Protein AF-0000000084724795 (afdb_homodimer)

Radius of gyration: 29.24 Å; Cα contacts (8 Å, |Δi|>4): 1337; chains: 2; bounding box: 62×87×60 Å

Structure (mmCIF, N/CA/C/O backbone):
data_AF-0000000084724795-model_v1
#
loop_
_entity.id
_entity.type
_entity.pdbx_description
1 polymer 'Sodium/hydrogen exchanger'
#
loop_
_atom_site.group_PDB
_atom_site.id
_atom_site.type_symbol
_atom_site.label_atom_id
_atom_site.label_alt_id
_atom_site.label_comp_id
_atom_site.label_asym_id
_atom_site.label_entity_id
_atom_site.label_seq_id
_atom_site.pdbx_PDB_ins_code
_atom_site.Cartn_x
_atom_site.Cartn_y
_atom_site.Cartn_z
_atom_site.occupancy
_atom_site.B_iso_or_equiv
_atom_site.auth_seq_id
_atom_site.auth_comp_id
_atom_site.auth_asym_id
_atom_site.auth_atom_id
_atom_site.pdbx_PDB_model_num
ATOM 1 N N . MET A 1 1 ? 27.531 -15.078 1.85 1 23.8 1 MET A N 1
ATOM 2 C CA . MET A 1 1 ? 26.109 -15.156 2.125 1 23.8 1 MET A CA 1
ATOM 3 C C . MET A 1 1 ? 25.344 -14.062 1.381 1 23.8 1 MET A C 1
ATOM 5 O O . MET A 1 1 ? 25.641 -12.875 1.531 1 23.8 1 MET A O 1
ATOM 9 N N . VAL A 1 2 ? 25.062 -14.273 0.15 1 28.22 2 VAL A N 1
ATOM 10 C CA . VAL A 1 2 ? 24.375 -13.32 -0.721 1 28.22 2 VAL A CA 1
ATOM 11 C C . VAL A 1 2 ? 23.281 -12.594 0.063 1 28.22 2 VAL A C 1
ATOM 13 O O . VAL A 1 2 ? 22.359 -13.227 0.594 1 28.22 2 VAL A O 1
ATOM 16 N N . GLU A 1 3 ? 23.469 -11.578 0.708 1 33.59 3 GLU A N 1
ATOM 17 C CA . GLU A 1 3 ? 22.547 -10.742 1.482 1 33.59 3 GLU A CA 1
ATOM 18 C C . GLU A 1 3 ? 21.25 -10.5 0.725 1 33.59 3 GLU A C 1
ATOM 20 O O . GLU A 1 3 ? 21.234 -9.773 -0.271 1 33.59 3 GLU A O 1
ATOM 25 N N . THR A 1 4 ? 20.562 -11.453 0.398 1 39.84 4 THR A N 1
ATOM 26 C CA . THR A 1 4 ? 19.234 -11.336 -0.198 1 39.84 4 THR A CA 1
ATOM 27 C C . THR A 1 4 ? 18.516 -10.109 0.344 1 39.84 4 THR A C 1
ATOM 29 O O . THR A 1 4 ? 18.453 -9.898 1.558 1 39.84 4 THR A O 1
ATOM 32 N N . VAL A 1 5 ? 18.625 -9.039 -0.256 1 42 5 VAL A N 1
ATOM 33 C CA . VAL A 1 5 ? 17.922 -7.797 0.047 1 42 5 VAL A CA 1
ATOM 34 C C . VAL A 1 5 ? 16.5 -8.109 0.496 1 42 5 VAL A C 1
ATOM 36 O O . VAL A 1 5 ? 15.648 -8.469 -0.322 1 42 5 VAL A O 1
ATOM 39 N N . SER A 1 6 ? 16.281 -8.883 1.568 1 62.06 6 SER A N 1
ATOM 40 C CA . SER A 1 6 ? 14.992 -9.18 2.178 1 62.06 6 SER A CA 1
ATOM 41 C C . SER A 1 6 ? 14.469 -7.992 2.977 1 62.06 6 SER A C 1
ATOM 43 O O . SER A 1 6 ? 15.234 -7.309 3.662 1 62.06 6 SER A O 1
ATOM 45 N N . ILE A 1 7 ? 13.453 -7.375 2.422 1 64.19 7 ILE A N 1
ATOM 46 C CA . ILE A 1 7 ? 12.852 -6.273 3.166 1 64.19 7 ILE A CA 1
ATOM 47 C C . ILE A 1 7 ? 12.852 -6.598 4.66 1 64.19 7 ILE A C 1
ATOM 49 O O . ILE A 1 7 ? 12.742 -7.766 5.047 1 64.19 7 ILE A O 1
ATOM 53 N N . ASP A 1 8 ? 13.266 -5.629 5.422 1 83.75 8 ASP A N 1
ATOM 54 C CA . ASP A 1 8 ? 13.297 -5.695 6.879 1 83.75 8 ASP A CA 1
ATOM 55 C C . ASP A 1 8 ? 11.891 -5.848 7.453 1 83.75 8 ASP A C 1
ATOM 57 O O . ASP A 1 8 ? 11.336 -4.895 8 1 83.75 8 ASP A O 1
ATOM 61 N N . ILE A 1 9 ? 11.406 -7.074 7.363 1 88.31 9 ILE A N 1
ATOM 62 C CA . ILE A 1 9 ? 10.031 -7.383 7.75 1 88.31 9 ILE A CA 1
ATOM 63 C C . ILE A 1 9 ? 9.867 -7.188 9.258 1 88.31 9 ILE A C 1
ATOM 65 O O . ILE A 1 9 ? 8.797 -6.781 9.719 1 88.31 9 ILE A O 1
ATOM 69 N N . LEU A 1 10 ? 10.922 -7.465 9.969 1 91.75 10 LEU A N 1
ATOM 70 C CA . LEU A 1 10 ? 10.852 -7.305 11.414 1 91.75 10 LEU A CA 1
ATOM 71 C C . LEU A 1 10 ? 10.648 -5.844 11.789 1 91.75 10 LEU A C 1
ATOM 73 O O . LEU A 1 10 ? 9.82 -5.527 12.648 1 91.75 10 LEU A O 1
ATOM 77 N N . SER A 1 11 ? 11.414 -5 11.156 1 93.31 11 SER A N 1
ATOM 78 C CA . SER A 1 11 ? 11.289 -3.57 11.43 1 93.31 11 SER A CA 1
ATOM 79 C C . SER A 1 11 ? 9.883 -3.07 11.102 1 93.31 11 SER A C 1
ATOM 81 O O . SER A 1 11 ? 9.305 -2.283 11.859 1 93.31 11 SER A O 1
ATOM 83 N N . LEU A 1 12 ? 9.383 -3.486 9.984 1 94.88 12 LEU A N 1
ATOM 84 C CA . LEU A 1 12 ? 8.039 -3.07 9.586 1 94.88 12 LEU A CA 1
ATOM 85 C C . LEU A 1 12 ? 6.996 -3.586 10.57 1 94.88 12 LEU A C 1
ATOM 87 O O . LEU A 1 12 ? 6.07 -2.861 10.938 1 94.88 12 LEU A O 1
ATOM 91 N N . LEU A 1 13 ? 7.172 -4.867 10.953 1 95.31 13 LEU A N 1
ATOM 92 C CA . LEU A 1 13 ? 6.273 -5.477 11.93 1 95.31 13 LEU A CA 1
ATOM 93 C C . LEU A 1 13 ? 6.285 -4.695 13.242 1 95.31 13 LEU A C 1
ATOM 95 O O . LEU A 1 13 ? 5.227 -4.355 13.781 1 95.31 13 LEU A O 1
ATOM 99 N N . LEU A 1 14 ? 7.41 -4.41 13.719 1 95.81 14 LEU A N 1
ATOM 100 C CA . LEU A 1 14 ? 7.547 -3.719 15 1 95.81 14 LEU A CA 1
ATOM 101 C C . LEU A 1 14 ? 7.016 -2.293 14.906 1 95.81 14 LEU A C 1
ATOM 103 O O . LEU A 1 14 ? 6.32 -1.825 15.812 1 95.81 14 LEU A O 1
ATOM 107 N N . VAL A 1 15 ? 7.336 -1.606 13.852 1 96.56 15 VAL A N 1
ATOM 108 C CA . VAL A 1 15 ? 6.918 -0.222 13.664 1 96.56 15 VAL A CA 1
ATOM 109 C C . VAL A 1 15 ? 5.395 -0.148 13.602 1 96.56 15 VAL A C 1
ATOM 111 O O . VAL A 1 15 ? 4.781 0.695 14.258 1 96.56 15 VAL A O 1
ATOM 114 N N . LEU A 1 16 ? 4.801 -0.996 12.836 1 95.5 16 LEU A N 1
ATOM 115 C CA . LEU A 1 16 ? 3.348 -0.982 12.711 1 95.5 16 LEU A CA 1
ATOM 116 C C . LEU A 1 16 ? 2.684 -1.4 14.016 1 95.5 16 LEU A C 1
ATOM 118 O O . LEU A 1 16 ? 1.611 -0.896 14.359 1 95.5 16 LEU A O 1
ATOM 122 N N . THR A 1 17 ? 3.307 -2.307 14.727 1 94.5 17 THR A N 1
ATOM 123 C CA . THR A 1 17 ? 2.766 -2.75 16 1 94.5 17 THR A CA 1
ATOM 124 C C . THR A 1 17 ? 2.738 -1.599 17 1 94.5 17 THR A C 1
ATOM 126 O O . THR A 1 17 ? 1.708 -1.336 17.625 1 94.5 17 THR A O 1
ATOM 129 N N . VAL A 1 18 ? 3.838 -0.937 17.141 1 96.06 18 VAL A N 1
ATOM 130 C CA . VAL A 1 18 ? 3.895 0.143 18.109 1 96.06 18 VAL A CA 1
ATOM 131 C C . VAL A 1 18 ? 3.002 1.297 17.656 1 96.06 18 VAL A C 1
ATOM 133 O O . VAL A 1 18 ? 2.389 1.975 18.484 1 96.06 18 VAL A O 1
ATOM 136 N N . ALA A 1 19 ? 3.014 1.559 16.359 1 94.25 19 ALA A N 1
ATOM 137 C CA . ALA A 1 19 ? 2.127 2.598 15.844 1 94.25 19 ALA A CA 1
ATOM 138 C C . ALA A 1 19 ? 0.672 2.303 16.203 1 94.25 19 ALA A C 1
ATOM 140 O O . ALA A 1 19 ? -0.066 3.199 16.609 1 94.25 19 ALA A O 1
ATOM 141 N N . TRP A 1 20 ? 0.337 1.08 16.016 1 90 20 TRP A N 1
ATOM 142 C CA . TRP A 1 20 ? -1.042 0.671 16.266 1 90 20 TRP A CA 1
ATOM 143 C C . TRP A 1 20 ? -1.379 0.757 17.75 1 90 20 TRP A C 1
ATOM 145 O O . TRP A 1 20 ? -2.443 1.255 18.109 1 90 20 TRP A O 1
ATOM 155 N N . VAL A 1 21 ? -0.599 0.289 18.594 1 91.5 21 VAL A N 1
ATOM 156 C CA . VAL A 1 21 ? -0.834 0.243 20.031 1 91.5 21 VAL A CA 1
ATOM 157 C C . VAL A 1 21 ? -0.867 1.661 20.594 1 91.5 21 VAL A C 1
ATOM 159 O O . VAL A 1 21 ? -1.826 2.047 21.266 1 91.5 21 VAL A O 1
ATOM 162 N N . PHE A 1 22 ? 0.109 2.414 20.281 1 93.44 22 PHE A N 1
ATOM 163 C CA . PHE A 1 22 ? 0.21 3.748 20.859 1 93.44 22 PHE A CA 1
ATOM 164 C C . PHE A 1 22 ? -0.769 4.707 20.188 1 93.44 22 PHE A C 1
ATOM 166 O O . PHE A 1 22 ? -1.21 5.68 20.797 1 93.44 22 PHE A O 1
ATOM 173 N N . GLY A 1 23 ? -0.978 4.5 18.875 1 88.81 23 GLY A N 1
ATOM 174 C CA . GLY A 1 23 ? -2.057 5.254 18.25 1 88.81 23 GLY A CA 1
ATOM 175 C C . GLY A 1 23 ? -3.4 5.031 18.922 1 88.81 23 GLY A C 1
ATOM 176 O O . GLY A 1 23 ? -4.141 5.988 19.172 1 88.81 23 GLY A O 1
ATOM 177 N N . ALA A 1 24 ? -3.68 3.785 19.266 1 85 24 ALA A N 1
ATOM 178 C CA . ALA A 1 24 ? -4.926 3.438 19.953 1 85 24 ALA A CA 1
ATOM 179 C C . ALA A 1 24 ? -4.984 4.055 21.344 1 85 24 ALA A C 1
ATOM 181 O O . ALA A 1 24 ? -6.047 4.48 21.797 1 85 24 ALA A O 1
ATOM 182 N N . VAL A 1 25 ? -3.926 4.051 22 1 88.19 25 VAL A N 1
ATOM 183 C CA . VAL A 1 25 ? -3.852 4.637 23.328 1 88.19 25 VAL A CA 1
ATOM 184 C C . VAL A 1 25 ? -4.141 6.137 23.25 1 88.19 25 VAL A C 1
ATOM 186 O O . VAL A 1 25 ? -4.883 6.672 24.078 1 88.19 25 VAL A O 1
ATOM 189 N N . ALA A 1 26 ? -3.502 6.809 22.312 1 85.94 26 ALA A N 1
ATOM 190 C CA . ALA A 1 26 ? -3.754 8.234 22.125 1 85.94 26 ALA A CA 1
ATOM 191 C C . ALA A 1 26 ? -5.23 8.508 21.859 1 85.94 26 ALA A C 1
ATOM 193 O O . ALA A 1 26 ? -5.816 9.43 22.438 1 85.94 26 ALA A O 1
ATOM 194 N N . GLU A 1 27 ? -5.742 7.703 21 1 80.06 27 GLU A N 1
ATOM 195 C CA . GLU A 1 27 ? -7.152 7.875 20.656 1 80.06 27 GLU A CA 1
ATOM 196 C C . GLU A 1 27 ? -8.047 7.668 21.875 1 80.06 27 GLU A C 1
ATOM 198 O O . GLU A 1 27 ? -9.094 8.305 22 1 80.06 27 GLU A O 1
ATOM 203 N N . ARG A 1 28 ? -7.738 6.738 22.703 1 79.19 28 ARG A N 1
ATOM 204 C CA . ARG A 1 28 ? -8.508 6.457 23.906 1 79.19 28 ARG A CA 1
ATOM 205 C C . ARG A 1 28 ? -8.539 7.668 24.844 1 79.19 28 ARG A C 1
ATOM 207 O O . ARG A 1 28 ? -9.523 7.891 25.547 1 79.19 28 ARG A O 1
ATOM 214 N N . PHE A 1 29 ? -7.523 8.383 24.75 1 78.56 29 PHE A N 1
ATOM 215 C CA . PHE A 1 29 ? -7.445 9.562 25.609 1 78.56 29 PHE A CA 1
ATOM 216 C C . PHE A 1 29 ? -8.008 10.789 24.891 1 78.56 29 PHE A C 1
ATOM 218 O O . PHE A 1 29 ? -7.875 11.906 25.391 1 78.56 29 PHE A O 1
ATOM 225 N N . GLY A 1 30 ? -8.445 10.562 23.656 1 73.44 30 GLY A N 1
ATOM 226 C CA . GLY A 1 30 ? -9.109 11.633 22.938 1 73.44 30 GLY A CA 1
ATOM 227 C C . GLY A 1 30 ? -8.18 12.406 22.016 1 73.44 30 GLY A C 1
ATOM 228 O O . GLY A 1 30 ? -8.531 13.484 21.531 1 73.44 30 GLY A O 1
ATOM 229 N N . TYR A 1 31 ? -7.051 11.961 21.812 1 80.25 31 TYR A N 1
ATOM 230 C CA . TYR A 1 31 ? -6.082 12.625 20.953 1 80.25 31 TYR A CA 1
ATOM 231 C C . TYR A 1 31 ? -6 11.938 19.594 1 80.25 31 TYR A C 1
ATOM 233 O O . TYR A 1 31 ? -6.422 10.789 19.453 1 80.25 31 TYR A O 1
ATOM 241 N N . PRO A 1 32 ? -5.562 12.695 18.609 1 80.38 32 PRO A N 1
ATOM 242 C CA . PRO A 1 32 ? -5.363 12.055 17.297 1 80.38 32 PRO A CA 1
ATOM 243 C C . PRO A 1 32 ? -4.34 10.922 17.344 1 80.38 32 PRO A C 1
ATOM 245 O O . PRO A 1 32 ? -3.336 11.023 18.062 1 80.38 32 PRO A O 1
ATOM 248 N N . THR A 1 33 ? -4.531 9.922 16.531 1 84.88 33 THR A N 1
ATOM 249 C CA . THR A 1 33 ? -3.711 8.719 16.5 1 84.88 33 THR A CA 1
ATOM 250 C C . THR A 1 33 ? -2.258 9.062 16.188 1 84.88 33 THR A C 1
ATOM 252 O O . THR A 1 33 ? -1.338 8.422 16.703 1 84.88 33 THR A O 1
ATOM 255 N N . MET A 1 34 ? -2.062 10.039 15.367 1 87.06 34 MET A N 1
ATOM 256 C CA . MET A 1 34 ? -0.714 10.375 14.922 1 87.06 34 MET A CA 1
ATOM 257 C C . MET A 1 34 ? 0.159 10.789 16.094 1 87.06 34 MET A C 1
ATOM 259 O O . MET A 1 34 ? 1.374 10.586 16.078 1 87.06 34 MET A O 1
ATOM 263 N N . MET A 1 35 ? -0.428 11.375 17.125 1 88.25 35 MET A N 1
ATOM 264 C CA . MET A 1 35 ? 0.336 11.766 18.297 1 88.25 35 MET A CA 1
ATOM 265 C C . MET A 1 35 ? 0.931 10.547 19 1 88.25 35 MET A C 1
ATOM 267 O O . MET A 1 35 ? 2.074 10.586 19.453 1 88.25 35 MET A O 1
ATOM 271 N N . GLY A 1 36 ? 0.1 9.531 19.109 1 90.88 36 GLY A N 1
ATOM 272 C CA . GLY A 1 36 ? 0.611 8.289 19.656 1 90.88 36 GLY A CA 1
ATOM 273 C C . GLY A 1 36 ? 1.694 7.656 18.812 1 90.88 36 GLY A C 1
ATOM 274 O O . GLY A 1 36 ? 2.666 7.109 19.344 1 90.88 36 GLY A O 1
ATOM 275 N N . GLU A 1 37 ? 1.546 7.688 17.547 1 93.5 37 GLU A N 1
ATOM 276 C CA . GLU A 1 37 ? 2.525 7.137 16.609 1 93.5 37 GLU A CA 1
ATOM 277 C C . GLU A 1 37 ? 3.857 7.875 16.703 1 93.5 37 GLU A C 1
ATOM 279 O O . GLU A 1 37 ? 4.922 7.254 16.703 1 93.5 37 GLU A O 1
ATOM 284 N N . LEU A 1 38 ? 3.732 9.18 16.797 1 92.69 38 LEU A N 1
ATOM 285 C CA . LEU A 1 38 ? 4.926 10 16.984 1 92.69 38 LEU A CA 1
ATOM 286 C C . LEU A 1 38 ? 5.641 9.648 18.281 1 92.69 38 LEU A C 1
ATOM 288 O O . LEU A 1 38 ? 6.867 9.516 18.297 1 92.69 38 LEU A O 1
ATOM 292 N N . PHE A 1 39 ? 4.898 9.531 19.297 1 93.06 39 PHE A N 1
ATOM 293 C CA . PHE A 1 39 ? 5.461 9.172 20.594 1 93.06 39 PHE A CA 1
ATOM 294 C C . PHE A 1 39 ? 6.168 7.824 20.516 1 93.06 39 PHE A C 1
ATOM 296 O O . PHE A 1 39 ? 7.23 7.645 21.109 1 93.06 39 PHE A O 1
ATOM 303 N N . ALA A 1 40 ? 5.547 6.871 19.859 1 95.94 40 ALA A N 1
ATOM 304 C CA . ALA A 1 40 ? 6.148 5.551 19.703 1 95.94 40 ALA A CA 1
ATOM 305 C C . ALA A 1 40 ? 7.496 5.645 19 1 95.94 40 ALA A C 1
ATOM 307 O O . ALA A 1 40 ? 8.445 4.949 19.359 1 95.94 40 ALA A O 1
ATOM 308 N N . GLY A 1 41 ? 7.57 6.43 17.984 1 95.38 41 GLY A N 1
ATOM 309 C CA . GLY A 1 41 ? 8.82 6.629 17.266 1 95.38 41 GLY A CA 1
ATOM 310 C C . GLY A 1 41 ? 9.914 7.215 18.141 1 95.38 41 GLY A C 1
ATOM 311 O O . GLY A 1 41 ? 11.078 6.82 18.031 1 95.38 41 GLY A O 1
ATOM 312 N N . ILE A 1 42 ? 9.492 8.117 18.984 1 93.88 42 ILE A N 1
ATOM 313 C CA . ILE A 1 42 ? 10.438 8.742 19.906 1 93.88 42 ILE A CA 1
ATOM 314 C C . ILE A 1 42 ? 10.898 7.734 20.953 1 93.88 42 ILE A C 1
ATOM 316 O O . ILE A 1 42 ? 12.102 7.598 21.203 1 93.88 42 ILE A O 1
ATOM 320 N N . ALA A 1 43 ? 9.969 7.012 21.516 1 95.38 43 ALA A N 1
ATOM 321 C CA . ALA A 1 43 ? 10.227 6.105 22.641 1 95.38 43 ALA A CA 1
ATOM 322 C C . ALA A 1 43 ? 11.047 4.898 22.172 1 95.38 43 ALA A C 1
ATOM 324 O O . ALA A 1 43 ? 12 4.5 22.844 1 95.38 43 ALA A O 1
ATOM 325 N N . PHE A 1 44 ? 10.742 4.344 21.016 1 96.62 44 PHE A N 1
ATOM 326 C CA . PHE A 1 44 ? 11.344 3.082 20.609 1 96.62 44 PHE A CA 1
ATOM 327 C C . PHE A 1 44 ? 12.383 3.309 19.516 1 96.62 44 PHE A C 1
ATOM 329 O O . PHE A 1 44 ? 13.109 2.385 19.141 1 96.62 44 PHE A O 1
ATOM 336 N N . GLY A 1 45 ? 12.453 4.531 19.031 1 95.94 45 GLY A N 1
ATOM 337 C CA . GLY A 1 45 ? 13.422 4.863 18 1 95.94 45 GLY A CA 1
ATOM 338 C C . GLY A 1 45 ? 14.773 5.262 18.562 1 95.94 45 GLY A C 1
ATOM 339 O O . GLY A 1 45 ? 15.055 5.023 19.75 1 95.94 45 GLY A O 1
ATOM 340 N N . PRO A 1 46 ? 15.625 5.812 17.734 1 94.12 46 PRO A N 1
ATOM 341 C CA . PRO A 1 46 ? 17 6.137 18.109 1 94.12 46 PRO A CA 1
ATOM 342 C C . PRO A 1 46 ? 17.078 7.141 19.25 1 94.12 46 PRO A C 1
ATOM 344 O O . PRO A 1 46 ? 17.984 7.074 20.078 1 94.12 46 PRO A O 1
ATOM 347 N N . PRO A 1 47 ? 16.156 8.062 19.422 1 92.06 47 PRO A N 1
ATOM 348 C CA . PRO A 1 47 ? 16.297 9.078 20.469 1 92.06 47 PRO A CA 1
ATOM 349 C C . PRO A 1 47 ? 16.281 8.484 21.875 1 92.06 47 PRO A C 1
ATOM 351 O O . PRO A 1 47 ? 16.938 9.016 22.781 1 92.06 47 PRO A O 1
ATOM 354 N N . LEU A 1 48 ? 15.523 7.406 22.125 1 93.75 48 LEU A N 1
ATOM 355 C CA . LEU A 1 48 ? 15.438 6.895 23.484 1 93.75 48 LEU A CA 1
ATO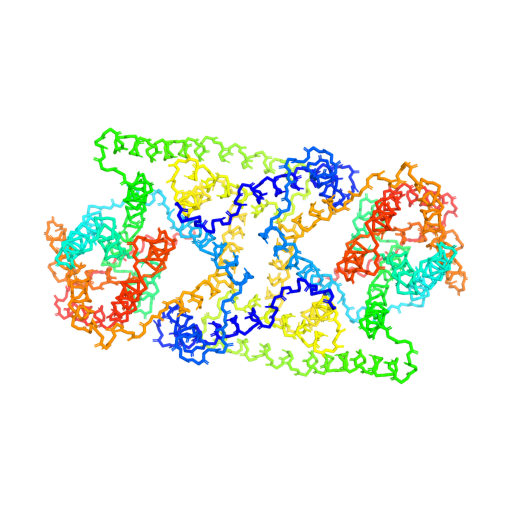M 356 C C . LEU A 1 48 ? 15.938 5.453 23.562 1 93.75 48 LEU A C 1
ATOM 358 O O . LEU A 1 48 ? 17.141 5.219 23.672 1 93.75 48 LEU A O 1
ATOM 362 N N . LEU A 1 49 ? 15.125 4.422 23.125 1 94.44 49 LEU A N 1
ATOM 363 C CA . LEU A 1 49 ? 15.484 3.02 23.344 1 94.44 49 LEU A CA 1
ATOM 364 C C . LEU A 1 49 ? 16.328 2.498 22.172 1 94.44 49 LEU A C 1
ATOM 366 O O . LEU A 1 49 ? 17.078 1.53 22.344 1 94.44 49 LEU A O 1
ATOM 370 N N . GLY A 1 50 ? 16.156 3.012 21.078 1 93.75 50 GLY A N 1
ATOM 371 C CA . GLY A 1 50 ? 16.922 2.605 19.906 1 93.75 50 GLY A CA 1
ATOM 372 C C . GLY A 1 50 ? 16.562 1.215 19.422 1 93.75 50 GLY A C 1
ATOM 373 O O . GLY A 1 50 ? 17.359 0.554 18.766 1 93.75 50 GLY A O 1
ATOM 374 N N . LEU A 1 51 ? 15.469 0.738 19.734 1 94.12 51 LEU A N 1
ATOM 375 C CA . LEU A 1 51 ? 15.023 -0.586 19.312 1 94.12 51 LEU A CA 1
ATOM 376 C C . LEU A 1 51 ? 14.633 -0.588 17.844 1 94.12 51 LEU A C 1
ATOM 378 O O . LEU A 1 51 ? 14.734 -1.617 17.172 1 94.12 51 LEU A O 1
ATOM 382 N N . LEU A 1 52 ? 14.109 0.513 17.406 1 95.5 52 LEU A N 1
ATOM 383 C CA . LEU A 1 52 ? 13.758 0.699 16 1 95.5 52 LEU A CA 1
ATOM 384 C C . LEU A 1 52 ? 14.789 1.58 15.297 1 95.5 52 LEU A C 1
ATOM 386 O O . LEU A 1 52 ? 15.25 2.576 15.867 1 95.5 52 LEU A O 1
ATOM 390 N N . GLU A 1 53 ? 15.164 1.179 14.156 1 93.94 53 GLU A N 1
ATOM 391 C CA . GLU A 1 53 ? 16.156 1.925 13.406 1 93.94 53 GLU A CA 1
ATOM 392 C C . GLU A 1 53 ? 15.672 2.23 11.992 1 93.94 53 GLU A C 1
ATOM 394 O O . GLU A 1 53 ? 14.844 1.499 11.445 1 93.94 53 GLU A O 1
ATOM 399 N N . PRO A 1 54 ? 16.188 3.32 11.508 1 92.69 54 PRO A N 1
ATOM 400 C CA . PRO A 1 54 ? 15.844 3.623 10.117 1 92.69 54 PRO A CA 1
ATOM 401 C C . PRO A 1 54 ? 16.281 2.523 9.148 1 92.69 54 PRO A C 1
ATOM 403 O O . PRO A 1 54 ? 17.297 1.854 9.391 1 92.69 54 PRO A O 1
ATOM 406 N N . SER A 1 55 ? 15.562 2.289 8.164 1 93.06 55 SER A N 1
ATOM 407 C CA . SER A 1 55 ? 15.875 1.347 7.098 1 93.06 55 SER A CA 1
ATOM 408 C C . SER A 1 55 ? 15.383 1.854 5.746 1 93.06 55 SER A C 1
ATOM 410 O O . SER A 1 55 ? 14.578 2.785 5.688 1 93.06 55 SER A O 1
ATOM 412 N N . THR A 1 56 ? 15.883 1.271 4.707 1 91.38 56 THR A N 1
ATOM 413 C CA . THR A 1 56 ? 15.477 1.65 3.357 1 91.38 56 THR A CA 1
ATOM 414 C C . THR A 1 56 ? 13.977 1.423 3.162 1 91.38 56 THR A C 1
ATOM 416 O O . THR A 1 56 ? 13.289 2.268 2.588 1 91.38 56 THR A O 1
ATOM 419 N N . LEU A 1 57 ? 13.492 0.357 3.686 1 92.88 57 LEU A N 1
ATOM 420 C CA . LEU A 1 57 ? 12.07 0.039 3.562 1 92.88 57 LEU A CA 1
ATOM 421 C C . LEU A 1 57 ? 11.211 1.091 4.262 1 92.88 57 LEU A C 1
ATOM 423 O O . LEU A 1 57 ? 10.25 1.601 3.68 1 92.88 57 LEU A O 1
ATOM 427 N N . LEU A 1 58 ? 11.594 1.372 5.465 1 94.88 58 LEU A N 1
ATOM 428 C CA . LEU A 1 58 ? 10.812 2.33 6.242 1 94.88 58 LEU A CA 1
ATOM 429 C C . LEU A 1 58 ? 10.844 3.709 5.59 1 94.88 58 LEU A C 1
ATOM 431 O O . LEU A 1 58 ? 9.836 4.418 5.582 1 94.88 58 LEU A O 1
ATOM 435 N N . SER A 1 59 ? 12 4.051 5.043 1 93.56 59 SER A N 1
ATOM 436 C CA . SER A 1 59 ? 12.133 5.352 4.395 1 93.56 59 SER A CA 1
ATOM 437 C C . SER A 1 59 ? 11.242 5.441 3.156 1 93.56 59 SER A C 1
ATOM 439 O O . SER A 1 59 ? 10.57 6.453 2.941 1 93.56 59 SER A O 1
ATOM 441 N N . VAL A 1 60 ? 11.219 4.418 2.346 1 93.5 60 VAL A N 1
ATOM 442 C CA . VAL A 1 60 ? 10.414 4.387 1.133 1 93.5 60 VAL A CA 1
ATOM 443 C C . VAL A 1 60 ? 8.93 4.418 1.5 1 93.5 60 VAL A C 1
ATOM 445 O O . VAL A 1 60 ? 8.148 5.168 0.904 1 93.5 60 VAL A O 1
ATOM 448 N N . PHE A 1 61 ? 8.531 3.641 2.49 1 94.88 61 PHE A N 1
ATOM 449 C CA . PHE A 1 61 ? 7.141 3.584 2.922 1 94.88 61 PHE A CA 1
ATOM 450 C C . PHE A 1 61 ? 6.707 4.914 3.529 1 94.88 61 PHE A C 1
ATOM 452 O O . PHE A 1 61 ? 5.582 5.363 3.311 1 94.88 61 PHE A O 1
ATOM 459 N N . ALA A 1 62 ? 7.594 5.5 4.285 1 94.5 62 ALA A N 1
ATOM 460 C CA . ALA A 1 62 ? 7.285 6.785 4.906 1 94.5 62 ALA A CA 1
ATOM 461 C C . ALA A 1 62 ? 7.055 7.863 3.848 1 94.5 62 ALA A C 1
ATOM 463 O O . ALA A 1 62 ? 6.105 8.641 3.939 1 94.5 62 ALA A O 1
ATOM 464 N N . GLU A 1 63 ? 7.922 7.918 2.891 1 93.38 63 GLU A N 1
ATOM 465 C CA . GLU A 1 63 ? 7.801 8.914 1.829 1 93.38 63 GLU A CA 1
ATOM 466 C C . GLU A 1 63 ? 6.531 8.695 1.01 1 93.38 63 GLU A C 1
ATOM 468 O O . GLU A 1 63 ? 5.836 9.656 0.669 1 93.38 63 GLU A O 1
ATOM 473 N N . PHE A 1 64 ? 6.281 7.477 0.674 1 93.75 64 PHE A N 1
ATOM 474 C CA . PHE A 1 64 ? 5.051 7.16 -0.045 1 93.75 64 PHE A CA 1
ATOM 475 C C . PHE A 1 64 ? 3.828 7.465 0.814 1 93.75 64 PHE A C 1
ATOM 477 O O . PHE A 1 64 ? 2.793 7.891 0.301 1 93.75 64 PHE A O 1
ATOM 484 N N . GLY A 1 65 ? 3.965 7.203 2.088 1 92.94 65 GLY A N 1
ATOM 485 C CA . GLY A 1 65 ? 2.895 7.492 3.029 1 92.94 65 GLY A CA 1
ATOM 486 C C . GLY A 1 65 ? 2.533 8.961 3.09 1 92.94 65 GLY A C 1
ATOM 487 O O . GLY A 1 65 ? 1.353 9.32 3.105 1 92.94 65 GLY A O 1
ATOM 488 N N . VAL A 1 66 ? 3.514 9.828 3.105 1 92.19 66 VAL A N 1
ATOM 489 C CA . VAL A 1 66 ? 3.275 11.266 3.123 1 92.19 66 VAL A CA 1
ATOM 490 C C . VAL A 1 66 ? 2.564 11.688 1.84 1 92.19 66 VAL A C 1
ATOM 492 O O . VAL A 1 66 ? 1.658 12.523 1.871 1 92.19 66 VAL A O 1
ATOM 495 N N . PHE A 1 67 ? 3.023 11.117 0.754 1 93.5 67 PHE A N 1
ATOM 496 C CA . PHE A 1 67 ? 2.398 11.383 -0.536 1 93.5 67 PHE A CA 1
ATOM 497 C C . PHE A 1 67 ? 0.923 11.008 -0.513 1 93.5 67 PHE A C 1
ATOM 499 O O . PHE A 1 67 ? 0.061 11.812 -0.862 1 93.5 67 PHE A O 1
ATOM 506 N N . LEU A 1 68 ? 0.605 9.797 -0.029 1 93.62 68 LEU A N 1
ATOM 507 C CA . LEU A 1 68 ? -0.769 9.305 0.004 1 93.62 68 LEU A CA 1
ATOM 508 C C . LEU A 1 68 ? -1.605 10.102 1 1 93.62 68 LEU A C 1
ATOM 510 O O . LEU A 1 68 ? -2.797 10.328 0.773 1 93.62 68 LEU A O 1
ATOM 514 N N . LEU A 1 69 ? -1.04 10.445 2.082 1 91.88 69 LEU A N 1
ATOM 515 C CA . LEU A 1 69 ? -1.732 11.25 3.084 1 91.88 69 LEU A CA 1
ATOM 516 C C . LEU A 1 69 ? -2.172 12.586 2.502 1 91.88 69 LEU A C 1
ATOM 518 O O . LEU A 1 69 ? -3.281 13.055 2.771 1 91.88 69 LEU A O 1
ATOM 522 N N . MET A 1 70 ? -1.263 13.125 1.75 1 92.56 70 MET A N 1
ATOM 523 C CA . MET A 1 70 ? -1.586 14.422 1.16 1 92.56 70 MET A CA 1
ATOM 524 C C . MET A 1 70 ? -2.674 14.281 0.101 1 92.56 70 MET A C 1
ATOM 526 O O . MET A 1 70 ? -3.5 15.18 -0.069 1 92.56 70 MET A O 1
ATOM 530 N N . VAL A 1 71 ? -2.658 13.172 -0.625 1 93.56 71 VAL A N 1
ATOM 531 C CA . VAL A 1 71 ? -3.756 12.898 -1.545 1 93.56 71 VAL A CA 1
ATOM 532 C C . VAL A 1 71 ? -5.07 12.828 -0.774 1 93.56 71 VAL A C 1
ATOM 534 O O . VAL A 1 71 ? -6.07 13.43 -1.184 1 93.56 71 VAL A O 1
ATOM 537 N N . TYR A 1 72 ? -5.051 12.188 0.307 1 91 72 TYR A N 1
ATOM 538 C CA . TYR A 1 72 ? -6.246 12.039 1.127 1 91 72 TYR A CA 1
ATOM 539 C C . TYR A 1 72 ? -6.719 13.383 1.662 1 91 72 TYR A C 1
ATOM 541 O O . TYR A 1 72 ? -7.914 13.688 1.635 1 91 72 TYR A O 1
ATOM 549 N N . VAL A 1 73 ? -5.809 14.172 2.199 1 89.31 73 VAL A N 1
ATOM 550 C CA . VAL A 1 73 ? -6.145 15.5 2.709 1 89.31 73 VAL A CA 1
ATOM 551 C C . VAL A 1 73 ? -6.809 16.328 1.609 1 89.31 73 VAL A C 1
ATOM 553 O O . VAL A 1 73 ? -7.777 17.031 1.863 1 89.31 73 VAL A O 1
ATOM 556 N N . GLY A 1 74 ? -6.254 16.203 0.427 1 90.19 74 GLY A N 1
ATOM 557 C CA . GLY A 1 74 ? -6.863 16.891 -0.706 1 90.19 74 GLY A CA 1
ATOM 558 C C . GLY A 1 74 ? -8.281 16.422 -0.986 1 90.19 74 GLY A C 1
ATOM 559 O O . GLY A 1 74 ? -9.148 17.234 -1.331 1 90.19 74 GLY A O 1
ATOM 560 N N . MET A 1 75 ? -8.523 15.18 -0.817 1 89.75 75 MET A N 1
ATOM 561 C CA . MET A 1 75 ? -9.844 14.609 -1.085 1 89.75 75 MET A CA 1
ATOM 562 C C . MET A 1 75 ? -10.867 15.125 -0.078 1 89.75 75 MET A C 1
ATOM 564 O O . MET A 1 75 ? -12.07 15.031 -0.315 1 89.75 75 MET A O 1
ATOM 568 N N . GLU A 1 76 ? -10.445 15.609 0.977 1 86.06 76 GLU A N 1
ATOM 569 C CA . GLU A 1 76 ? -11.352 16.125 2.002 1 86.06 76 GLU A CA 1
ATOM 570 C C . GLU A 1 76 ? -11.773 17.562 1.69 1 86.06 76 GLU A C 1
ATOM 572 O O . GLU A 1 76 ? -12.703 18.078 2.309 1 86.06 76 GLU A O 1
ATOM 577 N N . VAL A 1 77 ? -11.078 18.125 0.807 1 85.62 77 VAL A N 1
ATOM 578 C CA . VAL A 1 77 ? -11.375 19.5 0.45 1 85.62 77 VAL A CA 1
ATOM 579 C C . VAL A 1 77 ? -12.43 19.547 -0.657 1 85.62 77 VAL A C 1
ATOM 581 O O . VAL A 1 77 ? -12.172 19.094 -1.776 1 85.62 77 VAL A O 1
ATOM 584 N N . ASP A 1 78 ? -13.523 19.969 -0.325 1 82.75 78 ASP A N 1
ATOM 585 C CA . ASP A 1 78 ? -14.555 20.203 -1.331 1 82.75 78 ASP A CA 1
ATOM 586 C C . ASP A 1 78 ? -14.477 21.641 -1.863 1 82.75 78 ASP A C 1
ATOM 588 O O . ASP A 1 78 ? -14.875 22.578 -1.179 1 82.75 78 ASP A O 1
ATOM 592 N N . LEU A 1 79 ? -14.07 21.75 -3.037 1 78.44 79 LEU A N 1
ATOM 593 C CA . LEU A 1 79 ? -13.906 23.062 -3.643 1 78.44 79 LEU A CA 1
ATOM 594 C C . LEU A 1 79 ? -15.234 23.797 -3.717 1 78.44 79 LEU A C 1
ATOM 596 O O . LEU A 1 79 ? -15.273 25.031 -3.605 1 78.44 79 LEU A O 1
ATOM 600 N N . ARG A 1 80 ? -16.391 23.094 -3.936 1 79.88 80 ARG A N 1
ATOM 601 C CA . ARG A 1 80 ? -17.703 23.719 -3.998 1 79.88 80 ARG A CA 1
ATOM 602 C C . ARG A 1 80 ? -18.062 24.359 -2.662 1 79.88 80 ARG A C 1
ATOM 604 O O . ARG A 1 80 ? -18.688 25.422 -2.629 1 79.88 80 ARG A O 1
ATOM 611 N N . GLU A 1 81 ? -17.625 23.688 -1.646 1 81.94 81 GLU A N 1
ATOM 612 C CA . GLU A 1 81 ? -17.875 24.203 -0.304 1 81.94 81 GLU A CA 1
ATOM 613 C C . GLU A 1 81 ? -16.938 25.375 0.012 1 81.94 81 GLU A C 1
ATOM 615 O O . GLU A 1 81 ? -17.344 26.312 0.697 1 81.94 81 GLU A O 1
ATOM 620 N N . LEU A 1 82 ? -15.805 25.266 -0.474 1 82.94 82 LEU A N 1
ATOM 621 C CA . LEU A 1 82 ? -14.82 26.328 -0.243 1 82.94 82 LEU A CA 1
ATOM 622 C C . LEU A 1 82 ? -15.305 27.656 -0.802 1 82.94 82 LEU A C 1
ATOM 624 O O . LEU A 1 82 ? -15.148 28.688 -0.161 1 82.94 82 LEU A O 1
ATOM 628 N N . PHE A 1 83 ? -15.961 27.609 -1.886 1 84.88 83 PHE A N 1
ATOM 629 C CA . PHE A 1 83 ? -16.406 28.828 -2.541 1 84.88 83 PHE A CA 1
ATOM 630 C C . PHE A 1 83 ? -17.719 29.312 -1.937 1 84.88 83 PHE A C 1
ATOM 632 O O . PHE A 1 83 ? -18.156 30.438 -2.209 1 84.88 83 PHE A O 1
ATOM 639 N N . LYS A 1 84 ? -18.328 28.531 -1.095 1 88 84 LYS A N 1
ATOM 640 C CA . LYS A 1 84 ? -19.578 28.906 -0.451 1 88 84 LYS A CA 1
ATOM 641 C C . LYS A 1 84 ? -19.344 29.438 0.959 1 88 84 LYS A C 1
ATOM 643 O O . LYS A 1 84 ? -20.281 29.859 1.638 1 88 84 LYS A O 1
ATOM 648 N N . LEU A 1 85 ? -18.156 29.422 1.27 1 89.75 85 LEU A N 1
ATOM 649 C CA . LEU A 1 85 ? -17.859 29.844 2.631 1 89.75 85 LEU A CA 1
ATOM 650 C C . LEU A 1 85 ? -18.219 31.312 2.828 1 89.75 85 LEU A C 1
ATOM 652 O O . LEU A 1 85 ? -18.016 32.125 1.928 1 89.75 85 LEU A O 1
ATOM 656 N N . GLY A 1 86 ? -18.734 31.625 3.908 1 90.56 86 GLY A N 1
ATOM 657 C CA . GLY A 1 86 ? -19.078 33 4.234 1 90.56 86 GLY A CA 1
ATOM 658 C C . GLY A 1 86 ? -17.906 33.812 4.73 1 90.56 86 GLY A C 1
ATOM 659 O O . GLY A 1 86 ? -16.812 33.281 4.949 1 90.56 86 GLY A O 1
ATOM 660 N N . PRO A 1 87 ? -18.141 35.031 4.898 1 92.75 87 PRO A N 1
ATOM 661 C CA . PRO A 1 87 ? -17.062 35.969 5.293 1 92.75 87 PRO A CA 1
ATOM 662 C C . PRO A 1 87 ? -16.453 35.594 6.641 1 92.75 87 PRO A C 1
ATOM 664 O O . PRO A 1 87 ? -15.227 35.656 6.805 1 92.75 87 PRO A O 1
ATOM 667 N N . PRO A 1 88 ? -17.266 35.188 7.566 1 94.56 88 PRO A N 1
ATOM 668 C CA . PRO A 1 88 ? -16.625 34.844 8.844 1 94.56 88 PRO A CA 1
ATOM 669 C C . PRO A 1 88 ? -15.57 33.75 8.719 1 94.56 88 PRO A C 1
ATOM 671 O O . PRO A 1 88 ? -14.461 33.906 9.25 1 94.56 88 PRO A O 1
ATOM 674 N N . SER A 1 89 ? -15.898 32.688 8.047 1 95.31 89 SER A N 1
ATOM 675 C CA . SER A 1 89 ? -14.961 31.594 7.871 1 95.31 89 SER A CA 1
ATOM 676 C C . SER A 1 89 ? -13.711 32.062 7.125 1 95.31 89 SER A C 1
ATOM 678 O O . SER A 1 89 ? -12.594 31.688 7.488 1 95.31 89 SER A O 1
ATOM 680 N N . LEU A 1 90 ? -13.875 32.844 6.109 1 95.62 90 LEU A N 1
ATOM 681 C CA . LEU A 1 90 ? -12.758 33.312 5.281 1 95.62 90 LEU A CA 1
ATOM 682 C C . LEU A 1 90 ? -11.852 34.25 6.059 1 95.62 90 LEU A C 1
ATOM 684 O O . LEU A 1 90 ? -10.633 34.188 5.934 1 95.62 90 LEU A O 1
ATOM 688 N N . LEU A 1 91 ? -12.438 35.094 6.793 1 96.19 91 LEU A N 1
ATOM 689 C CA . LEU A 1 91 ? -11.664 36.031 7.586 1 96.19 91 LEU A CA 1
ATOM 690 C C . LEU A 1 91 ? -10.906 35.312 8.695 1 96.19 91 LEU A C 1
ATOM 692 O O . LEU A 1 91 ? -9.75 35.656 8.984 1 96.19 91 LEU A O 1
ATOM 696 N N . ILE A 1 92 ? -11.547 34.406 9.273 1 95.38 92 ILE A N 1
ATOM 697 C CA . ILE A 1 92 ? -10.891 33.625 10.305 1 95.38 92 ILE A CA 1
ATOM 698 C C . ILE A 1 92 ? -9.719 32.844 9.703 1 95.38 92 ILE A C 1
ATOM 700 O O . ILE A 1 92 ? -8.633 32.781 10.281 1 95.38 92 ILE A O 1
ATOM 704 N N . ALA A 1 93 ? -9.984 32.188 8.594 1 95.25 93 ALA A N 1
ATOM 705 C CA . ALA A 1 93 ? -8.922 31.469 7.91 1 95.25 93 ALA A CA 1
ATOM 706 C C . ALA A 1 93 ? -7.73 32.375 7.629 1 95.25 93 ALA A C 1
ATOM 708 O O . ALA A 1 93 ? -6.578 32 7.844 1 95.25 93 ALA A O 1
ATOM 709 N N . PHE A 1 94 ? -8.039 33.531 7.172 1 96 94 PHE A N 1
ATOM 710 C CA . PHE A 1 94 ? -7.004 34.5 6.832 1 96 94 PHE A CA 1
ATOM 711 C C . PHE A 1 94 ? -6.242 34.938 8.078 1 96 94 PHE A C 1
ATOM 713 O O . PHE A 1 94 ? -5.008 34.906 8.094 1 96 94 PHE A O 1
ATOM 720 N N . GLY A 1 95 ? -6.914 35.344 9.055 1 96.94 95 GLY A N 1
ATOM 721 C CA . GLY A 1 95 ? -6.281 35.812 10.281 1 96.94 95 GLY A CA 1
ATOM 722 C C . GLY A 1 95 ? -5.484 34.719 10.977 1 96.94 95 GLY A C 1
ATOM 723 O O . GLY A 1 95 ? -4.391 34.969 11.484 1 96.94 95 GLY A O 1
ATOM 724 N N . ALA A 1 96 ? -6.105 33.531 11.016 1 96.06 96 ALA A N 1
ATOM 725 C CA . ALA A 1 96 ? -5.469 32.406 11.68 1 96.06 96 ALA A CA 1
ATOM 726 C C . ALA A 1 96 ? -4.266 31.906 10.883 1 96.06 96 ALA A C 1
ATOM 728 O O . ALA A 1 96 ? -3.496 31.078 11.367 1 96.06 96 ALA A O 1
ATOM 729 N N . PHE A 1 97 ? -4.121 32.438 9.711 1 96 97 PHE A N 1
ATOM 730 C CA . PHE A 1 97 ? -2.963 32.094 8.898 1 96 97 PHE A CA 1
ATOM 731 C C . PHE A 1 97 ? -1.907 33.188 8.945 1 96 97 PHE A C 1
ATOM 733 O O . PHE A 1 97 ? -0.752 32.938 9.289 1 96 97 PHE A O 1
ATOM 740 N N . VAL A 1 98 ? -2.295 34.406 8.695 1 97 98 VAL A N 1
ATOM 741 C CA . VAL A 1 98 ? -1.352 35.5 8.469 1 97 98 VAL A CA 1
ATOM 742 C C . VAL A 1 98 ? -0.669 35.875 9.781 1 97 98 VAL A C 1
ATOM 744 O O . VAL A 1 98 ? 0.535 36.156 9.805 1 97 98 VAL A O 1
ATOM 747 N N . VAL A 1 99 ? -1.38 35.938 10.812 1 97.62 99 VAL A N 1
ATOM 748 C CA . VAL A 1 99 ? -0.83 36.406 12.086 1 97.62 99 VAL A CA 1
ATOM 749 C C . VAL A 1 99 ? 0.19 35.375 12.602 1 97.62 99 VAL A C 1
ATOM 751 O O . VAL A 1 99 ? 1.344 35.75 12.859 1 97.62 99 VAL A O 1
ATOM 754 N N . PRO A 1 100 ? -0.229 34.125 12.734 1 97.56 100 PRO A N 1
ATOM 755 C CA . PRO A 1 100 ? 0.792 33.188 13.172 1 97.56 100 PRO A CA 1
ATOM 756 C C . PRO A 1 100 ? 1.943 33.031 12.18 1 97.56 100 PRO A C 1
ATOM 758 O O . PRO A 1 100 ? 3.086 32.812 12.578 1 97.56 100 PRO A O 1
ATOM 761 N N . PHE A 1 101 ? 1.694 33.094 10.914 1 97.44 101 PHE A N 1
ATOM 762 C CA . PHE A 1 101 ? 2.762 33.062 9.922 1 97.44 101 PHE A CA 1
ATOM 763 C C . PHE A 1 101 ? 3.746 34.219 10.148 1 97.44 101 PHE A C 1
ATOM 765 O O . PHE A 1 101 ? 4.957 34 10.172 1 97.44 101 PHE A O 1
ATOM 772 N N . GLY A 1 102 ? 3.209 35.406 10.281 1 97.81 102 GLY A N 1
ATOM 773 C CA . GLY A 1 102 ? 4.047 36.562 10.516 1 97.81 102 GLY A CA 1
ATOM 774 C C . GLY A 1 102 ? 4.852 36.469 11.805 1 97.81 102 GLY A C 1
ATOM 775 O O . GLY A 1 102 ? 6.035 36.812 11.828 1 97.81 102 GLY A O 1
ATOM 776 N N . LEU A 1 103 ? 4.207 36.094 12.836 1 98 103 LEU A N 1
ATOM 777 C CA . LEU A 1 103 ? 4.891 35.938 14.117 1 98 103 LEU A CA 1
ATOM 778 C C . LEU A 1 103 ? 5.961 34.844 14.047 1 98 103 LEU A C 1
ATOM 780 O O . LEU A 1 103 ? 7.043 35 14.625 1 98 103 LEU A O 1
ATOM 784 N N . GLY A 1 104 ? 5.637 33.75 13.414 1 97.38 104 GLY A N 1
ATOM 785 C CA . GLY A 1 104 ? 6.617 32.688 13.234 1 97.38 104 GLY A CA 1
ATOM 786 C C . GLY A 1 104 ? 7.816 33.125 12.414 1 97.38 104 GLY A C 1
ATOM 787 O O . GLY A 1 104 ? 8.961 32.812 12.781 1 97.38 104 GLY A O 1
ATOM 788 N N . TYR A 1 105 ? 7.527 33.781 11.305 1 97.19 105 TYR A N 1
ATOM 789 C CA . TYR A 1 105 ? 8.609 34.312 10.492 1 97.19 105 TYR A CA 1
ATOM 790 C C . TYR A 1 105 ? 9.469 35.281 11.297 1 97.19 105 TYR A C 1
ATOM 792 O O . TYR A 1 105 ? 10.695 35.219 11.258 1 97.19 105 TYR A O 1
ATOM 800 N N . GLY A 1 106 ? 8.828 36.156 11.977 1 97.88 106 GLY A N 1
ATOM 801 C CA . GLY A 1 106 ? 9.539 37.094 12.836 1 97.88 106 GLY A CA 1
ATOM 802 C C . GLY A 1 106 ? 10.398 36.406 13.883 1 97.88 106 GLY A C 1
ATOM 803 O O . GLY A 1 106 ? 11.508 36.875 14.172 1 97.88 106 GLY A O 1
ATOM 804 N N . ALA A 1 107 ? 9.859 35.375 14.477 1 97.62 107 ALA A N 1
ATOM 805 C CA . ALA A 1 107 ? 10.625 34.594 15.445 1 97.62 107 ALA A CA 1
ATOM 806 C C . ALA A 1 107 ? 11.867 33.969 14.797 1 97.62 107 ALA A C 1
ATOM 808 O O . ALA A 1 107 ? 12.922 33.906 15.422 1 97.62 107 ALA A O 1
ATOM 809 N N . GLY A 1 108 ? 11.703 33.438 13.594 1 97.19 108 GLY A N 1
ATOM 810 C CA . GLY A 1 108 ? 12.844 32.938 12.859 1 97.19 108 GLY A CA 1
ATOM 811 C C . GLY A 1 108 ? 13.938 33.938 12.641 1 97.19 108 GLY A C 1
ATOM 812 O O . GLY A 1 108 ? 15.125 33.656 12.812 1 97.19 108 GLY A O 1
ATOM 813 N N . VAL A 1 109 ? 13.484 35.156 12.305 1 96.56 109 VAL A N 1
ATOM 814 C CA . VAL A 1 109 ? 14.438 36.25 12.117 1 96.56 109 VAL A CA 1
ATOM 815 C C . VAL A 1 109 ? 15.141 36.562 13.438 1 96.56 109 VAL A C 1
ATOM 817 O O . VAL A 1 109 ? 16.359 36.75 13.469 1 96.56 109 VAL A O 1
ATOM 820 N N . TRP A 1 110 ? 14.383 36.562 14.422 1 96.56 110 TRP A N 1
ATOM 821 C CA . TRP A 1 110 ? 14.922 36.844 15.75 1 96.56 110 TRP A CA 1
ATOM 822 C C . TRP A 1 110 ? 15.945 35.781 16.156 1 96.56 110 TRP A C 1
ATOM 824 O O . TRP A 1 110 ? 16.953 36.094 16.781 1 96.56 110 TRP A O 1
ATOM 834 N N . LEU A 1 111 ? 15.742 34.531 15.773 1 95.69 111 LEU A N 1
ATOM 835 C CA . LEU A 1 111 ? 16.625 33.438 16.109 1 95.69 111 LEU A CA 1
ATOM 836 C C . LEU A 1 111 ? 17.875 33.438 15.211 1 95.69 111 LEU A C 1
ATOM 838 O O . LEU A 1 111 ? 18.844 32.75 15.492 1 95.69 111 LEU A O 1
ATOM 842 N N . GLY A 1 112 ? 17.828 34.188 14.109 1 95.81 112 GLY A N 1
ATOM 843 C CA . GLY A 1 112 ? 18.969 34.281 13.211 1 95.81 112 GLY A CA 1
ATOM 844 C C . GLY A 1 112 ? 19.078 33.125 12.227 1 95.81 112 GLY A C 1
ATOM 845 O O . GLY A 1 112 ? 20.172 32.844 11.727 1 95.81 112 GLY A O 1
ATOM 846 N N . VAL A 1 113 ? 18.016 32.5 12.008 1 94.94 113 VAL A N 1
ATOM 847 C CA . VAL A 1 113 ? 18.031 31.375 11.055 1 94.94 113 VAL A CA 1
ATOM 848 C C . VAL A 1 113 ? 17.906 31.922 9.633 1 94.94 113 VAL A C 1
ATOM 850 O O . VAL A 1 113 ? 17.688 33.125 9.43 1 94.94 113 VAL A O 1
ATOM 853 N N . SER A 1 114 ? 18.188 31.109 8.617 1 94 114 SER A N 1
ATOM 854 C CA . SER A 1 114 ? 18.094 31.516 7.219 1 94 114 SER A CA 1
ATOM 855 C C . SER A 1 114 ? 16.672 31.938 6.863 1 94 114 SER A C 1
ATOM 857 O O . SER A 1 114 ? 15.711 31.594 7.562 1 94 114 SER A O 1
ATOM 859 N N . THR A 1 115 ? 16.516 32.688 5.832 1 92.69 115 THR A N 1
ATOM 860 C CA . THR A 1 115 ? 15.211 33.156 5.363 1 92.69 115 THR A CA 1
ATOM 861 C C . THR A 1 115 ? 14.289 31.953 5.078 1 92.69 115 THR A C 1
ATOM 863 O O . THR A 1 115 ? 13.102 32 5.406 1 92.69 115 THR A O 1
ATOM 866 N N . GLY A 1 116 ? 14.891 30.938 4.43 1 92.56 116 GLY A N 1
ATOM 867 C CA . GLY A 1 116 ? 14.102 29.734 4.176 1 92.56 116 GLY A CA 1
ATOM 868 C C . GLY A 1 116 ? 13.586 29.094 5.445 1 92.56 116 GLY A C 1
ATOM 869 O O . GLY A 1 116 ? 12.422 28.703 5.52 1 92.56 116 GLY A O 1
ATOM 870 N N . ALA A 1 117 ? 14.414 29 6.387 1 95.25 117 ALA A N 1
ATOM 871 C CA . ALA A 1 117 ? 14.023 28.406 7.66 1 95.25 117 ALA A CA 1
ATOM 872 C C . ALA A 1 117 ? 12.945 29.234 8.352 1 95.25 117 ALA A C 1
ATOM 874 O O . ALA A 1 117 ? 12.016 28.672 8.938 1 95.25 117 ALA A O 1
ATOM 875 N N . ALA A 1 118 ? 13.117 30.516 8.273 1 96.31 118 ALA A N 1
ATOM 876 C CA . ALA A 1 118 ? 12.141 31.406 8.883 1 96.31 118 ALA A CA 1
ATOM 877 C C . ALA A 1 118 ? 10.781 31.297 8.203 1 96.31 118 ALA A C 1
ATOM 879 O O . ALA A 1 118 ? 9.742 31.344 8.867 1 96.31 118 ALA A O 1
ATOM 880 N N . LEU A 1 119 ? 10.781 31.188 6.918 1 94.38 119 LEU A N 1
ATOM 881 C CA . LEU A 1 119 ? 9.539 31.016 6.168 1 94.38 119 LEU A CA 1
ATOM 882 C C . LEU A 1 119 ? 8.859 29.703 6.539 1 94.38 119 LEU A C 1
ATOM 884 O O . LEU A 1 119 ? 7.641 29.656 6.715 1 94.38 119 LEU A O 1
ATOM 888 N N . PHE A 1 120 ? 9.68 28.656 6.676 1 94.44 120 PHE A N 1
ATOM 889 C CA . PHE A 1 120 ? 9.125 27.375 7.055 1 94.44 120 PHE A CA 1
ATOM 890 C C . PHE A 1 120 ? 8.586 27.406 8.477 1 94.44 120 PHE A C 1
ATOM 892 O O . PHE A 1 120 ? 7.578 26.766 8.789 1 94.44 120 PHE A O 1
ATOM 899 N N . LEU A 1 121 ? 9.242 28.156 9.336 1 95.75 121 LEU A N 1
ATOM 900 C CA . LEU A 1 121 ? 8.75 28.344 10.695 1 95.75 121 LEU A CA 1
ATOM 901 C C . LEU A 1 121 ? 7.391 29.031 10.688 1 95.75 121 LEU A C 1
ATOM 903 O O . LEU A 1 121 ? 6.477 28.625 11.406 1 95.75 121 LEU A O 1
ATOM 907 N N . GLY A 1 122 ? 7.281 30.078 9.953 1 96.19 122 GLY A N 1
ATOM 908 C CA . GLY A 1 122 ? 6.008 30.75 9.797 1 96.19 122 GLY A CA 1
ATOM 909 C C . GLY A 1 122 ? 4.91 29.844 9.266 1 96.19 122 GLY A C 1
ATOM 910 O O . GLY A 1 122 ? 3.789 29.859 9.781 1 96.19 122 GLY A O 1
ATOM 911 N N . LEU A 1 123 ? 5.23 29.047 8.25 1 94.88 123 LEU A N 1
ATOM 912 C CA . LEU A 1 123 ? 4.27 28.141 7.641 1 94.88 123 LEU A CA 1
ATOM 913 C C . LEU A 1 123 ? 3.793 27.109 8.648 1 94.88 123 LEU A C 1
ATOM 915 O O . LEU A 1 123 ? 2.6 26.797 8.719 1 94.88 123 LEU A O 1
ATOM 919 N N . ALA A 1 124 ? 4.715 26.562 9.336 1 93.81 124 ALA A N 1
ATOM 920 C CA . ALA A 1 124 ? 4.387 25.531 10.328 1 93.81 124 ALA A CA 1
ATOM 921 C C . ALA A 1 124 ? 3.467 26.094 11.414 1 93.81 124 ALA A C 1
ATOM 923 O O . ALA A 1 124 ? 2.555 25.422 11.883 1 93.81 124 ALA A O 1
ATOM 924 N N . MET A 1 125 ? 3.666 27.297 11.75 1 94.5 125 MET A N 1
ATOM 925 C CA . MET A 1 125 ? 2.863 27.906 12.805 1 94.5 125 MET A CA 1
ATOM 926 C C . MET A 1 125 ? 1.473 28.266 12.289 1 94.5 125 MET A C 1
ATOM 928 O O . MET A 1 125 ? 0.511 28.297 13.062 1 94.5 125 MET A O 1
ATOM 932 N N . ALA A 1 126 ? 1.428 28.5 11.039 1 95.06 126 ALA A N 1
ATOM 933 C CA . ALA A 1 126 ? 0.165 28.906 10.43 1 95.06 126 ALA A CA 1
ATOM 934 C C . ALA A 1 126 ? -0.713 27.703 10.125 1 95.06 126 ALA A C 1
ATOM 936 O O . ALA A 1 126 ? -1.937 27.812 10.031 1 95.06 126 ALA A O 1
ATOM 937 N N . ALA A 1 127 ? -0.099 26.562 10.039 1 92.88 127 ALA A N 1
ATOM 938 C CA . ALA A 1 127 ? -0.808 25.359 9.625 1 92.88 127 ALA A CA 1
ATOM 939 C C . ALA A 1 127 ? -1.812 24.922 10.68 1 92.88 127 ALA A C 1
ATOM 941 O O . ALA A 1 127 ? -1.592 25.125 11.875 1 92.88 127 ALA A O 1
ATOM 942 N N . THR A 1 128 ? -2.945 24.453 10.234 1 90.69 128 THR A N 1
ATOM 943 C CA . THR A 1 128 ? -4.004 23.891 11.07 1 90.69 128 THR A CA 1
ATOM 944 C C . THR A 1 128 ? -4.57 22.625 10.453 1 90.69 128 THR A C 1
ATOM 946 O O . THR A 1 128 ? -4.281 22.297 9.305 1 90.69 128 THR A O 1
ATOM 949 N N . SER A 1 129 ? -5.223 21.797 11.273 1 85.25 129 SER A N 1
ATOM 950 C CA . SER A 1 129 ? -5.738 20.516 10.805 1 85.25 129 SER A CA 1
ATOM 951 C C . SER A 1 129 ? -7.258 20.469 10.914 1 85.25 129 SER A C 1
ATOM 953 O O . SER A 1 129 ? -7.812 20.531 12.016 1 85.25 129 SER A O 1
ATOM 955 N N . LEU A 1 130 ? -7.887 20.25 9.75 1 80.62 130 LEU A N 1
ATOM 956 C CA . LEU A 1 130 ? -9.336 20.109 9.703 1 80.62 130 LEU A CA 1
ATOM 957 C C . LEU A 1 130 ? -9.781 18.828 10.43 1 80.62 130 LEU A C 1
ATOM 959 O O . LEU A 1 130 ? -10.758 18.844 11.18 1 80.62 130 LEU A O 1
ATOM 963 N N . ALA A 1 131 ? -9.07 17.781 10.18 1 73.69 131 ALA A N 1
ATOM 964 C CA . ALA A 1 131 ? -9.445 16.469 10.727 1 73.69 131 ALA A CA 1
ATOM 965 C C . ALA A 1 131 ? -9.406 16.484 12.258 1 73.69 131 ALA A C 1
ATOM 967 O O . ALA A 1 131 ? -10.289 15.93 12.906 1 73.69 131 ALA A O 1
ATOM 968 N N . THR A 1 132 ? -8.453 17.031 12.781 1 76.06 132 THR A N 1
ATOM 969 C CA . THR A 1 132 ? -8.312 17.125 14.234 1 76.06 132 THR A CA 1
ATOM 970 C C . THR A 1 132 ? -9.469 17.922 14.836 1 76.06 132 THR A C 1
ATOM 972 O O . THR A 1 132 ? -10.016 17.531 15.867 1 76.06 132 THR A O 1
ATOM 975 N N . LYS A 1 133 ? -9.867 18.922 14.164 1 82.62 133 LYS A N 1
ATOM 976 C CA . LYS A 1 133 ? -10.938 19.781 14.664 1 82.62 133 LYS A CA 1
ATOM 977 C C . LYS A 1 133 ? -12.281 19.062 14.617 1 82.62 133 LYS A C 1
ATOM 979 O O . LYS A 1 133 ? -13.07 19.156 15.562 1 82.62 133 LYS A O 1
ATOM 984 N N . SER A 1 134 ? -12.484 18.406 13.508 1 79.88 134 SER A N 1
ATOM 985 C CA . SER A 1 134 ? -13.75 17.703 13.336 1 79.88 134 SER A CA 1
ATOM 986 C C . SER A 1 134 ? -13.945 16.641 14.422 1 79.88 134 SER A C 1
ATOM 988 O O . SER A 1 134 ? -15.047 16.484 14.953 1 79.88 134 SER A O 1
ATOM 990 N N . ARG A 1 135 ? -12.914 16.047 14.758 1 75.12 135 ARG A N 1
ATOM 991 C CA . ARG A 1 135 ? -12.992 15 15.773 1 75.12 135 ARG A CA 1
ATOM 992 C C . ARG A 1 135 ? -13.258 15.594 17.156 1 75.12 135 ARG A C 1
ATOM 994 O O . ARG A 1 135 ? -14.102 15.086 17.891 1 75.12 135 ARG A O 1
ATOM 1001 N N . ILE A 1 136 ? -12.625 16.594 17.453 1 75.12 136 ILE A N 1
ATOM 1002 C CA . ILE A 1 136 ? -12.758 17.219 18.75 1 75.12 136 ILE A CA 1
ATOM 1003 C C . ILE A 1 136 ? -14.164 17.812 18.906 1 75.12 136 ILE A C 1
ATOM 1005 O O . ILE A 1 136 ? -14.805 17.641 19.938 1 75.12 136 ILE A O 1
ATOM 1009 N N . LEU A 1 137 ? -14.695 18.422 17.891 1 85 137 LEU A N 1
ATOM 1010 C CA . LEU A 1 137 ? -16.031 19.016 17.922 1 85 137 LEU A CA 1
ATOM 1011 C C . LEU A 1 137 ? -17.094 17.938 18.031 1 85 137 LEU A C 1
ATOM 1013 O O . LEU A 1 137 ? -18.109 18.125 18.703 1 85 137 LEU A O 1
ATOM 1017 N N . ALA A 1 138 ? -16.828 16.906 17.375 1 81.5 138 ALA A N 1
ATOM 1018 C CA . ALA A 1 138 ? -17.75 15.781 17.438 1 81.5 138 ALA A CA 1
ATOM 1019 C C . ALA A 1 138 ? -17.812 15.211 18.859 1 81.5 138 ALA A C 1
ATOM 1021 O O . ALA A 1 138 ? -18.891 14.93 19.375 1 81.5 138 ALA A O 1
ATOM 1022 N N . ASP A 1 139 ? -16.781 15.055 19.469 1 77.38 139 ASP A N 1
ATOM 1023 C CA . ASP A 1 139 ? -16.688 14.5 20.828 1 77.38 139 ASP A CA 1
ATOM 1024 C C . ASP A 1 139 ? -17.375 15.406 21.844 1 77.38 139 ASP A C 1
ATOM 1026 O O . ASP A 1 139 ? -17.922 14.93 22.844 1 77.38 139 ASP A O 1
ATOM 1030 N N . LEU A 1 140 ? -17.375 16.641 21.516 1 81.5 140 LEU A N 1
ATOM 1031 C CA . LEU A 1 140 ? -17.969 17.609 22.422 1 81.5 140 LEU A CA 1
ATOM 1032 C C . LEU A 1 140 ? -19.406 17.922 22.031 1 81.5 140 LEU A C 1
ATOM 1034 O O . LEU A 1 140 ? -20.047 18.797 22.609 1 81.5 140 LEU A O 1
ATOM 1038 N N . ASP A 1 141 ? -19.859 17.219 20.969 1 86.62 141 ASP A N 1
ATOM 1039 C CA . ASP A 1 141 ? -21.203 17.391 20.453 1 86.62 141 ASP A CA 1
ATOM 1040 C C . ASP A 1 141 ? -21.469 18.844 20.062 1 86.62 141 ASP A C 1
ATOM 1042 O O . ASP A 1 141 ? -22.484 19.422 20.469 1 86.62 141 ASP A O 1
ATOM 1046 N N . LEU A 1 142 ? -20.547 19.391 19.375 1 91.06 142 LEU A N 1
ATOM 1047 C CA . LEU A 1 142 ? -20.641 20.797 19.031 1 91.06 142 LEU A CA 1
ATOM 1048 C C . LEU A 1 142 ? -20.781 21 17.531 1 91.06 142 LEU A C 1
ATOM 1050 O O . LEU A 1 142 ? -20.766 22.125 17.031 1 91.06 142 LEU A O 1
ATOM 1054 N N . LEU A 1 143 ? -20.969 19.969 16.797 1 90.25 143 LEU A N 1
ATOM 1055 C CA . LEU A 1 143 ? -20.922 20.031 15.344 1 90.25 143 LEU A CA 1
ATOM 1056 C C . LEU A 1 143 ? -22.078 20.875 14.805 1 90.25 143 LEU A C 1
ATOM 1058 O O . LEU A 1 143 ? -21.984 21.422 13.695 1 90.25 143 LEU A O 1
ATOM 1062 N N . ASP A 1 144 ? -23.109 21.031 15.609 1 90.81 144 ASP A N 1
ATOM 1063 C CA . ASP A 1 144 ? -24.281 21.75 15.141 1 90.81 144 ASP A CA 1
ATOM 1064 C C . ASP A 1 144 ? -24.297 23.188 15.656 1 90.81 144 ASP A C 1
ATOM 1066 O O . ASP A 1 144 ? -25.359 23.781 15.805 1 90.81 144 ASP A O 1
ATOM 1070 N N . THR A 1 145 ? -23.234 23.734 15.883 1 93.44 145 THR A N 1
ATOM 1071 C CA . THR A 1 145 ? -23.141 25.109 16.391 1 93.44 145 THR A CA 1
ATOM 1072 C C . THR A 1 145 ? -22.562 26.031 15.32 1 93.44 145 THR A C 1
ATOM 1074 O O . THR A 1 145 ? -21.906 25.578 14.391 1 93.44 145 THR A O 1
ATOM 1077 N N . ARG A 1 146 ? -22.844 27.281 15.469 1 93.88 146 ARG A N 1
ATOM 1078 C CA . ARG A 1 146 ? -22.312 28.297 14.578 1 93.88 146 ARG A CA 1
ATOM 1079 C C . ARG A 1 146 ? -20.797 28.328 14.633 1 93.88 146 ARG A C 1
ATOM 1081 O O . ARG A 1 146 ? -20.125 28.469 13.602 1 93.88 146 ARG A O 1
ATOM 1088 N N . ILE A 1 147 ? -20.203 28.25 15.789 1 94.81 147 ILE A N 1
ATOM 1089 C CA . ILE A 1 147 ? -18.75 28.297 15.945 1 94.81 147 ILE A CA 1
ATOM 1090 C C . ILE A 1 147 ? -18.125 27.109 15.211 1 94.81 147 ILE A C 1
ATOM 1092 O O . ILE A 1 147 ? -17.062 27.234 14.617 1 94.81 147 ILE A O 1
ATOM 1096 N N . ALA A 1 148 ? -18.766 25.969 15.25 1 94 148 ALA A N 1
ATOM 1097 C CA . ALA A 1 148 ? -18.25 24.797 14.555 1 94 148 ALA A CA 1
ATOM 1098 C C . ALA A 1 148 ? -18.234 25.016 13.047 1 94 148 ALA A C 1
ATOM 1100 O O . ALA A 1 148 ? -17.266 24.656 12.375 1 94 148 ALA A O 1
ATOM 1101 N N . ASN A 1 149 ? -19.234 25.594 12.555 1 93 149 ASN A N 1
ATOM 1102 C CA . ASN A 1 149 ? -19.344 25.844 11.125 1 93 149 ASN A CA 1
ATOM 1103 C C . ASN A 1 149 ? -18.234 26.797 10.656 1 93 149 ASN A C 1
ATOM 1105 O O . ASN A 1 149 ? -17.609 26.562 9.617 1 93 149 ASN A O 1
ATOM 1109 N N . VAL A 1 150 ? -18.109 27.797 11.406 1 94.25 150 VAL A N 1
ATOM 1110 C CA . VAL A 1 150 ? -17.109 28.797 11.039 1 94.25 150 VAL A CA 1
ATOM 1111 C C . VAL A 1 150 ? -15.711 28.203 11.188 1 94.25 150 VAL A C 1
ATOM 1113 O O . VAL A 1 150 ? -14.844 28.422 10.336 1 94.25 150 VAL A O 1
ATOM 1116 N N . LEU A 1 151 ? -15.492 27.484 12.266 1 94.38 151 LEU A N 1
ATOM 1117 C CA . LEU A 1 151 ? -14.203 26.859 12.531 1 94.38 151 LEU A CA 1
ATOM 1118 C C . LEU A 1 151 ? -13.844 25.859 11.438 1 94.38 151 LEU A C 1
ATOM 1120 O O . LEU A 1 151 ? -12.727 25.875 10.914 1 94.38 151 LEU A O 1
ATOM 1124 N N . LEU A 1 152 ? -14.766 25 11.086 1 92.69 152 LEU A N 1
ATOM 1125 C CA . LEU A 1 152 ? -14.523 23.984 10.07 1 92.69 152 LEU A CA 1
ATOM 1126 C C . LEU A 1 152 ? -14.344 24.609 8.695 1 92.69 152 LEU A C 1
ATOM 1128 O O . LEU A 1 152 ? -13.492 24.188 7.914 1 92.69 152 LEU A O 1
ATOM 1132 N N . GLY A 1 153 ? -15.164 25.562 8.422 1 92.19 153 GLY A N 1
ATOM 1133 C CA . GLY A 1 153 ? -14.992 26.297 7.18 1 92.19 153 GLY A CA 1
ATOM 1134 C C . GLY A 1 153 ? -13.656 27 7.086 1 92.19 153 GLY A C 1
ATOM 1135 O O . GLY A 1 153 ? -13.008 26.969 6.039 1 92.19 153 GLY A O 1
ATOM 1136 N N . GLY A 1 154 ? -13.297 27.672 8.141 1 93.12 154 GLY A N 1
ATOM 1137 C CA . GLY A 1 154 ? -12 28.328 8.188 1 93.12 154 GLY A CA 1
ATOM 1138 C C . GLY A 1 154 ? -10.844 27.359 8.023 1 93.12 154 GLY A C 1
ATOM 1139 O O . GLY A 1 154 ? -9.859 27.672 7.352 1 93.12 154 GLY A O 1
ATOM 1140 N N . ALA A 1 155 ? -10.945 26.266 8.672 1 91.62 155 ALA A N 1
ATOM 1141 C CA . ALA A 1 155 ? -9.906 25.234 8.57 1 91.62 155 ALA A CA 1
ATOM 1142 C C . ALA A 1 155 ? -9.781 24.734 7.133 1 91.62 155 ALA A C 1
ATOM 1144 O O . ALA A 1 155 ? -8.672 24.5 6.645 1 91.62 155 ALA A O 1
ATOM 1145 N N . LEU A 1 156 ? -10.875 24.531 6.527 1 89.75 156 LEU A N 1
ATOM 1146 C CA . LEU A 1 156 ? -10.906 24.109 5.133 1 89.75 156 LEU A CA 1
ATOM 1147 C C . LEU A 1 156 ? -10.172 25.109 4.242 1 89.75 156 LEU A C 1
ATOM 1149 O O . LEU A 1 156 ? -9.328 24.719 3.428 1 89.75 156 LEU A O 1
ATOM 1153 N N . ALA A 1 157 ? -10.508 26.344 4.402 1 91.19 157 ALA A N 1
ATOM 1154 C CA . ALA A 1 157 ? -9.867 27.406 3.629 1 91.19 157 ALA A CA 1
ATOM 1155 C C . ALA A 1 157 ? -8.375 27.484 3.947 1 91.19 157 ALA A C 1
ATOM 1157 O O . ALA A 1 157 ? -7.559 27.734 3.057 1 91.19 157 ALA A O 1
ATOM 1158 N N . SER A 1 158 ? -8.078 27.375 5.172 1 90.94 158 SER A N 1
ATOM 1159 C CA . SER A 1 158 ? -6.691 27.438 5.621 1 90.94 158 SER A CA 1
ATOM 1160 C C . SER A 1 158 ? -5.859 26.312 5.004 1 90.94 158 SER A C 1
ATOM 1162 O O . SER A 1 158 ? -4.676 26.5 4.711 1 90.94 158 SER A O 1
ATOM 1164 N N . ASP A 1 159 ? -6.379 25.156 4.84 1 88.38 159 ASP A N 1
ATOM 1165 C CA . ASP A 1 159 ? -5.672 24.016 4.246 1 88.38 159 ASP A CA 1
ATOM 1166 C C . ASP A 1 159 ? -5.25 24.328 2.811 1 88.38 159 ASP A C 1
ATOM 1168 O O . ASP A 1 159 ? -4.125 24.016 2.408 1 88.38 159 ASP A O 1
ATOM 1172 N N . VAL A 1 160 ? -6.082 24.922 2.137 1 86.88 160 VAL A N 1
ATOM 1173 C CA . VAL A 1 160 ? -5.766 25.312 0.764 1 86.88 160 VAL A CA 1
ATOM 1174 C C . VAL A 1 160 ? -4.742 26.453 0.766 1 86.88 160 VAL A C 1
ATOM 1176 O O . VAL A 1 160 ? -3.775 26.422 0.004 1 86.88 160 VAL A O 1
ATOM 1179 N N . GLY A 1 161 ? -4.973 27.391 1.624 1 88.44 161 GLY A N 1
ATOM 1180 C CA . GLY A 1 161 ? -4.074 28.531 1.716 1 88.44 161 GLY A CA 1
ATOM 1181 C C . GLY A 1 161 ? -2.654 28.141 2.082 1 88.44 161 GLY A C 1
ATOM 1182 O O . GLY A 1 161 ? -1.696 28.656 1.494 1 88.44 161 GLY A O 1
ATOM 1183 N N . VAL A 1 162 ? -2.541 27.328 3.043 1 90.25 162 VAL A N 1
ATOM 1184 C CA . VAL A 1 162 ? -1.226 26.906 3.521 1 90.25 162 VAL A CA 1
ATOM 1185 C C . VAL A 1 162 ? -0.462 26.219 2.395 1 90.25 162 VAL A C 1
ATOM 1187 O O . VAL A 1 162 ? 0.745 26.422 2.238 1 90.25 162 VAL A O 1
ATOM 1190 N N . LEU A 1 163 ? -1.131 25.438 1.615 1 87 163 LEU A N 1
ATOM 1191 C CA . LEU A 1 163 ? -0.488 24.719 0.526 1 87 163 LEU A CA 1
ATOM 1192 C C . LEU A 1 163 ? -0.003 25.672 -0.556 1 87 163 LEU A C 1
ATOM 1194 O O . LEU A 1 163 ? 1.052 25.453 -1.157 1 87 163 LEU A O 1
ATOM 1198 N N . VAL A 1 164 ? -0.81 26.656 -0.847 1 86.81 164 VAL A N 1
ATOM 1199 C CA . VAL A 1 164 ? -0.438 27.641 -1.848 1 86.81 164 VAL A CA 1
ATOM 1200 C C . VAL A 1 164 ? 0.809 28.391 -1.391 1 86.81 164 VAL A C 1
ATOM 1202 O O . VAL A 1 164 ? 1.754 28.578 -2.164 1 86.81 164 VAL A O 1
ATOM 1205 N N . VAL A 1 165 ? 0.795 28.812 -0.169 1 89.44 165 VAL A N 1
ATOM 1206 C CA . VAL A 1 165 ? 1.947 29.531 0.361 1 89.44 165 VAL A CA 1
ATOM 1207 C C . VAL A 1 165 ? 3.146 28.594 0.455 1 89.44 165 VAL A C 1
ATOM 1209 O O . VAL A 1 165 ? 4.281 29 0.197 1 89.44 165 VAL A O 1
ATOM 1212 N N . PHE A 1 166 ? 2.881 27.344 0.855 1 89.88 166 PHE A N 1
ATOM 1213 C CA . PHE A 1 166 ? 3.932 26.328 0.907 1 89.88 166 PHE A CA 1
ATOM 1214 C C . PHE A 1 166 ? 4.59 26.172 -0.458 1 89.88 166 PHE A C 1
ATOM 1216 O O . PHE A 1 166 ? 5.812 26.062 -0.554 1 89.88 166 PHE A O 1
ATOM 1223 N N . ALA A 1 167 ? 3.807 26.125 -1.496 1 87.5 167 ALA A N 1
ATOM 1224 C CA . ALA A 1 167 ? 4.344 26.016 -2.85 1 87.5 167 ALA A CA 1
ATOM 1225 C C . ALA A 1 167 ? 5.301 27.156 -3.164 1 87.5 167 ALA A C 1
ATOM 1227 O O . ALA A 1 167 ? 6.367 26.938 -3.746 1 87.5 167 ALA A O 1
ATOM 1228 N N . GLY A 1 168 ? 4.914 28.328 -2.779 1 85.44 168 GLY A N 1
ATOM 1229 C CA . GLY A 1 168 ? 5.766 29.484 -2.979 1 85.44 168 GLY A CA 1
ATOM 1230 C C . GLY A 1 168 ? 7.062 29.422 -2.195 1 85.44 168 GLY A C 1
ATOM 1231 O O . GLY A 1 168 ? 8.133 29.703 -2.736 1 85.44 168 GLY A O 1
ATOM 1232 N N . VAL A 1 169 ? 6.969 29.062 -0.965 1 87.31 169 VAL A N 1
ATOM 1233 C CA . VAL A 1 169 ? 8.133 28.969 -0.092 1 87.31 169 VAL A CA 1
ATOM 1234 C C . VAL A 1 169 ? 9.062 27.859 -0.58 1 87.31 169 VAL A C 1
ATOM 1236 O O . VAL A 1 169 ? 10.289 28.031 -0.588 1 87.31 169 VAL A O 1
ATOM 1239 N N . ASP A 1 170 ? 8.453 26.75 -0.92 1 85.62 170 ASP A N 1
ATOM 1240 C CA . ASP A 1 170 ? 9.219 25.609 -1.434 1 85.62 170 ASP A CA 1
ATOM 1241 C C . ASP A 1 170 ? 10 26 -2.686 1 85.62 170 ASP A C 1
ATOM 1243 O O . ASP A 1 170 ? 11.172 25.641 -2.824 1 85.62 170 ASP A O 1
ATOM 1247 N N . SER A 1 171 ? 9.336 26.688 -3.553 1 80.12 171 SER A N 1
ATOM 1248 C CA . SER A 1 171 ? 9.977 27.125 -4.781 1 80.12 171 SER A CA 1
ATOM 1249 C C . SER A 1 171 ? 11.125 28.094 -4.484 1 80.12 171 SER A C 1
ATOM 1251 O O . SER A 1 171 ? 12.164 28.062 -5.148 1 80.12 171 SER A O 1
ATOM 1253 N N . TYR A 1 172 ? 10.953 28.891 -3.52 1 79.38 172 TYR A N 1
ATOM 1254 C CA . TYR A 1 172 ? 11.969 29.859 -3.117 1 79.38 172 TYR A CA 1
ATOM 1255 C C . TYR A 1 172 ? 13.203 29.156 -2.57 1 79.38 172 TYR A C 1
ATOM 1257 O O . TYR A 1 172 ? 14.336 29.484 -2.941 1 79.38 172 TYR A O 1
ATOM 1265 N N . VAL A 1 173 ? 13.039 28.234 -1.752 1 82.69 173 VAL A N 1
ATOM 1266 C CA . VAL A 1 173 ? 14.141 27.562 -1.08 1 82.69 173 VAL A CA 1
ATOM 1267 C C . VAL A 1 173 ? 14.906 26.703 -2.084 1 82.69 173 VAL A C 1
ATOM 1269 O O . VAL A 1 173 ? 16.125 26.562 -1.992 1 82.69 173 VAL A O 1
ATOM 1272 N N . THR A 1 174 ? 14.172 26.094 -2.947 1 74.5 174 THR A N 1
ATOM 1273 C CA . THR A 1 174 ? 14.805 25.25 -3.957 1 74.5 174 THR A CA 1
ATOM 1274 C C . THR A 1 174 ? 15.648 26.094 -4.914 1 74.5 174 THR A C 1
ATOM 1276 O O . THR A 1 174 ? 16.719 25.656 -5.355 1 74.5 174 THR A O 1
ATOM 1279 N N . ALA A 1 175 ? 15.195 27.266 -5.246 1 72.38 175 ALA A N 1
ATOM 1280 C CA . ALA A 1 175 ? 15.906 28.141 -6.176 1 72.38 175 ALA A CA 1
ATOM 1281 C C . ALA A 1 175 ? 17.141 28.75 -5.523 1 72.38 175 ALA A C 1
ATOM 1283 O O . ALA A 1 175 ? 18.109 29.094 -6.207 1 72.38 175 ALA A O 1
ATOM 1284 N N . GLY A 1 176 ? 17.234 28.766 -4.207 1 65.62 176 GLY A N 1
ATOM 1285 C CA . GLY A 1 176 ? 18.406 29.172 -3.457 1 65.62 176 GLY A CA 1
ATOM 1286 C C . GLY A 1 176 ? 18.641 30.672 -3.492 1 65.62 176 GLY A C 1
ATOM 1287 O O . GLY A 1 176 ? 19.5 31.188 -2.781 1 65.62 176 GLY A O 1
ATOM 1288 N N . THR A 1 177 ? 18.281 31.391 -4.625 1 62.31 177 THR A N 1
ATOM 1289 C CA . THR A 1 177 ? 18.75 32.781 -4.73 1 62.31 177 THR A CA 1
ATOM 1290 C C . THR A 1 177 ? 17.562 33.75 -4.785 1 62.31 177 THR A C 1
ATOM 1292 O O . THR A 1 177 ? 16.469 33.375 -5.207 1 62.31 177 THR A O 1
ATOM 1295 N N . LEU A 1 178 ? 17.75 34.75 -4.074 1 63.44 178 LEU A N 1
ATOM 1296 C CA . LEU A 1 178 ? 16.766 35.812 -4.008 1 63.44 178 LEU A CA 1
ATOM 1297 C C . LEU A 1 178 ? 16.906 36.75 -5.203 1 63.44 178 LEU A C 1
ATOM 1299 O O . LEU A 1 178 ? 16.578 37.938 -5.102 1 63.44 178 LEU A O 1
ATOM 1303 N N . ASP A 1 179 ? 17.422 36.281 -6.23 1 65.81 179 ASP A N 1
ATOM 1304 C CA . ASP A 1 179 ? 17.391 37.219 -7.355 1 65.81 179 ASP A CA 1
ATOM 1305 C C . ASP A 1 179 ? 15.953 37.438 -7.836 1 65.81 179 ASP A C 1
ATOM 1307 O O . ASP A 1 179 ? 15.164 36.5 -7.93 1 65.81 179 ASP A O 1
ATOM 1311 N N . PRO A 1 180 ? 15.57 38.688 -7.777 1 67.19 180 PRO A N 1
ATOM 1312 C CA . PRO A 1 180 ? 14.203 39.031 -8.172 1 67.19 180 PRO A CA 1
ATOM 1313 C C . PRO A 1 180 ? 13.742 38.281 -9.422 1 67.19 180 PRO A C 1
ATOM 1315 O O . PRO A 1 180 ? 12.586 37.875 -9.508 1 67.19 180 PRO A O 1
ATOM 1318 N N . VAL A 1 181 ? 14.625 38.188 -10.359 1 70.5 181 VAL A N 1
ATOM 1319 C CA . VAL A 1 181 ? 14.273 37.469 -11.586 1 70.5 181 VAL A CA 1
ATOM 1320 C C . VAL A 1 181 ? 13.969 36 -11.281 1 70.5 181 VAL A C 1
ATOM 1322 O O . VAL A 1 181 ? 13.031 35.438 -11.828 1 70.5 181 VAL A O 1
ATOM 1325 N N . GLU A 1 182 ? 14.711 35.531 -10.32 1 72 182 GLU A N 1
ATOM 1326 C CA . GLU A 1 182 ? 14.539 34.125 -9.953 1 72 182 GLU A CA 1
ATOM 1327 C C . GLU A 1 182 ? 13.242 33.938 -9.18 1 72 182 GLU A C 1
ATOM 1329 O O . GLU A 1 182 ? 12.578 32.906 -9.336 1 72 182 GLU A O 1
ATOM 1334 N N . VAL A 1 183 ? 12.914 34.969 -8.5 1 74.12 183 VAL A N 1
ATOM 1335 C CA . VAL A 1 183 ? 11.672 34.906 -7.73 1 74.12 183 VAL A CA 1
ATOM 1336 C C . VAL A 1 183 ? 10.477 34.875 -8.672 1 74.12 183 VAL A C 1
ATOM 1338 O O . VAL A 1 183 ? 9.523 34.125 -8.453 1 74.12 183 VAL A O 1
ATOM 1341 N N . VAL A 1 184 ? 10.555 35.688 -9.68 1 77.75 184 VAL A N 1
ATOM 1342 C CA . VAL A 1 184 ? 9.469 35.75 -10.656 1 77.75 184 VAL A CA 1
ATOM 1343 C C . VAL A 1 184 ? 9.367 34.406 -11.375 1 77.75 184 VAL A C 1
ATOM 1345 O O . VAL A 1 184 ? 8.266 33.906 -11.641 1 77.75 184 VAL A O 1
ATOM 1348 N N . ALA A 1 185 ? 10.469 33.875 -11.719 1 77.06 185 ALA A N 1
ATOM 1349 C CA . ALA A 1 185 ? 10.484 32.562 -12.391 1 77.06 185 ALA A CA 1
ATOM 1350 C C . ALA A 1 185 ? 9.891 31.484 -11.5 1 77.06 185 ALA A C 1
ATOM 1352 O O . ALA A 1 185 ? 9.164 30.609 -11.977 1 77.06 185 ALA A O 1
ATOM 1353 N N . ILE A 1 186 ? 10.195 31.625 -10.297 1 74.62 186 ILE A N 1
ATOM 1354 C CA . ILE A 1 186 ? 9.734 30.641 -9.328 1 74.62 186 ILE A CA 1
ATOM 1355 C C . ILE A 1 186 ? 8.219 30.75 -9.164 1 74.62 186 ILE A C 1
ATOM 1357 O O . ILE A 1 186 ? 7.508 29.734 -9.195 1 74.62 186 ILE A O 1
ATOM 1361 N N . LEU A 1 187 ? 7.77 31.969 -8.977 1 77.19 187 LEU A N 1
ATOM 1362 C CA . LEU A 1 187 ? 6.336 32.219 -8.859 1 77.19 187 LEU A CA 1
ATOM 1363 C C . LEU A 1 187 ? 5.609 31.797 -10.133 1 77.19 187 LEU A C 1
ATOM 1365 O O . LEU A 1 187 ? 4.492 31.281 -10.078 1 77.19 187 LEU A O 1
ATOM 1369 N N . GLY A 1 188 ? 6.277 32.031 -11.203 1 81.94 188 GLY A N 1
ATOM 1370 C CA . GLY A 1 188 ? 5.711 31.625 -12.477 1 81.94 188 GLY A CA 1
ATOM 1371 C C . GLY A 1 188 ? 5.551 30.125 -12.602 1 81.94 188 GLY A C 1
ATOM 1372 O O . GLY A 1 188 ? 4.527 29.641 -13.094 1 81.94 188 GLY A O 1
ATOM 1373 N N . LYS A 1 189 ? 6.539 29.438 -12.117 1 82.31 189 LYS A N 1
ATOM 1374 C CA . LYS A 1 189 ? 6.48 27.969 -12.164 1 82.31 189 LYS A CA 1
ATOM 1375 C C . LYS A 1 189 ? 5.379 27.438 -11.25 1 82.31 189 LYS A C 1
ATOM 1377 O O . LYS A 1 189 ? 4.664 26.5 -11.617 1 82.31 189 LYS A O 1
ATOM 1382 N N . ALA A 1 190 ? 5.355 28 -10.109 1 81.94 190 ALA A N 1
ATOM 1383 C CA . ALA A 1 190 ? 4.301 27.594 -9.18 1 81.94 190 ALA A CA 1
ATOM 1384 C C . ALA A 1 190 ? 2.92 27.875 -9.758 1 81.94 190 ALA A C 1
ATOM 1386 O O . ALA A 1 190 ? 2.025 27.031 -9.703 1 81.94 190 ALA A O 1
ATOM 1387 N N . LEU A 1 191 ? 2.791 29.062 -10.281 1 86.19 191 LEU A N 1
ATOM 1388 C CA . LEU A 1 191 ? 1.529 29.438 -10.914 1 86.19 191 LEU A CA 1
ATOM 1389 C C . LEU A 1 191 ? 1.241 28.531 -12.109 1 86.19 191 LEU A C 1
ATOM 1391 O O . LEU A 1 191 ? 0.096 28.141 -12.336 1 86.19 191 LEU A O 1
ATOM 1395 N N . GLY A 1 192 ? 2.248 28.344 -12.898 1 89.06 192 GLY A N 1
ATOM 1396 C CA . GLY A 1 192 ? 2.107 27.422 -14.023 1 89.06 192 GLY A CA 1
ATOM 1397 C C . GLY A 1 192 ? 1.634 26.047 -13.609 1 89.06 192 GLY A C 1
ATOM 1398 O O . GLY A 1 192 ? 0.795 25.453 -14.289 1 89.06 192 GLY A O 1
ATOM 1399 N N . PHE A 1 193 ? 2.182 25.562 -12.531 1 89.31 193 PHE A N 1
ATOM 1400 C CA . PHE A 1 193 ? 1.764 24.266 -12 1 89.31 193 PHE A CA 1
ATOM 1401 C C . PHE A 1 193 ? 0.274 24.266 -11.68 1 89.31 193 PHE A C 1
ATOM 1403 O O . PHE A 1 193 ? -0.452 23.344 -12.078 1 89.31 193 PHE A O 1
ATOM 1410 N N . PHE A 1 194 ? -0.226 25.266 -11 1 88.31 194 PHE A N 1
ATOM 1411 C CA . PHE A 1 194 ? -1.626 25.312 -10.602 1 88.31 194 PHE A CA 1
ATOM 1412 C C . PHE A 1 194 ? -2.533 25.484 -11.812 1 88.31 194 PHE A C 1
ATOM 1414 O O . PHE A 1 194 ? -3.607 24.875 -11.883 1 88.31 194 PHE A O 1
ATOM 1421 N N . VAL A 1 195 ? -2.068 26.25 -12.781 1 88.69 195 VAL A N 1
ATOM 1422 C CA . VAL A 1 195 ? -2.852 26.453 -13.992 1 88.69 195 VAL A CA 1
ATOM 1423 C C . VAL A 1 195 ? -2.955 25.141 -14.773 1 88.69 195 VAL A C 1
ATOM 1425 O O . VAL A 1 195 ? -4.047 24.75 -15.18 1 88.69 195 VAL A O 1
ATOM 1428 N N . VAL A 1 196 ? -1.847 24.531 -14.938 1 90.5 196 VAL A N 1
ATOM 1429 C CA . VAL A 1 196 ? -1.81 23.281 -15.703 1 90.5 196 VAL A CA 1
ATOM 1430 C C . VAL A 1 196 ? -2.654 22.219 -15 1 90.5 196 VAL A C 1
ATOM 1432 O O . VAL A 1 196 ? -3.416 21.5 -15.648 1 90.5 196 VAL A O 1
ATOM 1435 N N . THR A 1 197 ? -2.453 22.125 -13.727 1 88.5 197 THR A N 1
ATOM 1436 C CA . THR A 1 197 ? -3.18 21.094 -12.992 1 88.5 197 THR A CA 1
ATOM 1437 C C . THR A 1 197 ? -4.672 21.406 -12.945 1 88.5 197 THR A C 1
ATOM 1439 O O . THR A 1 197 ? -5.504 20.5 -12.969 1 88.5 197 THR A O 1
ATOM 1442 N N . LEU A 1 198 ? -4.992 22.672 -12.852 1 84.38 198 LEU A N 1
ATOM 1443 C CA . LEU A 1 198 ? -6.398 23.047 -12.914 1 84.38 198 LEU A CA 1
ATOM 1444 C C . LEU A 1 198 ? -7.004 22.688 -14.266 1 84.38 198 LEU A C 1
ATOM 1446 O O . LEU A 1 198 ? -8.133 22.188 -14.328 1 84.38 198 LEU A O 1
ATOM 1450 N N . LEU A 1 199 ? -6.238 22.922 -15.297 1 86.31 199 LEU A N 1
ATOM 1451 C CA . LEU A 1 199 ? -6.703 22.609 -16.641 1 86.31 199 LEU A CA 1
ATOM 1452 C C . LEU A 1 199 ? -6.828 21.094 -16.828 1 86.31 199 LEU A C 1
ATOM 1454 O O . LEU A 1 199 ? -7.816 20.609 -17.391 1 86.31 199 LEU A O 1
ATOM 1458 N N . LEU A 1 200 ? -5.855 20.422 -16.344 1 86.38 200 LEU A N 1
ATOM 1459 C CA . LEU A 1 200 ? -5.887 18.969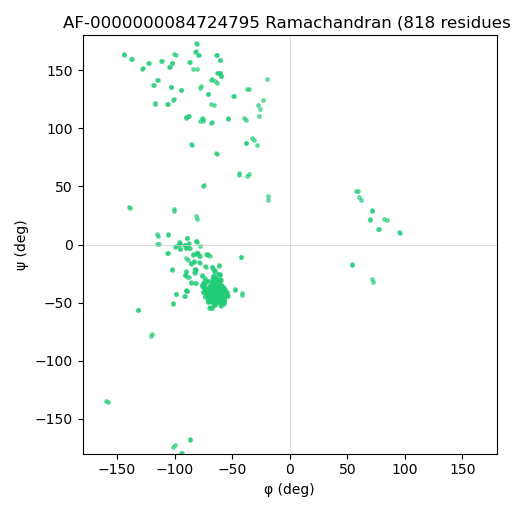 -16.453 1 86.38 200 LEU A CA 1
ATOM 1460 C C . LEU A 1 200 ? -7.004 18.391 -15.594 1 86.38 200 LEU A C 1
ATOM 1462 O O . LEU A 1 200 ? -7.68 17.438 -16 1 86.38 200 LEU A O 1
ATOM 1466 N N . GLY A 1 201 ? -7.113 18.891 -14.406 1 81.38 201 GLY A N 1
ATOM 1467 C CA . GLY A 1 201 ? -8.133 18.406 -13.492 1 81.38 201 GLY A CA 1
ATOM 1468 C C . GLY A 1 201 ? -9.547 18.641 -14 1 81.38 201 GLY A C 1
ATOM 1469 O O . GLY A 1 201 ? -10.391 17.75 -13.93 1 81.38 201 GLY A O 1
ATOM 1470 N N . TYR A 1 202 ? -9.773 19.766 -14.555 1 79.88 202 TYR A N 1
ATOM 1471 C CA . TYR A 1 202 ? -11.125 20.125 -14.977 1 79.88 202 TYR A CA 1
ATOM 1472 C C . TYR A 1 202 ? -11.422 19.594 -16.375 1 79.88 202 TYR A C 1
ATOM 1474 O O . TYR A 1 202 ? -12.57 19.25 -16.688 1 79.88 202 TYR A O 1
ATOM 1482 N N . LEU A 1 203 ? -10.406 19.531 -17.203 1 82 203 LEU A N 1
ATOM 1483 C CA . LEU A 1 203 ? -10.664 19.156 -18.578 1 82 203 LEU A CA 1
ATOM 1484 C C . LEU A 1 203 ? -10.375 17.688 -18.812 1 82 203 LEU A C 1
ATOM 1486 O O . LEU A 1 203 ? -11.148 16.984 -19.484 1 82 203 LEU A O 1
ATOM 1490 N N . PHE A 1 204 ? -9.305 17.219 -18.266 1 78.75 204 PHE A N 1
ATOM 1491 C CA . PHE A 1 204 ? -8.836 15.891 -18.625 1 78.75 204 PHE A CA 1
ATOM 1492 C C . PHE A 1 204 ? -9.461 14.836 -17.719 1 78.75 204 PHE A C 1
ATOM 1494 O O . PHE A 1 204 ? -9.836 13.758 -18.188 1 78.75 204 PHE A O 1
ATOM 1501 N N . LEU A 1 205 ? -9.594 15.109 -16.438 1 79.88 205 LEU A N 1
ATOM 1502 C CA . LEU A 1 205 ? -9.977 14.07 -15.484 1 79.88 205 LEU A CA 1
ATOM 1503 C C . LEU A 1 205 ? -11.406 13.594 -15.734 1 79.88 205 LEU A C 1
ATOM 1505 O O . LEU A 1 205 ? -11.672 12.391 -15.742 1 79.88 205 LEU A O 1
ATOM 1509 N N . PRO A 1 206 ? -12.32 14.578 -16.031 1 77.81 206 PRO A N 1
ATOM 1510 C CA . PRO A 1 206 ? -13.664 14.102 -16.328 1 77.81 206 PRO A CA 1
ATOM 1511 C C . PRO A 1 206 ? -13.719 13.242 -17.594 1 77.81 206 PRO A C 1
ATOM 1513 O O . PRO A 1 206 ? -14.469 12.266 -17.641 1 77.81 206 PRO A O 1
ATOM 1516 N N . ARG A 1 207 ? -12.969 13.57 -18.594 1 78.38 207 ARG A N 1
ATOM 1517 C CA . ARG A 1 207 ? -12.938 12.797 -19.828 1 78.38 207 ARG A CA 1
ATOM 1518 C C . ARG A 1 207 ? -12.297 11.43 -19.594 1 78.38 207 ARG A C 1
ATOM 1520 O O . ARG A 1 207 ? -12.742 10.43 -20.156 1 78.38 207 ARG A O 1
ATOM 1527 N N . ALA A 1 208 ? -11.258 11.438 -18.797 1 79.75 208 ALA A N 1
ATOM 1528 C CA . ALA A 1 208 ? -10.562 10.18 -18.516 1 79.75 208 ALA A CA 1
ATOM 1529 C C . ALA A 1 208 ? -11.461 9.234 -17.719 1 79.75 208 ALA A C 1
ATOM 1531 O O . ALA A 1 208 ? -11.516 8.039 -18 1 79.75 208 ALA A O 1
ATOM 1532 N N . TRP A 1 209 ? -12.148 9.773 -16.781 1 76.81 209 TRP A N 1
ATOM 1533 C CA . TRP A 1 209 ? -13.07 8.977 -15.977 1 76.81 209 TRP A CA 1
ATOM 1534 C C . TRP A 1 209 ? -14.188 8.406 -16.844 1 76.81 209 TRP A C 1
ATOM 1536 O O . TRP A 1 209 ? -14.602 7.258 -16.656 1 76.81 209 TRP A O 1
ATOM 1546 N N . ALA A 1 210 ? -14.695 9.242 -17.672 1 76.88 210 ALA A N 1
ATOM 1547 C CA . ALA A 1 210 ? -15.75 8.797 -18.578 1 76.88 210 ALA A CA 1
ATOM 1548 C C . ALA A 1 210 ? -15.266 7.652 -19.469 1 76.88 210 ALA A C 1
ATOM 1550 O O . ALA A 1 210 ? -16.016 6.707 -19.734 1 76.88 210 ALA A O 1
ATOM 1551 N N . LEU A 1 211 ? -14.086 7.793 -19.906 1 75.38 211 LEU A N 1
ATOM 1552 C CA . LEU A 1 211 ? -13.516 6.75 -20.75 1 75.38 211 LEU A CA 1
ATOM 1553 C C . LEU A 1 211 ? -13.375 5.445 -19.984 1 75.38 211 LEU A C 1
ATOM 1555 O O . LEU A 1 211 ? -13.672 4.371 -20.5 1 75.38 211 LEU A O 1
ATOM 1559 N N . ILE A 1 212 ? -12.891 5.516 -18.797 1 73.94 212 ILE A N 1
ATOM 1560 C CA . ILE A 1 212 ? -12.688 4.332 -17.953 1 73.94 212 ILE A CA 1
ATOM 1561 C C . ILE A 1 212 ? -14.031 3.686 -17.641 1 73.94 212 ILE A C 1
ATOM 1563 O O . ILE A 1 212 ? -14.156 2.459 -17.641 1 73.94 212 ILE A O 1
ATOM 1567 N N . GLU A 1 213 ? -14.969 4.512 -17.312 1 72.94 213 GLU A N 1
ATOM 1568 C CA . GLU A 1 213 ? -16.312 4.008 -17.047 1 72.94 213 GLU A CA 1
ATOM 1569 C C . GLU A 1 213 ? -16.891 3.293 -18.266 1 72.94 213 GLU A C 1
ATOM 1571 O O . GLU A 1 213 ? -17.547 2.254 -18.125 1 72.94 213 GLU A O 1
ATOM 1576 N N . THR A 1 214 ? -16.688 3.93 -19.375 1 72.69 214 THR A N 1
ATOM 1577 C CA . THR A 1 214 ? -17.188 3.334 -20.609 1 72.69 214 THR A CA 1
ATOM 1578 C C . THR A 1 214 ? -16.484 1.999 -20.875 1 72.69 214 THR A C 1
ATOM 1580 O O . THR A 1 214 ? -17.125 1.04 -21.312 1 72.69 214 THR A O 1
ATOM 1583 N N . LEU A 1 215 ? -15.227 2.004 -20.625 1 69.69 215 LEU A N 1
ATOM 1584 C CA . LEU A 1 215 ? -14.469 0.774 -20.844 1 69.69 215 LEU A CA 1
ATOM 1585 C C . LEU A 1 215 ? -14.891 -0.307 -19.859 1 69.69 215 LEU A C 1
ATOM 1587 O O . LEU A 1 215 ? -14.945 -1.488 -20.203 1 69.69 215 LEU A O 1
ATOM 1591 N N . ARG A 1 216 ? -15.117 0.099 -18.672 1 68 216 ARG A N 1
ATOM 1592 C CA . ARG A 1 216 ? -15.617 -0.818 -17.656 1 68 216 ARG A CA 1
ATOM 1593 C C . ARG A 1 216 ? -16.953 -1.424 -18.062 1 68 216 ARG A C 1
ATOM 1595 O O . ARG A 1 216 ? -17.172 -2.627 -17.906 1 68 216 ARG A O 1
ATOM 1602 N N . GLU A 1 217 ? -17.812 -0.557 -18.375 1 63.47 217 GLU A N 1
ATOM 1603 C CA . GLU A 1 217 ? -19.141 -1.005 -18.797 1 63.47 217 GLU A CA 1
ATOM 1604 C C . GLU A 1 217 ? -19.047 -1.916 -20.016 1 63.47 217 GLU A C 1
ATOM 1606 O O . GLU A 1 217 ? -19.781 -2.906 -20.109 1 63.47 217 GLU A O 1
ATOM 1611 N N . ARG A 1 218 ? -18.266 -1.454 -20.781 1 59.28 218 ARG A N 1
ATOM 1612 C CA . ARG A 1 218 ? -18.188 -2.164 -22.062 1 59.28 218 ARG A CA 1
ATOM 1613 C C . ARG A 1 218 ? -17.469 -3.498 -21.906 1 59.28 218 ARG A C 1
ATOM 1615 O O . ARG A 1 218 ? -17.875 -4.504 -22.484 1 59.28 218 ARG A O 1
ATOM 1622 N N . TYR A 1 219 ? -16.438 -3.441 -21.234 1 56.62 219 TYR A N 1
ATOM 1623 C CA . TYR A 1 219 ? -15.625 -4.652 -21.219 1 56.62 219 TYR A CA 1
ATOM 1624 C C . TYR A 1 219 ? -15.742 -5.379 -19.891 1 56.62 219 TYR A C 1
ATOM 1626 O O . TYR A 1 219 ? -15.266 -6.508 -19.75 1 56.62 219 TYR A O 1
ATOM 1634 N N . GLY A 1 220 ? -16.641 -4.957 -19 1 53.22 220 GLY A N 1
ATOM 1635 C CA . GLY A 1 220 ? -16.938 -5.617 -17.734 1 53.22 220 GLY A CA 1
ATOM 1636 C C . GLY A 1 220 ? -15.703 -5.84 -16.875 1 53.22 220 GLY A C 1
ATOM 1637 O O . GLY A 1 220 ? -15.797 -6.41 -15.789 1 53.22 220 GLY A O 1
ATOM 1638 N N . PHE A 1 221 ? -14.633 -5.742 -17.5 1 49.66 221 PHE A N 1
ATOM 1639 C CA . PHE A 1 221 ? -13.422 -6.254 -16.875 1 49.66 221 PHE A CA 1
ATOM 1640 C C . PHE A 1 221 ? -12.859 -5.258 -15.867 1 49.66 221 PHE A C 1
ATOM 1642 O O . PHE A 1 221 ? -11.953 -5.59 -15.102 1 49.66 221 PHE A O 1
ATOM 1649 N N . VAL A 1 222 ? -13.438 -4.043 -15.805 1 53.19 222 VAL A N 1
ATOM 1650 C CA . VAL A 1 222 ? -12.727 -3.1 -14.953 1 53.19 222 VAL A CA 1
ATOM 1651 C C . VAL A 1 222 ? -13.188 -3.264 -13.508 1 53.19 222 VAL A C 1
ATOM 1653 O O . VAL A 1 222 ? -14.367 -3.057 -13.195 1 53.19 222 VAL A O 1
ATOM 1656 N N . ASP A 1 223 ? -12.516 -4.227 -12.805 1 58.12 223 ASP A N 1
ATOM 1657 C CA . ASP A 1 223 ? -12.797 -4.586 -11.414 1 58.12 223 ASP A CA 1
ATOM 1658 C C . ASP A 1 223 ? -12.516 -3.416 -10.477 1 58.12 223 ASP A C 1
ATOM 1660 O O . ASP A 1 223 ? -12.094 -2.346 -10.922 1 58.12 223 ASP A O 1
ATOM 1664 N N . GLN A 1 224 ? -12.977 -3.467 -9.391 1 60.88 224 GLN A N 1
ATOM 1665 C CA . GLN A 1 224 ? -12.812 -2.514 -8.297 1 60.88 224 GLN A CA 1
ATOM 1666 C C . GLN A 1 224 ? -11.359 -2.047 -8.195 1 60.88 224 GLN A C 1
ATOM 1668 O O . GLN A 1 224 ? -11.086 -0.949 -7.707 1 60.88 224 GLN A O 1
ATOM 1673 N N . THR A 1 225 ? -10.469 -2.703 -8.914 1 71.5 225 THR A N 1
ATOM 1674 C CA . THR A 1 225 ? -9.055 -2.35 -8.836 1 71.5 225 THR A CA 1
ATOM 1675 C C . THR A 1 225 ? -8.719 -1.221 -9.805 1 71.5 225 THR A C 1
ATOM 1677 O O . THR A 1 225 ? -7.77 -0.466 -9.586 1 71.5 225 THR A O 1
ATOM 1680 N N . THR A 1 226 ? -9.602 -1.008 -10.727 1 75.44 226 THR A N 1
ATOM 1681 C CA . THR A 1 226 ? -9.312 -0.046 -11.789 1 75.44 226 THR A CA 1
ATOM 1682 C C . THR A 1 226 ? -9.438 1.384 -11.266 1 75.44 226 THR A C 1
ATOM 1684 O O . THR A 1 226 ? -8.625 2.244 -11.602 1 75.44 226 THR A O 1
ATOM 1687 N N . GLY A 1 227 ? -10.453 1.588 -10.461 1 77.88 227 GLY A N 1
ATOM 1688 C CA . GLY A 1 227 ? -10.648 2.918 -9.906 1 77.88 227 GLY A CA 1
ATOM 1689 C C . GLY A 1 227 ? -9.469 3.387 -9.07 1 77.88 227 GLY A C 1
ATOM 1690 O O . GLY A 1 227 ? -9.016 4.523 -9.203 1 77.88 227 GLY A O 1
ATOM 1691 N N . LEU A 1 228 ? -8.93 2.533 -8.281 1 83.62 228 LEU A N 1
ATOM 1692 C CA . LEU A 1 228 ? -7.812 2.889 -7.41 1 83.62 228 LEU A CA 1
ATOM 1693 C C . LEU A 1 228 ? -6.551 3.141 -8.227 1 83.62 228 LEU A C 1
ATOM 1695 O O . LEU A 1 228 ? -5.812 4.09 -7.957 1 83.62 228 LEU A O 1
ATOM 1699 N N . THR A 1 229 ? -6.359 2.248 -9.148 1 86.56 229 THR A N 1
ATOM 1700 C CA . THR A 1 229 ? -5.164 2.393 -9.969 1 86.56 229 THR A CA 1
ATOM 1701 C C . THR A 1 229 ? -5.191 3.715 -10.727 1 86.56 229 THR A C 1
ATOM 1703 O O . THR A 1 229 ? -4.168 4.402 -10.828 1 86.56 229 THR A O 1
ATOM 1706 N N . PHE A 1 230 ? -6.309 4.016 -11.219 1 86.19 230 PHE A N 1
ATOM 1707 C CA . PHE A 1 230 ? -6.449 5.277 -11.938 1 86.19 230 PHE A CA 1
ATOM 1708 C C . PHE A 1 230 ? -6.211 6.461 -11.008 1 86.19 230 PHE A C 1
ATOM 1710 O O . PHE A 1 230 ? -5.527 7.418 -11.375 1 86.19 230 PHE A O 1
ATOM 1717 N N . ALA A 1 231 ? -6.867 6.41 -9.883 1 89.38 231 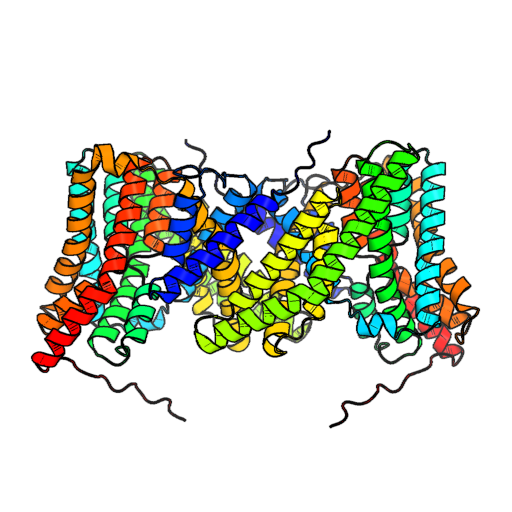ALA A N 1
ATOM 1718 C CA . ALA A 1 231 ? -6.68 7.477 -8.898 1 89.38 231 ALA A CA 1
ATOM 1719 C C . ALA A 1 231 ? -5.203 7.645 -8.547 1 89.38 231 ALA A C 1
ATOM 1721 O O . ALA A 1 231 ? -4.719 8.773 -8.406 1 89.38 231 ALA A O 1
ATOM 1722 N N . LEU A 1 232 ? -4.527 6.559 -8.406 1 92.56 232 LEU A N 1
ATOM 1723 C CA . LEU A 1 232 ? -3.107 6.59 -8.078 1 92.56 232 LEU A CA 1
ATOM 1724 C C . LEU A 1 232 ? -2.297 7.16 -9.242 1 92.56 232 LEU A C 1
ATOM 1726 O O . LEU A 1 232 ? -1.36 7.938 -9.023 1 92.56 232 LEU A O 1
ATOM 1730 N N . LEU A 1 233 ? -2.619 6.812 -10.43 1 93.06 233 LEU A N 1
ATOM 1731 C CA . LEU A 1 233 ? -1.919 7.312 -11.602 1 93.06 233 LEU A CA 1
ATOM 1732 C C . LEU A 1 233 ? -2.084 8.82 -11.734 1 93.06 233 LEU A C 1
ATOM 1734 O O . LEU A 1 233 ? -1.12 9.531 -12.031 1 93.06 233 LEU A O 1
ATOM 1738 N N . VAL A 1 234 ? -3.283 9.242 -11.516 1 91.62 234 VAL A N 1
ATOM 1739 C CA . VAL A 1 234 ? -3.551 10.672 -11.562 1 91.62 234 VAL A CA 1
ATOM 1740 C C . VAL A 1 234 ? -2.727 11.383 -10.492 1 91.62 234 VAL A C 1
ATOM 1742 O O . VAL A 1 234 ? -2.119 12.43 -10.758 1 91.62 234 VAL A O 1
ATOM 1745 N N . SER A 1 235 ? -2.742 10.828 -9.336 1 94.25 235 SER A N 1
ATOM 1746 C CA . SER A 1 235 ? -2 11.43 -8.234 1 94.25 235 SER A CA 1
ATOM 1747 C C . SER A 1 235 ? -0.506 11.477 -8.531 1 94.25 235 SER A C 1
ATOM 1749 O O . SER A 1 235 ? 0.154 12.484 -8.266 1 94.25 235 SER A O 1
ATOM 1751 N N . LEU A 1 236 ? -0.027 10.422 -9.078 1 95.38 236 LEU A N 1
ATOM 1752 C CA . LEU A 1 236 ? 1.391 10.359 -9.422 1 95.38 236 LEU A CA 1
ATOM 1753 C C . LEU A 1 236 ? 1.72 11.32 -10.555 1 95.38 236 LEU A C 1
ATOM 1755 O O . LEU A 1 236 ? 2.803 11.914 -10.578 1 95.38 236 LEU A O 1
ATOM 1759 N N . LEU A 1 237 ? 0.865 11.453 -11.484 1 94.06 237 LEU A N 1
ATOM 1760 C CA . LEU A 1 237 ? 1.062 12.398 -12.578 1 94.06 237 LEU A CA 1
ATOM 1761 C C . LEU A 1 237 ? 1.172 13.828 -12.047 1 94.06 237 LEU A C 1
ATOM 1763 O O . LEU A 1 237 ? 2.07 14.57 -12.445 1 94.06 237 LEU A O 1
ATOM 1767 N N . PHE A 1 238 ? 0.257 14.156 -11.195 1 94.25 238 PHE A N 1
ATOM 1768 C CA . PHE A 1 238 ? 0.278 15.492 -10.609 1 94.25 238 PHE A CA 1
ATOM 1769 C C . PHE A 1 238 ? 1.533 15.695 -9.766 1 94.25 238 PHE A C 1
ATOM 1771 O O . PHE A 1 238 ? 2.105 16.781 -9.742 1 94.25 238 PHE A O 1
ATOM 1778 N N . ALA A 1 239 ? 1.909 14.656 -9.031 1 94.44 239 ALA A N 1
ATOM 1779 C CA . ALA A 1 239 ? 3.152 14.727 -8.266 1 94.44 239 ALA A CA 1
ATOM 1780 C C . ALA A 1 239 ? 4.348 14.969 -9.188 1 94.44 239 ALA A C 1
ATOM 1782 O O . ALA A 1 239 ? 5.238 15.758 -8.859 1 94.44 239 ALA A O 1
ATOM 1783 N N . GLN A 1 240 ? 4.383 14.312 -10.281 1 93.06 240 GLN A N 1
ATOM 1784 C CA . GLN A 1 240 ? 5.469 14.484 -11.242 1 93.06 240 GLN A CA 1
ATOM 1785 C C . GLN A 1 240 ? 5.461 15.891 -11.836 1 93.06 240 GLN A C 1
ATOM 1787 O O . GLN A 1 240 ? 6.52 16.484 -12.047 1 93.06 240 GLN A O 1
ATOM 1792 N N . LEU A 1 241 ? 4.312 16.391 -12.172 1 93.19 241 LEU A N 1
ATOM 1793 C CA . LEU A 1 241 ? 4.195 17.75 -12.68 1 93.19 241 LEU A CA 1
ATOM 1794 C C . LEU A 1 241 ? 4.711 18.766 -11.656 1 93.19 241 LEU A C 1
ATOM 1796 O O . LEU A 1 241 ? 5.332 19.766 -12.023 1 93.19 241 LEU A O 1
ATOM 1800 N N . ALA A 1 242 ? 4.406 18.5 -10.367 1 92.12 242 ALA A N 1
ATOM 1801 C CA . ALA A 1 242 ? 4.941 19.359 -9.312 1 92.12 242 ALA A CA 1
ATOM 1802 C C . ALA A 1 242 ? 6.469 19.344 -9.32 1 92.12 242 ALA A C 1
ATOM 1804 O O . ALA A 1 242 ? 7.105 20.391 -9.227 1 92.12 242 ALA A O 1
ATOM 1805 N N . THR A 1 243 ? 6.988 18.172 -9.469 1 89.25 243 THR A N 1
ATOM 1806 C CA . THR A 1 243 ? 8.438 18.031 -9.461 1 89.25 243 THR A CA 1
ATOM 1807 C C . THR A 1 243 ? 9.055 18.766 -10.656 1 89.25 243 THR A C 1
ATOM 1809 O O . THR A 1 243 ? 10.141 19.344 -10.547 1 89.25 243 THR A O 1
ATOM 1812 N N . LEU A 1 244 ? 8.406 18.719 -11.75 1 87.81 244 LEU A N 1
ATOM 1813 C CA . LEU A 1 244 ? 8.883 19.422 -12.945 1 87.81 244 LEU A CA 1
ATOM 1814 C C . LEU A 1 244 ? 8.875 20.938 -12.734 1 87.81 244 LEU A C 1
ATOM 1816 O O . LEU A 1 244 ? 9.688 21.641 -13.32 1 87.81 244 LEU A O 1
ATOM 1820 N N . ALA A 1 245 ? 7.977 21.375 -11.891 1 88.06 245 ALA A N 1
ATOM 1821 C CA . ALA A 1 245 ? 7.895 22.797 -11.562 1 88.06 245 ALA A CA 1
ATOM 1822 C C . ALA A 1 245 ? 8.789 23.141 -10.375 1 88.06 245 ALA A C 1
ATOM 1824 O O . ALA A 1 245 ? 8.68 24.219 -9.805 1 88.06 245 ALA A O 1
ATOM 1825 N N . ASP A 1 246 ? 9.547 22.156 -9.93 1 85.88 246 ASP A N 1
ATOM 1826 C CA . ASP A 1 246 ? 10.484 22.297 -8.828 1 85.88 246 ASP A CA 1
ATOM 1827 C C . ASP A 1 246 ? 9.75 22.438 -7.496 1 85.88 246 ASP A C 1
ATOM 1829 O O . ASP A 1 246 ? 10.18 23.203 -6.621 1 85.88 246 ASP A O 1
ATOM 1833 N N . LEU A 1 247 ? 8.633 21.859 -7.445 1 88.44 247 LEU A N 1
ATOM 1834 C CA . LEU A 1 247 ? 7.859 21.781 -6.211 1 88.44 247 LEU A CA 1
ATOM 1835 C C . LEU A 1 247 ? 7.938 20.391 -5.602 1 88.44 247 LEU A C 1
ATOM 1837 O O . LEU A 1 247 ? 8.227 19.422 -6.301 1 88.44 247 LEU A O 1
ATOM 1841 N N . HIS A 1 248 ? 7.789 20.359 -4.34 1 88.31 248 HIS A N 1
ATOM 1842 C CA . HIS A 1 248 ? 7.758 19.078 -3.666 1 88.31 248 HIS A CA 1
ATOM 1843 C C . HIS A 1 248 ? 6.578 18.234 -4.137 1 88.31 248 HIS A C 1
ATOM 1845 O O . HIS A 1 248 ? 5.488 18.766 -4.379 1 88.31 248 HIS A O 1
ATOM 1851 N N . MET A 1 249 ? 6.68 16.984 -4.188 1 90.88 249 MET A N 1
ATOM 1852 C CA . MET A 1 249 ? 5.703 16.062 -4.75 1 90.88 249 MET A CA 1
ATOM 1853 C C . MET A 1 249 ? 4.398 16.094 -3.955 1 90.88 249 MET A C 1
ATOM 1855 O O . MET A 1 249 ? 3.326 15.836 -4.5 1 90.88 249 MET A O 1
ATOM 1859 N N . ILE A 1 250 ? 4.418 16.406 -2.707 1 91.06 250 ILE A N 1
ATOM 1860 C CA . ILE A 1 250 ? 3.242 16.344 -1.845 1 91.06 250 ILE A CA 1
ATOM 1861 C C . ILE A 1 250 ? 2.225 17.391 -2.281 1 91.06 250 ILE A C 1
ATOM 1863 O O . ILE A 1 250 ? 1.02 17.219 -2.092 1 91.06 250 ILE A O 1
ATOM 1867 N N . ILE A 1 251 ? 2.717 18.469 -2.887 1 91.25 251 ILE A N 1
ATOM 1868 C CA . ILE A 1 251 ? 1.829 19.484 -3.42 1 91.25 251 ILE A CA 1
ATOM 1869 C C . ILE A 1 251 ? 0.986 18.906 -4.551 1 91.25 251 ILE A C 1
ATOM 1871 O O . ILE A 1 251 ? -0.223 19.141 -4.617 1 91.25 251 ILE A O 1
ATOM 1875 N N . GLY A 1 252 ? 1.677 18.203 -5.422 1 92.38 252 GLY A N 1
ATOM 1876 C CA . GLY A 1 252 ? 0.954 17.516 -6.477 1 92.38 252 GLY A CA 1
ATOM 1877 C C . GLY A 1 252 ? -0.061 16.516 -5.953 1 92.38 252 GLY A C 1
ATOM 1878 O O . GLY A 1 252 ? -1.172 16.422 -6.477 1 92.38 252 GLY A O 1
ATOM 1879 N N . GLY A 1 253 ? 0.323 15.75 -4.953 1 93.5 253 GLY A N 1
ATOM 1880 C CA . GLY A 1 253 ? -0.612 14.828 -4.328 1 93.5 253 GLY A CA 1
ATOM 1881 C C . GLY A 1 253 ? -1.856 15.508 -3.793 1 93.5 253 GLY A C 1
ATOM 1882 O O . GLY A 1 253 ? -2.975 15.039 -4.02 1 93.5 253 GLY A O 1
ATOM 1883 N N . PHE A 1 254 ? -1.688 16.578 -3.129 1 92.06 254 PHE A N 1
ATOM 1884 C CA . PHE A 1 254 ? -2.795 17.328 -2.557 1 92.06 254 PHE A CA 1
ATOM 1885 C C . PHE A 1 254 ? -3.748 17.812 -3.648 1 92.06 254 PHE A C 1
ATOM 1887 O O . PHE A 1 254 ? -4.965 17.641 -3.531 1 92.06 254 PHE A O 1
ATOM 1894 N N . VAL A 1 255 ? -3.223 18.375 -4.676 1 92 255 VAL A N 1
ATOM 1895 C CA . VAL A 1 255 ? -4.027 18.922 -5.766 1 92 255 VAL A CA 1
ATOM 1896 C C . VAL A 1 255 ? -4.777 17.781 -6.461 1 92 255 VAL A C 1
ATOM 1898 O O . VAL A 1 255 ? -5.949 17.922 -6.816 1 92 255 VAL A O 1
ATOM 1901 N N . ALA A 1 256 ? -4.102 16.688 -6.668 1 92.94 256 ALA A N 1
ATOM 1902 C CA . ALA A 1 256 ? -4.762 15.523 -7.258 1 92.94 256 ALA A CA 1
ATOM 1903 C C . ALA A 1 256 ? -5.953 15.086 -6.41 1 92.94 256 ALA A C 1
ATOM 1905 O O . ALA A 1 256 ? -7.023 14.781 -6.945 1 92.94 256 ALA A O 1
ATOM 1906 N N . GLY A 1 257 ? -5.742 14.984 -5.086 1 91.75 257 GLY A N 1
ATOM 1907 C CA . GLY A 1 257 ? -6.824 14.633 -4.184 1 91.75 257 GLY A CA 1
ATOM 1908 C C . GLY A 1 257 ? -8.023 15.547 -4.305 1 91.75 257 GLY A C 1
ATOM 1909 O O . GLY A 1 257 ? -9.172 15.086 -4.297 1 91.75 257 GLY A O 1
ATOM 1910 N N . MET A 1 258 ? -7.742 16.797 -4.426 1 88.75 258 MET A N 1
ATOM 1911 C CA . MET A 1 258 ? -8.812 17.781 -4.559 1 88.75 258 MET A CA 1
ATOM 1912 C C . MET A 1 258 ? -9.656 17.5 -5.797 1 88.75 258 MET A C 1
ATOM 1914 O O . MET A 1 258 ? -10.883 17.609 -5.758 1 88.75 258 MET A O 1
ATOM 1918 N N . PHE A 1 259 ? -9.062 17.078 -6.844 1 87.25 259 PHE A N 1
ATOM 1919 C CA . PHE A 1 259 ? -9.773 16.844 -8.094 1 87.25 259 PHE A CA 1
ATOM 1920 C C . PHE A 1 259 ? -10.453 15.484 -8.078 1 87.25 259 PHE A C 1
ATOM 1922 O O . PHE A 1 259 ? -11.508 15.305 -8.703 1 87.25 259 PHE A O 1
ATOM 1929 N N . LEU A 1 260 ? -9.82 14.57 -7.418 1 85.69 260 LEU A N 1
ATOM 1930 C CA . LEU A 1 260 ? -10.461 13.258 -7.293 1 85.69 260 LEU A CA 1
ATOM 1931 C C . LEU A 1 260 ? -11.773 13.367 -6.527 1 85.69 260 LEU A C 1
ATOM 1933 O O . LEU A 1 260 ? -12.711 12.617 -6.789 1 85.69 260 LEU A O 1
ATOM 1937 N N . ARG A 1 261 ? -11.789 14.258 -5.633 1 79.44 261 ARG A N 1
ATOM 1938 C CA . ARG A 1 261 ? -13 14.508 -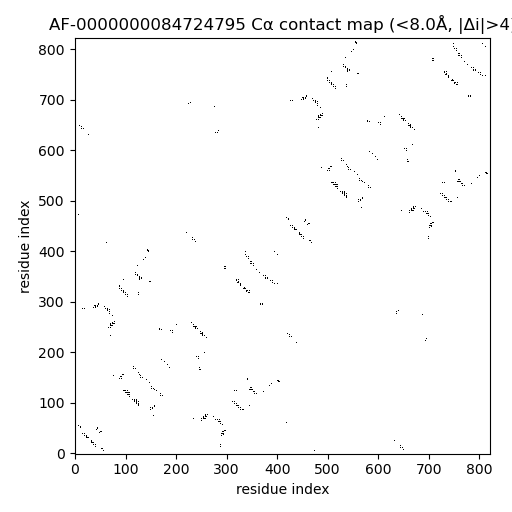4.863 1 79.44 261 ARG A CA 1
ATOM 1939 C C . ARG A 1 261 ? -14.102 15.094 -5.746 1 79.44 261 ARG A C 1
ATOM 1941 O O . ARG A 1 261 ? -15.281 14.781 -5.566 1 79.44 261 ARG A O 1
ATOM 1948 N N . GLN A 1 262 ? -13.711 15.828 -6.656 1 71.56 262 GLN A N 1
ATOM 1949 C CA . GLN A 1 262 ? -14.656 16.562 -7.488 1 71.56 262 GLN A CA 1
ATOM 1950 C C . GLN A 1 262 ? -15.117 15.719 -8.672 1 71.56 262 GLN A C 1
ATOM 1952 O O . GLN A 1 262 ? -16.078 16.078 -9.367 1 71.56 262 GLN A O 1
ATOM 1957 N N . SER A 1 263 ? -14.57 14.586 -8.758 1 66.75 263 SER A N 1
ATOM 1958 C CA . SER A 1 263 ? -14.852 13.789 -9.953 1 66.75 263 SER A CA 1
ATOM 1959 C C . SER A 1 263 ? -16.281 13.273 -9.945 1 66.75 263 SER A C 1
ATOM 1961 O O . SER A 1 263 ? -16.844 12.984 -8.883 1 66.75 263 SER A O 1
ATOM 1963 N N . ASP A 1 264 ? -16.812 13.523 -10.961 1 66.25 264 ASP A N 1
ATOM 1964 C CA . ASP A 1 264 ? -18.172 13.031 -11.156 1 66.25 264 ASP A CA 1
ATOM 1965 C C . ASP A 1 264 ? -18.172 11.531 -11.438 1 66.25 264 ASP A C 1
ATOM 1967 O O . ASP A 1 264 ? -18.625 11.102 -12.5 1 66.25 264 ASP A O 1
ATOM 1971 N N . VAL A 1 265 ? -17.531 10.961 -10.602 1 66.19 265 VAL A N 1
ATOM 1972 C CA . VAL A 1 265 ? -17.531 9.508 -10.75 1 66.19 265 VAL A CA 1
ATOM 1973 C C . VAL A 1 265 ? -18.734 8.922 -10.016 1 66.19 265 VAL A C 1
ATOM 1975 O O . VAL A 1 265 ? -19.344 9.594 -9.172 1 66.19 265 VAL A O 1
ATOM 1978 N N . GLU A 1 266 ? -19.109 7.73 -10.461 1 72.25 266 GLU A N 1
ATOM 1979 C CA . GLU A 1 266 ? -20.188 7.031 -9.758 1 72.25 266 GLU A CA 1
ATOM 1980 C C . GLU A 1 266 ? -19.953 7.016 -8.258 1 72.25 266 GLU A C 1
ATOM 1982 O O . GLU A 1 266 ? -18.828 6.789 -7.801 1 72.25 266 GLU A O 1
ATOM 1987 N N . PRO A 1 267 ? -20.953 7.441 -7.527 1 74.81 267 PRO A N 1
ATOM 1988 C CA . PRO A 1 267 ? -20.812 7.574 -6.074 1 74.81 267 PRO A CA 1
ATOM 1989 C C . PRO A 1 267 ? -20.188 6.344 -5.426 1 74.81 267 PRO A C 1
ATOM 1991 O O . PRO A 1 267 ? -19.375 6.473 -4.512 1 74.81 267 PRO A O 1
ATOM 1994 N N . GLY A 1 268 ? -20.594 5.23 -5.965 1 74.56 268 GLY A N 1
ATOM 1995 C CA . GLY A 1 268 ? -20.031 4.008 -5.402 1 74.56 268 GLY A CA 1
ATOM 1996 C C . GLY A 1 268 ? -18.547 3.875 -5.629 1 74.56 268 GLY A C 1
ATOM 1997 O O . GLY A 1 268 ? -17.812 3.443 -4.738 1 74.56 268 GLY A O 1
ATOM 1998 N N . LEU A 1 269 ? -18.172 4.305 -6.75 1 75 269 LEU A N 1
ATOM 1999 C CA . LEU A 1 269 ? -16.75 4.23 -7.098 1 75 269 LEU A CA 1
ATOM 2000 C C . LEU A 1 269 ? -15.953 5.27 -6.32 1 75 269 LEU A C 1
ATOM 2002 O O . LEU A 1 269 ? -14.844 4.98 -5.848 1 75 269 LEU A O 1
ATOM 2006 N N . HIS A 1 270 ? -16.531 6.41 -6.207 1 80.62 270 HIS A N 1
ATOM 2007 C CA . HIS A 1 270 ? -15.883 7.461 -5.43 1 80.62 270 HIS A CA 1
ATOM 2008 C C . HIS A 1 270 ? -15.68 7.031 -3.982 1 80.62 270 HIS A C 1
ATOM 2010 O O . HIS A 1 270 ? -14.602 7.23 -3.418 1 80.62 270 HIS A O 1
ATOM 2016 N N . GLU A 1 271 ? -16.688 6.461 -3.432 1 82.38 271 GLU A N 1
ATOM 2017 C CA . GLU A 1 271 ? -16.609 6.004 -2.049 1 82.38 271 GLU A CA 1
ATOM 2018 C C . GLU A 1 271 ? -15.578 4.898 -1.888 1 82.38 271 GLU A C 1
ATOM 2020 O O . GLU A 1 271 ? -14.859 4.855 -0.886 1 82.38 271 GLU A O 1
ATOM 2025 N N . HIS A 1 272 ? -15.555 4.121 -2.896 1 79.69 272 HIS A N 1
ATOM 2026 C CA . HIS A 1 272 ? -14.586 3.031 -2.863 1 79.69 272 HIS A CA 1
ATOM 2027 C C . HIS A 1 272 ? -13.156 3.561 -2.904 1 79.69 272 HIS A C 1
ATOM 2029 O O . HIS A 1 272 ? -12.32 3.162 -2.092 1 79.69 272 HIS A O 1
ATOM 2035 N N . ILE A 1 273 ? -12.945 4.457 -3.787 1 83.25 273 ILE A N 1
ATOM 2036 C CA . ILE A 1 273 ? -11.617 5.047 -3.941 1 83.25 273 ILE A CA 1
ATOM 2037 C C . ILE A 1 273 ? -11.227 5.77 -2.656 1 83.25 273 ILE A C 1
ATOM 2039 O O . ILE A 1 273 ? -10.109 5.594 -2.156 1 83.25 273 ILE A O 1
ATOM 2043 N N . HIS A 1 274 ? -12.148 6.488 -2.148 1 86.81 274 HIS A N 1
ATOM 2044 C CA . HIS A 1 274 ? -11.922 7.234 -0.917 1 86.81 274 HIS A CA 1
ATOM 2045 C C . HIS A 1 274 ? -11.578 6.301 0.239 1 86.81 274 HIS A C 1
ATOM 2047 O O . HIS A 1 274 ? -10.617 6.539 0.974 1 86.81 274 HIS A O 1
ATOM 2053 N N . THR A 1 275 ? -12.312 5.27 0.299 1 83 275 THR A N 1
ATOM 2054 C CA . THR A 1 275 ? -12.141 4.32 1.394 1 83 275 THR A CA 1
ATOM 2055 C C . THR A 1 275 ? -10.797 3.602 1.279 1 83 275 THR A C 1
ATOM 2057 O O . THR A 1 275 ? -10.109 3.402 2.281 1 83 275 THR A O 1
ATOM 2060 N N . VAL A 1 276 ? -10.461 3.277 0.129 1 83.69 276 VAL A N 1
ATOM 2061 C CA . VAL A 1 276 ? -9.219 2.531 -0.071 1 83.69 276 VAL A CA 1
ATOM 2062 C C . VAL A 1 276 ? -8.023 3.439 0.184 1 83.69 276 VAL A C 1
ATOM 2064 O O . VAL A 1 276 ? -7.059 3.039 0.844 1 83.69 276 VAL A O 1
ATOM 2067 N N . ILE A 1 277 ? -8.07 4.641 -0.308 1 87.75 277 ILE A N 1
ATOM 2068 C CA . ILE A 1 277 ? -6.984 5.59 -0.099 1 87.75 277 ILE A CA 1
ATOM 2069 C C . ILE A 1 277 ? -6.848 5.898 1.391 1 87.75 277 ILE A C 1
ATOM 2071 O O . ILE A 1 277 ? -5.734 5.949 1.921 1 87.75 277 ILE A O 1
ATOM 2075 N N . TYR A 1 278 ? -7.949 6.043 1.983 1 86.81 278 TYR A N 1
ATOM 2076 C CA . TYR A 1 278 ? -7.949 6.277 3.424 1 86.81 278 TYR A CA 1
ATOM 2077 C C . TYR A 1 278 ? -7.312 5.109 4.164 1 86.81 278 TYR A C 1
ATOM 2079 O O . TYR A 1 278 ? -6.438 5.305 5.016 1 86.81 278 TYR A O 1
ATOM 2087 N N . THR A 1 279 ? -7.754 3.969 3.828 1 83.75 279 THR A N 1
ATOM 2088 C CA . THR A 1 279 ? -7.281 2.77 4.512 1 83.75 279 THR A CA 1
ATOM 2089 C C . THR A 1 279 ? -5.785 2.57 4.277 1 83.75 279 THR A C 1
ATOM 2091 O O . THR A 1 279 ? -5.055 2.193 5.199 1 83.75 279 THR A O 1
ATOM 2094 N N . LEU A 1 280 ? -5.34 2.865 3.135 1 86.44 280 LEU A N 1
ATOM 2095 C CA . LEU A 1 280 ? -3.924 2.73 2.807 1 86.44 280 LEU A CA 1
ATOM 2096 C C . LEU A 1 280 ? -3.094 3.783 3.531 1 86.44 280 LEU A C 1
ATOM 2098 O O . LEU A 1 280 ? -2.053 3.469 4.113 1 86.44 280 LEU A O 1
ATOM 2102 N N . ALA A 1 281 ? -3.549 4.969 3.412 1 88.94 281 ALA A N 1
ATOM 2103 C CA . ALA A 1 281 ? -2.816 6.09 3.994 1 88.94 281 ALA A CA 1
ATOM 2104 C C . ALA A 1 281 ? -2.789 5.996 5.516 1 88.94 281 ALA A C 1
ATOM 2106 O O . ALA A 1 281 ? -1.716 5.992 6.125 1 88.94 281 ALA A O 1
ATOM 2107 N N . MET A 1 282 ? -3.924 5.777 6.09 1 86.56 282 MET A N 1
ATOM 2108 C CA . MET A 1 282 ? -4.055 5.875 7.543 1 86.56 282 MET A CA 1
ATOM 2109 C C . MET A 1 282 ? -3.791 4.527 8.203 1 86.56 282 MET A C 1
ATOM 2111 O O . MET A 1 282 ? -3.424 4.469 9.383 1 86.56 282 MET A O 1
ATOM 2115 N N . GLY A 1 283 ? -4.02 3.502 7.461 1 85.56 283 GLY A N 1
ATOM 2116 C CA . GLY A 1 283 ? -3.922 2.178 8.055 1 85.56 283 GLY A CA 1
ATOM 2117 C C . GLY A 1 283 ? -2.531 1.58 7.957 1 85.56 283 GLY A C 1
ATOM 2118 O O . GLY A 1 283 ? -2.158 0.725 8.766 1 85.56 283 GLY A O 1
ATOM 2119 N N . VAL A 1 284 ? -1.76 2.076 6.961 1 89 284 VAL A N 1
ATOM 2120 C CA . VAL A 1 284 ? -0.504 1.372 6.723 1 89 284 VAL A CA 1
ATOM 2121 C C . VAL A 1 284 ? 0.643 2.375 6.637 1 89 284 VAL A C 1
ATOM 2123 O O . VAL A 1 284 ? 1.526 2.393 7.5 1 89 284 VAL A O 1
ATOM 2126 N N . PHE A 1 285 ? 0.6 3.328 5.797 1 92.88 285 PHE A N 1
ATOM 2127 C CA . PHE A 1 285 ? 1.783 4.086 5.41 1 92.88 285 PHE A CA 1
ATOM 2128 C C . PHE A 1 285 ? 1.974 5.293 6.324 1 92.88 285 PHE A C 1
ATOM 2130 O O . PHE A 1 285 ? 3.098 5.602 6.727 1 92.88 285 PHE A O 1
ATOM 2137 N N . ALA A 1 286 ? 0.872 5.973 6.688 1 92.06 286 ALA A N 1
ATOM 2138 C CA . ALA A 1 286 ? 0.979 7.148 7.551 1 92.06 286 ALA A CA 1
ATOM 2139 C C . ALA A 1 286 ? 1.569 6.777 8.906 1 92.06 286 ALA A C 1
ATOM 2141 O O . ALA A 1 286 ? 2.428 7.492 9.43 1 92.06 286 ALA A O 1
ATOM 2142 N N . PRO A 1 287 ? 1.119 5.645 9.453 1 93.88 287 PRO A N 1
ATOM 2143 C CA . PRO A 1 287 ? 1.724 5.242 10.719 1 93.88 287 PRO A CA 1
ATOM 2144 C C . PRO A 1 287 ? 3.236 5.055 10.625 1 93.88 287 PRO A C 1
ATOM 2146 O O . PRO A 1 287 ? 3.967 5.41 11.547 1 93.88 287 PRO A O 1
ATOM 2149 N N . VAL A 1 288 ? 3.668 4.496 9.539 1 95.88 288 VAL A N 1
ATOM 2150 C CA . VAL A 1 288 ? 5.102 4.324 9.32 1 95.88 288 VAL A CA 1
ATOM 2151 C C . VAL A 1 288 ? 5.785 5.688 9.266 1 95.88 288 VAL A C 1
ATOM 2153 O O . VAL A 1 288 ? 6.855 5.879 9.844 1 95.88 288 VAL A O 1
ATOM 2156 N N . PHE A 1 289 ? 5.199 6.617 8.641 1 94.5 289 PHE A N 1
ATOM 2157 C CA . PHE A 1 289 ? 5.738 7.969 8.508 1 94.5 289 PHE A CA 1
ATOM 2158 C C . PHE A 1 289 ? 5.859 8.633 9.875 1 94.5 289 PHE A C 1
ATOM 2160 O O . PHE A 1 289 ? 6.926 9.141 10.234 1 94.5 289 PHE A O 1
ATOM 2167 N N . PHE A 1 290 ? 4.812 8.562 10.656 1 94.94 290 PHE A N 1
ATOM 2168 C CA . PHE A 1 290 ? 4.793 9.281 11.922 1 94.94 290 PHE A CA 1
ATOM 2169 C C . PHE A 1 290 ? 5.762 8.648 12.914 1 94.94 290 PHE A C 1
ATOM 2171 O O . PHE A 1 290 ? 6.41 9.352 13.688 1 94.94 290 PHE A O 1
ATOM 2178 N N . VAL A 1 291 ? 5.844 7.352 12.859 1 96.25 291 VAL A N 1
ATOM 2179 C CA . VAL A 1 291 ? 6.816 6.703 13.727 1 96.25 291 VAL A CA 1
ATOM 2180 C C . VAL A 1 291 ? 8.227 7.105 13.312 1 96.25 291 VAL A C 1
ATOM 2182 O O . VAL A 1 291 ? 9.07 7.41 14.164 1 96.25 291 VAL A O 1
ATOM 2185 N N . THR A 1 292 ? 8.516 7.145 12.039 1 95.44 292 THR A N 1
ATOM 2186 C CA . THR A 1 292 ? 9.867 7.434 11.562 1 95.44 292 THR A CA 1
ATOM 2187 C C . THR A 1 292 ? 10.211 8.906 11.781 1 95.44 292 THR A C 1
ATOM 2189 O O . THR A 1 292 ? 11.375 9.258 11.961 1 95.44 292 THR A O 1
ATOM 2192 N N . VAL A 1 293 ? 9.211 9.766 11.719 1 93.69 293 VAL A N 1
ATOM 2193 C CA . VAL A 1 293 ? 9.414 11.164 12.078 1 93.69 293 VAL A CA 1
ATOM 2194 C C . VAL A 1 293 ? 9.953 11.258 13.5 1 93.69 293 VAL A C 1
ATOM 2196 O O . VAL A 1 293 ? 10.82 12.086 13.789 1 93.69 293 VAL A O 1
ATOM 2199 N N . GLY A 1 294 ? 9.445 10.406 14.336 1 94.31 294 GLY A N 1
ATOM 2200 C CA . GLY A 1 294 ? 9.922 10.352 15.711 1 94.31 294 GLY A CA 1
ATOM 2201 C C . GLY A 1 294 ? 11.398 10.016 15.82 1 94.31 294 GLY A C 1
ATOM 2202 O O . GLY A 1 294 ? 12.055 10.391 16.797 1 94.31 294 GLY A O 1
ATOM 2203 N N . PHE A 1 295 ? 11.922 9.297 14.797 1 95.06 295 PHE A N 1
ATOM 2204 C CA . PHE A 1 295 ? 13.32 8.898 14.805 1 95.06 295 PHE A CA 1
ATOM 2205 C C . PHE A 1 295 ? 14.234 10.117 14.742 1 95.06 295 PHE A C 1
ATOM 2207 O O . PHE A 1 295 ? 15.375 10.062 15.188 1 95.06 295 PHE A O 1
ATOM 2214 N N . ASP A 1 296 ? 13.719 11.242 14.211 1 94.06 296 ASP A N 1
ATOM 2215 C CA . ASP A 1 296 ? 14.562 12.398 13.922 1 94.06 296 ASP A CA 1
ATOM 2216 C C . ASP A 1 296 ? 14.516 13.414 15.062 1 94.06 296 ASP A C 1
ATOM 2218 O O . ASP A 1 296 ? 15.203 14.438 15.016 1 94.06 296 ASP A O 1
ATOM 2222 N N . ILE A 1 297 ? 13.75 13.078 16.078 1 93.12 297 ILE A N 1
ATOM 2223 C CA . ILE A 1 297 ? 13.578 14 17.188 1 93.12 297 ILE A CA 1
ATOM 2224 C C . ILE A 1 297 ? 14.812 13.961 18.094 1 93.12 297 ILE A C 1
ATOM 2226 O O . ILE A 1 297 ? 15.375 12.891 18.328 1 93.12 297 ILE A O 1
ATOM 2230 N N . THR A 1 298 ? 15.25 15.141 18.453 1 91.69 298 THR A N 1
ATOM 2231 C CA . THR A 1 298 ? 16.328 15.203 19.438 1 91.69 298 THR A CA 1
ATOM 2232 C C . THR A 1 298 ? 15.852 15.852 20.719 1 91.69 298 THR A C 1
ATOM 2234 O O . THR A 1 298 ? 15.094 16.828 20.703 1 91.69 298 THR A O 1
ATOM 2237 N N . PHE A 1 299 ? 16.297 15.344 21.797 1 88.75 299 PHE A N 1
ATOM 2238 C CA . PHE A 1 299 ? 15.922 15.875 23.094 1 88.75 299 PHE A CA 1
ATOM 2239 C C . PHE A 1 299 ? 16.859 17 23.516 1 88.75 299 PHE A C 1
ATOM 2241 O O . PHE A 1 299 ? 16.641 17.641 24.547 1 88.75 299 PHE A O 1
ATOM 2248 N N . ASP A 1 300 ? 17.766 17.281 22.672 1 85.25 300 ASP A N 1
ATOM 2249 C CA . ASP A 1 300 ? 18.672 18.391 22.953 1 85.25 300 ASP A CA 1
ATOM 2250 C C . ASP A 1 300 ? 17.906 19.703 23.062 1 85.25 300 ASP A C 1
ATOM 2252 O O . ASP A 1 300 ? 18.375 20.656 23.688 1 85.25 300 ASP A O 1
ATOM 2256 N N . VAL A 1 301 ? 16.766 19.672 22.562 1 85.94 301 VAL A N 1
ATOM 2257 C CA . VAL A 1 301 ? 15.945 20.875 22.578 1 85.94 301 VAL A CA 1
ATOM 2258 C C . VAL A 1 301 ? 15.57 21.234 24.016 1 85.94 301 VAL A C 1
ATOM 2260 O O . VAL A 1 301 ? 15.469 22.406 24.375 1 85.94 301 VAL A O 1
ATOM 2263 N N . PHE A 1 302 ? 15.43 20.281 24.859 1 86.19 302 PHE A N 1
ATOM 2264 C CA . PHE A 1 302 ? 15 20.516 26.234 1 86.19 302 PHE A CA 1
ATOM 2265 C C . PHE A 1 302 ? 16.188 20.922 27.109 1 86.19 302 PHE A C 1
ATOM 2267 O O . PHE A 1 302 ? 16 21.547 28.156 1 86.19 302 PHE A O 1
ATOM 2274 N N . ALA A 1 303 ? 17.297 20.547 26.672 1 87 303 ALA A N 1
ATOM 2275 C CA . ALA A 1 303 ? 18.5 20.891 27.438 1 87 303 ALA A CA 1
ATOM 2276 C C . ALA A 1 303 ? 19.094 22.203 26.953 1 87 303 ALA A C 1
ATOM 2278 O O . ALA A 1 303 ? 19.406 23.078 27.766 1 87 303 ALA A O 1
ATOM 2279 N N . ASP A 1 304 ? 19.188 22.406 25.656 1 88.25 304 ASP A N 1
ATOM 2280 C CA . ASP A 1 304 ? 19.953 23.516 25.109 1 88.25 304 ASP A CA 1
ATOM 2281 C C . ASP A 1 304 ? 19.047 24.656 24.672 1 88.25 304 ASP A C 1
ATOM 2283 O O . ASP A 1 304 ? 19.484 25.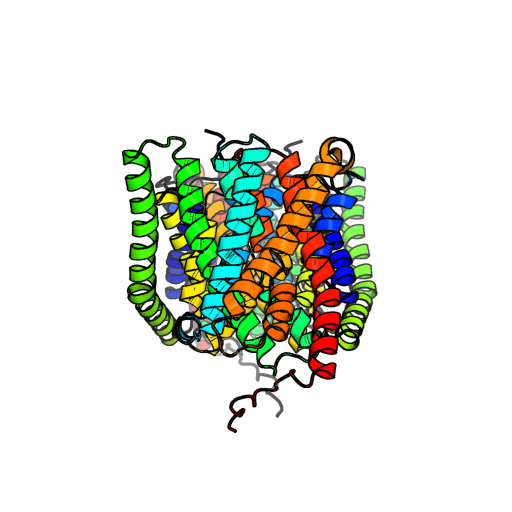797 24.578 1 88.25 304 ASP A O 1
ATOM 2287 N N . SER A 1 305 ? 17.781 24.375 24.422 1 91.75 305 SER A N 1
ATOM 2288 C CA . SER A 1 305 ? 16.938 25.391 23.812 1 91.75 305 SER A CA 1
ATOM 2289 C C . SER A 1 305 ? 15.547 25.391 24.453 1 91.75 305 SER A C 1
ATOM 2291 O O . SER A 1 305 ? 14.547 25.625 23.766 1 91.75 305 SER A O 1
ATOM 2293 N N . PHE A 1 306 ? 15.461 25.078 25.688 1 93.5 306 PHE A N 1
ATOM 2294 C CA . PHE A 1 306 ? 14.18 24.969 26.359 1 93.5 306 PHE A CA 1
ATOM 2295 C C . PHE A 1 306 ? 13.43 26.297 26.328 1 93.5 306 PHE A C 1
ATOM 2297 O O . PHE A 1 306 ? 12.219 26.328 26.078 1 93.5 306 PHE A O 1
ATOM 2304 N N . GLY A 1 307 ? 14.117 27.359 26.641 1 94.5 307 GLY A N 1
ATOM 2305 C CA . GLY A 1 307 ? 13.5 28.672 26.594 1 94.5 307 GLY A CA 1
ATOM 2306 C C . GLY A 1 307 ? 12.93 29.016 25.219 1 94.5 307 GLY A C 1
ATOM 2307 O O . GLY A 1 307 ? 11.828 29.562 25.125 1 94.5 307 GLY A O 1
ATOM 2308 N N . ILE A 1 308 ? 13.695 28.734 24.25 1 95.06 308 ILE A N 1
ATOM 2309 C CA . ILE A 1 308 ? 13.258 29 22.875 1 95.06 308 ILE A CA 1
ATOM 2310 C C . ILE A 1 308 ? 12.008 28.172 22.578 1 95.06 308 ILE A C 1
ATOM 2312 O O . ILE A 1 308 ? 11.07 28.672 21.953 1 95.06 308 ILE A O 1
ATOM 2316 N N . LEU A 1 309 ? 11.992 26.922 23 1 95.88 309 LEU A N 1
ATOM 2317 C CA . LEU A 1 309 ? 10.836 26.062 22.797 1 95.88 309 LEU A CA 1
ATOM 2318 C C . LEU A 1 309 ? 9.594 26.672 23.438 1 95.88 309 LEU A C 1
ATOM 2320 O O . LEU A 1 309 ? 8.539 26.75 22.797 1 95.88 309 LEU A O 1
ATOM 2324 N N . VAL A 1 310 ? 9.703 27.078 24.656 1 96.31 310 VAL A N 1
ATOM 2325 C CA . VAL A 1 310 ? 8.57 27.625 25.391 1 96.31 310 VAL A CA 1
ATOM 2326 C C . VAL A 1 310 ? 8.062 28.891 24.703 1 96.31 310 VAL A C 1
ATOM 2328 O O . VAL A 1 310 ? 6.852 29.062 24.547 1 96.31 310 VAL A O 1
ATOM 2331 N N . VAL A 1 311 ? 8.938 29.75 24.328 1 96.75 311 VAL A N 1
ATOM 2332 C CA . VAL A 1 311 ? 8.586 31.016 23.688 1 96.75 311 VAL A CA 1
ATOM 2333 C C . VAL A 1 311 ? 7.891 30.734 22.344 1 96.75 311 VAL A C 1
ATOM 2335 O O . VAL A 1 311 ? 6.871 31.344 22.031 1 96.75 311 VAL A O 1
ATOM 2338 N N . LEU A 1 312 ? 8.445 29.828 21.594 1 96.69 312 LEU A N 1
ATOM 2339 C CA . LEU A 1 312 ? 7.879 29.531 20.281 1 96.69 312 LEU A CA 1
ATOM 2340 C C . LEU A 1 312 ? 6.52 28.844 20.422 1 96.69 312 LEU A C 1
ATOM 2342 O O . LEU A 1 312 ? 5.621 29.078 19.609 1 96.69 312 LEU A O 1
ATOM 2346 N N . VAL A 1 313 ? 6.391 27.984 21.422 1 96.25 313 VAL A N 1
ATOM 2347 C CA . VAL A 1 313 ? 5.09 27.375 21.688 1 96.25 313 VAL A CA 1
ATOM 2348 C C . VAL A 1 313 ? 4.074 28.453 22.031 1 96.25 313 VAL A C 1
ATOM 2350 O O . VAL A 1 313 ? 2.936 28.422 21.547 1 96.25 313 VAL A O 1
ATOM 2353 N N . ALA A 1 314 ? 4.469 29.391 22.812 1 97.25 314 ALA A N 1
ATOM 2354 C CA . ALA A 1 314 ? 3.596 30.5 23.203 1 97.25 314 ALA A CA 1
ATOM 2355 C C . ALA A 1 314 ? 3.217 31.344 22 1 97.25 314 ALA A C 1
ATOM 2357 O O . ALA A 1 314 ? 2.055 31.734 21.844 1 97.25 314 ALA A O 1
ATOM 2358 N N . ILE A 1 315 ? 4.16 31.641 21.219 1 97.5 315 ILE A N 1
ATOM 2359 C CA . ILE A 1 315 ? 3.924 32.438 20.016 1 97.5 315 ILE A CA 1
ATOM 2360 C C . ILE A 1 315 ? 2.938 31.719 19.094 1 97.5 315 ILE A C 1
ATOM 2362 O O . ILE A 1 315 ? 2.01 32.312 18.562 1 97.5 315 ILE A O 1
ATOM 2366 N N . ALA A 1 316 ? 3.205 30.453 18.906 1 96.88 316 ALA A N 1
ATOM 2367 C CA . ALA A 1 316 ? 2.338 29.656 18.047 1 96.88 316 ALA A CA 1
ATOM 2368 C C . ALA A 1 316 ? 0.914 29.609 18.594 1 96.88 316 ALA A C 1
ATOM 2370 O O . ALA A 1 316 ? -0.05 29.812 17.859 1 96.88 316 ALA A O 1
ATOM 2371 N N . PHE A 1 317 ? 0.8 29.328 19.875 1 96.75 317 PHE A N 1
ATOM 2372 C CA . PHE A 1 317 ? -0.496 29.188 20.531 1 96.75 317 PHE A CA 1
ATOM 2373 C C . PHE A 1 317 ? -1.255 30.5 20.547 1 96.75 317 PHE A C 1
ATOM 2375 O O . PHE A 1 317 ? -2.418 30.562 20.125 1 96.75 317 PHE A O 1
ATOM 2382 N N . LEU A 1 318 ? -0.627 31.547 20.938 1 97.44 318 LEU A N 1
ATOM 2383 C CA . LEU A 1 318 ? -1.257 32.844 21.062 1 97.44 318 LEU A CA 1
ATOM 2384 C C . LEU A 1 318 ? -1.469 33.469 19.688 1 97.44 318 LEU A C 1
ATOM 2386 O O . LEU A 1 318 ? -2.434 34.219 19.484 1 97.44 318 LEU A O 1
ATOM 2390 N N . GLY A 1 319 ? -0.57 33.219 18.812 1 97.38 319 GLY A N 1
ATOM 2391 C CA . GLY A 1 319 ? -0.718 33.75 17.469 1 97.38 319 GLY A CA 1
ATOM 2392 C C . GLY A 1 319 ? -1.999 33.312 16.781 1 97.38 319 GLY A C 1
ATOM 2393 O O . GLY A 1 319 ? -2.664 34.094 16.125 1 97.38 319 GLY A O 1
ATOM 2394 N N . LYS A 1 320 ? -2.299 32 16.922 1 96.38 320 LYS A N 1
ATOM 2395 C CA . LYS A 1 320 ? -3.533 31.484 16.344 1 96.38 320 LYS A CA 1
ATOM 2396 C C . LYS A 1 320 ? -4.758 32.125 16.984 1 96.38 320 LYS A C 1
ATOM 2398 O O . LYS A 1 320 ? -5.742 32.438 16.312 1 96.38 320 LYS A O 1
ATOM 2403 N N . ILE A 1 321 ? -4.707 32.281 18.266 1 97.56 321 ILE A N 1
ATOM 2404 C CA . ILE A 1 321 ? -5.828 32.844 19 1 97.56 321 ILE A CA 1
ATOM 2405 C C . ILE A 1 321 ? -6.016 34.312 18.594 1 97.56 321 ILE A C 1
ATOM 2407 O O . ILE A 1 321 ? -7.125 34.719 18.266 1 97.56 321 ILE A O 1
ATOM 2411 N N . LEU A 1 322 ? -4.945 35 18.641 1 97.81 322 LEU A N 1
ATOM 2412 C CA . LEU A 1 322 ? -5 36.438 18.312 1 97.81 322 LEU A CA 1
ATOM 2413 C C . LEU A 1 322 ? -5.473 36.625 16.875 1 97.81 322 LEU A C 1
ATOM 2415 O O . LEU A 1 322 ? -6.301 37.5 16.609 1 97.81 322 LEU A O 1
ATOM 2419 N N . GLY A 1 323 ? -4.906 35.875 15.969 1 97.69 323 GLY A N 1
ATOM 2420 C CA . GLY A 1 323 ? -5.289 36 14.57 1 97.69 323 GLY A CA 1
ATOM 2421 C C . GLY A 1 323 ? -6.754 35.688 14.328 1 97.69 323 GLY A C 1
ATOM 2422 O O . GLY A 1 323 ? -7.438 36.438 13.609 1 97.69 323 GLY A O 1
ATOM 2423 N N . SER A 1 324 ? -7.23 34.625 14.898 1 97.06 324 SER A N 1
ATOM 2424 C CA . SER A 1 324 ? -8.625 34.25 14.734 1 97.06 324 SER A CA 1
ATOM 2425 C C . SER A 1 324 ? -9.562 35.25 15.398 1 97.06 324 SER A C 1
ATOM 2427 O O . SER A 1 324 ? -10.578 35.625 14.812 1 97.06 324 SER A O 1
ATOM 2429 N N . TRP A 1 325 ? -9.219 35.688 16.609 1 97.31 325 TRP A N 1
ATOM 2430 C CA . TRP A 1 325 ? -10.039 36.594 17.375 1 97.31 325 TRP A CA 1
ATOM 2431 C C . TRP A 1 325 ? -10.125 37.969 16.688 1 97.31 325 TRP A C 1
ATOM 2433 O O . TRP A 1 325 ? -11.211 38.531 16.531 1 97.31 325 TRP A O 1
ATOM 2443 N N . LEU A 1 326 ? -8.984 38.5 16.297 1 97.56 326 LEU A N 1
ATOM 2444 C CA . LEU A 1 326 ? -8.93 39.812 15.68 1 97.56 326 LEU A CA 1
ATOM 2445 C C . LEU A 1 326 ? -9.781 39.844 14.414 1 97.56 326 LEU A C 1
ATOM 2447 O O . LEU A 1 326 ? -10.445 40.844 14.141 1 97.56 326 LEU A O 1
ATOM 2451 N N . PHE A 1 327 ? -9.836 38.812 13.695 1 97.38 327 PHE A N 1
ATOM 2452 C CA . PHE A 1 327 ? -10.516 38.812 12.406 1 97.38 327 PHE A CA 1
ATOM 2453 C C . PHE A 1 327 ? -11.945 38.312 12.539 1 97.38 327 PHE A C 1
ATOM 2455 O O . PHE A 1 327 ? -12.703 38.312 11.57 1 97.38 327 PHE A O 1
ATOM 2462 N N . ALA A 1 328 ? -12.273 37.906 13.727 1 96 328 ALA A N 1
ATOM 2463 C CA . ALA A 1 328 ? -13.672 37.594 14.023 1 96 328 ALA A CA 1
ATOM 2464 C C . ALA A 1 328 ? -14.445 38.875 14.352 1 96 328 ALA A C 1
ATOM 2466 O O . ALA A 1 328 ? -15.672 38.906 14.203 1 96 328 ALA A O 1
ATOM 2467 N N . LEU A 1 329 ? -13.758 39.938 14.758 1 95.19 329 LEU A N 1
ATOM 2468 C CA . LEU A 1 329 ? -14.383 41.125 15.297 1 95.19 329 LEU A CA 1
ATOM 2469 C C . LEU A 1 329 ? -15.234 41.844 14.242 1 95.19 329 LEU A C 1
ATOM 2471 O O . LEU A 1 329 ? -16.312 42.344 14.547 1 95.19 329 LEU A O 1
ATOM 2475 N N . PRO A 1 330 ? -14.766 41.875 13.023 1 94.69 330 PRO A N 1
ATOM 2476 C CA . PRO A 1 330 ? -15.57 42.562 12.016 1 94.69 330 PRO A CA 1
ATOM 2477 C C . PRO A 1 330 ? -16.719 41.719 11.477 1 94.69 330 PRO A C 1
ATOM 2479 O O . PRO A 1 330 ? -17.453 42.156 10.586 1 94.69 330 PRO A O 1
ATOM 2482 N N . THR A 1 331 ? -16.891 40.594 11.953 1 94.94 331 THR A N 1
ATOM 2483 C CA . THR A 1 331 ? -17.938 39.688 11.484 1 94.94 331 THR A CA 1
ATOM 2484 C C . THR A 1 331 ? -19.125 39.688 12.438 1 94.94 331 THR A C 1
ATOM 2486 O O . THR A 1 331 ? -19.203 40.531 13.336 1 94.94 331 THR A O 1
ATOM 2489 N N . SER A 1 332 ? -20.125 38.812 12.203 1 91.62 332 SER A N 1
ATOM 2490 C CA . SER A 1 332 ? -21.328 38.719 13.016 1 91.62 332 SER A CA 1
ATOM 2491 C C . SER A 1 332 ? -21.078 37.969 14.305 1 91.62 332 SER A C 1
ATOM 2493 O O . SER A 1 332 ? -21.953 37.875 15.172 1 91.62 332 SER A O 1
ATOM 2495 N N . LEU A 1 333 ? -19.922 37.531 14.469 1 95.31 333 LEU A N 1
ATOM 2496 C CA . LEU A 1 333 ? -19.578 36.75 15.648 1 95.31 333 LEU A CA 1
ATOM 2497 C C . LEU A 1 333 ? -19.328 37.656 16.844 1 95.31 333 LEU A C 1
ATOM 2499 O O . LEU A 1 333 ? -18.875 38.812 16.688 1 95.31 333 LEU A O 1
ATOM 2503 N N . THR A 1 334 ? -19.594 37.125 17.984 1 96.06 334 THR A N 1
ATOM 2504 C CA . THR A 1 334 ? -19.234 37.844 19.203 1 96.06 334 THR A CA 1
ATOM 2505 C C . THR A 1 334 ? -17.75 37.688 19.516 1 96.06 334 THR A C 1
ATOM 2507 O O . THR A 1 334 ? -17.078 36.812 18.953 1 96.06 334 THR A O 1
ATOM 2510 N N . SER A 1 335 ? -17.266 38.562 20.375 1 96.56 335 SER A N 1
ATOM 2511 C CA . SER A 1 335 ? -15.867 38.531 20.766 1 96.56 335 SER A CA 1
ATOM 2512 C C . SER A 1 335 ? -15.531 37.188 21.438 1 96.56 335 SER A C 1
ATOM 2514 O O . SER A 1 335 ? -14.453 36.625 21.219 1 96.56 335 SER A O 1
ATOM 2516 N N . ARG A 1 336 ? -16.453 36.594 22.172 1 97.25 336 ARG A N 1
ATOM 2517 C CA . ARG A 1 336 ? -16.25 35.344 22.844 1 97.25 336 ARG A CA 1
ATOM 2518 C C . ARG A 1 336 ? -16.234 34.188 21.844 1 97.25 336 ARG A C 1
ATOM 2520 O O . ARG A 1 336 ? -15.445 33.25 21.984 1 97.25 336 ARG A O 1
ATOM 2527 N N . GLU A 1 337 ? -17.078 34.281 20.859 1 97.06 337 GLU A N 1
ATOM 2528 C CA . GLU A 1 337 ? -17.062 33.281 19.812 1 97.06 337 GLU A CA 1
ATOM 2529 C C . GLU A 1 337 ? -15.727 33.25 19.062 1 97.06 337 GLU A C 1
ATOM 2531 O O . GLU A 1 337 ? -15.188 32.188 18.781 1 97.06 337 GLU A O 1
ATOM 2536 N N . GLY A 1 338 ? -15.281 34.5 18.797 1 97.12 338 GLY A N 1
ATOM 2537 C CA . GLY A 1 338 ? -13.992 34.594 18.141 1 97.12 338 GLY A CA 1
ATOM 2538 C C . GLY A 1 338 ? -12.859 33.969 18.938 1 97.12 338 GLY A C 1
ATOM 2539 O O . GLY A 1 338 ? -11.969 33.344 18.375 1 97.12 338 GLY A O 1
ATOM 2540 N N . LEU A 1 339 ? -12.914 34.156 20.234 1 97.19 339 LEU A N 1
ATOM 2541 C CA . LEU A 1 339 ? -11.906 33.594 21.125 1 97.19 339 LEU A CA 1
ATOM 2542 C C . LEU A 1 339 ? -11.969 32.062 21.094 1 97.19 339 LEU A C 1
ATOM 2544 O O . LEU A 1 339 ? -10.93 31.406 21.016 1 97.19 339 LEU A O 1
ATOM 2548 N N . VAL A 1 340 ? -13.148 31.484 21.109 1 96.88 340 VAL A N 1
ATOM 2549 C CA . VAL A 1 340 ? -13.328 30.047 21.125 1 96.88 340 VAL A CA 1
ATOM 2550 C C . VAL A 1 340 ? -12.875 29.438 19.797 1 96.88 340 VAL A C 1
ATOM 2552 O O . VAL A 1 340 ? -12.258 28.375 19.766 1 96.88 340 VAL A O 1
ATOM 2555 N N . ILE A 1 341 ? -13.172 30.125 18.734 1 96.69 341 ILE A N 1
ATOM 2556 C CA . ILE A 1 341 ? -12.719 29.688 17.422 1 96.69 341 ILE A CA 1
ATOM 2557 C C . ILE A 1 341 ? -11.195 29.688 17.359 1 96.69 341 ILE A C 1
ATOM 2559 O O . ILE A 1 341 ? -10.586 28.781 16.797 1 96.69 341 ILE A O 1
ATOM 2563 N N . GLY A 1 342 ? -10.609 30.703 17.953 1 96.88 342 GLY A N 1
ATOM 2564 C CA . GLY A 1 342 ? -9.156 30.75 18.047 1 96.88 342 GLY A CA 1
ATOM 2565 C C . GLY A 1 342 ? -8.562 29.578 18.797 1 96.88 342 GLY A C 1
ATOM 2566 O O . GLY A 1 342 ? -7.516 29.062 18.422 1 96.88 342 GLY A O 1
ATOM 2567 N N . PHE A 1 343 ? -9.219 29.156 19.875 1 96.12 343 PHE A N 1
ATOM 2568 C CA . PHE A 1 343 ? -8.789 27.969 20.609 1 96.12 343 PHE A CA 1
ATOM 2569 C C . PHE A 1 343 ? -8.805 26.734 19.703 1 96.12 343 PHE A C 1
ATOM 2571 O O . PHE A 1 343 ? -7.863 25.953 19.703 1 96.12 343 PHE A O 1
ATOM 2578 N N . GLY A 1 344 ? -9.812 26.672 18.906 1 94.12 344 GLY A N 1
ATOM 2579 C CA . GLY A 1 344 ? -9.977 25.531 18.031 1 94.12 344 GLY A CA 1
ATOM 2580 C C . GLY A 1 344 ? -8.977 25.516 16.891 1 94.12 344 GLY A C 1
ATOM 2581 O O . GLY A 1 344 ? -8.547 24.438 16.453 1 94.12 344 GLY A O 1
ATOM 2582 N N . MET A 1 345 ? -8.602 26.672 16.469 1 95 345 MET A N 1
ATOM 2583 C CA . MET A 1 345 ? -7.711 26.781 15.32 1 95 345 MET A CA 1
ATOM 2584 C C . MET A 1 345 ? -6.297 26.328 15.68 1 95 345 MET A C 1
ATOM 2586 O O . MET A 1 345 ? -5.461 26.125 14.797 1 95 345 MET A O 1
ATOM 2590 N N . ASN A 1 346 ? -6.043 26.094 16.922 1 94.31 346 ASN A N 1
ATOM 2591 C CA . ASN A 1 346 ? -4.723 25.672 17.391 1 94.31 346 ASN A CA 1
ATOM 2592 C C . ASN A 1 346 ? -4.488 24.188 17.125 1 94.31 346 ASN A C 1
ATOM 2594 O O . ASN A 1 346 ? -3.369 23.688 17.281 1 94.31 346 ASN A O 1
ATOM 2598 N N . GLY A 1 347 ? -5.52 23.531 16.734 1 88.94 347 GLY A N 1
ATOM 2599 C CA . GLY A 1 347 ? -5.328 22.125 16.391 1 88.94 347 GLY A CA 1
ATOM 2600 C C . GLY A 1 347 ? -4.48 21.922 15.148 1 88.94 347 GLY A C 1
ATOM 2601 O O . GLY A 1 347 ? -4.91 22.25 14.031 1 88.94 347 GLY A O 1
ATOM 2602 N N . ARG A 1 348 ? -3.264 21.5 15.492 1 87.25 348 ARG A N 1
ATOM 2603 C CA . ARG A 1 348 ? -2.338 21.25 14.398 1 87.25 348 ARG A CA 1
ATOM 2604 C C . ARG A 1 348 ? -2.248 19.75 14.102 1 87.25 348 ARG A C 1
ATOM 2606 O O . ARG A 1 348 ? -2.801 18.938 14.844 1 87.25 348 ARG A O 1
ATOM 2613 N N . GLY A 1 349 ? -1.744 19.391 13.016 1 78.75 349 GLY A N 1
ATOM 2614 C CA . GLY A 1 349 ? -1.789 17.984 12.656 1 78.75 349 GLY A CA 1
ATOM 2615 C C . GLY A 1 349 ? -0.754 17.594 11.617 1 78.75 349 GLY A C 1
ATOM 2616 O O . GLY A 1 349 ? 0.41 17.984 11.719 1 78.75 349 GLY A O 1
ATOM 2617 N N . THR A 1 350 ? -1.289 16.891 10.75 1 83 350 THR A N 1
ATOM 2618 C CA . THR A 1 350 ? -0.519 16.141 9.758 1 83 350 THR A CA 1
ATOM 2619 C C . THR A 1 350 ? 0.256 17.094 8.844 1 83 350 THR A C 1
ATOM 2621 O O . THR A 1 350 ? 1.442 16.891 8.586 1 83 350 THR A O 1
ATOM 2624 N N . VAL A 1 351 ? -0.35 18.188 8.5 1 86.38 351 VAL A N 1
ATOM 2625 C CA . VAL A 1 351 ? 0.235 19.062 7.484 1 86.38 351 VAL A CA 1
ATOM 2626 C C . VAL A 1 351 ? 1.438 19.797 8.07 1 86.38 351 VAL A C 1
ATOM 2628 O O . VAL A 1 351 ? 2.453 19.969 7.391 1 86.38 351 VAL A O 1
ATOM 2631 N N . GLU A 1 352 ? 1.311 20.234 9.297 1 90.69 352 GLU A N 1
ATOM 2632 C CA . GLU A 1 352 ? 2.432 20.891 9.953 1 90.69 352 GLU A CA 1
ATOM 2633 C C . GLU A 1 352 ? 3.645 19.969 10.039 1 90.69 352 GLU A C 1
ATOM 2635 O O . GLU A 1 352 ? 4.77 20.391 9.75 1 90.69 352 GLU A O 1
ATOM 2640 N N . ILE A 1 353 ? 3.406 18.797 10.406 1 91.94 353 ILE A N 1
ATOM 2641 C CA . ILE A 1 353 ? 4.484 17.828 10.578 1 91.94 353 ILE A CA 1
ATOM 2642 C C . ILE A 1 353 ? 5.105 17.5 9.219 1 91.94 353 ILE A C 1
ATOM 2644 O O . ILE A 1 353 ? 6.324 17.359 9.109 1 91.94 353 ILE A O 1
ATOM 2648 N N . ILE A 1 354 ? 4.34 17.406 8.234 1 91.38 354 ILE A N 1
ATOM 2649 C CA . ILE A 1 354 ? 4.816 17.141 6.879 1 91.38 354 ILE A CA 1
ATOM 2650 C C . ILE A 1 354 ? 5.695 18.297 6.398 1 91.38 354 ILE A C 1
ATOM 2652 O O . ILE A 1 354 ? 6.785 18.078 5.867 1 91.38 354 ILE A O 1
ATOM 2656 N N . ILE A 1 355 ? 5.246 19.5 6.645 1 91.5 355 ILE A N 1
ATOM 2657 C CA . ILE A 1 355 ? 5.996 20.688 6.234 1 91.5 355 ILE A CA 1
ATOM 2658 C C . ILE A 1 355 ? 7.348 20.703 6.949 1 91.5 355 ILE A C 1
ATOM 2660 O O . ILE A 1 355 ? 8.375 20.984 6.328 1 91.5 355 ILE A O 1
ATOM 2664 N N . ALA A 1 356 ? 7.316 20.406 8.227 1 93.69 356 ALA A N 1
ATOM 2665 C CA . ALA A 1 356 ? 8.555 20.359 9 1 93.69 356 ALA A CA 1
ATOM 2666 C C . ALA A 1 356 ? 9.5 19.281 8.461 1 93.69 356 ALA A C 1
ATOM 2668 O O . ALA A 1 356 ? 10.711 19.5 8.375 1 93.69 356 ALA A O 1
ATOM 2669 N N . SER A 1 357 ? 8.945 18.203 8.109 1 93.06 357 SER A N 1
ATOM 2670 C CA . SER A 1 357 ? 9.734 17.094 7.594 1 93.06 357 SER A CA 1
ATOM 2671 C C . SER A 1 357 ? 10.359 17.438 6.246 1 93.06 357 SER A C 1
ATOM 2673 O O . SER A 1 357 ? 11.492 17.047 5.961 1 93.06 357 SER A O 1
ATOM 2675 N N . VAL A 1 358 ? 9.625 18.078 5.438 1 90.44 358 VAL A N 1
ATOM 2676 C CA . VAL A 1 358 ? 10.125 18.5 4.133 1 90.44 358 VAL A CA 1
ATOM 2677 C C . VAL A 1 358 ? 11.273 19.5 4.32 1 90.44 358 VAL A C 1
ATOM 2679 O O . VAL A 1 358 ? 12.297 19.406 3.643 1 90.44 358 VAL A O 1
ATOM 2682 N N . ALA A 1 359 ? 11.102 20.406 5.223 1 93.31 359 ALA A N 1
ATOM 2683 C CA . ALA A 1 359 ? 12.133 21.406 5.5 1 93.31 359 ALA A CA 1
ATOM 2684 C C . ALA A 1 359 ? 13.414 20.75 6 1 93.31 359 ALA A C 1
ATOM 2686 O O . ALA A 1 359 ? 14.523 21.156 5.641 1 93.31 359 ALA A O 1
ATOM 2687 N N . LEU A 1 360 ? 13.281 19.75 6.816 1 94.25 360 LEU A N 1
ATOM 2688 C CA . LEU A 1 360 ? 14.43 19.031 7.344 1 94.25 360 LEU A CA 1
ATOM 2689 C C . LEU A 1 360 ? 15.141 18.266 6.234 1 94.25 360 LEU A C 1
ATOM 2691 O O . LEU A 1 360 ? 16.375 18.328 6.125 1 94.25 360 LEU A O 1
ATO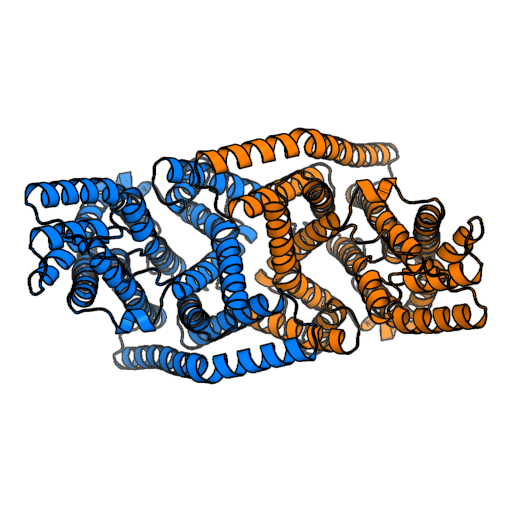M 2695 N N . SER A 1 361 ? 14.352 17.547 5.473 1 90.12 361 SER A N 1
ATOM 2696 C CA . SER A 1 361 ? 14.906 16.734 4.398 1 90.12 361 SER A CA 1
ATOM 2697 C C . SER A 1 361 ? 15.625 17.594 3.361 1 90.12 361 SER A C 1
ATOM 2699 O O . SER A 1 361 ? 16.609 17.156 2.756 1 90.12 361 SER A O 1
ATOM 2701 N N . ALA A 1 362 ? 15.117 18.828 3.193 1 88.12 362 ALA A N 1
ATOM 2702 C CA . ALA A 1 362 ? 15.711 19.75 2.232 1 88.12 362 ALA A CA 1
ATOM 2703 C C . ALA A 1 362 ? 16.953 20.422 2.812 1 88.12 362 ALA A C 1
ATOM 2705 O O . ALA A 1 362 ? 17.656 21.141 2.107 1 88.12 362 ALA A O 1
ATOM 2706 N N . GLY A 1 363 ? 17.219 20.219 4.105 1 91.88 363 GLY A N 1
ATOM 2707 C CA . GLY A 1 363 ? 18.375 20.812 4.77 1 91.88 363 GLY A CA 1
ATOM 2708 C C . GLY A 1 363 ? 18.188 22.266 5.117 1 91.88 363 GLY A C 1
ATOM 2709 O O . GLY A 1 363 ? 19.156 22.984 5.395 1 91.88 363 GLY A O 1
ATOM 2710 N N . VAL A 1 364 ? 16.969 22.688 5.02 1 93.06 364 VAL A N 1
ATOM 2711 C CA . VAL A 1 364 ? 16.656 24.094 5.293 1 93.06 364 VAL A CA 1
ATOM 2712 C C . VAL A 1 364 ? 16.688 24.344 6.801 1 93.06 364 VAL A C 1
ATOM 2714 O O . VAL A 1 364 ? 17.062 25.422 7.246 1 93.06 364 VAL A O 1
ATOM 2717 N N . ILE A 1 365 ? 16.219 23.297 7.547 1 94.5 365 ILE A N 1
ATOM 2718 C CA . ILE A 1 365 ? 16.266 23.375 9 1 94.5 365 ILE A CA 1
ATOM 2719 C C . ILE A 1 365 ? 17.062 22.203 9.562 1 94.5 365 ILE A C 1
ATOM 2721 O O . ILE A 1 365 ? 17.25 21.188 8.883 1 94.5 365 ILE A O 1
ATOM 2725 N N . ASP A 1 366 ? 17.578 22.406 10.734 1 94.81 366 ASP A N 1
ATOM 2726 C CA . ASP A 1 366 ? 18.312 21.328 11.375 1 94.81 366 ASP A CA 1
ATOM 2727 C C . ASP A 1 366 ? 17.422 20.516 12.297 1 94.81 366 ASP A C 1
ATOM 2729 O O . ASP A 1 366 ? 16.219 20.781 12.391 1 94.81 366 ASP A O 1
ATOM 2733 N N . THR A 1 367 ? 17.953 19.531 12.938 1 94.81 367 THR A N 1
ATOM 2734 C CA . THR A 1 367 ? 17.203 18.578 13.75 1 94.81 367 THR A CA 1
ATOM 2735 C C . THR A 1 367 ? 16.625 19.266 14.984 1 94.81 367 THR A C 1
ATOM 2737 O O . THR A 1 367 ? 15.539 18.906 15.453 1 94.81 367 THR A O 1
ATOM 2740 N N . GLU A 1 368 ? 17.281 20.234 15.43 1 94.81 368 GLU A N 1
ATOM 2741 C CA . GLU A 1 368 ? 16.812 20.938 16.609 1 94.81 368 GLU A CA 1
ATOM 2742 C C . GLU A 1 368 ? 15.539 21.734 16.297 1 94.81 368 GLU A C 1
ATOM 2744 O O . GLU A 1 368 ? 14.539 21.625 17 1 94.81 368 GLU A O 1
ATOM 2749 N N . LEU A 1 369 ? 15.648 22.562 15.273 1 94.56 369 LEU A N 1
ATOM 2750 C CA . LEU A 1 369 ? 14.477 23.344 14.883 1 94.56 369 LEU A CA 1
ATOM 2751 C C . LEU A 1 369 ? 13.328 22.422 14.469 1 94.56 369 LEU A C 1
ATOM 2753 O O . LEU A 1 369 ? 12.164 22.734 14.727 1 94.56 369 LEU A O 1
ATOM 2757 N N . PHE A 1 370 ? 13.664 21.344 13.844 1 95.75 370 PHE A N 1
ATOM 2758 C CA . PHE A 1 370 ? 12.664 20.344 13.492 1 95.75 370 PHE A CA 1
ATOM 2759 C C . PHE A 1 370 ? 11.945 19.828 14.734 1 95.75 370 PHE A C 1
ATOM 2761 O O . PHE A 1 370 ? 10.719 19.766 14.766 1 95.75 370 PHE A O 1
ATOM 2768 N N . SER A 1 371 ? 12.672 19.453 15.695 1 95.44 371 SER A N 1
ATOM 2769 C CA . SER A 1 371 ? 12.117 18.938 16.938 1 95.44 371 SER A CA 1
ATOM 2770 C C . SER A 1 371 ? 11.219 19.969 17.625 1 95.44 371 SER A C 1
ATOM 2772 O O . SER A 1 371 ? 10.156 19.625 18.141 1 95.44 371 SER A O 1
ATOM 2774 N N . ILE A 1 372 ? 11.617 21.156 17.578 1 94.62 372 ILE A N 1
ATOM 2775 C CA . ILE A 1 372 ? 10.836 22.219 18.172 1 94.62 372 ILE A CA 1
ATOM 2776 C C . ILE A 1 372 ? 9.484 22.328 17.469 1 94.62 372 ILE A C 1
ATOM 2778 O O . ILE A 1 372 ? 8.445 22.438 18.125 1 94.62 372 ILE A O 1
ATOM 2782 N N . LEU A 1 373 ? 9.523 22.297 16.172 1 94.94 373 LEU A N 1
ATOM 2783 C CA . LEU A 1 373 ? 8.289 22.406 15.391 1 94.94 373 LEU A CA 1
ATOM 2784 C C . LEU A 1 373 ? 7.352 21.25 15.695 1 94.94 373 LEU A C 1
ATOM 2786 O O . LEU A 1 373 ? 6.137 21.438 15.805 1 94.94 373 LEU A O 1
ATOM 2790 N N . VAL A 1 374 ? 7.887 20.109 15.805 1 93.88 374 VAL A N 1
ATOM 2791 C CA . VAL A 1 374 ? 7.078 18.922 16.094 1 93.88 374 VAL A CA 1
ATOM 2792 C C . VAL A 1 374 ? 6.469 19.062 17.484 1 93.88 374 VAL A C 1
ATOM 2794 O O . VAL A 1 374 ? 5.281 18.781 17.688 1 93.88 374 VAL A O 1
ATOM 2797 N N . PHE A 1 375 ? 7.23 19.5 18.438 1 92.94 375 PHE A N 1
ATOM 2798 C CA . PHE A 1 375 ? 6.723 19.656 19.797 1 92.94 375 PHE A CA 1
ATOM 2799 C C . PHE A 1 375 ? 5.672 20.75 19.859 1 92.94 375 PHE A C 1
ATOM 2801 O O . PHE A 1 375 ? 4.719 20.672 20.625 1 92.94 375 PHE A O 1
ATOM 2808 N N . ILE A 1 376 ? 5.836 21.781 19.094 1 93.56 376 ILE A N 1
ATOM 2809 C CA . ILE A 1 376 ? 4.82 22.828 18.984 1 93.56 376 ILE A CA 1
ATOM 2810 C C . ILE A 1 376 ? 3.5 22.219 18.531 1 93.56 376 ILE A C 1
ATOM 2812 O O . ILE A 1 376 ? 2.445 22.5 19.109 1 93.56 376 ILE A O 1
ATOM 2816 N N . ALA A 1 377 ? 3.576 21.406 17.469 1 91.88 377 ALA A N 1
ATOM 2817 C CA . ALA A 1 377 ? 2.379 20.75 16.953 1 91.88 377 ALA A CA 1
ATOM 2818 C C . ALA A 1 377 ? 1.705 19.906 18.016 1 91.88 377 ALA A C 1
ATOM 2820 O O . ALA A 1 377 ? 0.482 19.938 18.172 1 91.88 377 ALA A O 1
ATOM 2821 N N . ILE A 1 378 ? 2.488 19.188 18.766 1 89.12 378 ILE A N 1
ATOM 2822 C CA . ILE A 1 378 ? 1.981 18.281 19.781 1 89.12 378 ILE A CA 1
ATOM 2823 C C . ILE A 1 378 ? 1.343 19.078 20.922 1 89.12 378 ILE A C 1
ATOM 2825 O O . ILE A 1 378 ? 0.197 18.812 21.297 1 89.12 378 ILE A O 1
ATOM 2829 N N . PHE A 1 379 ? 1.995 20.047 21.422 1 91.56 379 PHE A N 1
ATOM 2830 C CA . PHE A 1 379 ? 1.559 20.766 22.609 1 91.56 379 PHE A CA 1
ATOM 2831 C C . PHE A 1 379 ? 0.349 21.641 22.297 1 91.56 379 PHE A C 1
ATOM 2833 O O . PHE A 1 379 ? -0.59 21.719 23.094 1 91.56 379 PHE A O 1
ATOM 2840 N N . THR A 1 380 ? 0.4 22.297 21.188 1 92.75 380 THR A N 1
ATOM 2841 C CA . THR A 1 380 ? -0.729 23.156 20.844 1 92.75 380 THR A CA 1
ATOM 2842 C C . THR A 1 380 ? -1.986 22.328 20.609 1 92.75 380 THR A C 1
ATOM 2844 O O . THR A 1 380 ? -3.084 22.719 21.016 1 92.75 380 THR A O 1
ATOM 2847 N N . THR A 1 381 ? -1.815 21.203 19.969 1 89.06 381 THR A N 1
ATOM 2848 C CA . THR A 1 381 ? -2.957 20.344 19.688 1 89.06 381 THR A CA 1
ATOM 2849 C C . THR A 1 381 ? -3.5 19.734 20.984 1 89.06 381 THR A C 1
ATOM 2851 O O . THR A 1 381 ? -4.715 19.625 21.172 1 89.06 381 THR A O 1
ATOM 2854 N N . ALA A 1 382 ? -2.648 19.359 21.859 1 87.81 382 ALA A N 1
ATOM 2855 C CA . ALA A 1 382 ? -3.033 18.766 23.141 1 87.81 382 ALA A CA 1
ATOM 2856 C C . ALA A 1 382 ? -3.875 19.719 23.969 1 87.81 382 ALA A C 1
ATOM 2858 O O . ALA A 1 382 ? -4.715 19.297 24.766 1 87.81 382 ALA A O 1
ATOM 2859 N N . LEU A 1 383 ? -3.754 20.922 23.781 1 91.56 383 LEU A N 1
ATOM 2860 C CA . LEU A 1 383 ? -4.426 21.922 24.609 1 91.56 383 LEU A CA 1
ATOM 2861 C C . LEU A 1 383 ? -5.801 22.266 24.031 1 91.56 383 LEU A C 1
ATOM 2863 O O . LEU A 1 383 ? -6.629 22.875 24.719 1 91.56 383 LEU A O 1
ATOM 2867 N N . VAL A 1 384 ? -6.07 21.844 22.844 1 90.38 384 VAL A N 1
ATOM 2868 C CA . VAL A 1 384 ? -7.266 22.281 22.141 1 90.38 384 VAL A CA 1
ATOM 2869 C C . VAL A 1 384 ? -8.508 21.766 22.859 1 90.38 384 VAL A C 1
ATOM 2871 O O . VAL A 1 384 ? -9.43 22.547 23.141 1 90.38 384 VAL A O 1
ATOM 2874 N N . PRO A 1 385 ? -8.57 20.469 23.172 1 88 385 PRO A N 1
ATOM 2875 C CA . PRO A 1 385 ? -9.781 20.016 23.844 1 88 385 PRO A CA 1
ATOM 2876 C C . PRO A 1 385 ? -10.031 20.734 25.172 1 88 385 PRO A C 1
ATOM 2878 O O . PRO A 1 385 ? -11.18 21.062 25.5 1 88 385 PRO A O 1
ATOM 2881 N N . VAL A 1 386 ? -9.055 21.062 25.875 1 91.44 386 VAL A N 1
ATOM 2882 C CA . VAL A 1 386 ? -9.164 21.734 27.172 1 91.44 386 VAL A CA 1
ATOM 2883 C C . VAL A 1 386 ? -9.625 23.172 26.969 1 91.44 386 VAL A C 1
ATOM 2885 O O . VAL A 1 386 ? -10.57 23.625 27.625 1 91.44 386 VAL A O 1
ATOM 2888 N N . THR A 1 387 ? -9.055 23.859 26.094 1 95.38 387 THR A N 1
ATOM 2889 C CA . THR A 1 387 ? -9.344 25.281 25.906 1 95.38 387 THR A CA 1
ATOM 2890 C C . THR A 1 387 ? -10.703 25.469 25.219 1 95.38 387 THR A C 1
ATOM 2892 O O . THR A 1 387 ? -11.445 26.391 25.547 1 95.38 387 THR A O 1
ATOM 2895 N N . VAL A 1 388 ? -11.031 24.609 24.297 1 93.5 388 VAL A N 1
ATOM 2896 C CA . VAL A 1 388 ? -12.312 24.719 23.609 1 93.5 388 VAL A CA 1
ATOM 2897 C C . VAL A 1 388 ? -13.445 24.438 24.594 1 93.5 388 VAL A C 1
ATOM 2899 O O . VAL A 1 388 ? -14.484 25.094 24.562 1 93.5 388 VAL A O 1
ATOM 2902 N N . THR A 1 389 ? -13.242 23.406 25.422 1 93.31 389 THR A N 1
ATOM 2903 C CA . THR A 1 389 ? -14.25 23.094 26.438 1 93.31 389 THR A CA 1
ATOM 2904 C C . THR A 1 389 ? -14.469 24.281 27.359 1 93.31 389 THR A C 1
ATOM 2906 O O . THR A 1 389 ? -15.602 24.656 27.656 1 93.31 389 THR A O 1
ATOM 2909 N N . TRP A 1 390 ? -13.391 24.781 27.812 1 95.81 390 TRP A N 1
ATOM 2910 C CA . TRP A 1 390 ? -13.469 25.969 28.656 1 95.81 390 TRP A CA 1
ATOM 2911 C C . TRP A 1 390 ? -14.172 27.109 27.922 1 95.81 390 TRP A C 1
ATOM 2913 O O . TRP A 1 390 ? -15 27.812 28.516 1 95.81 390 TRP A O 1
ATOM 2923 N N . GLY A 1 391 ? -13.852 27.328 26.688 1 96.25 391 GLY A N 1
ATOM 2924 C CA . GLY A 1 391 ? -14.461 28.375 25.875 1 96.25 391 GLY A CA 1
ATOM 2925 C C . GLY A 1 391 ? -15.953 28.172 25.672 1 96.25 391 GLY A C 1
ATOM 2926 O O . GLY A 1 391 ? -16.719 29.141 25.703 1 96.25 391 GLY A O 1
ATOM 2927 N N . VAL A 1 392 ? -16.344 27.016 25.484 1 94.12 392 VAL A N 1
ATOM 2928 C CA . VAL A 1 392 ? -17.75 26.703 25.25 1 94.12 392 VAL A CA 1
ATOM 2929 C C . VAL A 1 392 ? -18.562 26.953 26.531 1 94.12 392 VAL A C 1
ATOM 2931 O O . VAL A 1 392 ? -19.688 27.453 26.469 1 94.12 392 VAL A O 1
ATOM 2934 N N . ARG A 1 393 ? -17.984 26.609 27.625 1 95.69 393 ARG A N 1
ATOM 2935 C CA . ARG A 1 393 ? -18.641 26.891 28.891 1 95.69 393 ARG A CA 1
ATOM 2936 C C . ARG A 1 393 ? -18.812 28.406 29.078 1 95.69 393 ARG A C 1
ATOM 2938 O O . ARG A 1 393 ? -19.828 28.844 29.625 1 95.69 393 ARG A O 1
ATOM 2945 N N . MET A 1 394 ? -17.812 29.078 28.734 1 96.56 394 MET A N 1
ATOM 2946 C CA . MET A 1 394 ? -17.891 30.531 28.781 1 96.56 394 MET A CA 1
ATOM 2947 C C . MET A 1 394 ? -19.016 31.062 27.906 1 96.56 394 MET A C 1
ATOM 2949 O O . MET A 1 394 ? -19.75 31.953 28.297 1 96.56 394 MET A O 1
ATOM 2953 N N . LEU A 1 395 ? -19.203 30.5 26.719 1 96.06 395 LEU A N 1
ATOM 2954 C CA . LEU A 1 395 ? -20.25 30.891 25.797 1 96.06 395 LEU A CA 1
ATOM 2955 C C . LEU A 1 395 ? -21.625 30.531 26.344 1 96.06 395 LEU A C 1
ATOM 2957 O O . LEU A 1 395 ? -22.578 31.297 26.172 1 96.06 395 LEU A O 1
ATOM 2961 N N . GLU A 1 396 ? -21.672 29.406 26.906 1 94.94 396 GLU A N 1
ATOM 2962 C CA . GLU A 1 396 ? -22.938 28.969 27.5 1 94.94 396 GLU A CA 1
ATOM 2963 C C . GLU A 1 396 ? -23.359 29.906 28.625 1 94.94 396 GLU A C 1
ATOM 2965 O O . GLU A 1 396 ? -24.531 30.266 28.734 1 94.94 396 GLU A O 1
ATOM 2970 N N . ARG A 1 397 ? -22.469 30.25 29.438 1 96.25 397 ARG A N 1
ATOM 2971 C CA . ARG A 1 397 ? -22.75 31.141 30.562 1 96.25 397 ARG A CA 1
ATOM 2972 C C . ARG A 1 397 ? -23.203 32.5 30.078 1 96.25 397 ARG A C 1
ATOM 2974 O O . ARG A 1 397 ? -24.031 33.156 30.719 1 96.25 397 ARG A O 1
ATOM 2981 N N . ALA A 1 398 ? -22.703 32.906 28.984 1 96.44 398 ALA A N 1
ATOM 2982 C CA . ALA A 1 398 ? -23.031 34.188 28.422 1 96.44 398 ALA A CA 1
ATOM 2983 C C . ALA A 1 398 ? -24.234 34.094 27.484 1 96.44 398 ALA A C 1
ATOM 2985 O O . ALA A 1 398 ? -24.672 35.125 26.922 1 96.44 398 ALA A O 1
ATOM 2986 N N . ASP A 1 399 ? -24.797 32.906 27.234 1 95 399 ASP A N 1
ATOM 2987 C CA . ASP A 1 399 ? -25.906 32.656 26.344 1 95 399 ASP A CA 1
ATOM 2988 C C . ASP A 1 399 ? -25.562 33.031 24.906 1 95 399 ASP A C 1
ATOM 2990 O O . ASP A 1 399 ? -26.359 33.688 24.219 1 95 399 ASP A O 1
ATOM 2994 N N . GLU A 1 400 ? -24.359 32.75 24.562 1 94.94 400 GLU A N 1
ATOM 2995 C CA . GLU A 1 400 ? -23.891 33.125 23.234 1 94.94 400 GLU A CA 1
ATOM 2996 C C . GLU A 1 400 ? -23.609 31.891 22.375 1 94.94 400 GLU A C 1
ATOM 2998 O O . GLU A 1 400 ? -23.203 32 21.219 1 94.94 400 GLU A O 1
ATOM 3003 N N . LEU A 1 401 ? -23.828 30.734 22.938 1 94.44 401 LEU A N 1
ATOM 3004 C CA . LEU A 1 401 ? -23.672 29.531 22.125 1 94.44 401 LEU A CA 1
ATOM 3005 C C . LEU A 1 401 ? -24.859 29.344 21.203 1 94.44 401 LEU A C 1
ATOM 3007 O O . LEU A 1 401 ? -25.969 29 21.656 1 94.44 401 LEU A O 1
ATOM 3011 N N . VAL A 1 402 ? -24.672 29.547 19.953 1 92.75 402 VAL A N 1
ATOM 3012 C CA . VAL A 1 402 ? -25.75 29.562 18.969 1 92.75 402 VAL A CA 1
ATOM 3013 C C . VAL A 1 402 ? -25.781 28.234 18.219 1 92.75 402 VAL A C 1
ATOM 3015 O O . VAL A 1 402 ? -24.766 27.812 17.656 1 92.75 402 VAL A O 1
ATOM 3018 N N . TYR A 1 403 ? -26.891 27.547 18.203 1 91.88 403 TYR A N 1
ATOM 3019 C CA . TYR A 1 403 ? -27.078 26.312 17.453 1 91.88 403 TYR A CA 1
ATOM 3020 C C . TYR A 1 403 ? -27.688 26.578 16.094 1 91.88 403 TYR A C 1
ATOM 3022 O O . TYR A 1 403 ? -28.547 27.469 15.953 1 91.88 403 TYR A O 1
ATOM 3030 N N . VAL A 1 404 ? -27.141 26 15.094 1 84.31 404 VAL A N 1
ATOM 3031 C CA . VAL A 1 404 ? -27.625 26.188 13.734 1 84.31 404 VAL A CA 1
ATOM 3032 C C . VAL A 1 404 ? -28.344 24.938 13.266 1 84.31 404 VAL A C 1
ATOM 3034 O O . VAL A 1 404 ? -27.969 23.812 13.633 1 84.31 404 VAL A O 1
ATOM 3037 N N . GLU A 1 405 ? -29.641 25 12.891 1 66.19 405 GLU A N 1
ATOM 3038 C CA . GLU A 1 405 ? -30.406 23.859 12.383 1 66.19 405 GLU A CA 1
ATOM 3039 C C . GLU A 1 405 ? -29.703 23.188 11.203 1 66.19 405 GLU A C 1
ATOM 3041 O O . GLU A 1 405 ? -29.156 23.875 10.336 1 66.19 405 GLU A O 1
ATOM 3046 N N . ARG A 1 406 ? -29.25 22.188 11.398 1 51.62 406 ARG A N 1
ATOM 3047 C CA . ARG A 1 406 ? -28.797 21.391 10.266 1 51.62 406 ARG A CA 1
ATOM 3048 C C . ARG A 1 406 ? -29.75 21.531 9.078 1 51.62 406 ARG A C 1
ATOM 3050 O O . ARG A 1 406 ? -30.969 21.594 9.258 1 51.62 406 ARG A O 1
ATOM 3057 N N . ALA A 1 407 ? -29.656 22.203 7.828 1 41.44 407 ALA A N 1
ATOM 3058 C CA . ALA A 1 407 ? -30.5 21.797 6.707 1 41.44 407 ALA A CA 1
ATOM 3059 C C . ALA A 1 407 ? -30.891 20.328 6.812 1 41.44 407 ALA A C 1
ATOM 3061 O O . ALA A 1 407 ? -30.062 19.469 7.105 1 41.44 407 ALA A O 1
ATOM 3062 N N . GLY A 1 408 ? -32.219 19.828 7.086 1 33.62 408 GLY A N 1
ATOM 3063 C CA . GLY A 1 408 ? -32.75 18.484 7 1 33.62 408 GLY A CA 1
ATOM 3064 C C . GLY A 1 408 ? -31.984 17.578 6.066 1 33.62 408 GLY A C 1
ATOM 3065 O O . GLY A 1 408 ? -31.328 18.062 5.133 1 33.62 408 GLY A O 1
ATOM 3066 N N . SER A 1 409 ? -31.391 16.25 6.457 1 32.12 409 SER A N 1
ATOM 3067 C CA . SER A 1 409 ? -31.781 14.992 5.836 1 32.12 409 SER A CA 1
ATOM 3068 C C . SER A 1 409 ? -33.125 15.117 5.121 1 32.12 409 SER A C 1
ATOM 3070 O O . SER A 1 409 ? -34.188 15.164 5.766 1 32.12 409 SER A O 1
ATOM 3072 N N . GLY A 1 410 ? -33.5 16.078 4.484 1 25.09 410 GLY A N 1
ATOM 3073 C CA . GLY A 1 410 ? -34.625 15.617 3.697 1 25.09 410 GLY A CA 1
ATOM 3074 C C . GLY A 1 410 ? -34.562 14.133 3.387 1 25.09 410 GLY A C 1
ATOM 3075 O O . GLY A 1 410 ? -33.5 13.57 3.203 1 25.09 410 GLY A O 1
ATOM 3076 N N . HIS A 1 411 ? -35.719 13.328 3.9 1 23.98 411 HIS A N 1
ATOM 3077 C CA . HIS A 1 411 ? -36.125 12.031 3.369 1 23.98 411 HIS A CA 1
ATOM 3078 C C . HIS A 1 411 ? -35.719 11.891 1.903 1 23.98 411 HIS A C 1
ATOM 3080 O O . HIS A 1 411 ? -35.875 12.836 1.124 1 23.98 411 HIS A O 1
ATOM 3086 N N . MET B 1 1 ? 23.875 20.109 -3.693 1 24.25 1 MET B N 1
ATOM 3087 C CA . MET B 1 1 ? 22.438 19.938 -3.879 1 24.25 1 MET B CA 1
ATOM 3088 C C . MET B 1 1 ? 21.938 18.688 -3.164 1 24.25 1 MET B C 1
ATOM 3090 O O . MET B 1 1 ? 22.422 17.578 -3.416 1 24.25 1 MET B O 1
ATOM 3094 N N . VAL B 1 2 ? 21.75 18.781 -1.894 1 28.41 2 VAL B N 1
ATOM 3095 C CA . VAL B 1 2 ? 21.344 17.672 -1.032 1 28.41 2 VAL B CA 1
ATOM 3096 C C . VAL B 1 2 ? 20.328 16.781 -1.758 1 28.41 2 VAL B C 1
ATOM 3098 O O . VAL B 1 2 ? 19.266 17.266 -2.156 1 28.41 2 VAL B O 1
ATOM 3101 N N . GLU B 1 3 ? 20.609 15.852 -2.48 1 33.91 3 GLU B N 1
ATOM 3102 C CA . GLU B 1 3 ? 19.797 14.898 -3.229 1 33.91 3 GLU B CA 1
ATOM 3103 C C . GLU B 1 3 ? 18.641 14.383 -2.385 1 33.91 3 GLU B C 1
ATOM 3105 O O . GLU B 1 3 ? 18.844 13.664 -1.407 1 33.91 3 GLU B O 1
ATOM 3110 N N . THR B 1 4 ? 17.812 15.164 -1.975 1 40.56 4 THR B N 1
ATOM 3111 C CA . THR B 1 4 ? 16.594 14.773 -1.303 1 40.56 4 THR B CA 1
ATOM 3112 C C . THR B 1 4 ? 16.109 13.422 -1.806 1 40.56 4 THR B C 1
ATOM 3114 O O . THR B 1 4 ? 16.016 13.195 -3.016 1 40.56 4 THR B O 1
ATOM 3117 N N . VAL B 1 5 ? 16.516 12.398 -1.23 1 42.31 5 VAL B N 1
ATOM 3118 C CA . VAL B 1 5 ? 16.062 11.039 -1.519 1 42.31 5 VAL B CA 1
ATOM 3119 C C . VAL B 1 5 ? 14.578 11.062 -1.869 1 42.31 5 VAL B C 1
ATOM 3121 O O . VAL B 1 5 ? 13.727 11.266 -0.996 1 42.31 5 VAL B O 1
ATOM 3124 N N . SER B 1 6 ? 14.141 11.773 -2.93 1 62.72 6 SER B N 1
ATOM 3125 C CA . SER B 1 6 ? 12.781 11.828 -3.459 1 62.72 6 SER B CA 1
ATOM 3126 C C . SER B 1 6 ? 12.438 10.555 -4.223 1 62.72 6 SER B C 1
ATOM 3128 O O . SER B 1 6 ? 13.266 10.023 -4.965 1 62.72 6 SER B O 1
ATOM 3130 N N . ILE B 1 7 ? 11.609 9.75 -3.58 1 66 7 ILE B N 1
ATOM 3131 C CA . ILE B 1 7 ? 11.172 8.555 -4.293 1 66 7 ILE B CA 1
ATOM 3132 C C . ILE B 1 7 ? 11.023 8.867 -5.781 1 66 7 ILE B C 1
ATOM 3134 O O . ILE B 1 7 ? 10.672 9.984 -6.152 1 66 7 ILE B O 1
ATOM 3138 N N . ASP B 1 8 ? 11.562 7.98 -6.582 1 84 8 ASP B N 1
ATOM 3139 C CA . ASP B 1 8 ? 11.484 8.055 -8.039 1 84 8 ASP B CA 1
ATOM 3140 C C . ASP B 1 8 ? 10.039 7.938 -8.516 1 84 8 ASP B C 1
ATOM 3142 O O . ASP B 1 8 ? 9.633 6.895 -9.039 1 84 8 ASP B O 1
ATOM 3146 N N . ILE B 1 9 ? 9.352 9.062 -8.383 1 88.44 9 ILE B N 1
ATOM 3147 C CA . ILE B 1 9 ? 7.922 9.109 -8.68 1 88.44 9 ILE B CA 1
ATOM 3148 C C . ILE B 1 9 ? 7.695 8.875 -10.172 1 88.44 9 ILE B C 1
ATOM 3150 O O . ILE B 1 9 ? 6.695 8.273 -10.562 1 88.44 9 ILE B O 1
ATOM 3154 N N . LEU B 1 10 ? 8.633 9.336 -10.953 1 91.81 10 LEU B N 1
ATOM 3155 C CA . LEU B 1 10 ? 8.5 9.156 -12.391 1 91.81 10 LEU B CA 1
ATOM 3156 C C . LEU B 1 10 ? 8.547 7.68 -12.766 1 91.81 10 LEU B C 1
ATOM 3158 O O . LEU B 1 10 ? 7.738 7.207 -13.562 1 91.81 10 LEU B O 1
ATOM 3162 N N . SER B 1 11 ? 9.492 6.996 -12.172 1 93.38 11 SER B N 1
ATOM 3163 C CA . SER B 1 11 ? 9.617 5.566 -12.445 1 93.38 11 SER B CA 1
ATOM 3164 C C . SER B 1 11 ? 8.352 4.816 -12.031 1 93.38 11 SER B C 1
ATOM 3166 O O . SER B 1 11 ? 7.887 3.932 -12.75 1 93.38 11 SER B O 1
ATOM 3168 N N . LEU B 1 12 ? 7.859 5.141 -10.883 1 94.94 12 LEU B N 1
ATOM 3169 C CA . LEU B 1 12 ? 6.648 4.484 -10.398 1 94.94 12 LEU B CA 1
ATOM 3170 C C . LEU B 1 12 ? 5.465 4.789 -11.305 1 94.94 12 LEU B C 1
ATOM 3172 O O . LEU B 1 12 ? 4.664 3.902 -11.617 1 94.94 12 LEU B O 1
ATOM 3176 N N . LEU B 1 13 ? 5.371 6.082 -11.695 1 95.38 13 LEU B N 1
ATOM 3177 C CA . LEU B 1 13 ? 4.312 6.504 -12.602 1 95.38 13 LEU B CA 1
ATOM 3178 C C . LEU B 1 13 ? 4.383 5.73 -13.914 1 95.38 13 LEU B C 1
ATOM 3180 O O . LEU B 1 13 ? 3.371 5.195 -14.383 1 95.38 13 LEU B O 1
ATOM 3184 N N . LEU B 1 14 ? 5.504 5.66 -14.477 1 95.88 14 LEU B N 1
ATOM 3185 C CA . LEU B 1 14 ? 5.684 5 -15.758 1 95.88 14 LEU B CA 1
ATOM 3186 C C . LEU B 1 14 ? 5.43 3.498 -15.641 1 95.88 14 LEU B C 1
ATOM 3188 O O . LEU B 1 14 ? 4.773 2.904 -16.5 1 95.88 14 LEU B O 1
ATOM 3192 N N . VAL B 1 15 ? 5.938 2.887 -14.617 1 96.62 15 VAL B N 1
ATOM 3193 C CA . VAL B 1 15 ? 5.797 1.451 -14.406 1 96.62 15 VAL B CA 1
ATOM 3194 C C . VAL B 1 15 ? 4.32 1.097 -14.242 1 96.62 15 VAL B C 1
ATOM 3196 O O . VAL B 1 15 ? 3.83 0.15 -14.867 1 96.62 15 VAL B O 1
ATOM 3199 N N . LEU B 1 16 ? 3.639 1.828 -13.438 1 95.62 16 LEU B N 1
ATOM 3200 C CA . LEU B 1 16 ? 2.225 1.547 -13.211 1 95.62 16 LEU B CA 1
ATOM 3201 C C . LEU B 1 16 ? 1.406 1.826 -14.461 1 95.62 16 LEU B C 1
ATOM 3203 O O . LEU B 1 16 ? 0.424 1.133 -14.734 1 95.62 16 LEU B O 1
ATOM 3207 N N . THR B 1 17 ? 1.802 2.828 -15.203 1 94.56 17 THR B N 1
ATOM 3208 C CA . THR B 1 17 ? 1.1 3.154 -16.438 1 94.56 17 THR B CA 1
ATOM 3209 C C . THR B 1 17 ? 1.215 2.012 -17.453 1 94.56 17 THR B C 1
ATOM 3211 O O . THR B 1 17 ? 0.21 1.559 -18 1 94.56 17 THR B O 1
ATOM 3214 N N . VAL B 1 18 ? 2.41 1.559 -17.656 1 96.12 18 VAL B N 1
ATOM 3215 C CA . VAL B 1 18 ? 2.596 0.5 -18.641 1 96.12 18 VAL B CA 1
ATOM 3216 C C . VAL B 1 18 ? 1.966 -0.795 -18.141 1 96.12 18 VAL B C 1
ATOM 3218 O O . VAL B 1 18 ? 1.427 -1.579 -18.922 1 96.12 18 VAL B O 1
ATOM 3221 N N . ALA B 1 19 ? 2.115 -1.039 -16.844 1 94.25 19 ALA B N 1
ATOM 3222 C CA . ALA B 1 19 ? 1.476 -2.219 -16.266 1 94.25 19 ALA B CA 1
ATOM 3223 C C . ALA B 1 19 ? -0.031 -2.201 -16.516 1 94.25 19 ALA B C 1
ATOM 3225 O O . ALA B 1 19 ? -0.619 -3.219 -16.875 1 94.25 19 ALA B O 1
ATOM 3226 N N . TRP B 1 20 ? -0.57 -1.053 -16.297 1 90 20 TRP B N 1
ATOM 3227 C CA . TRP B 1 20 ? -2.014 -0.905 -16.438 1 90 20 TRP B CA 1
ATOM 3228 C C . TRP B 1 20 ? -2.432 -1.065 -17.891 1 90 20 TRP B C 1
ATOM 3230 O O . TRP B 1 20 ? -3.41 -1.754 -18.203 1 90 20 TRP B O 1
ATOM 3240 N N . VAL B 1 21 ? -1.813 -0.466 -18.797 1 91.62 21 VAL B N 1
ATOM 3241 C CA . VAL B 1 21 ? -2.156 -0.476 -20.219 1 91.62 21 VAL B CA 1
ATOM 3242 C C . VAL B 1 21 ? -1.968 -1.881 -20.781 1 91.62 21 VAL B C 1
ATOM 3244 O O . VAL B 1 21 ? -2.885 -2.439 -21.391 1 91.62 21 VAL B O 1
ATOM 3247 N N . PHE B 1 22 ? -0.855 -2.445 -20.547 1 93.56 22 PHE B N 1
ATOM 3248 C CA . PHE B 1 22 ? -0.552 -3.742 -21.141 1 93.56 22 PHE B CA 1
ATOM 3249 C C . PHE B 1 22 ? -1.289 -4.859 -20.406 1 93.56 22 PHE B C 1
ATOM 3251 O O . PHE B 1 22 ? -1.581 -5.902 -20.984 1 93.56 22 PHE B O 1
ATOM 3258 N N . GLY B 1 23 ? -1.441 -4.684 -19.078 1 88.88 23 GLY B N 1
ATOM 3259 C CA . GLY B 1 23 ? -2.318 -5.617 -18.391 1 88.88 23 GLY B CA 1
ATOM 3260 C C . GLY B 1 23 ? -3.723 -5.652 -18.953 1 88.88 23 GLY B C 1
ATOM 3261 O O . GLY B 1 23 ? -4.289 -6.73 -19.156 1 88.88 23 GLY B O 1
ATOM 3262 N N . ALA B 1 24 ? -4.25 -4.469 -19.281 1 85 24 ALA B N 1
ATOM 3263 C CA . ALA B 1 24 ? -5.582 -4.359 -19.875 1 85 24 ALA B CA 1
ATOM 3264 C C . ALA B 1 24 ? -5.621 -4.988 -21.266 1 85 24 ALA B C 1
ATOM 3266 O O . ALA B 1 24 ? -6.613 -5.609 -21.641 1 85 24 ALA B O 1
ATOM 3267 N N . VAL B 1 25 ? -4.621 -4.797 -21.984 1 88.31 25 VAL B N 1
ATOM 3268 C CA . VAL B 1 25 ? -4.531 -5.371 -23.328 1 88.31 25 VAL B CA 1
ATOM 3269 C C . VAL B 1 25 ? -4.539 -6.895 -23.234 1 88.31 25 VAL B C 1
ATOM 3271 O O . VAL B 1 25 ? -5.223 -7.566 -24 1 88.31 25 VAL B O 1
ATOM 3274 N N . ALA B 1 26 ? -3.723 -7.438 -22.344 1 86.12 26 ALA B N 1
ATOM 3275 C CA . ALA B 1 26 ? -3.697 -8.883 -22.156 1 86.12 26 ALA B CA 1
ATOM 3276 C C . ALA B 1 26 ? -5.078 -9.414 -21.781 1 86.12 26 ALA B C 1
ATOM 3278 O O . ALA B 1 26 ? -5.523 -10.438 -22.328 1 86.12 26 ALA B O 1
ATOM 3279 N N . GLU B 1 27 ? -5.668 -8.711 -20.875 1 80.31 27 GLU B N 1
ATOM 3280 C CA . GLU B 1 27 ? -6.996 -9.133 -20.438 1 80.31 27 GLU B CA 1
ATOM 3281 C C . GLU B 1 27 ? -7.992 -9.102 -21.594 1 80.31 27 GLU B C 1
ATOM 3283 O O . GLU B 1 27 ? -8.914 -9.922 -21.656 1 80.31 27 GLU B O 1
ATOM 3288 N N . ARG B 1 28 ? -7.926 -8.141 -22.438 1 79.44 28 ARG B N 1
ATOM 3289 C CA . ARG B 1 28 ? -8.812 -8.008 -23.594 1 79.44 28 ARG B CA 1
ATOM 3290 C C . ARG B 1 28 ? -8.688 -9.211 -24.516 1 79.44 28 ARG B C 1
ATOM 3292 O O . ARG B 1 28 ? -9.656 -9.625 -25.156 1 79.44 28 ARG B O 1
ATOM 3299 N N . PHE B 1 29 ? -7.551 -9.734 -24.516 1 79.06 29 PHE B N 1
ATOM 3300 C CA . PHE B 1 29 ? -7.312 -10.891 -25.375 1 79.06 29 PHE B CA 1
ATOM 3301 C C . PHE B 1 29 ? -7.586 -12.188 -24.641 1 79.06 29 PHE B C 1
ATOM 3303 O O . PHE B 1 29 ? -7.289 -13.273 -25.141 1 79.06 29 PHE B O 1
ATOM 3310 N N . GLY B 1 30 ? -7.98 -12.039 -23.375 1 73.81 30 GLY B N 1
ATOM 3311 C CA . GLY B 1 30 ? -8.383 -13.211 -22.609 1 73.81 30 GLY B CA 1
ATOM 3312 C C . GLY B 1 30 ? -7.266 -13.789 -21.766 1 73.81 30 GLY B C 1
ATOM 3313 O O . GLY B 1 30 ? -7.379 -14.906 -21.266 1 73.81 30 GLY B O 1
ATOM 3314 N N . TYR B 1 31 ? -6.227 -13.141 -21.641 1 80.69 31 TYR B N 1
ATOM 3315 C CA . TYR B 1 31 ? -5.098 -13.609 -20.844 1 80.69 31 TYR B CA 1
ATOM 3316 C C . TYR B 1 31 ? -5.051 -12.906 -19.484 1 80.69 31 TYR B C 1
ATOM 3318 O O . TYR B 1 31 ? -5.664 -11.852 -19.312 1 80.69 31 TYR B O 1
ATOM 3326 N N . PRO B 1 32 ? -4.414 -13.57 -18.531 1 80.62 32 PRO B N 1
ATOM 3327 C CA . PRO B 1 32 ? -4.246 -12.898 -17.25 1 80.62 32 PRO B CA 1
ATOM 3328 C C . PRO B 1 32 ? -3.453 -11.602 -17.359 1 80.62 32 PRO B C 1
ATOM 3330 O O . PRO B 1 32 ? -2.498 -11.516 -18.141 1 80.62 32 PRO B O 1
ATOM 3333 N N . THR B 1 33 ? -3.77 -10.641 -16.531 1 85 33 THR B N 1
ATOM 3334 C CA . THR B 1 33 ? -3.184 -9.312 -16.547 1 85 33 THR B CA 1
ATOM 3335 C C . THR B 1 33 ? -1.674 -9.383 -16.344 1 85 33 THR B C 1
ATOM 3337 O O . THR B 1 33 ? -0.924 -8.586 -16.906 1 85 33 THR B O 1
ATOM 3340 N N . MET B 1 34 ? -1.253 -10.305 -15.531 1 87.06 34 MET B N 1
ATOM 3341 C CA . MET B 1 34 ? 0.162 -10.391 -15.18 1 87.06 34 MET B CA 1
ATOM 3342 C C . MET B 1 34 ? 1.014 -10.641 -16.422 1 87.06 34 MET B C 1
ATOM 3344 O O . MET B 1 34 ? 2.168 -10.219 -16.484 1 87.06 34 MET B O 1
ATOM 3348 N N . MET B 1 35 ? 0.478 -11.32 -17.406 1 88.38 35 MET B N 1
ATOM 3349 C CA . MET B 1 35 ? 1.219 -11.578 -18.641 1 88.38 35 MET B CA 1
ATOM 3350 C C . MET B 1 35 ? 1.531 -10.273 -19.359 1 88.38 35 MET B C 1
ATOM 3352 O O . MET B 1 35 ? 2.629 -10.109 -19.891 1 88.38 35 MET B O 1
ATOM 3356 N N . GLY B 1 36 ? 0.524 -9.422 -19.406 1 90.94 36 GLY B N 1
ATOM 3357 C CA . GLY B 1 36 ? 0.76 -8.117 -20 1 90.94 36 GLY B CA 1
ATOM 3358 C C . GLY B 1 36 ? 1.765 -7.285 -19.219 1 90.94 36 GLY B C 1
ATOM 3359 O O . GLY B 1 36 ? 2.58 -6.574 -19.812 1 90.94 36 GLY B O 1
ATOM 3360 N N . GLU B 1 37 ? 1.708 -7.34 -17.938 1 93.5 37 GLU B N 1
ATOM 3361 C CA . GLU B 1 37 ? 2.631 -6.613 -17.078 1 93.5 37 GLU B CA 1
ATOM 3362 C C . GLU B 1 37 ? 4.066 -7.098 -17.266 1 93.5 37 GLU B C 1
ATOM 3364 O O . GLU B 1 37 ? 4.996 -6.289 -17.344 1 93.5 37 GLU B O 1
ATOM 3369 N N . LEU B 1 38 ? 4.18 -8.398 -17.359 1 92.69 38 LEU B N 1
ATOM 3370 C CA . LEU B 1 38 ? 5.484 -8.984 -17.625 1 92.69 38 LEU B CA 1
ATOM 3371 C C . LEU B 1 38 ? 6.031 -8.523 -18.969 1 92.69 38 LEU B C 1
ATOM 3373 O O . LEU B 1 38 ? 7.207 -8.164 -19.078 1 92.69 38 LEU B O 1
ATOM 3377 N N . PHE B 1 39 ? 5.219 -8.555 -19.922 1 93.19 39 PHE B N 1
ATOM 3378 C CA . PHE B 1 39 ? 5.613 -8.109 -21.25 1 93.19 39 PHE B CA 1
ATOM 3379 C C . PHE B 1 39 ? 6.066 -6.652 -21.219 1 93.19 39 PHE B C 1
ATOM 3381 O O . PHE B 1 39 ? 7.035 -6.285 -21.891 1 93.19 39 PHE B O 1
ATOM 3388 N N . ALA B 1 40 ? 5.324 -5.824 -20.531 1 96 40 ALA B N 1
ATOM 3389 C CA . ALA B 1 40 ? 5.684 -4.414 -20.406 1 96 40 ALA B CA 1
ATOM 3390 C C . ALA B 1 40 ? 7.07 -4.25 -19.797 1 96 40 ALA B C 1
ATOM 3392 O O . ALA B 1 40 ? 7.852 -3.398 -20.219 1 96 40 ALA B O 1
ATOM 3393 N N . GLY B 1 41 ? 7.359 -5.004 -18.797 1 95.44 41 GLY B N 1
ATOM 3394 C CA . GLY B 1 41 ? 8.672 -4.965 -18.172 1 95.44 41 GLY B CA 1
ATOM 3395 C C . GLY B 1 41 ? 9.797 -5.352 -19.125 1 95.44 41 GLY B C 1
ATOM 3396 O O . GLY B 1 41 ? 10.867 -4.746 -19.109 1 95.44 41 GLY B O 1
ATOM 3397 N N . ILE B 1 42 ? 9.484 -6.312 -19.938 1 93.94 42 ILE B N 1
ATOM 3398 C CA . ILE B 1 42 ? 10.469 -6.77 -20.922 1 93.94 42 ILE B CA 1
ATOM 3399 C C . ILE B 1 42 ? 10.656 -5.699 -22 1 93.94 42 ILE B C 1
ATOM 3401 O O . ILE B 1 42 ? 11.789 -5.352 -22.328 1 93.94 42 ILE B O 1
ATOM 3405 N N . ALA B 1 43 ? 9.578 -5.176 -22.5 1 95.38 43 ALA B N 1
ATOM 3406 C CA . ALA B 1 43 ? 9.594 -4.25 -23.625 1 95.38 43 ALA B CA 1
ATOM 3407 C C . ALA B 1 43 ? 10.203 -2.908 -23.234 1 95.38 43 ALA B C 1
ATOM 3409 O O . ALA B 1 43 ? 11.016 -2.348 -23.969 1 95.38 43 ALA B O 1
ATOM 3410 N N . PHE B 1 44 ? 9.875 -2.406 -22.047 1 96.75 44 PHE B N 1
ATOM 3411 C CA . PHE B 1 44 ? 10.266 -1.051 -21.672 1 96.75 44 PHE B CA 1
ATOM 3412 C C . PHE B 1 44 ? 11.398 -1.071 -20.656 1 96.75 44 PHE B C 1
ATOM 3414 O O . PHE B 1 44 ? 11.969 -0.026 -20.328 1 96.75 44 PHE B O 1
ATOM 3421 N N . GLY B 1 45 ? 11.727 -2.252 -20.172 1 96 45 GLY B N 1
ATOM 3422 C CA . GLY B 1 45 ? 12.812 -2.393 -19.219 1 96 45 GLY B CA 1
ATOM 3423 C C . GLY B 1 45 ? 14.172 -2.543 -19.875 1 96 45 GLY B C 1
ATOM 3424 O O . GLY B 1 45 ? 14.32 -2.271 -21.062 1 96 45 GLY B O 1
ATOM 3425 N N . PRO B 1 46 ? 15.148 -2.916 -19.094 1 94.25 46 PRO B N 1
ATOM 3426 C CA . PRO B 1 46 ? 16.531 -2.986 -19.578 1 94.25 46 PRO B CA 1
ATOM 3427 C C . PRO B 1 46 ? 16.719 -3.973 -20.734 1 94.25 46 PRO B C 1
ATOM 3429 O O . PRO B 1 46 ? 17.547 -3.748 -21.609 1 94.25 46 PRO B O 1
ATOM 3432 N N . PRO B 1 47 ? 15.969 -5.047 -20.828 1 92.19 47 PRO B N 1
ATOM 3433 C CA . PRO B 1 47 ? 16.234 -6.027 -21.891 1 92.19 47 PRO B CA 1
ATOM 3434 C C . PRO B 1 47 ? 16.016 -5.461 -23.281 1 92.19 47 PRO B C 1
ATOM 3436 O O . PRO B 1 47 ? 16.688 -5.871 -24.234 1 92.19 47 PRO B O 1
ATOM 3439 N N . LEU B 1 48 ? 15.055 -4.539 -23.469 1 93.81 48 LEU B N 1
ATOM 3440 C CA . LEU B 1 48 ? 14.781 -4.059 -24.828 1 93.81 48 LEU B CA 1
ATOM 3441 C C . LEU B 1 48 ? 15 -2.553 -24.922 1 93.81 48 LEU B C 1
ATOM 3443 O O . LEU B 1 48 ? 16.141 -2.096 -25.109 1 93.81 48 LEU B O 1
ATOM 3447 N N . LEU B 1 49 ? 14.039 -1.683 -24.453 1 94.5 49 LEU B N 1
ATOM 3448 C CA . LEU B 1 49 ? 14.117 -0.242 -24.672 1 94.5 49 LEU B CA 1
ATOM 3449 C C . LEU B 1 49 ? 14.922 0.433 -23.562 1 94.5 49 LEU B C 1
ATOM 3451 O O . LEU B 1 49 ? 15.469 1.523 -23.766 1 94.5 49 LEU B O 1
ATOM 3455 N N . GLY B 1 50 ? 14.938 -0.088 -22.453 1 93.81 50 GLY B N 1
ATOM 3456 C CA . GLY B 1 50 ? 15.68 0.459 -21.344 1 93.81 50 GLY B CA 1
ATOM 3457 C C . GLY B 1 50 ? 15.109 1.765 -20.812 1 93.81 50 GLY B C 1
ATOM 3458 O O . GLY B 1 50 ? 15.828 2.568 -20.219 1 93.81 50 GLY B O 1
ATOM 3459 N N . LEU B 1 51 ? 13.93 2.027 -21.062 1 94.19 51 LEU B N 1
ATOM 3460 C CA . LEU B 1 51 ? 13.273 3.252 -20.609 1 94.19 51 LEU B CA 1
ATOM 3461 C C . LEU B 1 51 ? 12.992 3.193 -19.109 1 94.19 51 LEU B C 1
ATOM 3463 O O . LEU B 1 51 ? 12.953 4.23 -18.438 1 94.19 51 LEU B O 1
ATOM 3467 N N . LEU B 1 52 ? 12.711 2.016 -18.656 1 95.56 52 LEU B N 1
ATOM 3468 C CA . LEU B 1 52 ? 12.5 1.781 -17.234 1 95.56 52 LEU B CA 1
ATOM 3469 C C . LEU B 1 52 ? 13.719 1.115 -16.594 1 95.56 52 LEU B C 1
ATOM 3471 O O . LEU B 1 52 ? 14.32 0.218 -17.203 1 95.56 52 LEU B O 1
ATOM 3475 N N . GLU B 1 53 ? 14.078 1.595 -15.484 1 94 53 GLU B N 1
ATOM 3476 C CA . GLU B 1 53 ? 15.258 1.06 -14.805 1 94 53 GLU B CA 1
ATOM 3477 C C . GLU B 1 53 ? 14.93 0.679 -13.359 1 94 53 GLU B C 1
ATOM 3479 O O . GLU B 1 53 ? 14.016 1.243 -12.758 1 94 53 GLU B O 1
ATOM 3484 N N . PRO B 1 54 ? 15.68 -0.292 -12.914 1 92.75 54 PRO B N 1
ATOM 3485 C CA . PRO B 1 54 ? 15.492 -0.642 -11.508 1 92.75 54 PRO B CA 1
ATOM 3486 C C . PRO B 1 54 ? 15.781 0.526 -10.562 1 92.75 54 PRO B C 1
ATOM 3488 O O . PRO B 1 54 ? 16.625 1.37 -10.867 1 92.75 54 PRO B O 1
ATOM 3491 N N . SER B 1 55 ? 15.102 0.634 -9.523 1 93.12 55 SER B N 1
ATOM 3492 C CA . SER B 1 55 ? 15.305 1.626 -8.469 1 93.12 55 SER B CA 1
ATOM 3493 C C . SER B 1 55 ? 15.008 1.042 -7.094 1 93.12 55 SER B C 1
ATOM 3495 O O . SER B 1 55 ? 14.391 -0.02 -6.984 1 93.12 55 SER B O 1
ATOM 3497 N N . THR B 1 56 ? 15.477 1.7 -6.094 1 91.38 56 THR B N 1
ATOM 3498 C CA . THR B 1 56 ? 15.234 1.261 -4.727 1 91.38 56 THR B CA 1
ATOM 3499 C C . THR B 1 56 ? 13.742 1.209 -4.426 1 91.38 56 THR B C 1
ATOM 3501 O O . THR B 1 56 ? 13.258 0.256 -3.809 1 91.38 56 THR B O 1
ATOM 3504 N N . LEU B 1 57 ? 13.031 2.168 -4.902 1 92.81 57 LEU B N 1
ATOM 3505 C CA . LEU B 1 57 ? 11.594 2.219 -4.68 1 92.81 57 LEU B CA 1
ATOM 3506 C C . LEU B 1 57 ? 10.898 1.022 -5.324 1 92.81 57 LEU B C 1
ATOM 3508 O O . LEU B 1 57 ? 10.094 0.347 -4.68 1 92.81 57 LEU B O 1
ATOM 3512 N N . LEU B 1 58 ? 11.234 0.811 -6.551 1 94.88 58 LEU B N 1
ATOM 3513 C CA . LEU B 1 58 ? 10.594 -0.281 -7.277 1 94.88 58 LEU B CA 1
ATOM 3514 C C . LEU B 1 58 ? 10.922 -1.626 -6.637 1 94.88 58 LEU B C 1
ATOM 3516 O O . LEU B 1 58 ? 10.062 -2.51 -6.566 1 94.88 58 LEU B O 1
ATOM 3520 N N . SER B 1 59 ? 12.156 -1.743 -6.176 1 93.56 59 SER B N 1
ATOM 3521 C CA . SER B 1 59 ? 12.57 -2.992 -5.543 1 93.56 59 SER B CA 1
ATOM 3522 C C . SER B 1 59 ? 11.797 -3.24 -4.25 1 93.56 59 SER B C 1
ATOM 3524 O O . SER B 1 59 ? 11.344 -4.355 -3.998 1 93.56 59 SER B O 1
ATOM 3526 N N . VAL B 1 60 ? 11.648 -2.232 -3.436 1 93.44 60 VAL B N 1
ATOM 3527 C CA . VAL B 1 60 ? 10.93 -2.348 -2.172 1 93.44 60 VAL B CA 1
ATOM 3528 C C . VAL B 1 60 ? 9.461 -2.658 -2.438 1 93.44 60 VAL B C 1
ATOM 3530 O O . VAL B 1 60 ? 8.875 -3.533 -1.795 1 93.44 60 VAL B O 1
ATOM 3533 N N . PHE B 1 61 ? 8.859 -1.973 -3.389 1 94.81 61 PHE B N 1
ATOM 3534 C CA . PHE B 1 61 ? 7.453 -2.178 -3.727 1 94.81 61 PHE B CA 1
ATOM 3535 C C . PHE B 1 61 ? 7.234 -3.57 -4.309 1 94.81 61 PHE B C 1
ATOM 3537 O O . PHE B 1 61 ? 6.23 -4.219 -4.016 1 94.81 61 PHE B O 1
ATOM 3544 N N . ALA B 1 62 ? 8.156 -3.979 -5.129 1 94.56 62 ALA B N 1
ATOM 3545 C CA . ALA B 1 62 ? 8.047 -5.305 -5.73 1 94.56 62 ALA B CA 1
ATOM 3546 C C . ALA B 1 62 ? 8.102 -6.398 -4.668 1 94.56 62 ALA B C 1
ATOM 3548 O O . ALA B 1 62 ? 7.305 -7.34 -4.699 1 94.56 62 ALA B O 1
ATOM 3549 N N . GLU B 1 63 ? 9.023 -6.293 -3.777 1 93.31 63 GLU B N 1
ATOM 3550 C CA . GLU B 1 63 ? 9.164 -7.285 -2.717 1 93.31 63 GLU B CA 1
ATOM 3551 C C . GLU B 1 63 ? 7.941 -7.305 -1.811 1 93.31 63 GLU B C 1
ATOM 3553 O O . GLU B 1 63 ? 7.457 -8.375 -1.433 1 93.31 63 GLU B O 1
ATOM 3558 N N . PHE B 1 64 ? 7.488 -6.145 -1.447 1 93.75 64 PHE B N 1
ATOM 3559 C CA . PHE B 1 64 ? 6.273 -6.062 -0.645 1 93.75 64 PHE B CA 1
ATOM 3560 C C . PHE B 1 64 ? 5.074 -6.59 -1.421 1 93.75 64 PHE B C 1
ATOM 3562 O O . PHE B 1 64 ? 4.172 -7.199 -0.842 1 93.75 64 PHE B O 1
ATOM 3569 N N . GLY B 1 65 ? 5.082 -6.316 -2.693 1 92.88 65 GLY B N 1
ATOM 3570 C CA . GLY B 1 65 ? 4.02 -6.801 -3.562 1 92.88 65 GLY B CA 1
ATOM 3571 C C . GLY B 1 65 ? 3.932 -8.312 -3.607 1 92.88 65 GLY B C 1
ATOM 3572 O O . GLY B 1 65 ? 2.838 -8.883 -3.543 1 92.88 65 GLY B O 1
ATOM 3573 N N . VAL B 1 66 ? 5.051 -8.977 -3.699 1 92.25 66 VAL B N 1
ATOM 3574 C CA . VAL B 1 66 ? 5.078 -10.438 -3.709 1 92.25 66 VAL B CA 1
ATOM 3575 C C . VAL B 1 66 ? 4.543 -10.977 -2.381 1 92.25 66 VAL B C 1
ATOM 3577 O O . VAL B 1 66 ? 3.805 -11.961 -2.355 1 92.25 66 VAL B O 1
ATOM 3580 N N . PHE B 1 67 ? 4.957 -10.336 -1.322 1 93.5 67 PHE B N 1
ATOM 3581 C CA . PHE B 1 67 ? 4.484 -10.703 0.006 1 93.5 67 PHE B CA 1
ATOM 3582 C C . PHE B 1 67 ? 2.965 -10.602 0.086 1 93.5 67 PHE B C 1
ATOM 3584 O O . PHE B 1 67 ? 2.293 -11.555 0.489 1 93.5 67 PHE B O 1
ATOM 3591 N N . LEU B 1 68 ? 2.4 -9.469 -0.361 1 93.62 68 LEU B N 1
ATOM 3592 C CA . LEU B 1 68 ? 0.96 -9.242 -0.298 1 93.62 68 LEU B CA 1
ATOM 3593 C C . LEU B 1 68 ? 0.218 -10.188 -1.239 1 93.62 68 LEU B C 1
ATOM 3595 O O . LEU B 1 68 ? -0.892 -10.625 -0.933 1 93.62 68 LEU B O 1
ATOM 3599 N N . LEU B 1 69 ? 0.761 -10.422 -2.365 1 91.81 69 LEU B N 1
ATOM 3600 C CA . LEU B 1 69 ? 0.161 -11.344 -3.324 1 91.81 69 LEU B CA 1
ATOM 3601 C C . LEU B 1 69 ? 0.015 -12.734 -2.721 1 91.81 69 LEU B C 1
ATOM 3603 O O . LEU B 1 69 ? -1.008 -13.398 -2.916 1 91.81 69 LEU B O 1
ATOM 3607 N N . MET B 1 70 ? 1.061 -13.102 -2.037 1 92.5 70 MET B N 1
ATOM 3608 C CA . MET B 1 70 ? 1.02 -14.43 -1.435 1 92.5 70 MET B CA 1
ATOM 3609 C C . MET B 1 70 ? -0.004 -14.484 -0.305 1 92.5 70 MET B C 1
ATOM 3611 O O . MET B 1 70 ? -0.639 -15.516 -0.085 1 92.5 70 MET B O 1
ATOM 3615 N N . VAL B 1 71 ? -0.143 -13.383 0.433 1 93.56 71 VAL B N 1
ATOM 3616 C CA . VAL B 1 71 ? -1.209 -13.305 1.426 1 93.56 71 VAL B CA 1
ATOM 3617 C C . VAL B 1 71 ? -2.564 -13.484 0.746 1 93.56 71 VAL B C 1
ATOM 3619 O O . VAL B 1 71 ? -3.404 -14.258 1.218 1 93.56 71 VAL B O 1
ATOM 3622 N N . TYR B 1 72 ? -2.734 -12.867 -0.331 1 90.88 72 TYR B N 1
ATOM 3623 C CA . TYR B 1 72 ? -3.99 -12.938 -1.068 1 90.88 72 TYR B CA 1
ATOM 3624 C C . TYR B 1 72 ? -4.242 -14.352 -1.576 1 90.88 72 TYR B C 1
ATOM 3626 O O . TYR B 1 72 ? -5.355 -14.867 -1.469 1 90.88 72 TYR B O 1
ATOM 3634 N N . VAL B 1 73 ? -3.244 -14.961 -2.186 1 89.31 73 VAL B N 1
ATOM 3635 C CA . VAL B 1 73 ? -3.363 -16.328 -2.68 1 89.31 73 VAL B CA 1
ATOM 3636 C C . VAL B 1 73 ? -3.789 -17.25 -1.54 1 89.31 73 VAL B C 1
ATOM 3638 O O . VAL B 1 73 ? -4.633 -18.141 -1.73 1 89.31 73 VAL B O 1
ATOM 3641 N N . GLY B 1 74 ? -3.188 -17.031 -0.394 1 90.06 74 GLY B N 1
ATOM 3642 C CA . GLY B 1 74 ? -3.584 -17.812 0.774 1 90.06 74 GLY B CA 1
ATOM 3643 C C . GLY B 1 74 ? -5.039 -17.609 1.152 1 90.06 74 GLY B C 1
ATOM 3644 O O . GLY B 1 74 ? -5.719 -18.562 1.548 1 90.06 74 GLY B O 1
ATOM 3645 N N . MET B 1 75 ? -5.516 -16.438 1.008 1 89.69 75 MET B N 1
ATOM 3646 C CA . MET B 1 75 ? -6.895 -16.109 1.368 1 89.69 75 MET B CA 1
ATOM 3647 C C . MET B 1 75 ? -7.875 -16.812 0.433 1 89.69 75 MET B C 1
ATOM 3649 O O . MET B 1 75 ? -9.055 -16.938 0.753 1 89.69 75 MET B O 1
ATOM 3653 N N . GLU B 1 76 ? -7.445 -17.219 -0.655 1 86 76 GLU B N 1
ATOM 3654 C CA . GLU B 1 76 ? -8.305 -17.906 -1.616 1 86 76 GLU B CA 1
ATOM 3655 C C . GLU B 1 76 ? -8.445 -19.391 -1.281 1 86 76 GLU B C 1
ATOM 3657 O O . GLU B 1 76 ? -9.305 -20.078 -1.83 1 86 76 GLU B O 1
ATOM 3662 N N . VAL B 1 77 ? -7.586 -19.812 -0.454 1 85.56 77 VAL B N 1
ATOM 3663 C CA . VAL B 1 77 ? -7.598 -21.219 -0.083 1 85.56 77 VAL B CA 1
ATOM 3664 C C . VAL B 1 77 ? -8.547 -21.438 1.094 1 85.56 77 VAL B C 1
ATOM 3666 O O . VAL B 1 77 ? -8.297 -20.938 2.195 1 85.56 77 VAL B O 1
ATOM 3669 N N . ASP B 1 78 ? -9.57 -22.062 0.847 1 82.62 78 ASP B N 1
ATOM 3670 C CA . ASP B 1 78 ? -10.469 -22.484 1.921 1 82.62 78 ASP B CA 1
ATOM 3671 C C . ASP B 1 78 ? -10.094 -23.859 2.438 1 82.62 78 ASP B C 1
ATOM 3673 O O . ASP B 1 78 ? -10.367 -24.875 1.781 1 82.62 78 ASP B O 1
ATOM 3677 N N . LEU B 1 79 ? -9.594 -23.875 3.576 1 78.19 79 LEU B N 1
ATOM 3678 C CA . LEU B 1 79 ? -9.148 -25.141 4.16 1 78.19 79 LEU B CA 1
ATOM 3679 C C . LEU B 1 79 ? -10.305 -26.109 4.32 1 78.19 79 LEU B C 1
ATOM 3681 O O . LEU B 1 79 ? -10.125 -27.328 4.203 1 78.19 79 LEU B O 1
ATOM 3685 N N . ARG B 1 80 ? -11.555 -25.625 4.633 1 79.81 80 ARG B N 1
ATOM 3686 C CA . ARG B 1 80 ? -12.727 -26.469 4.781 1 79.81 80 ARG B CA 1
ATOM 3687 C C . ARG B 1 80 ? -13.062 -27.172 3.473 1 79.81 80 ARG B C 1
ATOM 3689 O O . ARG B 1 80 ? -13.492 -28.328 3.475 1 79.81 80 ARG B O 1
ATOM 3696 N N . GLU B 1 81 ? -12.828 -26.438 2.43 1 81.69 81 GLU B N 1
ATOM 3697 C CA . GLU B 1 81 ? -13.07 -27 1.104 1 81.69 81 GLU B CA 1
ATOM 3698 C C . GLU B 1 81 ? -11.969 -27.984 0.715 1 81.69 81 GLU B C 1
ATOM 3700 O O . GLU B 1 81 ? -12.234 -29 0.055 1 81.69 81 GLU B O 1
ATOM 3705 N N . LEU B 1 82 ? -10.828 -27.672 1.111 1 82.56 82 LEU B N 1
ATOM 3706 C CA . LEU B 1 82 ? -9.688 -28.531 0.803 1 82.56 82 LEU B CA 1
ATOM 3707 C C . LEU B 1 82 ? -9.883 -29.922 1.382 1 82.56 82 LEU B C 1
ATOM 3709 O O . LEU B 1 82 ? -9.586 -30.922 0.722 1 82.56 82 LEU B O 1
ATOM 3713 N N . PHE B 1 83 ? -10.461 -30 2.514 1 84.56 83 PHE B N 1
ATOM 3714 C CA . PHE B 1 83 ? -10.633 -31.281 3.186 1 84.56 83 PHE B CA 1
ATOM 3715 C C . PHE B 1 83 ? -11.875 -32 2.664 1 84.56 83 PHE B C 1
ATOM 3717 O O . PHE B 1 83 ? -12.086 -33.188 2.957 1 84.56 83 PHE B O 1
ATOM 3724 N N . LYS B 1 84 ? -12.664 -31.359 1.869 1 87.75 84 LYS B N 1
ATOM 3725 C CA . LYS B 1 84 ? -13.867 -31.953 1.307 1 87.75 84 LYS B CA 1
ATOM 3726 C C . LYS B 1 84 ? -13.625 -32.438 -0.122 1 87.75 84 LYS B C 1
ATOM 3728 O O . LYS B 1 84 ? -14.516 -33.031 -0.741 1 87.75 84 LYS B O 1
ATOM 3733 N N . LEU B 1 85 ? -12.5 -32.188 -0.515 1 89.75 85 LEU B N 1
ATOM 3734 C CA . LEU B 1 85 ? -12.211 -32.562 -1.898 1 89.75 85 LEU B CA 1
ATOM 3735 C C . LEU B 1 85 ? -12.305 -34.062 -2.088 1 89.75 85 LEU B C 1
ATOM 3737 O O . LEU B 1 85 ? -11.891 -34.844 -1.213 1 89.75 85 LEU B O 1
ATOM 3741 N N . GLY B 1 86 ? -12.844 -34.469 -3.127 1 90.44 86 GLY B N 1
ATOM 3742 C CA . GLY B 1 86 ? -12.961 -35.875 -3.447 1 90.44 86 GLY B CA 1
ATOM 3743 C C . GLY B 1 86 ? -11.688 -36.469 -4.027 1 90.44 86 GLY B C 1
ATOM 3744 O O . GLY B 1 86 ? -10.734 -35.75 -4.312 1 90.44 86 GLY B O 1
ATOM 3745 N N . PRO B 1 87 ? -11.695 -37.719 -4.191 1 92.62 87 PRO B N 1
ATOM 3746 C CA . PRO B 1 87 ? -10.508 -38.438 -4.668 1 92.62 87 PRO B CA 1
ATOM 3747 C C . PRO B 1 87 ? -10.055 -37.969 -6.051 1 92.62 87 PRO B C 1
ATOM 3749 O O . PRO B 1 87 ? -8.859 -37.812 -6.297 1 92.62 87 PRO B O 1
ATOM 3752 N N . PRO B 1 88 ? -11 -37.688 -6.918 1 94.56 88 PRO B N 1
ATOM 3753 C CA . PRO B 1 88 ? -10.523 -37.281 -8.234 1 94.56 88 PRO B CA 1
ATOM 3754 C C . PRO B 1 88 ? -9.68 -36 -8.172 1 94.56 88 PRO B C 1
ATOM 3756 O O . PRO B 1 88 ? -8.609 -35.938 -8.781 1 94.56 88 PRO B O 1
ATOM 3759 N N . SER B 1 89 ? -10.156 -35 -7.457 1 95.25 89 SER B N 1
ATOM 3760 C CA . SER B 1 89 ? -9.422 -33.75 -7.332 1 95.25 89 SER B CA 1
ATOM 3761 C C . SER B 1 89 ? -8.062 -33.969 -6.672 1 95.25 89 SER B C 1
ATOM 3763 O O . SER B 1 89 ? -7.055 -33.406 -7.109 1 95.25 89 SER B O 1
ATOM 3765 N N . LEU B 1 90 ? -8.008 -34.781 -5.668 1 95.44 90 LEU B N 1
ATOM 3766 C CA . LEU B 1 90 ? -6.777 -35.031 -4.918 1 95.44 90 LEU B CA 1
ATOM 3767 C C . LEU B 1 90 ? -5.77 -35.812 -5.766 1 95.44 90 LEU B C 1
ATOM 3769 O O . LEU B 1 90 ? -4.57 -35.531 -5.723 1 95.44 90 LEU B O 1
ATOM 3773 N N . LEU B 1 91 ? -6.234 -36.75 -6.461 1 96.06 91 LEU B N 1
ATOM 3774 C CA . LEU B 1 91 ? -5.359 -37.531 -7.312 1 96.06 91 LEU B CA 1
ATOM 3775 C C . LEU B 1 91 ? -4.812 -36.688 -8.461 1 96.06 91 LEU B C 1
ATOM 3777 O O . LEU B 1 91 ? -3.645 -36.812 -8.836 1 96.06 91 LEU B O 1
ATOM 3781 N N . ILE B 1 92 ? -5.656 -35.906 -8.992 1 95.38 92 ILE B N 1
ATOM 3782 C CA . ILE B 1 92 ? -5.219 -35 -10.062 1 95.38 92 ILE B CA 1
ATOM 3783 C C . ILE B 1 92 ? -4.176 -34.031 -9.531 1 95.38 92 ILE B C 1
ATOM 3785 O O . ILE B 1 92 ? -3.158 -33.781 -10.18 1 95.38 92 ILE B O 1
ATOM 3789 N N . ALA B 1 93 ? -4.48 -33.438 -8.398 1 95.12 93 ALA B N 1
ATOM 3790 C CA . ALA B 1 93 ? -3.518 -32.531 -7.785 1 95.12 93 ALA B CA 1
ATOM 3791 C C . ALA B 1 93 ? -2.166 -33.219 -7.59 1 95.12 93 ALA B C 1
ATOM 3793 O O . ALA B 1 93 ? -1.12 -32.625 -7.875 1 95.12 93 ALA B O 1
ATOM 3794 N N . PHE B 1 94 ? -2.227 -34.406 -7.121 1 95.88 94 PHE B N 1
ATOM 3795 C CA . PHE B 1 94 ? -1.012 -35.156 -6.859 1 95.88 94 PHE B CA 1
ATOM 3796 C C . PHE B 1 94 ? -0.269 -35.469 -8.156 1 95.88 94 PHE B C 1
ATOM 3798 O O . PHE B 1 94 ? 0.937 -35.219 -8.258 1 95.88 94 PHE B O 1
ATOM 3805 N N . GLY B 1 95 ? -0.923 -36 -9.094 1 96.88 95 GLY B N 1
ATOM 3806 C CA . GLY B 1 95 ? -0.306 -36.344 -10.367 1 96.88 95 GLY B CA 1
ATOM 3807 C C . GLY B 1 95 ? 0.23 -35.125 -11.102 1 96.88 95 GLY B C 1
ATOM 3808 O O . GLY B 1 95 ? 1.315 -35.156 -11.688 1 96.88 95 GLY B O 1
ATOM 3809 N N . ALA B 1 96 ? -0.597 -34.094 -11.086 1 96 96 ALA B N 1
ATOM 3810 C CA . ALA B 1 96 ? -0.222 -32.844 -11.789 1 96 96 ALA B CA 1
ATOM 3811 C C . ALA B 1 96 ? 0.925 -32.156 -11.07 1 96 96 ALA B C 1
ATOM 3813 O O . ALA B 1 96 ? 1.497 -31.188 -11.602 1 96 96 ALA B O 1
ATOM 3814 N N . PHE B 1 97 ? 1.24 -32.625 -9.906 1 95.88 97 PHE B N 1
ATOM 3815 C CA . PHE B 1 97 ? 2.369 -32.062 -9.18 1 95.88 97 PHE B CA 1
ATOM 3816 C C . PHE B 1 97 ? 3.6 -32.969 -9.312 1 95.88 97 PHE B C 1
ATOM 3818 O O . PHE B 1 97 ? 4.66 -32.5 -9.734 1 95.88 97 PHE B O 1
ATOM 3825 N N . VAL B 1 98 ? 3.465 -34.25 -9.047 1 97 98 VAL B N 1
ATOM 3826 C CA . VAL B 1 98 ? 4.602 -35.156 -8.891 1 97 98 VAL B CA 1
ATOM 3827 C C . VAL B 1 98 ? 5.25 -35.406 -10.25 1 97 98 VAL B C 1
ATOM 3829 O O . VAL B 1 98 ? 6.477 -35.438 -10.359 1 97 98 VAL B O 1
ATOM 3832 N N . VAL B 1 99 ? 4.488 -35.562 -11.234 1 97.56 99 VAL B N 1
ATOM 3833 C CA . VAL B 1 99 ? 5.023 -35.938 -12.547 1 97.56 99 VAL B CA 1
ATOM 3834 C C . VAL B 1 99 ? 5.805 -34.75 -13.125 1 97.56 99 VAL B C 1
ATOM 3836 O O . VAL B 1 99 ? 6.98 -34.906 -13.469 1 97.56 99 VAL B O 1
ATOM 3839 N N . PRO B 1 100 ? 5.16 -33.594 -13.211 1 97.5 100 PRO B N 1
ATOM 3840 C CA . PRO B 1 100 ? 5.957 -32.469 -13.719 1 97.5 100 PRO B CA 1
ATOM 3841 C C . PRO B 1 100 ? 7.129 -32.125 -12.805 1 97.5 100 PRO B C 1
ATOM 3843 O O . PRO B 1 100 ? 8.18 -31.688 -13.281 1 97.5 100 PRO B O 1
ATOM 3846 N N . PHE B 1 101 ? 6.98 -32.219 -11.516 1 97.44 101 PHE B N 1
ATOM 3847 C CA . PHE B 1 101 ? 8.086 -32 -10.602 1 97.44 101 PHE B CA 1
ATOM 3848 C C . PHE B 1 101 ? 9.25 -32.938 -10.906 1 97.44 101 PHE B C 1
ATOM 3850 O O . PHE B 1 101 ? 10.398 -32.5 -11.008 1 97.44 101 PHE B O 1
ATOM 3857 N N . GLY B 1 102 ? 8.93 -34.219 -11.008 1 97.81 102 GLY B N 1
ATOM 3858 C CA . GLY B 1 102 ? 9.953 -35.188 -11.312 1 97.81 102 GLY B CA 1
ATOM 3859 C C . GLY B 1 102 ? 10.633 -34.969 -12.648 1 97.81 102 GLY B C 1
ATOM 3860 O O . GLY B 1 102 ? 11.852 -35.094 -12.758 1 97.81 102 GLY B O 1
ATOM 3861 N N . LEU B 1 103 ? 9.859 -34.719 -13.641 1 98 103 LEU B N 1
ATOM 3862 C CA . LEU B 1 103 ? 10.414 -34.438 -14.961 1 98 103 LEU B CA 1
ATOM 3863 C C . LEU B 1 103 ? 11.281 -33.188 -14.953 1 98 103 LEU B C 1
ATOM 3865 O O . LEU B 1 103 ? 12.328 -33.156 -15.602 1 98 103 LEU B O 1
ATOM 3869 N N . GLY B 1 104 ? 10.789 -32.156 -14.289 1 97.38 104 GLY B N 1
ATOM 3870 C CA . GLY B 1 104 ? 11.578 -30.938 -14.164 1 97.38 104 GLY B CA 1
ATOM 3871 C C . GLY B 1 104 ? 12.891 -31.141 -13.43 1 97.38 104 GLY B C 1
ATOM 3872 O O . GLY B 1 104 ? 13.93 -30.656 -13.875 1 97.38 104 GLY B O 1
ATOM 3873 N N . TYR B 1 105 ? 12.797 -31.828 -12.305 1 97.19 105 TYR B N 1
ATOM 3874 C CA . TYR B 1 105 ? 14.016 -32.156 -11.57 1 97.19 105 TYR B CA 1
ATOM 3875 C C . TYR B 1 105 ? 14.977 -32.969 -12.445 1 97.19 105 TYR B C 1
ATOM 3877 O O . TYR B 1 105 ? 16.172 -32.656 -12.484 1 97.19 105 TYR B O 1
ATOM 3885 N N . GLY B 1 106 ? 14.469 -33.969 -13.086 1 97.88 106 GLY B N 1
ATOM 3886 C CA . GLY B 1 106 ? 15.281 -34.75 -13.992 1 97.88 106 GLY B CA 1
ATOM 3887 C C . GLY B 1 106 ? 15.922 -33.938 -15.094 1 97.88 106 GLY B C 1
ATOM 3888 O O . GLY B 1 106 ? 17.078 -34.156 -15.469 1 97.88 106 GLY B O 1
ATOM 3889 N N . ALA B 1 107 ? 15.164 -33 -15.648 1 97.62 107 ALA B N 1
ATOM 3890 C CA . ALA B 1 107 ? 15.703 -32.094 -16.656 1 97.62 107 ALA B CA 1
ATOM 3891 C C . ALA B 1 107 ? 16.844 -31.266 -16.094 1 97.62 107 ALA B C 1
ATOM 3893 O O . ALA B 1 107 ? 17.828 -31 -16.797 1 97.62 107 ALA B O 1
ATOM 3894 N N . GLY B 1 108 ? 16.688 -30.766 -14.891 1 97.19 108 GLY B N 1
ATOM 3895 C CA . GLY B 1 108 ? 17.75 -30.031 -14.234 1 97.19 108 GLY B CA 1
ATOM 3896 C C . GLY B 1 108 ? 19.031 -30.828 -14.094 1 97.19 108 GLY B C 1
ATOM 3897 O O . GLY B 1 108 ? 20.125 -30.328 -14.344 1 97.19 108 GLY B O 1
ATOM 3898 N N . VAL B 1 109 ? 18.828 -32.094 -13.727 1 96.56 109 VAL B N 1
ATOM 3899 C CA . VAL B 1 109 ? 19.984 -32.969 -13.602 1 96.56 109 VAL B CA 1
ATOM 3900 C C . VAL B 1 109 ? 20.641 -33.156 -14.969 1 96.56 109 VAL B C 1
ATOM 3902 O O . VAL B 1 109 ? 21.859 -33.156 -15.086 1 96.56 109 VAL B O 1
ATOM 3905 N N . TRP B 1 110 ? 19.812 -33.344 -15.914 1 96.62 110 TRP B N 1
ATOM 3906 C CA . TRP B 1 110 ? 20.312 -33.5 -17.281 1 96.62 110 TRP B CA 1
ATOM 3907 C C . TRP B 1 110 ? 21.094 -32.281 -17.734 1 96.62 110 TRP B C 1
ATOM 3909 O O . TRP B 1 110 ? 22.109 -32.438 -18.438 1 96.62 110 TRP B O 1
ATOM 3919 N N . LEU B 1 111 ? 20.688 -31.094 -17.344 1 95.69 111 LEU B N 1
ATOM 3920 C CA . LEU B 1 111 ? 21.344 -29.844 -17.734 1 95.69 111 LEU B CA 1
ATOM 3921 C C . LEU B 1 111 ? 22.609 -29.625 -16.922 1 95.69 111 LEU B C 1
ATOM 3923 O O . LEU B 1 111 ? 23.422 -28.75 -17.25 1 95.69 111 LEU B O 1
ATOM 3927 N N . GLY B 1 112 ? 22.781 -30.344 -15.805 1 95.75 112 GLY B N 1
ATOM 3928 C CA . GLY B 1 112 ? 23.984 -30.25 -14.992 1 95.75 112 GLY B CA 1
ATOM 3929 C C . GLY B 1 112 ? 23.938 -29.094 -14.008 1 95.75 112 GLY B C 1
ATOM 3930 O O . GLY B 1 112 ? 24.984 -28.594 -13.578 1 95.75 112 GLY B O 1
ATOM 3931 N N . VAL B 1 113 ? 22.797 -28.641 -13.719 1 94.94 113 VAL B N 1
ATOM 3932 C CA . VAL B 1 113 ? 22.688 -27.547 -12.758 1 94.94 113 VAL B CA 1
ATOM 3933 C C . VAL B 1 113 ? 22.766 -28.094 -11.336 1 94.94 113 VAL B C 1
ATOM 3935 O O . VAL B 1 113 ? 22.766 -29.312 -11.133 1 94.94 113 VAL B O 1
ATOM 3938 N N . SER B 1 114 ? 22.953 -27.234 -10.336 1 94 114 SER B N 1
ATOM 3939 C CA . SER B 1 114 ? 23.031 -27.641 -8.938 1 94 114 SER B CA 1
ATOM 3940 C C . SER B 1 114 ? 21.734 -28.328 -8.484 1 94 114 SER B C 1
ATOM 3942 O O . SER B 1 114 ? 20.688 -28.172 -9.117 1 94 114 SER B O 1
ATOM 3944 N N . THR B 1 115 ? 21.781 -29.094 -7.457 1 92.69 115 THR B N 1
ATOM 3945 C CA . THR B 1 115 ? 20.625 -29.781 -6.906 1 92.69 115 THR B CA 1
ATOM 3946 C C . THR B 1 115 ? 19.531 -28.781 -6.547 1 92.69 115 THR B C 1
ATOM 3948 O O . THR B 1 115 ? 18.344 -29.031 -6.793 1 92.69 115 THR B O 1
ATOM 3951 N N . GLY B 1 116 ? 19.969 -27.656 -5.93 1 92.56 116 GLY B N 1
ATOM 3952 C CA . GLY B 1 116 ? 19 -26.625 -5.613 1 92.56 116 GLY B CA 1
ATOM 3953 C C . GLY B 1 116 ? 18.281 -26.078 -6.836 1 92.56 116 GLY B C 1
ATOM 3954 O O . GLY B 1 116 ? 17.062 -25.922 -6.828 1 92.56 116 GLY B O 1
ATOM 3955 N N . ALA B 1 117 ? 19.016 -25.844 -7.832 1 95.25 117 ALA B N 1
ATOM 3956 C CA . ALA B 1 117 ? 18.453 -25.328 -9.07 1 95.25 117 ALA B CA 1
ATOM 3957 C C . ALA B 1 117 ? 17.484 -26.344 -9.695 1 95.25 117 ALA B C 1
ATOM 3959 O O . ALA B 1 117 ? 16.438 -25.984 -10.203 1 95.25 117 ALA B O 1
ATOM 3960 N N . ALA B 1 118 ? 17.891 -27.578 -9.641 1 96.31 118 ALA B N 1
ATOM 3961 C CA . ALA B 1 118 ? 17.062 -28.641 -10.195 1 96.31 118 ALA B CA 1
ATOM 3962 C C . ALA B 1 118 ? 15.75 -28.781 -9.414 1 96.31 118 ALA B C 1
ATOM 3964 O O . ALA B 1 118 ? 14.695 -29.016 -10.008 1 96.31 118 ALA B O 1
ATOM 3965 N N . LEU B 1 119 ? 15.82 -28.672 -8.141 1 94.31 119 LEU B N 1
ATOM 3966 C CA . LEU B 1 119 ? 14.625 -28.719 -7.305 1 94.31 119 LEU B CA 1
ATOM 3967 C C . LEU B 1 119 ? 13.695 -27.547 -7.617 1 94.31 119 LEU B C 1
ATOM 3969 O O . LEU B 1 119 ? 12.477 -27.734 -7.711 1 94.31 119 LEU B O 1
ATOM 3973 N N . PHE B 1 120 ? 14.297 -26.391 -7.805 1 94.38 120 PHE B N 1
ATOM 3974 C CA . PHE B 1 120 ? 13.492 -25.219 -8.133 1 94.38 120 PHE B CA 1
ATOM 3975 C C . PHE B 1 120 ? 12.875 -25.359 -9.523 1 94.38 120 PHE B C 1
ATOM 3977 O O . PHE B 1 120 ? 11.75 -24.922 -9.758 1 94.38 120 PHE B O 1
ATOM 3984 N N . LEU B 1 121 ? 13.594 -25.984 -10.43 1 95.75 121 LEU B N 1
ATOM 3985 C CA . LEU B 1 121 ? 13.055 -26.266 -11.75 1 95.75 121 LEU B CA 1
ATOM 3986 C C . LEU B 1 121 ? 11.852 -27.188 -11.656 1 95.75 121 LEU B C 1
ATOM 3988 O O . LEU B 1 121 ? 10.828 -26.953 -12.305 1 95.75 121 LEU B O 1
ATOM 3992 N N . GLY B 1 122 ? 11.977 -28.234 -10.922 1 96.12 122 GLY B N 1
ATOM 3993 C CA . GLY B 1 122 ? 10.867 -29.125 -10.68 1 96.12 122 GLY B CA 1
ATOM 3994 C C . GLY B 1 122 ? 9.664 -28.438 -10.062 1 96.12 122 GLY B C 1
ATOM 3995 O O . GLY B 1 122 ? 8.531 -28.656 -10.5 1 96.12 122 GLY B O 1
ATOM 3996 N N . LEU B 1 123 ? 9.906 -27.594 -9.07 1 94.81 123 LEU B N 1
ATOM 3997 C CA . LEU B 1 123 ? 8.844 -26.859 -8.391 1 94.81 123 LEU B CA 1
ATOM 3998 C C . LEU B 1 123 ? 8.117 -25.938 -9.359 1 94.81 123 LEU B C 1
ATOM 4000 O O . LEU B 1 123 ? 6.883 -25.859 -9.336 1 94.81 123 LEU B O 1
ATOM 4004 N N . ALA B 1 124 ? 8.859 -25.234 -10.102 1 93.75 124 ALA B N 1
ATOM 4005 C CA . ALA B 1 124 ? 8.281 -24.297 -11.07 1 93.75 124 ALA B CA 1
ATOM 4006 C C . ALA B 1 124 ? 7.406 -25.031 -12.086 1 93.75 124 ALA B C 1
ATOM 4008 O O . ALA B 1 124 ? 6.352 -24.531 -12.477 1 93.75 124 ALA B O 1
ATOM 4009 N N . MET B 1 125 ? 7.797 -26.172 -12.445 1 94.5 125 MET B N 1
ATOM 4010 C CA . MET B 1 125 ? 7.047 -26.922 -13.445 1 94.5 125 MET B CA 1
ATOM 4011 C C . MET B 1 125 ? 5.785 -27.531 -12.836 1 94.5 125 MET B C 1
ATOM 4013 O O . MET B 1 125 ? 4.797 -27.75 -13.539 1 94.5 125 MET B O 1
ATOM 4017 N N . ALA B 1 126 ? 5.875 -27.75 -11.586 1 95.06 126 ALA B N 1
ATOM 4018 C CA . ALA B 1 126 ? 4.75 -28.375 -10.891 1 95.06 126 ALA B CA 1
ATOM 4019 C C . ALA B 1 126 ? 3.691 -27.344 -10.523 1 95.06 126 ALA B C 1
ATOM 4021 O O . ALA B 1 126 ? 2.521 -27.688 -10.336 1 95.06 126 ALA B O 1
ATOM 4022 N N . ALA B 1 127 ? 4.105 -26.125 -10.469 1 92.88 127 ALA B N 1
ATOM 4023 C CA . ALA B 1 127 ? 3.225 -25.062 -10 1 92.88 127 ALA B CA 1
ATOM 4024 C C . ALA B 1 127 ? 2.082 -24.828 -10.984 1 92.88 127 ALA B C 1
ATOM 4026 O O . ALA B 1 127 ? 2.25 -25 -12.188 1 92.88 127 ALA B O 1
ATOM 4027 N N . THR B 1 128 ? 0.912 -24.547 -10.445 1 90.56 128 THR B N 1
ATOM 4028 C CA . THR B 1 128 ? -0.286 -24.203 -11.203 1 90.56 128 THR B CA 1
ATOM 4029 C C . THR B 1 128 ? -1.037 -23.047 -10.539 1 90.56 128 THR B C 1
ATOM 4031 O O . THR B 1 128 ? -0.738 -22.688 -9.406 1 90.56 128 THR B O 1
ATOM 4034 N N . SER B 1 129 ? -1.877 -22.375 -11.312 1 84.94 129 SER B N 1
ATOM 4035 C CA . SER B 1 129 ? -2.588 -21.219 -10.797 1 84.94 129 SER B CA 1
ATOM 4036 C C . SER B 1 129 ? -4.098 -21.438 -10.797 1 84.94 129 SER B C 1
ATOM 4038 O O . SER B 1 129 ? -4.703 -21.609 -11.859 1 84.94 129 SER B O 1
ATOM 4040 N N . LEU B 1 130 ? -4.672 -21.328 -9.578 1 80.38 130 LEU B N 1
ATOM 4041 C CA . LEU B 1 130 ? -6.121 -21.438 -9.438 1 80.38 130 LEU B CA 1
ATOM 4042 C C . LEU B 1 130 ? -6.832 -20.281 -10.117 1 80.38 130 LEU B C 1
ATOM 4044 O O . LEU B 1 130 ? -7.84 -20.484 -10.797 1 80.38 130 LEU B O 1
ATOM 4048 N N . ALA B 1 131 ? -6.309 -19.109 -9.93 1 73.5 131 ALA B N 1
ATOM 4049 C CA . ALA B 1 131 ? -6.945 -17.906 -10.438 1 73.5 131 ALA B CA 1
ATOM 4050 C C . ALA B 1 131 ? -7.02 -17.922 -11.961 1 73.5 131 ALA B C 1
ATOM 4052 O O . ALA B 1 131 ? -8.031 -17.547 -12.547 1 73.5 131 ALA B O 1
ATOM 4053 N N . THR B 1 132 ? -6.023 -18.297 -12.555 1 75.94 132 THR B N 1
ATOM 4054 C CA . THR B 1 132 ? -5.973 -18.375 -14.016 1 75.94 132 THR B CA 1
ATOM 4055 C C . THR B 1 132 ? -7 -19.359 -14.539 1 75.94 132 THR B C 1
ATOM 4057 O O . THR B 1 132 ? -7.676 -19.094 -15.539 1 75.94 132 THR B O 1
ATOM 4060 N N . LYS B 1 133 ? -7.168 -20.406 -13.852 1 82.69 133 LYS B N 1
ATOM 4061 C CA . LYS B 1 133 ? -8.094 -21.438 -14.281 1 82.69 133 LYS B CA 1
ATOM 4062 C C . LYS B 1 133 ? -9.547 -20.984 -14.133 1 82.69 133 LYS B C 1
ATOM 4064 O O . LYS B 1 133 ? -10.367 -21.203 -15.023 1 82.69 133 LYS B O 1
ATOM 4069 N N . SER B 1 134 ? -9.781 -20.359 -13.016 1 79.88 134 SER B N 1
ATOM 4070 C CA . SER B 1 134 ? -11.141 -19.891 -12.75 1 79.88 134 SER B CA 1
ATOM 4071 C C . SER B 1 134 ? -11.594 -18.906 -13.812 1 79.88 134 SER B C 1
ATOM 4073 O O . SER B 1 134 ? -12.742 -18.953 -14.273 1 79.88 134 SER B O 1
ATOM 4075 N N . ARG B 1 135 ? -10.719 -18.141 -14.227 1 75 135 ARG B N 1
ATOM 4076 C CA . ARG B 1 135 ? -11.055 -17.125 -15.227 1 75 135 ARG B CA 1
ATOM 4077 C C . ARG B 1 135 ? -11.305 -17.766 -16.594 1 75 135 ARG B C 1
ATOM 4079 O O . ARG B 1 135 ? -12.281 -17.438 -17.266 1 75 135 ARG B O 1
ATOM 4086 N N . ILE B 1 136 ? -10.516 -18.625 -16.922 1 75.19 136 ILE B N 1
ATOM 4087 C CA . ILE B 1 136 ? -10.625 -19.281 -18.234 1 75.19 136 ILE B CA 1
ATOM 4088 C C . ILE B 1 136 ? -11.906 -20.109 -18.281 1 75.19 136 ILE B C 1
ATOM 4090 O O . ILE B 1 136 ? -12.625 -20.078 -19.281 1 75.19 136 ILE B O 1
ATOM 4094 N N . LEU B 1 137 ? -12.25 -20.797 -17.25 1 85.25 137 LEU B N 1
ATOM 4095 C CA . LEU B 1 137 ? -13.445 -21.625 -17.188 1 85.25 137 LEU B CA 1
ATOM 4096 C C . LEU B 1 137 ? -14.703 -20.766 -17.219 1 85.25 137 LEU B C 1
ATOM 4098 O O . LEU B 1 137 ? -15.703 -21.141 -17.828 1 85.25 137 LEU B O 1
ATOM 4102 N N . ALA B 1 138 ? -14.578 -19.703 -16.562 1 81.5 138 ALA B N 1
ATOM 4103 C CA . ALA B 1 138 ? -15.703 -18.766 -16.578 1 81.5 138 ALA B CA 1
ATOM 4104 C C . ALA B 1 138 ? -15.961 -18.219 -17.969 1 81.5 138 ALA B C 1
ATOM 4106 O O . ALA B 1 138 ? -17.109 -18.156 -18.422 1 81.5 138 ALA B O 1
ATOM 4107 N N . ASP B 1 139 ? -15.016 -17.891 -18.656 1 77.25 139 ASP B N 1
ATOM 4108 C CA . ASP B 1 139 ? -15.125 -17.328 -20 1 77.25 139 ASP B CA 1
ATOM 4109 C C . ASP B 1 139 ? -15.711 -18.344 -20.969 1 77.25 139 ASP B C 1
ATOM 4111 O O . ASP B 1 139 ? -16.406 -17.984 -21.922 1 77.25 139 ASP B O 1
ATOM 4115 N N . LEU B 1 140 ? -15.461 -19.562 -20.672 1 81.56 140 LEU B N 1
ATOM 4116 C CA . LEU B 1 140 ? -15.93 -20.625 -21.547 1 81.56 140 LEU B CA 1
ATOM 4117 C C . LEU B 1 140 ? -17.266 -21.188 -21.047 1 81.56 140 LEU B C 1
ATOM 4119 O O . LEU B 1 140 ? -17.766 -22.172 -21.594 1 81.56 140 LEU B O 1
ATOM 4123 N N . ASP B 1 141 ? -17.734 -20.578 -19.953 1 86.81 141 ASP B N 1
ATOM 4124 C CA . ASP B 1 141 ? -19 -20.984 -19.359 1 86.81 141 ASP B CA 1
ATOM 4125 C C . ASP B 1 141 ? -18.969 -22.469 -18.953 1 86.81 141 ASP B C 1
ATOM 4127 O O . ASP B 1 141 ? -19.875 -23.219 -19.297 1 86.81 141 ASP B O 1
ATOM 4131 N N . LEU B 1 142 ? -17.906 -22.828 -18.328 1 91.19 142 LEU B N 1
ATOM 4132 C CA . LEU B 1 142 ? -17.719 -24.234 -17.984 1 91.19 142 LEU B CA 1
ATOM 4133 C C . LEU B 1 142 ? -17.734 -24.438 -16.484 1 91.19 142 LEU B C 1
ATOM 4135 O O . LEU B 1 142 ? -17.453 -25.547 -15.992 1 91.19 142 LEU B O 1
ATOM 4139 N N . LEU B 1 143 ? -18.031 -23.453 -15.742 1 90.25 143 LEU B N 1
ATOM 4140 C CA . LEU B 1 143 ? -17.875 -23.5 -14.289 1 90.25 143 LEU B CA 1
ATOM 4141 C C . LEU B 1 143 ? -18.812 -24.531 -13.68 1 90.25 143 LEU B C 1
ATOM 4143 O O . LEU B 1 143 ? -18.547 -25.047 -12.586 1 90.25 143 LEU B O 1
ATOM 4147 N N . ASP B 1 144 ? -19.875 -24.875 -14.406 1 90.81 144 ASP B N 1
ATOM 4148 C CA . ASP B 1 144 ? -20.859 -25.797 -13.859 1 90.81 144 ASP B CA 1
ATOM 4149 C C . ASP B 1 144 ? -20.656 -27.203 -14.391 1 90.81 144 ASP B C 1
ATOM 4151 O O . ASP B 1 144 ? -21.594 -28 -14.477 1 90.81 144 ASP B O 1
ATOM 4155 N N . THR B 1 145 ? -19.516 -27.562 -14.688 1 93.5 145 THR B N 1
ATOM 4156 C CA . THR B 1 145 ? -19.219 -28.891 -15.203 1 93.5 145 THR B CA 1
ATOM 4157 C C . THR B 1 145 ? -18.406 -29.703 -14.195 1 93.5 145 THR B C 1
ATOM 4159 O O . THR B 1 145 ? -17.766 -29.125 -13.305 1 93.5 145 THR B O 1
ATOM 4162 N N . ARG B 1 146 ? -18.469 -30.984 -14.336 1 93.81 146 ARG B N 1
ATOM 4163 C CA . ARG B 1 146 ? -17.703 -31.891 -13.492 1 93.81 146 ARG B CA 1
ATOM 4164 C C . ARG B 1 146 ? -16.203 -31.641 -13.648 1 93.81 146 ARG B C 1
ATOM 4166 O O . ARG B 1 146 ? -15.453 -31.656 -12.672 1 93.81 146 ARG B O 1
ATOM 4173 N N . ILE B 1 147 ? -15.719 -31.453 -14.844 1 94.88 147 ILE B N 1
ATOM 4174 C CA . ILE B 1 147 ? -14.297 -31.234 -15.094 1 94.88 147 ILE B CA 1
ATOM 4175 C C . ILE B 1 147 ? -13.852 -29.953 -14.398 1 94.88 147 ILE B C 1
ATOM 4177 O O . ILE B 1 147 ? -12.734 -29.875 -13.883 1 94.88 147 ILE B O 1
ATOM 4181 N N . ALA B 1 148 ? -14.695 -28.953 -14.391 1 93.94 148 ALA B N 1
ATOM 4182 C CA . ALA B 1 148 ? -14.352 -27.688 -13.727 1 93.94 148 ALA B CA 1
ATOM 4183 C C . ALA B 1 148 ? -14.188 -27.891 -12.219 1 93.94 148 ALA B C 1
ATOM 4185 O O . ALA B 1 148 ? -13.258 -27.359 -11.617 1 93.94 148 ALA B O 1
ATOM 4186 N N . ASN B 1 149 ? -15.039 -28.641 -11.672 1 92.88 149 ASN B N 1
ATOM 4187 C CA . ASN B 1 149 ? -14.992 -28.906 -10.234 1 92.88 149 ASN B CA 1
ATOM 4188 C C . ASN B 1 149 ? -13.703 -29.641 -9.844 1 92.88 149 ASN B C 1
ATOM 4190 O O . ASN B 1 149 ? -13.062 -29.281 -8.859 1 92.88 149 ASN B O 1
ATOM 4194 N N . VAL B 1 150 ? -13.453 -30.609 -10.609 1 94.25 150 VAL B N 1
ATOM 4195 C CA . VAL B 1 150 ? -12.266 -31.406 -10.32 1 94.25 150 VAL B CA 1
ATOM 4196 C C . VAL B 1 150 ? -11.008 -30.562 -10.562 1 94.25 150 VAL B C 1
ATOM 4198 O O . VAL B 1 150 ? -10.062 -30.625 -9.773 1 94.25 150 VAL B O 1
ATOM 4201 N N . LEU B 1 151 ? -10.992 -29.828 -11.641 1 94.44 151 LEU B N 1
ATOM 4202 C CA . LEU B 1 151 ? -9.867 -28.984 -11.992 1 94.44 151 LEU B CA 1
ATOM 4203 C C . LEU B 1 151 ? -9.617 -27.922 -10.914 1 94.44 151 LEU B C 1
ATOM 4205 O O . LEU B 1 151 ? -8.484 -27.734 -10.469 1 94.44 151 LEU B O 1
ATOM 4209 N N . LEU B 1 152 ? -10.656 -27.25 -10.492 1 92.62 152 LEU B N 1
ATOM 4210 C CA . LEU B 1 152 ? -10.531 -26.203 -9.492 1 92.62 152 LEU B CA 1
ATOM 4211 C C . LEU B 1 152 ? -10.148 -26.781 -8.141 1 92.62 152 LEU B C 1
ATOM 4213 O O . LEU B 1 152 ? -9.336 -26.203 -7.414 1 92.62 152 LEU B O 1
ATOM 4217 N N . GLY B 1 153 ? -10.758 -27.859 -7.82 1 92.12 153 GLY B N 1
ATOM 4218 C CA . GLY B 1 153 ? -10.375 -28.547 -6.598 1 92.12 153 GLY B CA 1
ATOM 4219 C C . GLY B 1 153 ? -8.93 -29 -6.602 1 92.12 153 GLY B C 1
ATOM 4220 O O . GLY B 1 153 ? -8.219 -28.859 -5.602 1 92.12 153 GLY B O 1
ATOM 4221 N N . GLY B 1 154 ? -8.531 -29.609 -7.688 1 93.06 154 GLY B N 1
ATOM 4222 C CA . GLY B 1 154 ? -7.137 -30.016 -7.824 1 93.06 154 GLY B CA 1
ATOM 4223 C C . GLY B 1 154 ? -6.164 -28.844 -7.734 1 93.06 154 GLY B C 1
ATOM 4224 O O . GLY B 1 154 ? -5.098 -28.969 -7.125 1 93.06 154 GLY B O 1
ATOM 4225 N N . ALA B 1 155 ? -6.504 -27.797 -8.367 1 91.44 155 ALA B N 1
ATOM 4226 C CA . ALA B 1 155 ? -5.668 -26.594 -8.32 1 91.44 155 ALA B CA 1
ATOM 4227 C C . ALA B 1 155 ? -5.539 -26.062 -6.895 1 91.44 155 ALA B C 1
ATOM 4229 O O . ALA B 1 155 ? -4.461 -25.641 -6.484 1 91.44 155 ALA B O 1
ATOM 4230 N N . LEU B 1 156 ? -6.605 -26.078 -6.211 1 89.62 156 LEU B N 1
ATOM 4231 C CA . LEU B 1 156 ? -6.617 -25.656 -4.816 1 89.62 156 LEU B CA 1
ATOM 4232 C C . LEU B 1 156 ? -5.66 -26.5 -3.982 1 89.62 156 LEU B C 1
ATOM 4234 O O . LEU B 1 156 ? -4.848 -25.953 -3.225 1 89.62 156 LEU B O 1
ATOM 4238 N N . ALA B 1 157 ? -5.773 -27.766 -4.133 1 91 157 ALA B N 1
ATOM 4239 C CA . ALA B 1 157 ? -4.898 -28.688 -3.414 1 91 157 ALA B CA 1
ATOM 4240 C C . ALA B 1 157 ? -3.443 -28.516 -3.832 1 91 157 ALA B C 1
ATOM 4242 O O . ALA B 1 157 ? -2.535 -28.594 -3.002 1 91 157 ALA B O 1
ATOM 4243 N N . SER B 1 158 ? -3.254 -28.344 -5.074 1 90.88 158 SER B N 1
ATOM 4244 C CA . SER B 1 158 ? -1.91 -28.156 -5.613 1 90.88 158 SER B CA 1
ATOM 4245 C C . SER B 1 158 ? -1.258 -26.906 -5.047 1 90.88 158 SER B C 1
ATOM 4247 O O . SER B 1 158 ? -0.043 -26.875 -4.836 1 90.88 158 SER B O 1
ATOM 4249 N N . ASP B 1 159 ? -1.965 -25.859 -4.82 1 88.31 159 ASP B N 1
ATOM 4250 C CA . ASP B 1 159 ? -1.435 -24.609 -4.262 1 88.31 159 ASP B CA 1
ATOM 4251 C C . ASP B 1 159 ? -0.86 -24.844 -2.867 1 88.31 159 ASP B C 1
ATOM 4253 O O . ASP B 1 159 ? 0.217 -24.344 -2.543 1 88.31 159 ASP B O 1
ATOM 4257 N N . VAL B 1 160 ? -1.526 -25.578 -2.146 1 86.69 160 VAL B N 1
ATOM 4258 C CA . VAL B 1 160 ? -1.048 -25.891 -0.804 1 86.69 160 VAL B CA 1
ATOM 4259 C C . VAL B 1 160 ? 0.161 -26.828 -0.89 1 86.69 160 VAL B C 1
ATOM 4261 O O . VAL B 1 160 ? 1.162 -26.625 -0.199 1 86.69 160 VAL B O 1
ATOM 4264 N N . GLY B 1 161 ? 0.051 -27.781 -1.743 1 88.19 161 GLY B N 1
ATOM 4265 C CA . GLY B 1 161 ? 1.134 -28.75 -1.908 1 88.19 161 GLY B CA 1
ATOM 4266 C C . GLY B 1 161 ? 2.43 -28.109 -2.367 1 88.19 161 GLY B C 1
ATOM 4267 O O . GLY B 1 161 ? 3.502 -28.422 -1.847 1 88.19 161 GLY B O 1
ATOM 4268 N N . VAL B 1 162 ? 2.326 -27.281 -3.328 1 90.06 162 VAL B N 1
ATOM 4269 C CA . VAL B 1 162 ? 3.506 -26.625 -3.889 1 90.06 162 VAL B CA 1
ATOM 4270 C C . VAL B 1 162 ? 4.203 -25.812 -2.811 1 90.06 162 VAL B C 1
ATOM 4272 O O . VAL B 1 162 ? 5.434 -25.781 -2.74 1 90.06 162 VAL B O 1
ATOM 4275 N N . LEU B 1 163 ? 3.459 -25.172 -1.978 1 86.75 163 LEU B N 1
ATOM 4276 C CA . LEU B 1 163 ? 4.027 -24.328 -0.928 1 86.75 163 LEU B CA 1
ATOM 4277 C C . LEU B 1 163 ? 4.758 -25.188 0.108 1 86.75 163 LEU B C 1
ATOM 4279 O O . LEU B 1 163 ? 5.793 -24.766 0.636 1 86.75 163 LEU B O 1
ATOM 4283 N N . VAL B 1 164 ? 4.168 -26.297 0.441 1 86.75 164 VAL B N 1
ATOM 4284 C CA . VAL B 1 164 ? 4.785 -27.188 1.405 1 86.75 164 VAL B CA 1
ATOM 4285 C C . VAL B 1 164 ? 6.117 -27.703 0.855 1 86.75 164 VAL B C 1
ATOM 4287 O O . VAL B 1 164 ? 7.129 -27.688 1.558 1 86.75 164 VAL B O 1
ATOM 4290 N N . VAL B 1 165 ? 6.094 -28.109 -0.366 1 89.31 165 VAL B N 1
ATOM 4291 C CA . VAL B 1 165 ? 7.32 -28.609 -0.98 1 89.31 165 VAL B CA 1
ATOM 4292 C C . VAL B 1 165 ? 8.312 -27.469 -1.149 1 89.31 165 VAL B C 1
ATOM 4294 O O . VAL B 1 165 ? 9.523 -27.656 -0.975 1 89.31 165 VAL B O 1
ATOM 4297 N N . PHE B 1 166 ? 7.793 -26.297 -1.519 1 89.75 166 PHE B N 1
ATOM 4298 C CA . PHE B 1 166 ? 8.633 -25.109 -1.634 1 89.75 166 PHE B CA 1
ATOM 4299 C C . PHE B 1 166 ? 9.344 -24.812 -0.316 1 89.75 166 PHE B C 1
ATOM 4301 O O . PHE B 1 166 ? 10.531 -24.484 -0.304 1 89.75 166 PHE B O 1
ATOM 4308 N N . ALA B 1 167 ? 8.641 -24.922 0.774 1 87.31 167 ALA B N 1
ATOM 4309 C CA . ALA B 1 167 ? 9.242 -24.703 2.088 1 87.31 167 ALA B CA 1
ATOM 4310 C C . ALA B 1 167 ? 10.406 -25.656 2.326 1 87.31 167 ALA B C 1
ATOM 4312 O O . ALA B 1 167 ? 11.453 -25.234 2.836 1 87.31 167 ALA B O 1
ATOM 4313 N N . GLY B 1 168 ? 10.219 -26.859 1.955 1 85.44 168 GLY B N 1
ATOM 4314 C CA . GLY B 1 168 ? 11.273 -27.859 2.084 1 85.44 168 GLY B CA 1
ATOM 4315 C C . GLY B 1 168 ? 12.484 -27.547 1.217 1 85.44 168 GLY B C 1
ATOM 4316 O O . GLY B 1 168 ? 13.625 -27.625 1.682 1 85.44 168 GLY B O 1
ATOM 4317 N N . VAL B 1 169 ? 12.242 -27.219 -0.003 1 87.38 169 VAL B N 1
ATOM 4318 C CA . VAL B 1 169 ? 13.312 -26.922 -0.952 1 87.38 169 VAL B CA 1
ATOM 4319 C C . VAL B 1 169 ? 14.055 -25.656 -0.517 1 87.38 169 VAL B C 1
ATOM 4321 O O . VAL B 1 169 ? 15.281 -25.594 -0.594 1 87.38 169 VAL B O 1
ATOM 4324 N N . ASP B 1 170 ? 13.273 -24.672 -0.127 1 85.69 170 ASP B N 1
ATOM 4325 C CA . ASP B 1 170 ? 13.844 -23.406 0.345 1 85.69 170 ASP B CA 1
ATOM 4326 C C . ASP B 1 170 ? 14.773 -23.641 1.537 1 85.69 170 ASP B C 1
ATOM 4328 O O . ASP B 1 170 ? 15.867 -23.078 1.601 1 85.69 170 ASP B O 1
ATOM 4332 N N . SER B 1 171 ? 14.305 -24.438 2.439 1 80.44 171 SER B N 1
ATOM 4333 C CA . SER B 1 171 ? 15.102 -24.766 3.619 1 80.44 171 SER B CA 1
ATOM 4334 C C . SER B 1 171 ? 16.375 -25.5 3.234 1 80.44 171 SER B C 1
ATOM 4336 O O . SER B 1 171 ? 17.438 -25.266 3.824 1 80.44 171 SER B O 1
ATOM 4338 N N . TYR B 1 172 ? 16.297 -26.312 2.279 1 79.31 172 TYR B N 1
ATOM 4339 C CA . TYR B 1 172 ? 17.438 -27.078 1.802 1 79.31 172 TYR B CA 1
ATOM 4340 C C . TYR B 1 172 ? 18.484 -26.156 1.179 1 79.31 172 TYR B C 1
ATOM 4342 O O . TYR B 1 172 ? 19.688 -26.266 1.472 1 79.31 172 TYR B O 1
ATOM 4350 N N . VAL B 1 173 ? 18.094 -25.297 0.38 1 82.88 173 VAL B N 1
ATOM 4351 C CA . VAL B 1 173 ? 19 -24.422 -0.357 1 82.88 173 VAL B CA 1
ATOM 4352 C C . VAL B 1 173 ? 19.656 -23.438 0.604 1 82.88 173 VAL B C 1
ATOM 4354 O O . VAL B 1 173 ? 20.828 -23.078 0.43 1 82.88 173 VAL B O 1
ATOM 4357 N N . THR B 1 174 ? 18.891 -22.969 1.521 1 74.5 174 THR B N 1
ATOM 4358 C CA . THR B 1 174 ? 19.422 -22.031 2.494 1 74.5 174 THR B CA 1
ATOM 4359 C C . THR B 1 174 ? 20.469 -22.703 3.377 1 74.5 174 THR B C 1
ATOM 4361 O O . THR B 1 174 ? 21.469 -22.078 3.746 1 74.5 174 THR B O 1
ATOM 4364 N N . ALA B 1 175 ? 20.266 -23.922 3.727 1 72.56 175 ALA B N 1
ATOM 4365 C CA . ALA B 1 175 ? 21.203 -24.656 4.59 1 72.56 175 ALA B CA 1
ATOM 4366 C C . ALA B 1 175 ? 22.484 -25.016 3.844 1 72.56 175 ALA B C 1
ATOM 4368 O O . ALA B 1 175 ? 23.547 -25.156 4.453 1 72.56 175 ALA B O 1
ATOM 4369 N N . GLY B 1 176 ? 22.453 -25.016 2.531 1 65.94 176 GLY B N 1
ATOM 4370 C CA . GLY B 1 176 ? 23.641 -25.203 1.694 1 65.94 176 GLY B CA 1
ATOM 4371 C C . GLY B 1 176 ? 24.172 -26.625 1.715 1 65.94 176 GLY B C 1
ATOM 4372 O O . GLY B 1 176 ? 25.078 -26.969 0.959 1 65.94 176 GLY B O 1
ATOM 4373 N N . THR B 1 177 ? 24 -27.406 2.854 1 62.62 177 THR B N 1
ATOM 4374 C CA . THR B 1 177 ? 24.719 -28.672 2.934 1 62.62 177 THR B CA 1
ATOM 4375 C C . THR B 1 177 ? 23.734 -29.844 3.037 1 62.62 177 THR B C 1
ATOM 4377 O O . THR B 1 177 ? 22.609 -29.672 3.514 1 62.62 177 THR B O 1
ATOM 4380 N N . LEU B 1 178 ? 24.062 -30.781 2.322 1 63.62 178 LEU B N 1
ATOM 4381 C CA . LEU B 1 178 ? 23.281 -32.031 2.316 1 63.62 178 LEU B CA 1
ATOM 4382 C C . LEU B 1 178 ? 23.656 -32.906 3.5 1 63.62 178 LEU B C 1
ATOM 4384 O O . LEU B 1 178 ? 23.438 -34.125 3.473 1 63.62 178 LEU B O 1
ATOM 4388 N N . ASP B 1 179 ? 24.172 -32.344 4.48 1 66.06 179 ASP B N 1
ATOM 4389 C CA . ASP B 1 179 ? 24.391 -33.219 5.613 1 66.06 179 ASP B CA 1
ATOM 4390 C C . ASP B 1 179 ? 23.078 -33.719 6.203 1 66.06 179 ASP B C 1
ATOM 4392 O O . ASP B 1 179 ? 22.125 -32.938 6.355 1 66.06 179 ASP B O 1
ATOM 4396 N N . PRO B 1 180 ? 22.938 -35 6.184 1 67.31 180 PRO B N 1
ATOM 4397 C CA . PRO B 1 180 ? 21.688 -35.594 6.68 1 67.31 180 PRO B CA 1
ATOM 4398 C C . PRO B 1 180 ? 21.188 -34.906 7.961 1 67.31 180 PRO B C 1
ATOM 4400 O O . PRO B 1 180 ? 19.984 -34.719 8.133 1 67.31 180 PRO B O 1
ATOM 4403 N N . VAL B 1 181 ? 22.109 -34.656 8.836 1 70.88 181 VAL B N 1
ATOM 4404 C CA . VAL B 1 181 ? 21.719 -34 10.086 1 70.88 181 VAL B CA 1
ATOM 4405 C C . VAL B 1 181 ? 21.125 -32.625 9.805 1 70.88 181 VAL B C 1
ATOM 4407 O O . VAL B 1 181 ? 20.141 -32.25 10.43 1 70.88 181 VAL B O 1
ATOM 4410 N N . GLU B 1 182 ? 21.719 -32.031 8.797 1 72 182 GLU B N 1
ATOM 4411 C CA . GLU B 1 182 ? 21.25 -30.703 8.453 1 72 182 GLU B CA 1
ATOM 4412 C C . GLU B 1 182 ? 19.891 -30.734 7.766 1 72 182 GLU B C 1
ATOM 4414 O O . GLU B 1 182 ? 19.062 -29.859 7.98 1 72 182 GLU B O 1
ATOM 4419 N N . VAL B 1 183 ? 19.703 -31.828 7.102 1 74 183 VAL B N 1
ATOM 4420 C CA . VAL B 1 183 ? 18.438 -32 6.418 1 74 183 VAL B CA 1
ATOM 4421 C C . VAL B 1 183 ? 17.312 -32.188 7.441 1 74 183 VAL B C 1
ATOM 4423 O O . VAL B 1 183 ? 16.219 -31.625 7.289 1 74 183 VAL B O 1
ATOM 4426 N N . VAL B 1 184 ? 17.625 -32.969 8.438 1 77.62 184 VAL B N 1
ATOM 4427 C CA . VAL B 1 184 ? 16.641 -33.219 9.484 1 77.62 184 VAL B CA 1
ATOM 4428 C C . VAL B 1 184 ? 16.328 -31.922 10.227 1 77.62 184 VAL B C 1
ATOM 4430 O O . VAL B 1 184 ? 15.172 -31.641 10.562 1 77.62 184 VAL B O 1
ATOM 4433 N N . ALA B 1 185 ? 17.328 -31.188 10.492 1 77 185 ALA B N 1
ATOM 4434 C CA . ALA B 1 185 ? 17.141 -29.906 11.172 1 77 185 ALA B CA 1
ATOM 4435 C C . ALA B 1 185 ? 16.297 -28.953 10.328 1 77 185 ALA B C 1
ATOM 4437 O O . ALA B 1 185 ? 15.461 -28.219 10.859 1 77 185 ALA B O 1
ATOM 4438 N N . ILE B 1 186 ? 16.547 -29.047 9.102 1 74.69 186 ILE B N 1
ATOM 4439 C CA . ILE B 1 186 ? 15.844 -28.156 8.18 1 74.69 186 ILE B CA 1
ATOM 4440 C C . ILE B 1 186 ? 14.375 -28.562 8.109 1 74.69 186 ILE B C 1
ATOM 4442 O O . ILE B 1 186 ? 13.492 -27.703 8.195 1 74.69 186 ILE B O 1
ATOM 4446 N N . LEU B 1 187 ? 14.148 -29.844 7.949 1 76.94 187 LEU B N 1
ATOM 4447 C CA . LEU B 1 187 ? 12.781 -30.344 7.918 1 76.94 187 LEU B CA 1
ATOM 4448 C C . LEU B 1 187 ? 12.07 -30.062 9.242 1 76.94 187 LEU B C 1
ATOM 4450 O O . LEU B 1 187 ? 10.875 -29.766 9.258 1 76.94 187 LEU B O 1
ATOM 4454 N N . GLY B 1 188 ? 12.836 -30.188 10.266 1 81.81 188 GLY B N 1
ATOM 4455 C CA . GLY B 1 188 ? 12.289 -29.875 11.578 1 81.81 188 GLY B CA 1
ATOM 4456 C C . GLY B 1 188 ? 11.859 -28.438 11.719 1 81.81 188 GLY B C 1
ATOM 4457 O O . GLY B 1 188 ? 10.789 -28.156 12.273 1 81.81 188 GLY B O 1
ATOM 4458 N N . LYS B 1 189 ? 12.656 -27.562 11.18 1 82.44 189 LYS B N 1
ATOM 4459 C CA . LYS B 1 189 ? 12.328 -26.141 11.234 1 82.44 189 LYS B CA 1
ATOM 4460 C C . LYS B 1 189 ? 11.086 -25.828 10.398 1 82.44 189 LYS B C 1
ATOM 4462 O O . LYS B 1 189 ? 10.234 -25.047 10.812 1 82.44 189 LYS B O 1
ATOM 4467 N N . ALA B 1 190 ? 11.094 -26.406 9.258 1 81.94 190 ALA B N 1
ATOM 4468 C CA . ALA B 1 190 ? 9.93 -26.203 8.406 1 81.94 190 ALA B CA 1
ATOM 4469 C C . ALA B 1 190 ? 8.664 -26.734 9.07 1 81.94 190 ALA B C 1
ATOM 4471 O O . ALA B 1 190 ? 7.625 -26.078 9.078 1 81.94 190 ALA B O 1
ATOM 4472 N N . LEU B 1 191 ? 8.805 -27.906 9.586 1 86.25 191 LEU B N 1
ATOM 4473 C CA . LEU B 1 191 ? 7.68 -28.5 10.297 1 86.25 191 LEU B CA 1
ATOM 4474 C C . LEU B 1 191 ? 7.309 -27.672 11.523 1 86.25 191 LEU B C 1
ATOM 4476 O O . LEU B 1 191 ? 6.125 -27.484 11.82 1 86.25 191 LEU B O 1
ATOM 4480 N N . GLY B 1 192 ? 8.305 -27.281 12.234 1 89 192 GLY B N 1
ATOM 4481 C CA . GLY B 1 192 ? 8.07 -26.406 13.375 1 89 192 GLY B CA 1
ATOM 4482 C C . GLY B 1 192 ? 7.32 -25.141 13.008 1 89 192 GLY B C 1
ATOM 4483 O O . GLY B 1 192 ? 6.43 -24.703 13.742 1 89 192 GLY B O 1
ATOM 4484 N N . PHE B 1 193 ? 7.691 -24.578 11.891 1 89.44 193 PHE B N 1
ATOM 4485 C CA . PHE B 1 193 ? 7.004 -23.391 11.398 1 89.44 193 PHE B CA 1
ATOM 4486 C C . PHE B 1 193 ? 5.52 -23.672 11.188 1 89.44 193 PHE B C 1
ATOM 4488 O O . PHE B 1 193 ? 4.664 -22.906 11.633 1 89.44 193 PHE B O 1
ATOM 4495 N N . PHE B 1 194 ? 5.184 -24.75 10.539 1 88.31 194 PHE B N 1
ATOM 4496 C CA . PHE B 1 194 ? 3.793 -25.062 10.227 1 88.31 194 PHE B CA 1
ATOM 4497 C C . PHE B 1 194 ? 3.018 -25.391 11.5 1 88.31 194 PHE B C 1
ATOM 4499 O O . PHE B 1 194 ? 1.855 -25 11.641 1 88.31 194 PHE B O 1
ATOM 4506 N N . VAL B 1 195 ? 3.68 -26.047 12.422 1 88.56 195 VAL B N 1
ATOM 4507 C CA . VAL B 1 195 ? 3.033 -26.391 13.688 1 88.56 195 VAL B CA 1
ATOM 4508 C C . VAL B 1 195 ? 2.738 -25.125 14.477 1 88.56 195 VAL B C 1
ATOM 4510 O O . VAL B 1 195 ? 1.622 -24.922 14.961 1 88.56 195 VAL B O 1
ATOM 4513 N N . VAL B 1 196 ? 3.725 -24.297 14.578 1 90.5 196 VAL B N 1
ATOM 4514 C CA . VAL B 1 196 ? 3.578 -23.062 15.344 1 90.5 196 VAL B CA 1
ATOM 4515 C C . VAL B 1 196 ? 2.504 -22.188 14.703 1 90.5 196 VAL B C 1
ATOM 4517 O O . VAL B 1 196 ? 1.666 -21.609 15.406 1 90.5 196 VAL B O 1
ATOM 4520 N N . THR B 1 197 ? 2.6 -22.062 13.422 1 88.44 197 THR B N 1
ATOM 4521 C CA . THR B 1 197 ? 1.645 -21.188 12.742 1 88.44 197 THR B CA 1
ATOM 4522 C C . THR B 1 197 ? 0.239 -21.781 12.797 1 88.44 197 THR B C 1
ATOM 4524 O O . THR B 1 197 ? -0.747 -21.047 12.875 1 88.44 197 THR B O 1
ATOM 4527 N N . LEU B 1 198 ? 0.155 -23.078 12.727 1 84.25 198 LEU B N 1
ATOM 4528 C CA . LEU B 1 198 ? -1.148 -23.703 12.883 1 84.25 198 LEU B CA 1
ATOM 4529 C C . LEU B 1 198 ? -1.717 -23.453 14.273 1 84.25 198 LEU B C 1
ATOM 4531 O O . LEU B 1 198 ? -2.91 -23.188 14.422 1 84.25 198 LEU B O 1
ATOM 4535 N N . LEU B 1 199 ? -0.859 -23.547 15.25 1 86.19 199 LEU B N 1
ATOM 4536 C CA . LEU B 1 199 ? -1.282 -23.297 16.625 1 86.19 199 LEU B CA 1
ATOM 4537 C C . LEU B 1 199 ? -1.675 -21.844 16.828 1 86.19 199 LEU B C 1
ATOM 4539 O O . LEU B 1 199 ? -2.693 -21.547 17.453 1 86.19 199 LEU B O 1
ATOM 4543 N N . LEU B 1 200 ? -0.878 -21 16.266 1 86.25 200 LEU B N 1
ATOM 4544 C CA . LEU B 1 200 ? -1.173 -19.578 16.375 1 86.25 200 LEU B CA 1
ATOM 4545 C C . LEU B 1 200 ? -2.439 -19.234 15.609 1 86.25 200 LEU B C 1
ATOM 4547 O O . LEU B 1 200 ? -3.25 -18.422 16.078 1 86.25 200 LEU B O 1
ATOM 4551 N N . GLY B 1 201 ? -2.535 -19.75 14.438 1 81.12 201 GLY B N 1
ATOM 4552 C CA . GLY B 1 201 ? -3.695 -19.469 13.602 1 81.12 201 GLY B CA 1
ATOM 4553 C C . GLY B 1 201 ? -4.996 -19.953 14.203 1 81.12 201 GLY B C 1
ATOM 4554 O O . GLY B 1 201 ? -6 -19.25 14.188 1 81.12 201 GLY B O 1
ATOM 4555 N N . TYR B 1 202 ? -4.969 -21.109 14.773 1 79.62 202 TYR B N 1
ATOM 4556 C CA . TYR B 1 202 ? -6.188 -21.719 15.289 1 79.62 202 TYR B CA 1
ATOM 4557 C C . TYR B 1 202 ? -6.484 -21.234 16.703 1 79.62 202 TYR B C 1
ATOM 4559 O O . TYR B 1 202 ? -7.648 -21.094 17.094 1 79.62 202 TYR B O 1
ATOM 4567 N N . LEU B 1 203 ? -5.449 -20.969 17.453 1 81.88 203 LEU B N 1
ATOM 4568 C CA . LEU B 1 203 ? -5.676 -20.641 18.859 1 81.88 203 LEU B CA 1
ATOM 4569 C C . LEU B 1 203 ? -5.648 -19.141 19.078 1 81.88 203 LEU B C 1
ATOM 4571 O O . LEU B 1 203 ? -6.492 -18.594 19.797 1 81.88 203 LEU B O 1
ATOM 4575 N N . PHE B 1 204 ? -4.719 -18.484 18.453 1 78.69 204 PHE B N 1
ATOM 4576 C CA . PHE B 1 204 ? -4.48 -17.094 18.797 1 78.69 204 PHE B CA 1
ATOM 4577 C C . PHE B 1 204 ? -5.348 -16.172 17.938 1 78.69 204 PHE B C 1
ATOM 4579 O O . PHE B 1 204 ? -5.891 -15.18 18.438 1 78.69 204 PHE B O 1
ATOM 4586 N N . LEU B 1 205 ? -5.516 -16.469 16.672 1 79.88 205 LEU B N 1
ATOM 4587 C CA . LEU B 1 205 ? -6.141 -15.531 15.75 1 79.88 205 LEU B CA 1
ATOM 4588 C C . LEU B 1 205 ? -7.613 -15.328 16.094 1 79.88 205 LEU B C 1
ATOM 4590 O O . LEU B 1 205 ? -8.094 -14.195 16.125 1 79.88 205 LEU B O 1
ATOM 4594 N N . PRO B 1 206 ? -8.305 -16.469 16.438 1 77.69 206 PRO B N 1
ATOM 4595 C CA . PRO B 1 206 ? -9.695 -16.25 16.844 1 77.69 206 PRO B CA 1
ATOM 4596 C C . PRO B 1 206 ? -9.82 -15.398 18.094 1 77.69 206 PRO B C 1
ATOM 4598 O O . PRO B 1 206 ? -10.734 -14.578 18.203 1 77.69 206 PRO B O 1
ATOM 4601 N N . ARG B 1 207 ? -8.961 -15.578 19.047 1 78.44 207 ARG B N 1
ATOM 4602 C CA . ARG B 1 207 ? -9 -14.797 20.281 1 78.44 207 ARG B CA 1
ATOM 4603 C C . ARG B 1 207 ? -8.633 -13.344 20.016 1 78.44 207 ARG B C 1
ATOM 4605 O O . ARG B 1 207 ? -9.219 -12.438 20.609 1 78.44 207 ARG B O 1
ATOM 4612 N N . ALA B 1 208 ? -7.664 -13.156 19.141 1 79.88 208 ALA B N 1
ATOM 4613 C CA . ALA B 1 208 ? -7.234 -11.805 18.812 1 79.88 208 ALA B CA 1
ATOM 4614 C C . ALA B 1 208 ? -8.336 -11.039 18.078 1 79.88 208 ALA B C 1
ATOM 4616 O O . ALA B 1 208 ? -8.594 -9.875 18.375 1 79.88 208 ALA B O 1
ATOM 4617 N N . TRP B 1 209 ? -8.984 -11.711 17.203 1 76.88 209 TRP B N 1
ATOM 4618 C CA . TRP B 1 209 ? -10.086 -11.102 16.469 1 76.88 209 TRP B CA 1
ATOM 4619 C C . TRP B 1 209 ? -11.227 -10.742 17.406 1 76.88 209 TRP B C 1
ATOM 4621 O O . TRP B 1 209 ? -11.852 -9.688 17.266 1 76.88 209 TRP B O 1
ATOM 4631 N N . ALA B 1 210 ? -11.508 -11.641 18.266 1 76.88 210 ALA B N 1
ATOM 4632 C CA . ALA B 1 210 ? -12.57 -11.391 19.25 1 76.88 210 ALA B CA 1
ATOM 4633 C C . ALA B 1 210 ? -12.242 -10.172 20.109 1 76.88 210 ALA B C 1
ATOM 4635 O O . ALA B 1 210 ? -13.133 -9.375 20.422 1 76.88 210 ALA B O 1
ATOM 4636 N N . LEU B 1 211 ? -11.031 -10.086 20.469 1 75.38 211 LEU B N 1
ATOM 4637 C CA . LEU B 1 211 ? -10.609 -8.945 21.266 1 75.38 211 LEU B CA 1
ATOM 4638 C C . LEU B 1 211 ? -10.758 -7.645 20.5 1 75.38 211 LEU B C 1
ATOM 4640 O O . LEU B 1 211 ? -11.219 -6.641 21.047 1 75.38 211 LEU B O 1
ATOM 4644 N N . ILE B 1 212 ? -10.359 -7.633 19.266 1 73.94 212 ILE B N 1
ATOM 4645 C CA . ILE B 1 212 ? -10.438 -6.445 18.438 1 73.94 212 ILE B CA 1
ATOM 4646 C C . ILE B 1 212 ? -11.898 -6.062 18.219 1 73.94 212 ILE B C 1
ATOM 4648 O O . ILE B 1 212 ? -12.242 -4.879 18.219 1 73.94 212 ILE B O 1
ATOM 4652 N N . GLU B 1 213 ? -12.68 -7.043 17.953 1 72.94 213 GLU B N 1
ATOM 4653 C CA . GLU B 1 213 ? -14.109 -6.801 17.781 1 72.94 213 GLU B CA 1
ATOM 4654 C C . GLU B 1 213 ? -14.727 -6.191 19.031 1 72.94 213 GLU B C 1
ATOM 4656 O O . GLU B 1 213 ? -15.562 -5.293 18.953 1 72.94 213 GLU B O 1
ATOM 4661 N N . THR B 1 214 ? -14.336 -6.766 20.125 1 72.38 214 THR B N 1
ATOM 4662 C CA . THR B 1 214 ? -14.852 -6.258 21.391 1 72.38 214 THR B CA 1
ATOM 4663 C C . THR B 1 214 ? -14.398 -4.816 21.609 1 72.38 214 THR B C 1
ATOM 4665 O O . THR B 1 214 ? -15.18 -3.988 22.094 1 72.38 214 THR B O 1
ATOM 4668 N N . LEU B 1 215 ? -13.172 -4.586 21.281 1 69.62 215 LEU B N 1
ATOM 4669 C CA . LEU B 1 215 ? -12.648 -3.236 21.453 1 69.62 215 LEU B CA 1
ATOM 4670 C C . LEU B 1 215 ? -13.328 -2.264 20.484 1 69.62 215 LEU B C 1
ATOM 4672 O O . LEU B 1 215 ? -13.57 -1.107 20.844 1 69.62 215 LEU B O 1
ATOM 4676 N N . ARG B 1 216 ? -13.555 -2.717 19.328 1 67.88 216 ARG B N 1
ATOM 4677 C CA . ARG B 1 216 ? -14.273 -1.914 18.344 1 67.88 216 ARG B CA 1
ATOM 4678 C C . ARG B 1 216 ? -15.672 -1.565 18.844 1 67.88 216 ARG B C 1
ATOM 4680 O O . ARG B 1 216 ? -16.125 -0.426 18.703 1 67.88 216 ARG B O 1
ATOM 4687 N N . GLU B 1 217 ? -16.328 -2.568 19.219 1 63.34 217 GLU B N 1
ATOM 4688 C CA . GLU B 1 217 ? -17.672 -2.369 19.719 1 63.34 217 GLU B CA 1
ATOM 4689 C C . GLU B 1 217 ? -17.688 -1.444 20.938 1 63.34 217 GLU B C 1
ATOM 4691 O O . GLU B 1 217 ? -18.578 -0.604 21.078 1 63.34 217 GLU B O 1
ATOM 4696 N N . ARG B 1 218 ? -16.781 -1.75 21.656 1 59 218 ARG B N 1
ATOM 4697 C CA . ARG B 1 218 ? -16.766 -1.024 22.922 1 59 218 ARG B CA 1
ATOM 4698 C C . ARG B 1 218 ? -16.312 0.419 22.719 1 59 218 ARG B C 1
ATOM 4700 O O . ARG B 1 218 ? -16.859 1.337 23.344 1 59 218 ARG B O 1
ATOM 4707 N N . TYR B 1 219 ? -15.336 0.544 21.984 1 56.47 219 TYR B N 1
ATOM 4708 C CA . TYR B 1 219 ? -14.773 1.886 21.922 1 56.47 219 TYR B CA 1
ATOM 4709 C C . TYR B 1 219 ? -15.117 2.564 20.594 1 56.47 219 TYR B C 1
ATOM 4711 O O . TYR B 1 219 ? -14.891 3.764 20.438 1 56.47 219 TYR B O 1
ATOM 4719 N N . GLY B 1 220 ? -15.977 1.984 19.781 1 52.91 220 GLY B N 1
ATOM 4720 C CA . GLY B 1 220 ? -16.484 2.566 18.547 1 52.91 220 GLY B CA 1
ATOM 4721 C C . GLY B 1 220 ? -15.375 3.008 17.594 1 52.91 220 GLY B C 1
ATOM 4722 O O . GLY B 1 220 ? -15.648 3.523 16.516 1 52.91 220 GLY B O 1
ATOM 4723 N N . PHE B 1 221 ? -14.266 3.127 18.141 1 49.25 221 PHE B N 1
ATOM 4724 C CA . PHE B 1 221 ? -13.219 3.857 17.438 1 49.25 221 PHE B CA 1
ATOM 4725 C C . PHE B 1 221 ? -12.539 2.969 16.406 1 49.25 221 PHE B C 1
ATOM 4727 O O . PHE B 1 221 ? -11.75 3.449 15.586 1 49.25 221 PHE B O 1
ATOM 4734 N N . VAL B 1 222 ? -12.875 1.659 16.406 1 52.97 222 VAL B N 1
ATOM 4735 C CA . VAL B 1 222 ? -12.055 0.853 15.516 1 52.97 222 VAL B CA 1
ATOM 4736 C C . VAL B 1 222 ? -12.625 0.913 14.102 1 52.97 222 VAL B C 1
ATOM 4738 O O . VAL B 1 222 ? -13.758 0.481 13.859 1 52.97 222 VAL B O 1
ATOM 4741 N N . ASP B 1 223 ? -12.203 1.982 13.367 1 57.81 223 ASP B N 1
ATOM 4742 C CA . ASP B 1 223 ? -12.641 2.275 12.008 1 57.81 223 ASP B CA 1
ATOM 4743 C C . ASP B 1 223 ? -12.211 1.168 11.047 1 57.81 223 ASP B C 1
ATOM 4745 O O . ASP B 1 223 ? -11.57 0.198 11.453 1 57.81 223 ASP B O 1
ATOM 4749 N N . GLN B 1 224 ? -12.758 1.122 9.992 1 60.59 224 GLN B N 1
ATOM 4750 C CA . GLN B 1 224 ? -12.5 0.211 8.883 1 60.59 224 GLN B CA 1
ATOM 4751 C C . GLN B 1 224 ? -11 0.019 8.672 1 60.59 224 GLN B C 1
ATOM 4753 O O . GLN B 1 224 ? -10.562 -1.016 8.164 1 60.59 224 GLN B O 1
ATOM 4758 N N . THR B 1 225 ? -10.18 0.832 9.32 1 71.69 225 THR B N 1
ATOM 4759 C CA . THR B 1 225 ? -8.734 0.744 9.133 1 71.69 225 THR B CA 1
ATOM 4760 C C . THR B 1 225 ? -8.133 -0.298 10.07 1 71.69 225 THR B C 1
ATOM 4762 O O . THR B 1 225 ? -7.078 -0.864 9.781 1 71.69 225 THR B O 1
ATOM 4765 N N . THR B 1 226 ? -8.898 -0.676 11.062 1 75.38 226 THR B N 1
ATOM 4766 C CA . THR B 1 226 ? -8.367 -1.565 12.086 1 75.38 226 THR B CA 1
ATOM 4767 C C . THR B 1 226 ? -8.258 -2.994 11.562 1 75.38 226 THR B C 1
ATOM 4769 O O . THR B 1 226 ? -7.273 -3.688 11.836 1 75.38 226 THR B O 1
ATOM 4772 N N . GLY B 1 227 ? -9.266 -3.385 10.828 1 78 227 GLY B N 1
ATOM 4773 C CA . GLY B 1 227 ? -9.234 -4.727 10.273 1 78 227 GLY B CA 1
ATOM 4774 C C . GLY B 1 227 ? -8.055 -4.973 9.352 1 78 227 GLY B C 1
ATOM 4775 O O . GLY B 1 227 ? -7.391 -6.008 9.453 1 78 227 GLY B O 1
ATOM 4776 N N . LEU B 1 228 ? -7.742 -4.039 8.539 1 83.75 228 LEU B N 1
ATOM 4777 C CA . LEU B 1 228 ? -6.641 -4.184 7.598 1 83.75 228 LEU B CA 1
ATOM 4778 C C . LEU B 1 228 ? -5.301 -4.195 8.328 1 83.75 228 LEU B C 1
ATOM 4780 O O . LEU B 1 228 ? -4.418 -4.992 8 1 83.75 228 LEU B O 1
ATOM 4784 N N . THR B 1 229 ? -5.223 -3.279 9.234 1 86.69 229 THR B N 1
ATOM 4785 C CA . THR B 1 229 ? -3.971 -3.197 9.984 1 86.69 229 THR B CA 1
ATOM 4786 C C . THR B 1 229 ? -3.701 -4.5 10.734 1 86.69 229 THR B C 1
ATOM 4788 O O . THR B 1 229 ? -2.566 -4.984 10.758 1 86.69 229 THR B O 1
ATOM 4791 N N . PHE B 1 230 ? -4.703 -4.996 11.289 1 86.38 230 PHE B N 1
ATOM 4792 C CA . PHE B 1 230 ? -4.559 -6.254 12.008 1 86.38 230 PHE B CA 1
ATOM 4793 C C . PHE B 1 230 ? -4.172 -7.379 11.055 1 86.38 230 PHE B C 1
ATOM 4795 O O . PHE B 1 230 ? -3.299 -8.195 11.375 1 86.38 230 PHE B O 1
ATOM 4802 N N . ALA B 1 231 ? -4.898 -7.461 9.977 1 89.38 231 ALA B N 1
ATOM 4803 C CA . ALA B 1 231 ? -4.582 -8.477 8.977 1 89.38 231 ALA B CA 1
ATOM 4804 C C . ALA B 1 231 ? -3.127 -8.375 8.531 1 89.38 231 ALA B C 1
ATOM 4806 O O . ALA B 1 231 ? -2.453 -9.391 8.344 1 89.38 231 ALA B O 1
ATOM 4807 N N . LEU B 1 232 ? -2.674 -7.176 8.352 1 92.69 232 LEU B N 1
ATOM 4808 C CA . LEU B 1 232 ? -1.296 -6.949 7.93 1 92.69 232 LEU B CA 1
ATOM 4809 C C . LEU B 1 232 ? -0.319 -7.355 9.031 1 92.69 232 LEU B C 1
ATOM 4811 O O . LEU B 1 232 ? 0.729 -7.945 8.75 1 92.69 232 LEU B O 1
ATOM 4815 N N . LEU B 1 233 ? -0.627 -7.066 10.242 1 93.06 233 LEU B N 1
ATOM 4816 C CA . LEU B 1 233 ? 0.229 -7.426 11.367 1 93.06 233 LEU B CA 1
ATOM 4817 C C . LEU B 1 233 ? 0.354 -8.938 11.492 1 93.06 233 LEU B C 1
ATOM 4819 O O . LEU B 1 233 ? 1.448 -9.461 11.719 1 93.06 233 LEU B O 1
ATOM 4823 N N . VAL B 1 234 ? -0.761 -9.578 11.352 1 91.69 234 VAL B N 1
ATOM 4824 C CA . VAL B 1 234 ? -0.755 -11.031 11.406 1 91.69 234 VAL B CA 1
ATOM 4825 C C . VAL B 1 234 ? 0.115 -11.586 10.281 1 91.69 234 VAL B C 1
ATOM 4827 O O . VAL B 1 234 ? 0.921 -12.492 10.492 1 91.69 234 VAL B O 1
ATOM 4830 N N . SER B 1 235 ? -0.076 -11.047 9.125 1 94.31 235 SER B N 1
ATOM 4831 C CA . SER B 1 235 ? 0.691 -11.508 7.973 1 94.31 235 SER B CA 1
ATOM 4832 C C . SER B 1 235 ? 2.186 -11.281 8.18 1 94.31 235 SER B C 1
ATOM 4834 O O . SER B 1 235 ? 3 -12.148 7.855 1 94.31 235 SER B O 1
ATOM 4836 N N . LEU B 1 236 ? 2.494 -10.141 8.695 1 95.44 236 LEU B N 1
ATOM 4837 C CA . LEU B 1 236 ? 3.893 -9.812 8.945 1 95.44 236 LEU B CA 1
ATOM 4838 C C . LEU B 1 236 ? 4.469 -10.695 10.047 1 95.44 236 LEU B C 1
ATOM 4840 O O . LEU B 1 236 ? 5.645 -11.07 9.992 1 95.44 236 LEU B O 1
ATOM 4844 N N . LEU B 1 237 ? 3.721 -10.977 11.031 1 94.12 237 LEU B N 1
ATOM 4845 C CA . LEU B 1 237 ? 4.164 -11.867 12.102 1 94.12 237 LEU B CA 1
ATOM 4846 C C . LEU B 1 237 ? 4.5 -13.25 11.555 1 94.12 237 LEU B C 1
ATOM 4848 O O . LEU B 1 237 ? 5.543 -13.812 11.883 1 94.12 237 LEU B O 1
ATOM 4852 N N . PHE B 1 238 ? 3.6 -13.75 10.758 1 94.25 238 PHE B N 1
ATOM 4853 C CA . PHE B 1 238 ? 3.828 -15.062 10.164 1 94.25 238 PHE B CA 1
ATOM 4854 C C . PHE B 1 238 ? 5.039 -15.031 9.234 1 94.25 238 PHE B C 1
ATOM 4856 O O . PHE B 1 238 ? 5.801 -16 9.172 1 94.25 238 PHE B O 1
ATOM 4863 N N . ALA B 1 239 ? 5.172 -13.953 8.492 1 94.5 239 ALA B N 1
ATOM 4864 C CA . ALA B 1 239 ? 6.352 -13.797 7.648 1 94.5 239 ALA B CA 1
ATOM 4865 C C . ALA B 1 239 ? 7.629 -13.812 8.484 1 94.5 239 ALA B C 1
ATOM 4867 O O . ALA B 1 239 ? 8.625 -14.422 8.094 1 94.5 239 ALA B O 1
ATOM 4868 N N . GLN B 1 240 ? 7.613 -13.141 9.578 1 93.12 240 GLN B N 1
ATOM 4869 C CA . GLN B 1 240 ? 8.773 -13.109 10.461 1 93.12 240 GLN B CA 1
ATOM 4870 C C . GLN B 1 240 ? 9.062 -14.484 11.039 1 93.12 240 GLN B C 1
ATOM 4872 O O . GLN B 1 240 ? 10.227 -14.875 11.18 1 93.12 240 GLN B O 1
ATOM 4877 N N . LEU B 1 241 ? 8.055 -15.188 11.445 1 93.25 241 LEU B N 1
ATOM 4878 C CA . LEU B 1 241 ? 8.227 -16.547 11.953 1 93.25 241 LEU B CA 1
ATOM 4879 C C . LEU B 1 241 ? 8.852 -17.438 10.891 1 93.25 241 LEU B C 1
ATOM 4881 O O . LEU B 1 241 ? 9.664 -18.312 11.211 1 93.25 241 LEU B O 1
ATOM 4885 N N . ALA B 1 242 ? 8.414 -17.266 9.625 1 92.31 242 ALA B N 1
ATOM 4886 C CA . ALA B 1 242 ? 9.023 -18.016 8.539 1 92.31 242 ALA B CA 1
ATOM 4887 C C . ALA B 1 242 ? 10.523 -17.719 8.438 1 92.31 242 ALA B C 1
ATOM 4889 O O . ALA B 1 242 ? 11.336 -18.625 8.305 1 92.31 242 ALA B O 1
ATOM 4890 N N . THR B 1 243 ? 10.82 -16.453 8.562 1 89.44 243 THR B N 1
ATOM 4891 C CA . THR B 1 243 ? 12.219 -16.062 8.461 1 89.44 243 THR B CA 1
ATOM 4892 C C . THR B 1 243 ? 13.039 -16.656 9.609 1 89.44 243 THR B C 1
ATOM 4894 O O . THR B 1 243 ? 14.195 -17.031 9.422 1 89.44 243 THR B O 1
ATOM 4897 N N . LEU B 1 244 ? 12.477 -16.734 10.742 1 87.88 244 LEU B N 1
ATOM 4898 C CA . LEU B 1 244 ? 13.148 -17.312 11.898 1 87.88 244 LEU B CA 1
ATOM 4899 C C . LEU B 1 244 ? 13.406 -18.797 11.68 1 87.88 244 LEU B C 1
ATOM 4901 O O . LEU B 1 244 ? 14.375 -19.359 12.203 1 87.88 244 LEU B O 1
ATOM 4905 N N . ALA B 1 245 ? 12.547 -19.406 10.898 1 88.19 245 ALA B N 1
ATOM 4906 C CA . ALA B 1 245 ? 12.703 -20.812 10.57 1 88.19 245 ALA B CA 1
ATOM 4907 C C . ALA B 1 245 ? 13.57 -21 9.32 1 88.19 245 ALA B C 1
ATOM 4909 O O . ALA B 1 245 ? 13.625 -22.094 8.75 1 88.19 245 ALA B O 1
ATOM 4910 N N . ASP B 1 246 ? 14.102 -19.891 8.836 1 86 246 ASP B N 1
ATOM 4911 C CA . ASP B 1 246 ? 14.984 -19.875 7.668 1 86 246 ASP B CA 1
ATOM 4912 C C . ASP B 1 246 ? 14.203 -20.156 6.387 1 86 246 ASP B C 1
ATOM 4914 O O . ASP B 1 246 ? 14.711 -20.828 5.484 1 86 246 ASP B O 1
ATOM 4918 N N . LEU B 1 247 ? 12.992 -19.797 6.418 1 88.56 247 LEU B N 1
ATOM 4919 C CA . LEU B 1 247 ? 12.133 -19.875 5.238 1 88.56 247 LEU B CA 1
ATOM 4920 C C . LEU B 1 247 ? 11.914 -18.5 4.629 1 88.56 247 LEU B C 1
ATOM 4922 O O . LEU B 1 247 ? 12.07 -17.484 5.312 1 88.56 247 LEU B O 1
ATOM 4926 N N . HIS B 1 248 ? 11.672 -18.516 3.385 1 88.38 248 HIS B N 1
ATOM 4927 C CA . HIS B 1 248 ? 11.359 -17.25 2.723 1 88.38 248 HIS B CA 1
ATOM 4928 C C . HIS B 1 248 ? 10.078 -16.641 3.275 1 88.38 248 HIS B C 1
ATOM 4930 O O . HIS B 1 248 ? 9.125 -17.359 3.586 1 88.38 248 HIS B O 1
ATOM 4936 N N . MET B 1 249 ? 9.953 -15.398 3.332 1 91.06 249 MET B N 1
ATOM 4937 C CA . MET B 1 249 ? 8.859 -14.664 3.963 1 91.06 249 MET B CA 1
ATOM 4938 C C . MET B 1 249 ? 7.535 -14.945 3.256 1 91.06 249 MET B C 1
ATOM 4940 O O . MET B 1 249 ? 6.473 -14.883 3.875 1 91.06 249 MET B O 1
ATOM 4944 N N . ILE B 1 250 ? 7.527 -15.242 2.004 1 91.06 250 ILE B N 1
ATOM 4945 C CA . ILE B 1 250 ? 6.305 -15.406 1.225 1 91.06 250 ILE B CA 1
ATOM 4946 C C . ILE B 1 250 ? 5.535 -16.625 1.722 1 91.06 250 ILE B C 1
ATOM 4948 O O . ILE B 1 250 ? 4.305 -16.672 1.617 1 91.06 250 ILE B O 1
ATOM 4952 N N . ILE B 1 251 ? 6.254 -17.578 2.279 1 91.25 251 ILE B N 1
ATOM 4953 C CA . ILE B 1 251 ? 5.609 -18.75 2.865 1 91.25 251 ILE B CA 1
ATOM 4954 C C . ILE B 1 251 ? 4.75 -18.328 4.055 1 91.25 251 ILE B C 1
ATOM 4956 O O . ILE B 1 251 ? 3.613 -18.781 4.199 1 91.25 251 ILE B O 1
ATOM 4960 N N . GLY B 1 252 ? 5.363 -17.516 4.887 1 92.38 252 GLY B N 1
ATOM 4961 C CA . GLY B 1 252 ? 4.598 -16.953 5.996 1 92.38 252 GLY B CA 1
ATOM 4962 C C . GLY B 1 252 ? 3.383 -16.172 5.543 1 92.38 252 GLY B C 1
ATOM 4963 O O . GLY B 1 252 ? 2.311 -16.266 6.145 1 92.38 252 GLY B O 1
ATOM 4964 N N . GLY B 1 253 ? 3.551 -15.344 4.52 1 93.44 253 GLY B N 1
ATOM 4965 C CA . GLY B 1 253 ? 2.422 -14.609 3.967 1 93.44 253 GLY B CA 1
ATOM 4966 C C . GLY B 1 253 ? 1.291 -15.516 3.512 1 93.44 253 GLY B C 1
ATOM 4967 O O . GLY B 1 253 ? 0.124 -15.258 3.812 1 93.44 253 GLY B O 1
ATOM 4968 N N . PHE B 1 254 ? 1.601 -16.531 2.83 1 92.06 254 PHE B N 1
ATOM 4969 C CA . PHE B 1 254 ? 0.615 -17.484 2.328 1 92.06 254 PHE B CA 1
ATOM 4970 C C . PHE B 1 254 ? -0.157 -18.125 3.479 1 92.06 254 PHE B C 1
ATOM 4972 O O . PHE B 1 254 ? -1.388 -18.188 3.445 1 92.06 254 PHE B O 1
ATOM 4979 N N . VAL B 1 255 ? 0.533 -18.578 4.465 1 91.94 255 VAL B N 1
ATOM 4980 C CA . VAL B 1 255 ? -0.084 -19.25 5.605 1 91.94 255 VAL B CA 1
ATOM 4981 C C . VAL B 1 255 ? -0.978 -18.266 6.359 1 91.94 255 VAL B C 1
ATOM 4983 O O . VAL B 1 255 ? -2.076 -18.625 6.793 1 91.94 255 VAL B O 1
ATOM 4986 N N . ALA B 1 256 ? -0.5 -17.078 6.527 1 92.88 256 ALA B N 1
ATOM 4987 C CA . ALA B 1 256 ? -1.319 -16.047 7.168 1 92.88 256 ALA B CA 1
ATOM 4988 C C . ALA B 1 256 ? -2.627 -15.844 6.406 1 92.88 256 ALA B C 1
ATOM 4990 O O . ALA B 1 256 ? -3.695 -15.734 7.016 1 92.88 256 ALA B O 1
ATOM 4991 N N . GLY B 1 257 ? -2.527 -15.711 5.074 1 91.69 257 GLY B N 1
ATOM 4992 C CA . GLY B 1 257 ? -3.715 -15.562 4.25 1 91.69 257 GLY B CA 1
ATOM 4993 C C . GLY B 1 257 ? -4.719 -16.688 4.445 1 91.69 257 GLY B C 1
ATOM 4994 O O . GLY B 1 257 ? -5.926 -16.438 4.52 1 91.69 257 GLY B O 1
ATOM 4995 N N . MET B 1 258 ? -4.199 -17.859 4.535 1 88.69 258 MET B N 1
ATOM 4996 C CA . MET B 1 258 ? -5.059 -19.031 4.738 1 88.69 258 MET B CA 1
ATOM 4997 C C . MET B 1 258 ? -5.852 -18.891 6.035 1 88.69 258 MET B C 1
ATOM 4999 O O . MET B 1 258 ? -7.035 -19.234 6.082 1 88.69 258 MET B O 1
ATOM 5003 N N . PHE B 1 259 ? -5.27 -18.375 7.043 1 87.19 259 PHE B N 1
ATOM 5004 C CA . PHE B 1 259 ? -5.926 -18.266 8.336 1 87.19 259 PHE B CA 1
ATOM 5005 C C . PHE B 1 259 ? -6.848 -17.062 8.383 1 87.19 259 PHE B C 1
ATOM 5007 O O . PHE B 1 259 ? -7.871 -17.062 9.07 1 87.19 259 PHE B O 1
ATOM 5014 N N . LEU B 1 260 ? -6.449 -16.031 7.684 1 85.69 260 LEU B N 1
ATOM 5015 C CA . LEU B 1 260 ? -7.324 -14.875 7.609 1 85.69 260 LEU B CA 1
ATOM 5016 C C . LEU B 1 260 ? -8.641 -15.227 6.938 1 85.69 260 LEU B C 1
ATOM 5018 O O . LEU B 1 260 ? -9.688 -14.664 7.273 1 85.69 260 LEU B O 1
ATOM 5022 N N . ARG B 1 261 ? -8.547 -16.094 6.035 1 79.44 261 ARG B N 1
ATOM 5023 C CA . ARG B 1 261 ? -9.75 -16.578 5.352 1 79.44 261 ARG B CA 1
ATOM 5024 C C . ARG B 1 261 ? -10.648 -17.344 6.305 1 79.44 261 ARG B C 1
ATOM 5026 O O . ARG B 1 261 ? -11.875 -17.266 6.211 1 79.44 261 ARG B O 1
ATOM 5033 N N . GLN B 1 262 ? -10.07 -18 7.188 1 71.69 262 GLN B N 1
ATOM 5034 C CA . GLN B 1 262 ? -10.805 -18.891 8.078 1 71.69 262 GLN B CA 1
ATOM 5035 C C . GLN B 1 262 ? -11.336 -18.141 9.297 1 71.69 262 GLN B C 1
ATOM 5037 O O . GLN B 1 262 ? -12.156 -18.672 10.047 1 71.69 262 GLN B O 1
ATOM 5042 N N . SER B 1 263 ? -11 -16.922 9.352 1 66.88 263 SER B N 1
ATOM 5043 C CA . SER B 1 263 ? -11.344 -16.188 10.555 1 66.88 263 SER B CA 1
ATOM 5044 C C . SER B 1 263 ? -12.844 -15.938 10.648 1 66.88 263 SER B C 1
ATOM 5046 O O . SER B 1 263 ? -13.516 -15.75 9.633 1 66.88 263 SER B O 1
ATOM 5048 N N . ASP B 1 264 ? -13.25 -16.266 11.695 1 66.25 264 ASP B N 1
ATOM 5049 C CA . ASP B 1 264 ? -14.664 -16.031 11.977 1 66.25 264 ASP B CA 1
ATOM 5050 C C . ASP B 1 264 ? -14.93 -14.562 12.266 1 66.25 264 ASP B C 1
ATOM 5052 O O . ASP B 1 264 ? -15.398 -14.211 13.352 1 66.25 264 ASP B O 1
ATOM 5056 N N . VAL B 1 265 ? -14.445 -13.891 11.391 1 66.19 265 VAL B N 1
ATOM 5057 C CA . VAL B 1 265 ? -14.719 -12.469 11.539 1 66.19 265 VAL B CA 1
ATOM 5058 C C . VAL B 1 265 ? -16.062 -12.125 10.891 1 66.19 265 VAL B C 1
ATOM 5060 O O . VAL B 1 265 ? -16.578 -12.906 10.086 1 66.19 265 VAL B O 1
ATOM 5063 N N . GLU B 1 266 ? -16.609 -11.023 11.367 1 72 266 GLU B N 1
ATOM 5064 C CA . GLU B 1 266 ? -17.844 -10.539 10.75 1 72 266 GLU B CA 1
ATOM 5065 C C . GLU B 1 266 ? -17.719 -10.492 9.227 1 72 266 GLU B C 1
ATOM 5067 O O . GLU B 1 266 ? -16.688 -10.062 8.695 1 72 266 GLU B O 1
ATOM 5072 N N . PRO B 1 267 ? -18.672 -11.102 8.562 1 74.75 267 PRO B N 1
ATOM 5073 C CA . PRO B 1 267 ? -18.609 -11.211 7.102 1 74.75 267 PRO B CA 1
ATOM 5074 C C . PRO B 1 267 ? -18.266 -9.891 6.422 1 74.75 267 PRO B C 1
ATOM 5076 O O . PRO B 1 267 ? -17.5 -9.867 5.453 1 74.75 267 PRO B O 1
ATOM 5079 N N . GLY B 1 268 ? -18.844 -8.859 6.996 1 74.38 268 GLY B N 1
ATOM 5080 C CA . GLY B 1 268 ? -18.562 -7.559 6.41 1 74.38 268 GLY B CA 1
ATOM 5081 C C . GLY B 1 268 ? -17.109 -7.148 6.539 1 74.38 268 GLY B C 1
ATOM 5082 O O . GLY B 1 268 ? -16.531 -6.594 5.605 1 74.38 268 GLY B O 1
ATOM 5083 N N . LEU B 1 269 ? -16.578 -7.492 7.637 1 74.88 269 LEU B N 1
ATOM 5084 C CA . LEU B 1 269 ? -15.18 -7.156 7.887 1 74.88 269 LEU B CA 1
ATOM 5085 C C . LEU B 1 269 ? -14.258 -8.031 7.051 1 74.88 269 LEU B C 1
ATOM 5087 O O . LEU B 1 269 ? -13.258 -7.543 6.512 1 74.88 269 LEU B O 1
ATOM 5091 N N . HIS B 1 270 ? -14.617 -9.258 6.973 1 80.5 270 HIS B N 1
ATOM 5092 C CA . HIS B 1 270 ? -13.836 -10.18 6.145 1 80.5 270 HIS B CA 1
ATOM 5093 C C . HIS B 1 270 ? -13.82 -9.727 4.691 1 80.5 270 HIS B C 1
ATOM 5095 O O . HIS B 1 270 ? -12.766 -9.727 4.051 1 80.5 270 HIS B O 1
ATOM 5101 N N . GLU B 1 271 ? -14.953 -9.367 4.211 1 82.31 271 GLU B N 1
ATOM 5102 C CA . GLU B 1 271 ? -15.062 -8.906 2.828 1 82.31 271 GLU B CA 1
ATOM 5103 C C . GLU B 1 271 ? -14.258 -7.633 2.604 1 82.31 271 GLU B C 1
ATOM 5105 O O . GLU B 1 271 ? -13.625 -7.465 1.555 1 82.31 271 GLU B O 1
ATOM 5110 N N . HIS B 1 272 ? -14.312 -6.855 3.619 1 79.38 272 HIS B N 1
ATOM 5111 C CA . HIS B 1 272 ? -13.57 -5.605 3.527 1 79.38 272 HIS B CA 1
ATOM 5112 C C . HIS B 1 272 ? -12.07 -5.859 3.469 1 79.38 272 HIS B C 1
ATOM 5114 O O . HIS B 1 272 ? -11.375 -5.32 2.604 1 79.38 272 HIS B O 1
ATOM 5120 N N . ILE B 1 273 ? -11.641 -6.703 4.328 1 83.06 273 ILE B N 1
ATOM 5121 C CA . ILE B 1 273 ? -10.219 -7.035 4.391 1 83.06 273 ILE B CA 1
ATOM 5122 C C . ILE B 1 273 ? -9.781 -7.68 3.076 1 83.06 273 ILE B C 1
ATOM 5124 O O . ILE B 1 273 ? -8.758 -7.309 2.504 1 83.06 273 ILE B O 1
ATOM 5128 N N . HIS B 1 274 ? -10.586 -8.555 2.629 1 86.75 274 HIS B N 1
ATOM 5129 C CA . HIS B 1 274 ? -10.305 -9.258 1.38 1 86.75 274 HIS B CA 1
ATOM 5130 C C . HIS B 1 274 ? -10.219 -8.281 0.209 1 86.75 274 HIS B C 1
ATOM 5132 O O . HIS B 1 274 ? -9.281 -8.352 -0.592 1 86.75 274 HIS B O 1
ATOM 5138 N N . THR B 1 275 ? -11.141 -7.414 0.205 1 83 275 THR B N 1
ATOM 5139 C CA . THR B 1 275 ? -11.219 -6.457 -0.893 1 83 275 THR B CA 1
ATOM 5140 C C . THR B 1 275 ? -10.031 -5.504 -0.867 1 83 275 THR B C 1
ATOM 5142 O O . THR B 1 275 ? -9.453 -5.191 -1.912 1 83 275 THR B O 1
ATOM 5145 N N . VAL B 1 276 ? -9.672 -5.102 0.265 1 83.69 276 VAL B N 1
ATOM 5146 C CA . VAL B 1 276 ? -8.586 -4.137 0.385 1 83.69 276 VAL B CA 1
ATOM 5147 C C . VAL B 1 276 ? -7.258 -4.812 0.044 1 83.69 276 VAL B C 1
ATOM 5149 O O . VAL B 1 276 ? -6.434 -4.246 -0.674 1 83.69 276 VAL B O 1
ATOM 5152 N N . ILE B 1 277 ? -7.055 -6.008 0.529 1 87.75 277 ILE B N 1
ATOM 5153 C CA . ILE B 1 277 ? -5.828 -6.742 0.241 1 87.75 277 ILE B CA 1
ATOM 5154 C C . ILE B 1 277 ? -5.738 -7.035 -1.255 1 87.75 277 ILE B C 1
ATOM 5156 O O . ILE B 1 277 ? -4.676 -6.887 -1.861 1 87.75 277 ILE B O 1
ATOM 5160 N N . TYR B 1 278 ? -6.832 -7.379 -1.772 1 86.69 278 TYR B N 1
ATOM 5161 C CA . TYR B 1 278 ? -6.887 -7.617 -3.211 1 86.69 278 TYR B CA 1
ATOM 5162 C C . TYR B 1 278 ? -6.523 -6.359 -3.988 1 86.69 278 TYR B C 1
ATOM 5164 O O . TYR B 1 278 ? -5.691 -6.398 -4.895 1 86.69 278 TYR B O 1
ATOM 5172 N N . THR B 1 279 ? -7.145 -5.309 -3.623 1 83.75 279 THR B N 1
ATOM 5173 C CA . THR B 1 279 ? -6.945 -4.047 -4.328 1 83.75 279 THR B CA 1
ATOM 5174 C C . THR B 1 279 ? -5.5 -3.578 -4.199 1 83.75 279 THR B C 1
ATOM 5176 O O . THR B 1 279 ? -4.914 -3.08 -5.164 1 83.75 279 THR B O 1
ATOM 5179 N N . LEU B 1 280 ? -4.934 -3.789 -3.09 1 86.38 280 LEU B N 1
ATOM 5180 C CA . LEU B 1 280 ? -3.547 -3.395 -2.857 1 86.38 280 LEU B CA 1
ATOM 5181 C C . LEU B 1 280 ? -2.59 -4.285 -3.643 1 86.38 280 LEU B C 1
ATOM 5183 O O . LEU B 1 280 ? -1.669 -3.787 -4.293 1 86.38 280 LEU B O 1
ATOM 5187 N N . ALA B 1 281 ? -2.807 -5.523 -3.498 1 88.88 281 ALA B N 1
ATOM 5188 C CA . ALA B 1 281 ? -1.923 -6.5 -4.133 1 88.88 281 ALA B CA 1
ATOM 5189 C C . ALA B 1 281 ? -2.016 -6.414 -5.656 1 88.88 281 ALA B C 1
ATOM 5191 O O . ALA B 1 281 ? -1.006 -6.215 -6.336 1 88.88 281 ALA B O 1
ATOM 5192 N N . MET B 1 282 ? -3.205 -6.406 -6.148 1 86.56 282 MET B N 1
ATOM 5193 C CA . MET B 1 282 ? -3.416 -6.535 -7.59 1 86.56 282 MET B CA 1
ATOM 5194 C C . MET B 1 282 ? -3.447 -5.164 -8.258 1 86.56 282 MET B C 1
ATOM 5196 O O . MET B 1 282 ? -3.178 -5.047 -9.453 1 86.56 282 MET B O 1
ATOM 5200 N N . GLY B 1 283 ? -3.809 -4.191 -7.488 1 85.56 283 GLY B N 1
ATOM 5201 C CA . GLY B 1 283 ? -3.998 -2.877 -8.086 1 85.56 283 GLY B CA 1
ATOM 5202 C C . GLY B 1 283 ? -2.738 -2.033 -8.078 1 85.56 283 GLY B C 1
ATOM 5203 O O . GLY B 1 283 ? -2.59 -1.127 -8.898 1 85.56 283 GLY B O 1
ATOM 5204 N N . VAL B 1 284 ? -1.821 -2.379 -7.141 1 89 284 VAL B N 1
ATOM 5205 C CA . VAL B 1 284 ? -0.704 -1.452 -6.988 1 89 284 VAL B CA 1
ATOM 5206 C C . VAL B 1 284 ? 0.612 -2.227 -6.98 1 89 284 VAL B C 1
ATOM 5208 O O . VAL B 1 284 ? 1.425 -2.088 -7.898 1 89 284 VAL B O 1
ATOM 5211 N N . PHE B 1 285 ? 0.801 -3.154 -6.141 1 92.88 285 PHE B N 1
ATOM 5212 C CA . PHE B 1 285 ? 2.127 -3.68 -5.844 1 92.88 285 PHE B CA 1
ATOM 5213 C C . PHE B 1 285 ? 2.475 -4.836 -6.773 1 92.88 285 PHE B C 1
ATOM 5215 O O . PHE B 1 285 ? 3.605 -4.934 -7.25 1 92.88 285 PHE B O 1
ATOM 5222 N N . ALA B 1 286 ? 1.498 -5.707 -7.066 1 92.06 286 ALA B N 1
ATOM 5223 C CA . ALA B 1 286 ? 1.763 -6.848 -7.941 1 92.06 286 ALA B CA 1
ATOM 5224 C C . ALA B 1 286 ? 2.18 -6.383 -9.336 1 92.06 286 ALA B C 1
ATOM 5226 O O . ALA B 1 286 ? 3.117 -6.934 -9.922 1 92.06 286 ALA B O 1
ATOM 5227 N N . PRO B 1 287 ? 1.491 -5.355 -9.836 1 93.88 287 PRO B N 1
ATOM 5228 C CA . PRO B 1 287 ? 1.923 -4.855 -11.141 1 93.88 287 PRO B CA 1
ATOM 5229 C C . PRO B 1 287 ? 3.379 -4.395 -11.148 1 93.88 287 PRO B C 1
ATOM 5231 O O . PRO B 1 287 ? 4.098 -4.621 -12.125 1 93.88 287 PRO B O 1
ATOM 5234 N N . VAL B 1 288 ? 3.768 -3.758 -10.086 1 95.88 288 VAL B N 1
ATOM 5235 C CA . VAL B 1 288 ? 5.156 -3.322 -9.969 1 95.88 288 VAL B CA 1
ATOM 5236 C C . VAL B 1 288 ? 6.082 -4.539 -9.969 1 95.88 288 VAL B C 1
ATOM 5238 O O . VAL B 1 288 ? 7.129 -4.531 -10.617 1 95.88 288 VAL B O 1
ATOM 5241 N N . PHE B 1 289 ? 5.723 -5.559 -9.305 1 94.5 289 PHE B N 1
ATOM 5242 C CA . PHE B 1 289 ? 6.508 -6.785 -9.219 1 94.5 289 PHE B CA 1
ATOM 5243 C C . PHE B 1 289 ? 6.656 -7.426 -10.594 1 94.5 289 PHE B C 1
ATOM 5245 O O . PHE B 1 289 ? 7.77 -7.734 -11.023 1 94.5 289 PHE B O 1
ATOM 5252 N N . PHE B 1 290 ? 5.566 -7.547 -11.305 1 94.94 290 PHE B N 1
ATOM 5253 C CA . PHE B 1 290 ? 5.59 -8.266 -12.57 1 94.94 290 PHE B CA 1
ATOM 5254 C C . PHE B 1 290 ? 6.359 -7.473 -13.625 1 94.94 290 PHE B C 1
ATOM 5256 O O . PHE B 1 290 ? 7.074 -8.055 -14.445 1 94.94 290 PHE B O 1
ATOM 5263 N N . VAL B 1 291 ? 6.199 -6.184 -13.57 1 96.25 291 VAL B N 1
ATOM 5264 C CA . VAL B 1 291 ? 6.973 -5.367 -14.5 1 96.25 291 VAL B CA 1
ATOM 5265 C C . VAL B 1 291 ? 8.461 -5.5 -14.188 1 96.25 291 VAL B C 1
ATOM 5267 O O . VAL B 1 291 ? 9.281 -5.652 -15.102 1 96.25 291 VAL B O 1
ATOM 5270 N N . THR B 1 292 ? 8.836 -5.48 -12.93 1 95.5 292 THR B N 1
ATOM 5271 C CA . THR B 1 292 ? 10.25 -5.512 -12.555 1 95.5 292 THR B CA 1
ATOM 5272 C C . THR B 1 292 ? 10.844 -6.895 -12.797 1 95.5 292 THR B C 1
ATOM 5274 O O . THR B 1 292 ? 12.039 -7.023 -13.07 1 95.5 292 THR B O 1
ATOM 5277 N N . VAL B 1 293 ? 10.031 -7.926 -12.664 1 93.69 293 VAL B N 1
ATOM 5278 C CA . VAL B 1 293 ? 10.461 -9.266 -13.047 1 93.69 293 VAL B CA 1
ATOM 5279 C C . VAL B 1 293 ? 10.914 -9.266 -14.508 1 93.69 293 VAL B C 1
ATOM 5281 O O . VAL B 1 293 ? 11.891 -9.922 -14.852 1 93.69 293 VAL B O 1
ATOM 5284 N N . GLY B 1 294 ? 10.195 -8.523 -15.305 1 94.38 294 GLY B N 1
ATOM 5285 C CA . GLY B 1 294 ? 10.562 -8.398 -16.703 1 94.38 294 GLY B CA 1
ATOM 5286 C C . GLY B 1 294 ? 11.93 -7.793 -16.922 1 94.38 294 GLY B C 1
ATOM 5287 O O . GLY B 1 294 ? 12.578 -8.047 -17.938 1 94.38 294 GLY B O 1
ATOM 5288 N N . PHE B 1 295 ? 12.383 -6.984 -15.922 1 95.06 295 PHE B N 1
ATOM 5289 C CA . PHE B 1 295 ? 13.68 -6.332 -16.031 1 95.06 295 PHE B CA 1
ATOM 5290 C C . PHE B 1 295 ? 14.805 -7.359 -16.031 1 95.06 295 PHE B C 1
ATOM 5292 O O . PHE B 1 295 ? 15.891 -7.102 -16.562 1 95.06 295 PHE B O 1
ATOM 5299 N N . ASP B 1 296 ? 14.555 -8.555 -15.477 1 94.12 296 ASP B N 1
ATOM 5300 C CA . ASP B 1 296 ? 15.609 -9.531 -15.25 1 94.12 296 ASP B CA 1
ATOM 5301 C C . ASP B 1 296 ? 15.68 -10.547 -16.391 1 94.12 296 ASP B C 1
ATOM 5303 O O . ASP B 1 296 ? 16.547 -11.422 -16.391 1 94.12 296 ASP B O 1
ATOM 5307 N N . ILE B 1 297 ? 14.789 -10.375 -17.344 1 93.19 297 ILE B N 1
ATOM 5308 C CA . ILE B 1 297 ? 14.719 -11.32 -18.438 1 93.19 297 ILE B CA 1
ATOM 5309 C C . ILE B 1 297 ? 15.867 -11.062 -19.422 1 93.19 297 ILE B C 1
ATOM 5311 O O . ILE B 1 297 ? 16.203 -9.906 -19.688 1 93.19 297 ILE B O 1
ATOM 5315 N N . THR B 1 298 ? 16.484 -12.148 -19.844 1 91.88 298 THR B N 1
ATOM 5316 C CA . THR B 1 298 ? 17.484 -12.023 -20.891 1 91.88 298 THR B CA 1
ATOM 5317 C C . THR B 1 298 ? 17.031 -12.75 -22.156 1 91.88 298 THR B C 1
ATOM 5319 O O . THR B 1 298 ? 16.469 -13.844 -22.078 1 91.88 298 THR B O 1
ATOM 5322 N N . PHE B 1 299 ? 17.312 -12.18 -23.25 1 88.94 299 PHE B N 1
ATOM 5323 C CA . PHE B 1 299 ? 16.953 -12.773 -24.516 1 88.94 299 PHE B CA 1
ATOM 5324 C C . PHE B 1 299 ? 18.047 -13.719 -25.016 1 88.94 299 PHE B C 1
ATOM 5326 O O . PHE B 1 299 ? 17.891 -14.391 -26.031 1 88.94 299 PHE B O 1
ATOM 5333 N N . ASP B 1 300 ? 19.047 -13.812 -24.234 1 85.69 300 ASP B N 1
ATOM 5334 C CA . ASP B 1 300 ? 20.109 -14.742 -24.578 1 85.69 300 ASP B CA 1
ATOM 5335 C C . ASP B 1 300 ? 19.594 -16.172 -24.641 1 85.69 300 ASP B C 1
ATOM 5337 O O . ASP B 1 300 ? 20.188 -17.016 -25.312 1 85.69 300 ASP B O 1
ATOM 5341 N N . VAL B 1 301 ? 18.516 -16.344 -24.062 1 86.19 301 VAL B N 1
ATOM 5342 C CA . VAL B 1 301 ? 17.922 -17.688 -24.031 1 86.19 301 VAL B CA 1
ATOM 5343 C C . VAL B 1 301 ? 17.516 -18.094 -25.453 1 86.19 301 VAL B C 1
ATOM 5345 O O . VAL B 1 301 ? 17.609 -19.281 -25.812 1 86.19 301 VAL B O 1
ATOM 5348 N N . PHE B 1 302 ? 17.141 -17.188 -26.297 1 86.44 302 PHE B N 1
ATOM 5349 C CA . PHE B 1 302 ? 16.672 -17.5 -27.641 1 86.44 302 PHE B CA 1
ATOM 5350 C C . PHE B 1 302 ? 17.859 -17.703 -28.578 1 86.44 302 PHE B C 1
ATOM 5352 O O . PHE B 1 302 ? 17.719 -18.344 -29.625 1 86.44 302 PHE B O 1
ATOM 5359 N N . ALA B 1 303 ? 18.906 -17.125 -28.219 1 87.31 303 ALA B N 1
ATOM 5360 C CA . ALA B 1 303 ? 20.094 -17.234 -29.062 1 87.31 303 ALA B CA 1
ATOM 5361 C C . ALA B 1 303 ? 20.953 -18.422 -28.641 1 87.31 303 ALA B C 1
ATOM 5363 O O . ALA B 1 303 ? 21.359 -19.234 -29.484 1 87.31 303 ALA B O 1
ATOM 5364 N N . ASP B 1 304 ? 21.156 -18.594 -27.344 1 88.38 304 ASP B N 1
ATOM 5365 C CA . ASP B 1 304 ? 22.156 -19.531 -26.844 1 88.38 304 ASP B CA 1
ATOM 5366 C C . ASP B 1 304 ? 21.516 -20.828 -26.359 1 88.38 304 ASP B C 1
ATOM 5368 O O . ASP B 1 304 ? 22.156 -21.875 -26.297 1 88.38 304 ASP B O 1
ATOM 5372 N N . SER B 1 305 ? 20.234 -20.766 -26.031 1 91.88 305 SER B N 1
ATOM 5373 C CA . SER B 1 305 ? 19.625 -21.922 -25.375 1 91.88 305 SER B CA 1
ATOM 5374 C C . SER B 1 305 ? 18.234 -22.188 -25.922 1 91.88 305 SER B C 1
ATOM 5376 O O . SER B 1 305 ? 17.328 -22.594 -25.172 1 91.88 305 SER B O 1
ATOM 5378 N N . PHE B 1 306 ? 18 -21.906 -27.125 1 93.56 306 PHE B N 1
ATOM 5379 C CA . PHE B 1 306 ? 16.672 -22.031 -27.719 1 93.56 306 PHE B CA 1
ATOM 5380 C C . PHE B 1 306 ? 16.188 -23.469 -27.641 1 93.56 306 PHE B C 1
ATOM 5382 O O . PHE B 1 306 ? 15.023 -23.719 -27.312 1 93.56 306 PHE B O 1
ATOM 5389 N N . GLY B 1 307 ? 17.047 -24.391 -28 1 94.56 307 GLY B N 1
ATOM 5390 C CA . GLY B 1 307 ? 16.688 -25.797 -27.922 1 94.56 307 GLY B CA 1
ATOM 5391 C C . GLY B 1 307 ? 16.281 -26.234 -26.531 1 94.56 307 GLY B C 1
ATOM 5392 O O . GLY B 1 307 ? 15.305 -26.969 -26.359 1 94.56 307 GLY B O 1
ATOM 5393 N N . ILE B 1 308 ? 17.047 -25.812 -25.609 1 95.12 308 ILE B N 1
ATOM 5394 C CA . ILE B 1 308 ? 16.766 -26.141 -24.219 1 95.12 308 ILE B CA 1
ATOM 5395 C C . ILE B 1 308 ? 15.406 -25.562 -23.812 1 95.12 308 ILE B C 1
ATOM 5397 O O . ILE B 1 308 ? 14.617 -26.219 -23.125 1 95.12 308 ILE B O 1
ATOM 5401 N N . LEU B 1 309 ? 15.141 -24.344 -24.234 1 95.94 309 LEU B N 1
ATOM 5402 C CA . LEU B 1 309 ? 13.859 -23.703 -23.953 1 95.94 309 LEU B CA 1
ATOM 5403 C C . LEU B 1 309 ? 12.703 -24.531 -24.5 1 95.94 309 LEU B C 1
ATOM 5405 O O . LEU B 1 309 ? 11.734 -24.797 -23.797 1 95.94 309 LEU B O 1
ATOM 5409 N N . VAL B 1 310 ? 12.805 -24.922 -25.734 1 96.38 310 VAL B N 1
ATOM 5410 C CA . VAL B 1 310 ? 11.734 -25.656 -26.391 1 96.38 310 VAL B CA 1
ATOM 5411 C C . VAL B 1 310 ? 11.516 -26.984 -25.688 1 96.38 310 VAL B C 1
ATOM 5413 O O . VAL B 1 310 ? 10.367 -27.391 -25.438 1 96.38 310 VAL B O 1
ATOM 5416 N N . VAL B 1 311 ? 12.555 -27.672 -25.375 1 96.81 311 VAL B N 1
ATOM 5417 C CA . VAL B 1 311 ? 12.477 -28.984 -24.719 1 96.81 311 VAL B CA 1
ATOM 5418 C C . VAL B 1 311 ? 11.836 -28.828 -23.344 1 96.81 311 VAL B C 1
ATOM 5420 O O . VAL B 1 311 ? 10.977 -29.625 -22.953 1 96.81 311 VAL B O 1
ATOM 5423 N N . LEU B 1 312 ? 12.281 -27.828 -22.609 1 96.75 312 LEU B N 1
ATOM 5424 C CA . LEU B 1 312 ? 11.758 -27.641 -21.266 1 96.75 312 LEU B CA 1
ATOM 5425 C C . LEU B 1 312 ? 10.289 -27.219 -21.297 1 96.75 312 LEU B C 1
ATOM 5427 O O . LEU B 1 312 ? 9.508 -27.609 -20.438 1 96.75 312 LEU B O 1
ATOM 5431 N N . VAL B 1 313 ? 9.938 -26.391 -22.281 1 96.31 313 VAL B N 1
ATOM 5432 C CA . VAL B 1 313 ? 8.539 -26.016 -22.453 1 96.31 313 VAL B CA 1
ATOM 5433 C C . VAL B 1 313 ? 7.711 -27.281 -22.734 1 96.31 313 VAL B C 1
ATOM 5435 O O . VAL B 1 313 ? 6.621 -27.453 -22.188 1 96.31 313 VAL B O 1
ATOM 5438 N N . ALA B 1 314 ? 8.219 -28.125 -23.562 1 97.31 314 ALA B N 1
ATOM 5439 C CA . ALA B 1 314 ? 7.531 -29.375 -23.891 1 97.31 314 ALA B CA 1
ATOM 5440 C C . ALA B 1 314 ? 7.398 -30.281 -22.672 1 97.31 314 ALA B C 1
ATOM 5442 O O . ALA B 1 314 ? 6.34 -30.859 -22.438 1 97.31 314 ALA B O 1
ATOM 5443 N N . ILE B 1 315 ? 8.438 -30.391 -21.938 1 97.56 315 ILE B N 1
ATOM 5444 C CA . ILE B 1 315 ? 8.43 -31.219 -20.734 1 97.56 315 ILE B CA 1
ATOM 5445 C C . ILE B 1 315 ? 7.395 -30.672 -19.75 1 97.56 315 ILE B C 1
ATOM 5447 O O . ILE B 1 315 ? 6.633 -31.453 -19.156 1 97.56 315 ILE B O 1
ATOM 5451 N N . ALA B 1 316 ? 7.445 -29.391 -19.578 1 96.88 316 ALA B N 1
ATOM 5452 C CA . ALA B 1 316 ? 6.504 -28.75 -18.656 1 96.88 316 ALA B CA 1
ATOM 5453 C C . ALA B 1 316 ? 5.062 -28.969 -19.109 1 96.88 316 ALA B C 1
ATOM 5455 O O . ALA B 1 316 ? 4.203 -29.344 -18.297 1 96.88 316 ALA B O 1
ATOM 5456 N N . PHE B 1 317 ? 4.816 -28.734 -20.375 1 96.75 317 PHE B N 1
ATOM 5457 C CA . PHE B 1 317 ? 3.473 -28.812 -20.938 1 96.75 317 PHE B CA 1
ATOM 5458 C C . PHE B 1 317 ? 2.963 -30.25 -20.906 1 96.75 317 PHE B C 1
ATOM 5460 O O . PHE B 1 317 ? 1.859 -30.516 -20.422 1 96.75 317 PHE B O 1
ATOM 5467 N N . LEU B 1 318 ? 3.736 -31.156 -21.344 1 97.5 318 LEU B N 1
ATOM 5468 C CA . LEU B 1 318 ? 3.346 -32.562 -21.438 1 97.5 318 LEU B CA 1
ATOM 5469 C C . LEU B 1 318 ? 3.344 -33.219 -20.062 1 97.5 318 LEU B C 1
ATOM 5471 O O . LEU B 1 318 ? 2.543 -34.125 -19.781 1 97.5 318 LEU B O 1
ATOM 5475 N N . GLY B 1 319 ? 4.234 -32.781 -19.25 1 97.38 319 GLY B N 1
ATOM 5476 C CA . GLY B 1 319 ? 4.277 -33.312 -17.891 1 97.38 319 GLY B CA 1
ATOM 5477 C C . GLY B 1 319 ? 2.986 -33.125 -17.125 1 97.38 319 GLY B C 1
ATOM 5478 O O . GLY B 1 319 ? 2.521 -34.031 -16.422 1 97.38 319 GLY B O 1
ATOM 5479 N N . LYS B 1 320 ? 2.459 -31.906 -17.219 1 96.38 320 LYS B N 1
ATOM 5480 C CA . LYS B 1 320 ? 1.192 -31.609 -16.562 1 96.38 320 LYS B CA 1
ATOM 5481 C C . LYS B 1 320 ? 0.064 -32.469 -17.125 1 96.38 320 LYS B C 1
ATOM 5483 O O . LYS B 1 320 ? -0.8 -32.938 -16.375 1 96.38 320 LYS B O 1
ATOM 5488 N N . ILE B 1 321 ? 0.048 -32.625 -18.406 1 97.56 321 ILE B N 1
ATOM 5489 C CA . ILE B 1 321 ? -0.999 -33.375 -19.062 1 97.56 321 ILE B CA 1
ATOM 5490 C C . ILE B 1 321 ? -0.888 -34.844 -18.672 1 97.56 321 ILE B C 1
ATOM 5492 O O . ILE B 1 321 ? -1.877 -35.469 -18.266 1 97.56 321 ILE B O 1
ATOM 5496 N N . LEU B 1 322 ? 0.286 -35.344 -18.781 1 97.81 322 LEU B N 1
ATOM 5497 C CA . LEU B 1 322 ? 0.516 -36.75 -18.469 1 97.81 322 LEU B CA 1
ATOM 5498 C C . LEU B 1 322 ? 0.189 -37.031 -17 1 97.81 322 LEU B C 1
ATOM 5500 O O . LEU B 1 322 ? -0.448 -38.031 -16.688 1 97.81 322 LEU B O 1
ATOM 5504 N N . GLY B 1 323 ? 0.674 -36.188 -16.125 1 97.69 323 GLY B N 1
ATOM 5505 C CA . GLY B 1 323 ? 0.413 -36.375 -14.711 1 97.69 323 GLY B CA 1
ATOM 5506 C C . GLY B 1 323 ? -1.064 -36.312 -14.367 1 97.69 323 GLY B C 1
ATOM 5507 O O . GLY B 1 323 ? -1.55 -37.156 -13.609 1 97.69 323 GLY B O 1
ATOM 5508 N N . SER B 1 324 ? -1.77 -35.375 -14.891 1 97 324 SER B N 1
ATOM 5509 C CA . SER B 1 324 ? -3.199 -35.25 -14.625 1 97 324 SER B CA 1
ATOM 5510 C C . SER B 1 324 ? -3.979 -36.406 -15.234 1 97 324 SER B C 1
ATOM 5512 O O . SER B 1 324 ? -4.863 -36.969 -14.586 1 97 324 SER B O 1
ATOM 5514 N N . TRP B 1 325 ? -3.633 -36.781 -16.484 1 97.31 325 TRP B N 1
ATOM 5515 C CA . TRP B 1 325 ? -4.328 -37.844 -17.203 1 97.31 325 TRP B CA 1
ATOM 5516 C C . TRP B 1 325 ? -4.113 -39.188 -16.516 1 97.31 325 TRP B C 1
ATOM 5518 O O . TRP B 1 325 ? -5.07 -39.938 -16.281 1 97.31 325 TRP B O 1
ATOM 5528 N N . LEU B 1 326 ? -2.879 -39.5 -16.219 1 97.56 326 LEU B N 1
ATOM 5529 C CA . LEU B 1 326 ? -2.539 -40.781 -15.602 1 97.56 326 LEU B CA 1
ATOM 5530 C C . LEU B 1 326 ? -3.281 -40.969 -14.289 1 97.56 326 LEU B C 1
ATOM 5532 O O . LEU B 1 326 ? -3.734 -42.062 -13.977 1 97.56 326 LEU B O 1
ATOM 5536 N N . PHE B 1 327 ? -3.473 -39.969 -13.547 1 97.31 327 PHE B N 1
ATOM 5537 C CA . PHE B 1 327 ? -4.051 -40.094 -12.219 1 97.31 327 PHE B CA 1
ATOM 5538 C C . PHE B 1 327 ? -5.555 -39.844 -12.25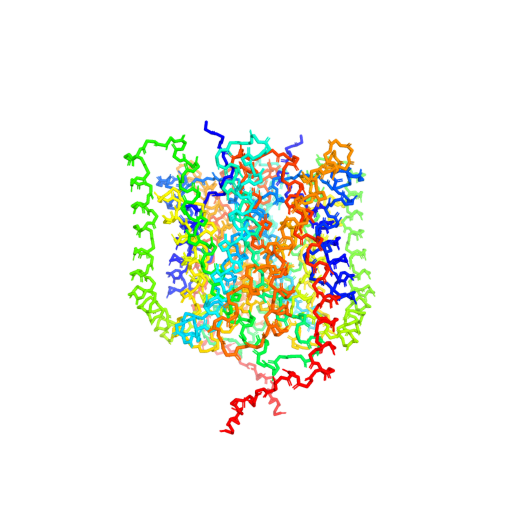 1 97.31 327 PHE B C 1
ATOM 5540 O O . PHE B 1 327 ? -6.234 -39.969 -11.234 1 97.31 327 PHE B O 1
ATOM 5547 N N . ALA B 1 328 ? -6.031 -39.5 -13.406 1 96 328 ALA B N 1
ATOM 5548 C CA . ALA B 1 328 ? -7.48 -39.469 -13.602 1 96 328 ALA B CA 1
ATOM 5549 C C . ALA B 1 328 ? -8.031 -40.875 -13.891 1 96 328 ALA B C 1
ATOM 5551 O O . ALA B 1 328 ? -9.211 -41.125 -13.656 1 96 328 ALA B O 1
ATOM 5552 N N . LEU B 1 329 ? -7.191 -41.781 -14.359 1 95.12 329 LEU B N 1
ATOM 5553 C CA . LEU B 1 329 ? -7.621 -43.062 -14.867 1 95.12 329 LEU B CA 1
ATOM 5554 C C . LEU B 1 329 ? -8.258 -43.906 -13.766 1 95.12 329 LEU B C 1
ATOM 5556 O O . LEU B 1 329 ? -9.25 -44.594 -14 1 95.12 329 LEU B O 1
ATOM 5560 N N . PRO B 1 330 ? -7.711 -43.844 -12.578 1 94.69 330 PRO B N 1
ATOM 5561 C CA . PRO B 1 330 ? -8.305 -44.688 -11.531 1 94.69 330 PRO B CA 1
ATOM 5562 C C . PRO B 1 330 ? -9.539 -44.062 -10.906 1 94.69 330 PRO B C 1
ATOM 5564 O O . PRO B 1 330 ? -10.117 -44.594 -9.969 1 94.69 330 PRO B O 1
ATOM 5567 N N . THR B 1 331 ? -9.953 -42.969 -11.352 1 94.88 331 THR B N 1
ATOM 5568 C CA . THR B 1 331 ? -11.117 -42.281 -10.805 1 94.88 331 THR B CA 1
ATOM 5569 C C . THR B 1 331 ? -12.352 -42.531 -11.672 1 94.88 331 THR B C 1
ATOM 5571 O O . THR B 1 331 ? -12.328 -43.375 -12.57 1 94.88 331 THR B O 1
ATOM 5574 N N . SER B 1 332 ? -13.477 -41.812 -11.352 1 91.5 332 SER B N 1
ATOM 5575 C CA . SER B 1 332 ? -14.734 -41.969 -12.078 1 91.5 332 SER B CA 1
ATOM 5576 C C . SER B 1 332 ? -14.719 -41.156 -13.375 1 91.5 332 SER B C 1
ATOM 5578 O O . SER B 1 332 ? -15.656 -41.25 -14.172 1 91.5 332 SER B O 1
ATOM 5580 N N . LEU B 1 333 ? -13.656 -40.562 -13.625 1 95.25 333 LEU B N 1
ATOM 5581 C CA . LEU B 1 333 ? -13.555 -39.719 -14.82 1 95.25 333 LEU B CA 1
ATOM 5582 C C . LEU B 1 333 ? -13.219 -40.562 -16.047 1 95.25 333 LEU B C 1
ATOM 5584 O O . LEU B 1 333 ? -12.562 -41.625 -15.922 1 95.25 333 LEU B O 1
ATOM 5588 N N . THR B 1 334 ? -13.656 -40.094 -17.156 1 96.06 334 THR B N 1
ATOM 5589 C CA . THR B 1 334 ? -13.258 -40.75 -18.391 1 96.06 334 THR B CA 1
ATOM 5590 C C . THR B 1 334 ? -11.844 -40.312 -18.797 1 96.06 334 THR B C 1
ATOM 5592 O O . THR B 1 334 ? -11.32 -39.312 -18.281 1 96.06 334 THR B O 1
ATOM 5595 N N . SER B 1 335 ? -11.273 -41.094 -19.688 1 96.56 335 SER B N 1
ATOM 5596 C CA . SER B 1 335 ? -9.938 -40.781 -20.188 1 96.56 335 SER B CA 1
ATOM 5597 C C . SER B 1 335 ? -9.898 -39.406 -20.859 1 96.56 335 SER B C 1
ATOM 5599 O O . SER B 1 335 ? -8.922 -38.688 -20.719 1 96.56 335 SER B O 1
ATOM 5601 N N . ARG B 1 336 ? -10.961 -39.031 -21.531 1 97.25 336 ARG B N 1
ATOM 5602 C CA . ARG B 1 336 ? -11.031 -37.719 -22.203 1 97.25 336 ARG B CA 1
ATOM 5603 C C . ARG B 1 336 ? -11.156 -36.594 -21.203 1 97.25 336 ARG B C 1
ATOM 5605 O O . ARG B 1 336 ? -10.57 -35.531 -21.391 1 97.25 336 ARG B O 1
ATOM 5612 N N . GLU B 1 337 ? -11.891 -36.844 -20.156 1 97.06 337 GLU B N 1
ATOM 5613 C CA . GLU B 1 337 ? -11.992 -35.844 -19.109 1 97.06 337 GLU B CA 1
ATOM 5614 C C . GLU B 1 337 ? -10.641 -35.594 -18.453 1 97.0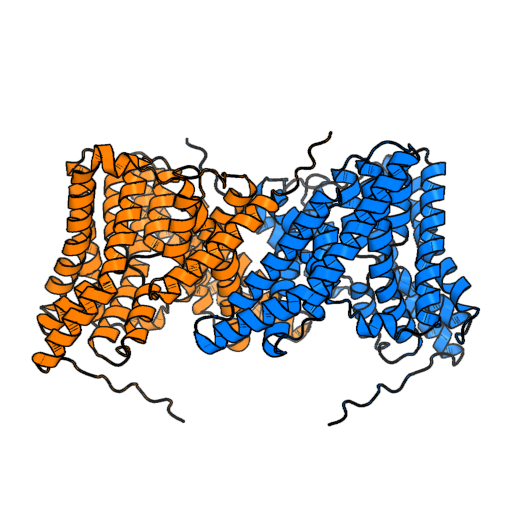6 337 GLU B C 1
ATOM 5616 O O . GLU B 1 337 ? -10.281 -34.438 -18.203 1 97.06 337 GLU B O 1
ATOM 5621 N N . GLY B 1 338 ? -9.961 -36.719 -18.234 1 97.12 338 GLY B N 1
ATOM 5622 C CA . GLY B 1 338 ? -8.625 -36.594 -17.672 1 97.12 338 GLY B CA 1
ATOM 5623 C C . GLY B 1 338 ? -7.688 -35.781 -18.531 1 97.12 338 GLY B C 1
ATOM 5624 O O . GLY B 1 338 ? -6.883 -35 -18.031 1 97.12 338 GLY B O 1
ATOM 5625 N N . LEU B 1 339 ? -7.793 -35.969 -19.828 1 97.19 339 LEU B N 1
ATOM 5626 C CA . LEU B 1 339 ? -6.977 -35.219 -20.781 1 97.19 339 LEU B CA 1
ATOM 5627 C C . LEU B 1 339 ? -7.305 -33.719 -20.734 1 97.19 339 LEU B C 1
ATOM 5629 O O . LEU B 1 339 ? -6.398 -32.875 -20.719 1 97.19 339 LEU B O 1
ATOM 5633 N N . VAL B 1 340 ? -8.562 -33.375 -20.656 1 96.88 340 VAL B N 1
ATOM 5634 C CA . VAL B 1 340 ? -9.008 -32 -20.656 1 96.88 340 VAL B CA 1
ATOM 5635 C C . VAL B 1 340 ? -8.578 -31.312 -19.344 1 96.88 340 VAL B C 1
ATOM 5637 O O . VAL B 1 340 ? -8.172 -30.156 -19.344 1 96.88 340 VAL B O 1
ATOM 5640 N N . ILE B 1 341 ? -8.68 -32.031 -18.281 1 96.69 341 ILE B N 1
ATOM 5641 C CA . ILE B 1 341 ? -8.227 -31.516 -16.984 1 96.69 341 ILE B CA 1
ATOM 5642 C C . ILE B 1 341 ? -6.727 -31.25 -17.031 1 96.69 341 ILE B C 1
ATOM 5644 O O . ILE B 1 341 ? -6.25 -30.25 -16.5 1 96.69 341 ILE B O 1
ATOM 5648 N N . GLY B 1 342 ? -6.008 -32.125 -17.672 1 96.88 342 GLY B N 1
ATOM 5649 C CA . GLY B 1 342 ? -4.582 -31.938 -17.875 1 96.88 342 GLY B CA 1
ATOM 5650 C C . GLY B 1 342 ? -4.262 -30.672 -18.656 1 96.88 342 GLY B C 1
ATOM 5651 O O . GLY B 1 342 ? -3.303 -29.969 -18.344 1 96.88 342 GLY B O 1
ATOM 5652 N N . PHE B 1 343 ? -5.062 -30.375 -19.672 1 96.12 343 PHE B N 1
ATOM 5653 C CA . PHE B 1 343 ? -4.91 -29.125 -20.422 1 96.12 343 PHE B CA 1
ATOM 5654 C C . PHE B 1 343 ? -5.082 -27.922 -19.5 1 96.12 343 PHE B C 1
ATOM 5656 O O . PHE B 1 343 ? -4.297 -26.969 -19.562 1 96.12 343 PHE B O 1
ATOM 5663 N N . GLY B 1 344 ? -6.027 -28.031 -18.656 1 94.12 344 GLY B N 1
ATOM 5664 C CA . GLY B 1 344 ? -6.336 -26.938 -17.75 1 94.12 344 GLY B CA 1
ATOM 5665 C C . GLY B 1 344 ? -5.277 -26.734 -16.672 1 94.12 344 GLY B C 1
ATOM 5666 O O . GLY B 1 344 ? -5.02 -25.609 -16.266 1 94.12 344 GLY B O 1
ATOM 5667 N N . MET B 1 345 ? -4.668 -27.797 -16.297 1 95 345 MET B N 1
ATOM 5668 C CA . MET B 1 345 ? -3.691 -27.734 -15.211 1 95 345 MET B CA 1
ATOM 5669 C C . MET B 1 345 ? -2.41 -27.047 -15.672 1 95 345 MET B C 1
ATOM 5671 O O . MET B 1 345 ? -1.567 -26.688 -14.844 1 95 345 MET B O 1
ATOM 5675 N N . ASN B 1 346 ? -2.291 -26.781 -16.938 1 94.25 346 ASN B N 1
ATOM 5676 C CA . ASN B 1 346 ? -1.105 -26.125 -17.484 1 94.25 346 ASN B CA 1
ATOM 5677 C C . ASN B 1 346 ? -1.117 -24.625 -17.219 1 94.25 346 ASN B C 1
ATOM 5679 O O . ASN B 1 346 ? -0.112 -23.938 -17.438 1 94.25 346 ASN B O 1
ATOM 5683 N N . GLY B 1 347 ? -2.219 -24.172 -16.75 1 88.88 347 GLY B N 1
ATOM 5684 C CA . GLY B 1 347 ? -2.258 -22.75 -16.422 1 88.88 347 GLY B CA 1
ATOM 5685 C C . GLY B 1 347 ? -1.38 -22.391 -15.234 1 88.88 347 GLY B C 1
ATOM 5686 O O . GLY B 1 347 ? -1.683 -22.766 -14.094 1 88.88 347 GLY B O 1
ATOM 5687 N N . ARG B 1 348 ? -0.269 -21.781 -15.672 1 87.19 348 ARG B N 1
ATOM 5688 C CA . ARG B 1 348 ? 0.665 -21.344 -14.633 1 87.19 348 ARG B CA 1
ATOM 5689 C C . ARG B 1 348 ? 0.498 -19.859 -14.328 1 87.19 348 ARG B C 1
ATOM 5691 O O . ARG B 1 348 ? -0.233 -19.156 -15.031 1 87.19 348 ARG B O 1
ATOM 5698 N N . GLY B 1 349 ? 0.969 -19.406 -13.273 1 78.56 349 GLY B N 1
ATOM 5699 C CA . GLY B 1 349 ? 0.683 -18.031 -12.898 1 78.56 349 GLY B CA 1
ATOM 5700 C C . GLY B 1 349 ? 1.703 -17.453 -11.938 1 78.56 349 GLY B C 1
ATOM 5701 O O . GLY B 1 349 ? 2.91 -17.625 -12.125 1 78.56 349 GLY B O 1
ATOM 5702 N N . THR B 1 350 ? 1.111 -16.844 -11.047 1 82.94 350 THR B N 1
ATOM 5703 C CA . THR B 1 350 ? 1.801 -15.961 -10.109 1 82.94 350 THR B CA 1
ATOM 5704 C C . THR B 1 350 ? 2.797 -16.734 -9.266 1 82.94 350 THR B C 1
ATOM 5706 O O . THR B 1 350 ? 3.938 -16.312 -9.078 1 82.94 350 THR B O 1
ATOM 5709 N N . VAL B 1 351 ? 2.43 -17.922 -8.883 1 86.12 351 VAL B N 1
ATOM 5710 C CA . VAL B 1 351 ? 3.23 -18.672 -7.914 1 86.12 351 VAL B CA 1
ATOM 5711 C C . VAL B 1 351 ? 4.508 -19.172 -8.586 1 86.12 351 VAL B C 1
ATOM 5713 O O . VAL B 1 351 ? 5.582 -19.156 -7.977 1 86.12 351 VAL B O 1
ATOM 5716 N N . GLU B 1 352 ? 4.383 -19.641 -9.805 1 90.69 352 GLU B N 1
ATOM 5717 C CA . GLU B 1 352 ? 5.562 -20.078 -10.539 1 90.69 352 GLU B CA 1
ATOM 5718 C C . GLU B 1 352 ? 6.578 -18.953 -10.695 1 90.69 352 GLU B C 1
ATOM 5720 O O . GLU B 1 352 ? 7.777 -19.156 -10.492 1 90.69 352 GLU B O 1
ATOM 5725 N N . ILE B 1 353 ? 6.098 -17.844 -11.039 1 91.88 353 ILE B N 1
ATOM 5726 C CA . ILE B 1 353 ? 6.965 -16.703 -11.273 1 91.88 353 ILE B CA 1
ATOM 5727 C C . ILE B 1 353 ? 7.609 -16.266 -9.961 1 91.88 353 ILE B C 1
ATOM 5729 O O . ILE B 1 353 ? 8.789 -15.898 -9.922 1 91.88 353 ILE B O 1
ATOM 5733 N N . ILE B 1 354 ? 6.902 -16.312 -8.922 1 91.31 354 ILE B N 1
ATOM 5734 C CA . ILE B 1 354 ? 7.406 -15.953 -7.598 1 91.31 354 ILE B CA 1
ATOM 5735 C C . ILE B 1 354 ? 8.508 -16.922 -7.188 1 91.31 354 ILE B C 1
ATOM 5737 O O . ILE B 1 354 ? 9.578 -16.5 -6.73 1 91.31 354 ILE B O 1
ATOM 5741 N N . ILE B 1 355 ? 8.281 -18.172 -7.418 1 91.5 355 ILE B N 1
ATOM 5742 C CA . ILE B 1 355 ? 9.258 -19.203 -7.066 1 91.5 355 ILE B CA 1
ATOM 5743 C C . ILE B 1 355 ? 10.539 -18.984 -7.867 1 91.5 355 ILE B C 1
ATOM 5745 O O . ILE B 1 355 ? 11.641 -19.062 -7.32 1 91.5 355 ILE B O 1
ATOM 5749 N N . ALA B 1 356 ? 10.375 -18.703 -9.133 1 93.69 356 ALA B N 1
ATOM 5750 C CA . ALA B 1 356 ? 11.531 -18.438 -9.984 1 93.69 356 ALA B CA 1
ATOM 5751 C C . ALA B 1 356 ? 12.289 -17.203 -9.508 1 93.69 356 ALA B C 1
ATOM 5753 O O . ALA B 1 356 ? 13.523 -17.188 -9.5 1 93.69 356 ALA B O 1
ATOM 5754 N N . SER B 1 357 ? 11.57 -16.234 -9.109 1 93.12 357 SER B N 1
ATOM 5755 C CA . SER B 1 357 ? 12.18 -14.984 -8.641 1 93.12 357 SER B CA 1
ATOM 5756 C C . SER B 1 357 ? 12.945 -15.203 -7.336 1 93.12 357 SER B C 1
ATOM 5758 O O . SER B 1 357 ? 14.008 -14.617 -7.133 1 93.12 357 SER B O 1
ATOM 5760 N N . VAL B 1 358 ? 12.398 -15.977 -6.48 1 90.44 358 VAL B N 1
ATOM 5761 C CA . VAL B 1 358 ? 13.055 -16.297 -5.215 1 90.44 358 VAL B CA 1
ATOM 5762 C C . VAL B 1 358 ? 14.344 -17.062 -5.484 1 90.44 358 VAL B C 1
ATOM 5764 O O . VAL B 1 358 ? 15.383 -16.781 -4.879 1 90.44 358 VAL B O 1
ATOM 5767 N N . ALA B 1 359 ? 14.281 -18 -6.387 1 93.38 359 ALA B N 1
ATOM 5768 C CA . ALA B 1 359 ? 15.461 -18.781 -6.738 1 93.38 359 ALA B CA 1
ATOM 5769 C C . ALA B 1 359 ? 16.562 -17.906 -7.316 1 93.38 359 ALA B C 1
ATOM 5771 O O . ALA B 1 359 ? 17.75 -18.109 -7.031 1 93.38 359 ALA B O 1
ATOM 5772 N N . LEU B 1 360 ? 16.188 -16.969 -8.117 1 94.31 360 LEU B N 1
ATOM 5773 C CA . LEU B 1 360 ? 17.156 -16.047 -8.719 1 94.31 360 LEU B CA 1
ATOM 5774 C C . LEU B 1 360 ? 17.797 -15.164 -7.652 1 94.31 360 LEU B C 1
ATOM 5776 O O . LEU B 1 360 ? 19.016 -14.992 -7.625 1 94.31 360 LEU B O 1
ATOM 5780 N N . SER B 1 361 ? 16.938 -14.602 -6.832 1 90.19 361 SER B N 1
ATOM 5781 C CA . SER B 1 361 ? 17.406 -13.688 -5.793 1 90.19 361 SER B CA 1
ATOM 5782 C C . SER B 1 361 ? 18.328 -14.398 -4.812 1 90.19 361 SER B C 1
ATOM 5784 O O . SER B 1 361 ? 19.25 -13.789 -4.27 1 90.19 361 SER B O 1
ATOM 5786 N N . ALA B 1 362 ? 18.062 -15.695 -4.613 1 88.25 362 ALA B N 1
ATOM 5787 C CA . ALA B 1 362 ? 18.875 -16.5 -3.705 1 88.25 362 ALA B CA 1
ATOM 5788 C C . ALA B 1 362 ? 20.172 -16.938 -4.371 1 88.25 362 ALA B C 1
ATOM 5790 O O . ALA B 1 362 ? 21.062 -17.5 -3.721 1 88.25 362 ALA B O 1
ATOM 5791 N N . GLY B 1 363 ? 20.328 -16.688 -5.676 1 91.94 363 GLY B N 1
ATOM 5792 C CA . GLY B 1 363 ? 21.516 -17.062 -6.422 1 91.94 363 GLY B CA 1
ATOM 5793 C C . GLY B 1 363 ? 21.578 -18.531 -6.766 1 91.94 363 GLY B C 1
ATOM 5794 O O . GLY B 1 363 ? 22.656 -19.047 -7.109 1 91.94 363 GLY B O 1
ATOM 5795 N N . VAL B 1 364 ? 20.469 -19.156 -6.598 1 93.12 364 VAL B N 1
ATOM 5796 C CA . VAL B 1 364 ? 20.391 -20.594 -6.867 1 93.12 364 VAL B CA 1
ATOM 5797 C C . VAL B 1 364 ? 20.375 -20.844 -8.375 1 93.12 364 VAL B C 1
ATOM 5799 O O . VAL B 1 364 ? 20.906 -21.844 -8.852 1 93.12 364 VAL B O 1
ATOM 5802 N N . ILE B 1 365 ? 19.688 -19.922 -9.078 1 94.56 365 ILE B N 1
ATOM 5803 C CA . ILE B 1 365 ? 19.641 -20 -10.531 1 94.56 365 ILE B CA 1
ATOM 5804 C C . ILE B 1 365 ? 20.172 -18.703 -11.133 1 94.56 365 ILE B C 1
ATOM 5806 O O . ILE B 1 365 ? 20.219 -17.672 -10.461 1 94.56 365 ILE B O 1
ATOM 5810 N N . ASP B 1 366 ? 20.625 -18.812 -12.344 1 94.88 366 ASP B N 1
ATOM 5811 C CA . ASP B 1 366 ? 21.109 -17.625 -13.023 1 94.88 366 ASP B CA 1
ATOM 5812 C C . ASP B 1 366 ? 20.016 -16.984 -13.875 1 94.88 366 ASP B C 1
ATOM 5814 O O . ASP B 1 366 ? 18.875 -17.469 -13.883 1 94.88 366 ASP B O 1
ATOM 5818 N N . THR B 1 367 ? 20.312 -15.938 -14.539 1 94.81 367 THR B N 1
ATOM 5819 C CA . THR B 1 367 ? 19.344 -15.148 -15.297 1 94.81 367 THR B CA 1
ATOM 5820 C C . THR B 1 367 ? 18.812 -15.938 -16.484 1 94.81 367 THR B C 1
ATOM 5822 O O . THR B 1 367 ? 17.656 -15.781 -16.875 1 94.81 367 THR B O 1
ATOM 5825 N N . GLU B 1 368 ? 19.625 -16.75 -16.984 1 94.81 368 GLU B N 1
ATOM 5826 C CA . GLU B 1 368 ? 19.203 -17.562 -18.125 1 94.81 368 GLU B CA 1
ATOM 5827 C C . GLU B 1 368 ? 18.125 -18.562 -17.734 1 94.81 368 GLU B C 1
ATOM 5829 O O . GLU B 1 368 ? 17.078 -18.641 -18.391 1 94.81 368 GLU B O 1
ATOM 5834 N N . LEU B 1 369 ? 18.438 -19.344 -16.734 1 94.62 369 LEU B N 1
ATOM 5835 C CA . LEU B 1 369 ? 17.469 -20.328 -16.266 1 94.62 369 LEU B CA 1
ATOM 5836 C C . LEU B 1 369 ? 16.203 -19.625 -15.773 1 94.62 369 LEU B C 1
ATOM 5838 O O . LEU B 1 369 ? 15.094 -20.141 -15.953 1 94.62 369 LEU B O 1
ATOM 5842 N N . PHE B 1 370 ? 16.375 -18.5 -15.164 1 95.81 370 PHE B N 1
ATOM 5843 C CA . PHE B 1 370 ? 15.242 -17.703 -14.734 1 95.81 370 PHE B CA 1
ATOM 5844 C C . PHE B 1 370 ? 14.359 -17.328 -15.93 1 95.81 370 PHE B C 1
ATOM 5846 O O . PHE B 1 370 ? 13.141 -17.5 -15.883 1 95.81 370 PHE B O 1
ATOM 5853 N N . SER B 1 371 ? 14.938 -16.844 -16.938 1 95.5 371 SER B N 1
ATOM 5854 C CA . SER B 1 371 ? 14.211 -16.438 -18.141 1 95.5 371 SER B CA 1
ATOM 5855 C C . SER B 1 371 ? 13.477 -17.625 -18.766 1 95.5 371 SER B C 1
ATOM 5857 O O . SER B 1 371 ? 12.336 -17.484 -19.203 1 95.5 371 SER B O 1
ATOM 5859 N N . ILE B 1 372 ? 14.086 -18.703 -18.75 1 94.75 372 ILE B N 1
ATOM 5860 C CA . ILE B 1 372 ? 13.477 -19.922 -19.297 1 94.75 372 ILE B CA 1
ATOM 5861 C C . ILE B 1 372 ? 12.219 -20.266 -18.516 1 94.75 372 ILE B C 1
ATOM 5863 O O . ILE B 1 372 ? 11.172 -20.562 -19.094 1 94.75 372 ILE B O 1
ATOM 5867 N N . LEU B 1 373 ? 12.336 -20.219 -17.219 1 95 373 LEU B N 1
ATOM 5868 C CA . LEU B 1 373 ? 11.203 -20.547 -16.359 1 95 373 LEU B CA 1
ATOM 5869 C C . LEU B 1 373 ? 10.047 -19.578 -16.594 1 95 373 LEU B C 1
ATOM 5871 O O . LEU B 1 373 ? 8.883 -19.984 -16.609 1 95 373 LEU B O 1
ATOM 5875 N N . VAL B 1 374 ? 10.367 -18.359 -16.719 1 93.88 374 VAL B N 1
ATOM 5876 C CA . VAL B 1 374 ? 9.336 -17.344 -16.953 1 93.88 374 VAL B CA 1
ATOM 5877 C C . VAL B 1 374 ? 8.664 -17.594 -18.297 1 93.88 374 VAL B C 1
ATOM 5879 O O . VAL B 1 374 ? 7.438 -17.547 -18.406 1 93.88 374 VAL B O 1
ATOM 5882 N N . PHE B 1 375 ? 9.43 -17.891 -19.312 1 92.94 375 PHE B N 1
ATOM 5883 C CA . PHE B 1 375 ? 8.867 -18.141 -20.625 1 92.94 375 PHE B CA 1
ATOM 5884 C C . PHE B 1 375 ? 8.031 -19.422 -20.625 1 92.94 375 PHE B C 1
ATOM 5886 O O . PHE B 1 375 ? 7.023 -19.516 -21.328 1 92.94 375 PHE B O 1
ATOM 5893 N N . ILE B 1 376 ? 8.43 -20.406 -19.875 1 93.62 376 ILE B N 1
ATOM 5894 C CA . ILE B 1 376 ? 7.633 -21.609 -19.703 1 93.62 376 ILE B CA 1
ATOM 5895 C C . ILE B 1 376 ? 6.254 -21.25 -19.156 1 93.62 376 ILE B C 1
ATOM 5897 O O . ILE B 1 376 ? 5.23 -21.703 -19.656 1 93.62 376 ILE B O 1
ATOM 5901 N N . ALA B 1 377 ? 6.266 -20.422 -18.109 1 91.88 377 ALA B N 1
ATOM 5902 C CA . ALA B 1 377 ? 5.008 -20 -17.5 1 91.88 377 ALA B CA 1
ATOM 5903 C C . ALA B 1 377 ? 4.117 -19.281 -18.516 1 91.88 377 ALA B C 1
ATOM 5905 O O . ALA B 1 377 ? 2.912 -19.547 -18.578 1 91.88 377 ALA B O 1
ATOM 5906 N N . ILE B 1 378 ? 4.707 -18.453 -19.297 1 89.19 378 ILE B N 1
ATOM 5907 C CA . ILE B 1 378 ? 3.975 -17.656 -20.281 1 89.19 378 ILE B CA 1
ATOM 5908 C C . ILE B 1 378 ? 3.412 -18.562 -21.375 1 89.19 378 ILE B C 1
ATOM 5910 O O . ILE B 1 378 ? 2.215 -18.516 -21.672 1 89.19 378 ILE B O 1
ATOM 5914 N N . PHE B 1 379 ? 4.195 -19.391 -21.922 1 91.69 379 PHE B N 1
ATOM 5915 C CA . PHE B 1 379 ? 3.816 -20.188 -23.078 1 91.69 379 PHE B CA 1
ATOM 5916 C C . PHE B 1 379 ? 2.807 -21.266 -22.688 1 91.69 379 PHE B C 1
ATOM 5918 O O . PHE B 1 379 ? 1.842 -21.5 -23.406 1 91.69 379 PHE B O 1
ATOM 5925 N N . THR B 1 380 ? 3.047 -21.891 -21.594 1 92.75 380 THR B N 1
ATOM 5926 C CA . THR B 1 380 ? 2.119 -22.938 -21.172 1 92.75 380 THR B CA 1
ATOM 5927 C C . THR B 1 380 ? 0.753 -22.344 -20.844 1 92.75 380 THR B C 1
ATOM 5929 O O . THR B 1 380 ? -0.28 -22.938 -21.172 1 92.75 380 THR B O 1
ATOM 5932 N N . THR B 1 381 ? 0.765 -21.219 -20.203 1 89.19 381 THR B N 1
ATOM 5933 C CA . THR B 1 381 ? -0.493 -20.562 -19.844 1 89.19 381 THR B CA 1
ATOM 5934 C C . THR B 1 381 ? -1.225 -20.094 -21.094 1 89.19 381 THR B C 1
ATOM 5936 O O . THR B 1 381 ? -2.449 -20.203 -21.188 1 89.19 381 THR B O 1
ATOM 5939 N N . ALA B 1 382 ? -0.519 -19.578 -22.031 1 88 382 ALA B N 1
ATOM 5940 C CA . ALA B 1 382 ? -1.096 -19.062 -23.266 1 88 382 ALA B CA 1
ATOM 5941 C C . ALA B 1 382 ? -1.802 -20.172 -24.047 1 88 382 ALA B C 1
ATOM 5943 O O . ALA B 1 382 ? -2.762 -19.906 -24.781 1 88 382 ALA B O 1
ATOM 5944 N N . LEU B 1 383 ? -1.448 -21.312 -23.875 1 91.75 383 LEU B N 1
ATOM 5945 C CA . LEU B 1 383 ? -1.98 -22.438 -24.656 1 91.75 383 LEU B CA 1
ATOM 5946 C C . LEU B 1 383 ? -3.23 -23 -24 1 91.75 383 LEU B C 1
ATOM 5948 O O . LEU B 1 383 ? -3.979 -23.766 -24.625 1 91.75 383 LEU B O 1
ATOM 5952 N N . VAL B 1 384 ? -3.488 -22.641 -22.797 1 90.5 384 VAL B N 1
ATOM 5953 C CA . VAL B 1 384 ? -4.535 -23.281 -22 1 90.5 384 VAL B CA 1
ATOM 5954 C C . VAL B 1 384 ? -5.898 -23 -22.641 1 90.5 384 VAL B C 1
ATOM 5956 O O . VAL B 1 384 ? -6.684 -23.938 -22.859 1 90.5 384 VAL B O 1
ATOM 5959 N N . PRO B 1 385 ? -6.211 -21.734 -22.922 1 88.12 385 PRO B N 1
ATOM 5960 C CA . PRO B 1 385 ? -7.527 -21.5 -23.516 1 88.12 385 PRO B CA 1
ATOM 5961 C C . PRO B 1 385 ? -7.73 -22.281 -24.828 1 88.12 385 PRO B C 1
ATOM 5963 O O . PRO B 1 385 ? -8.82 -22.797 -25.078 1 88.12 385 PRO B O 1
ATOM 5966 N N . VAL B 1 386 ? -6.77 -22.422 -25.594 1 91.62 386 VAL B N 1
ATOM 5967 C CA . VAL B 1 386 ? -6.848 -23.109 -26.891 1 91.62 386 VAL B CA 1
ATOM 5968 C C . VAL B 1 386 ? -7.027 -24.609 -26.656 1 91.62 386 VAL B C 1
ATOM 5970 O O . VAL B 1 386 ? -7.914 -25.219 -27.25 1 91.62 386 VAL B O 1
ATOM 5973 N N . THR B 1 387 ? -6.27 -25.188 -25.828 1 95.44 387 THR B N 1
ATOM 5974 C CA . THR B 1 387 ? -6.293 -26.625 -25.625 1 95.44 387 THR B CA 1
ATOM 5975 C C . THR B 1 387 ? -7.547 -27.047 -24.859 1 95.44 387 THR B C 1
ATOM 5977 O O . THR B 1 387 ? -8.133 -28.094 -25.141 1 95.44 387 THR B O 1
ATOM 5980 N N . VAL B 1 388 ? -7.953 -26.266 -23.906 1 93.56 388 VAL B N 1
ATOM 5981 C CA . VAL B 1 388 ? -9.148 -26.594 -23.141 1 93.56 388 VAL B CA 1
ATOM 5982 C C . VAL B 1 388 ? -10.383 -26.516 -24.047 1 93.56 388 VAL B C 1
ATOM 5984 O O . VAL B 1 388 ? -11.273 -27.359 -23.969 1 93.56 388 VAL B O 1
ATOM 5987 N N . THR B 1 389 ? -10.414 -25.469 -24.891 1 93.44 389 THR B N 1
ATOM 5988 C CA . THR B 1 389 ? -11.531 -25.344 -25.828 1 93.44 389 THR B CA 1
ATOM 5989 C C . THR B 1 389 ? -11.586 -26.562 -26.75 1 93.44 389 THR B C 1
ATOM 5991 O O . THR B 1 389 ? -12.656 -27.125 -26.984 1 93.44 389 THR B O 1
ATOM 5994 N N . TRP B 1 390 ? -10.469 -26.875 -27.266 1 95.88 390 TRP B N 1
ATOM 5995 C CA . TRP B 1 390 ? -10.391 -28.047 -28.125 1 95.88 390 TRP B CA 1
ATOM 5996 C C . TRP B 1 390 ? -10.82 -29.297 -27.359 1 95.88 390 TRP B C 1
ATOM 5998 O O . TRP B 1 390 ? -11.547 -30.141 -27.891 1 95.88 390 TRP B O 1
ATOM 6008 N N . GLY B 1 391 ? -10.398 -29.453 -26.141 1 96.31 391 GLY B N 1
ATOM 6009 C CA . GLY B 1 391 ? -10.75 -30.578 -25.297 1 96.31 391 GLY B CA 1
ATOM 6010 C C . GLY B 1 391 ? -12.234 -30.656 -24.984 1 96.31 391 GLY B C 1
ATOM 6011 O O . GLY B 1 391 ? -12.82 -31.75 -24.984 1 96.31 391 GLY B O 1
ATOM 6012 N N . VAL B 1 392 ? -12.812 -29.578 -24.766 1 94.25 392 VAL B N 1
ATOM 6013 C CA . VAL B 1 392 ? -14.234 -29.531 -24.438 1 94.25 392 VAL B CA 1
ATOM 6014 C C . VAL B 1 392 ? -15.062 -29.938 -25.656 1 94.25 392 VAL B C 1
ATOM 6016 O O . VAL B 1 392 ? -16.078 -30.625 -25.531 1 94.25 392 VAL B O 1
ATOM 6019 N N . ARG B 1 393 ? -14.641 -29.484 -26.797 1 95.75 393 ARG B N 1
ATOM 6020 C CA . ARG B 1 393 ? -15.312 -29.891 -28.016 1 95.75 393 ARG B CA 1
ATOM 6021 C C . ARG B 1 393 ? -15.227 -31.406 -28.203 1 95.75 393 ARG B C 1
ATOM 6023 O O . ARG B 1 393 ? -16.172 -32.031 -28.688 1 95.75 393 ARG B O 1
ATOM 6030 N N . MET B 1 394 ? -14.102 -31.906 -27.922 1 96.62 394 MET B N 1
ATOM 6031 C CA . MET B 1 394 ? -13.914 -33.344 -28 1 96.62 394 MET B CA 1
ATOM 6032 C C . MET B 1 394 ? -14.859 -34.062 -27.031 1 96.62 394 MET B C 1
ATOM 6034 O O . MET B 1 394 ? -15.453 -35.094 -27.391 1 96.62 394 MET B O 1
ATOM 6038 N N . LEU B 1 395 ? -15.07 -33.531 -25.844 1 96.19 395 LEU B N 1
ATOM 6039 C CA . LEU B 1 395 ? -15.961 -34.094 -24.844 1 96.19 395 LEU B CA 1
ATOM 6040 C C . LEU B 1 395 ? -17.422 -34 -25.297 1 96.19 395 LEU B C 1
ATOM 6042 O O . LEU B 1 395 ? -18.203 -34.938 -25.062 1 96.19 395 LEU B O 1
ATOM 6046 N N . GLU B 1 396 ? -17.719 -32.906 -25.844 1 95.12 396 GLU B N 1
ATOM 6047 C CA . GLU B 1 396 ? -19.062 -32.719 -26.359 1 95.12 396 GLU B CA 1
ATOM 6048 C C . GLU B 1 396 ? -19.391 -33.719 -27.453 1 95.12 396 GLU B C 1
ATOM 6050 O O . GLU B 1 396 ? -20.484 -34.281 -27.484 1 95.12 396 GLU B O 1
ATOM 6055 N N . ARG B 1 397 ? -18.5 -33.875 -28.328 1 96.31 397 ARG B N 1
ATOM 6056 C CA . ARG B 1 397 ? -18.688 -34.812 -29.422 1 96.31 397 ARG B CA 1
ATOM 6057 C C . ARG B 1 397 ? -18.859 -36.25 -28.922 1 96.31 397 ARG B C 1
ATOM 6059 O O . ARG B 1 397 ? -19.594 -37.031 -29.5 1 96.31 397 ARG B O 1
ATOM 6066 N N . ALA B 1 398 ? -18.219 -36.531 -27.875 1 96.56 398 ALA B N 1
ATOM 6067 C CA . ALA B 1 398 ? -18.266 -37.875 -27.297 1 96.56 398 ALA B CA 1
ATOM 6068 C C . ALA B 1 398 ? -19.406 -38 -26.281 1 96.56 398 ALA B C 1
ATOM 6070 O O . ALA B 1 398 ? -19.609 -39.062 -25.719 1 96.56 398 ALA B O 1
ATOM 6071 N N . ASP B 1 399 ? -20.156 -36.938 -26 1 95.06 399 ASP B N 1
ATOM 6072 C CA . ASP B 1 399 ? -21.234 -36.875 -25.016 1 95.06 399 ASP B CA 1
ATOM 6073 C C . ASP B 1 399 ? -20.719 -37.188 -23.609 1 95.06 399 ASP B C 1
ATOM 6075 O O . ASP B 1 399 ? -21.344 -37.969 -22.875 1 95.06 399 ASP B O 1
ATOM 6079 N N . GLU B 1 400 ? -19.578 -36.656 -23.344 1 95.12 400 GLU B N 1
ATOM 6080 C CA . GLU B 1 400 ? -18.953 -36.938 -22.062 1 95.12 400 GLU B CA 1
ATOM 6081 C C . GLU B 1 400 ? -18.844 -35.688 -21.219 1 95.12 400 GLU B C 1
ATOM 6083 O O . GLU B 1 400 ? -18.328 -35.719 -20.094 1 95.12 400 GLU B O 1
ATOM 6088 N N . LEU B 1 401 ? -19.312 -34.594 -21.734 1 94.62 401 LEU B N 1
ATOM 6089 C CA . LEU B 1 401 ? -19.328 -33.375 -20.938 1 94.62 401 LEU B CA 1
ATOM 6090 C C . LEU B 1 401 ? -20.469 -33.375 -19.938 1 94.62 401 LEU B C 1
ATOM 6092 O O . LEU B 1 401 ? -21.641 -33.25 -20.312 1 94.62 401 LEU B O 1
ATOM 6096 N N . VAL B 1 402 ? -20.156 -33.562 -18.703 1 92.88 402 VAL B N 1
ATOM 6097 C CA . VAL B 1 402 ? -21.156 -33.75 -17.656 1 92.88 402 VAL B CA 1
ATOM 6098 C C . VAL B 1 402 ? -21.359 -32.438 -16.891 1 92.88 402 VAL B C 1
ATOM 6100 O O . VAL B 1 402 ? -20.406 -31.859 -16.375 1 92.88 402 VAL B O 1
ATOM 6103 N N . TYR B 1 403 ? -22.562 -31.969 -16.797 1 91.94 403 TYR B N 1
ATOM 6104 C CA . TYR B 1 403 ? -22.922 -30.781 -16.031 1 91.94 403 TYR B CA 1
ATOM 6105 C C . TYR B 1 403 ? -23.391 -31.156 -14.625 1 91.94 403 TYR B C 1
ATOM 6107 O O . TYR B 1 403 ? -24.047 -32.188 -14.438 1 91.94 403 TYR B O 1
ATOM 6115 N N . VAL B 1 404 ? -22.875 -30.469 -13.672 1 84.19 404 VAL B N 1
ATOM 6116 C CA . VAL B 1 404 ? -23.234 -30.734 -12.281 1 84.19 404 VAL B CA 1
ATOM 6117 C C . VAL B 1 404 ? -24.156 -29.641 -11.766 1 84.19 404 VAL B C 1
ATOM 6119 O O . VAL B 1 404 ? -24.016 -28.469 -12.148 1 84.19 404 VAL B O 1
ATOM 6122 N N . GLU B 1 405 ? -25.391 -29.906 -11.297 1 66.75 405 GLU B N 1
ATOM 6123 C CA . GLU B 1 405 ? -26.312 -28.938 -10.734 1 66.75 405 GLU B CA 1
ATOM 6124 C C . GLU B 1 405 ? -25.672 -28.141 -9.609 1 66.75 405 GLU B C 1
ATOM 6126 O O . GLU B 1 405 ? -24.969 -28.688 -8.773 1 66.75 405 GLU B O 1
ATOM 6131 N N . ARG B 1 406 ? -25.438 -27.047 -9.812 1 52.28 406 ARG B N 1
ATOM 6132 C CA . ARG B 1 406 ? -25.047 -26.156 -8.727 1 52.28 406 ARG B CA 1
ATOM 6133 C C . ARG B 1 406 ? -25.875 -26.438 -7.469 1 52.28 406 ARG B C 1
ATOM 6135 O O . ARG B 1 406 ? -27.062 -26.75 -7.559 1 52.28 406 ARG B O 1
ATOM 6142 N N . ALA B 1 407 ? -25.547 -27.031 -6.215 1 42.94 407 ALA B N 1
ATOM 6143 C CA . ALA B 1 407 ? -26.359 -26.734 -5.043 1 42.94 407 ALA B CA 1
ATOM 6144 C C . ALA B 1 407 ? -26.984 -25.344 -5.156 1 42.94 407 ALA B C 1
ATOM 6146 O O . ALA B 1 407 ? -26.281 -24.344 -5.25 1 42.94 407 ALA B O 1
ATOM 6147 N N . GLY B 1 408 ? -28.172 -25.031 -5.801 1 35 408 GLY B N 1
ATOM 6148 C CA . GLY B 1 408 ? -28.891 -23.766 -5.699 1 35 408 GLY B CA 1
ATOM 6149 C C . GLY B 1 408 ? -28.5 -22.969 -4.473 1 35 408 GLY B C 1
ATOM 6150 O O . GLY B 1 408 ? -27.891 -23.5 -3.541 1 35 408 GLY B O 1
ATOM 6151 N N . SER B 1 409 ? -28.406 -21.406 -4.586 1 31.81 409 SER B N 1
ATOM 6152 C CA . SER B 1 409 ? -29.062 -20.391 -3.77 1 31.81 409 SER B CA 1
ATOM 6153 C C . SER B 1 409 ? -30.25 -20.984 -3.021 1 31.81 409 SER B C 1
ATOM 6155 O O . SER B 1 409 ? -31.312 -21.234 -3.619 1 31.81 409 SER B O 1
ATOM 6157 N N . GLY B 1 410 ? -30.297 -22.031 -2.482 1 25.3 410 GLY B N 1
ATOM 6158 C CA . GLY B 1 410 ? -31.453 -21.922 -1.602 1 25.3 410 GLY B CA 1
ATOM 6159 C C . GLY B 1 410 ? -31.766 -20.5 -1.209 1 25.3 410 GLY B C 1
ATOM 6160 O O . GLY B 1 410 ? -30.859 -19.688 -1.011 1 25.3 410 GLY B O 1
ATOM 6161 N N . HIS B 1 411 ? -33.062 -19.984 -1.657 1 23.2 411 HIS B N 1
ATOM 6162 C CA . HIS B 1 411 ? -33.75 -18.859 -1.018 1 23.2 411 HIS B CA 1
ATOM 6163 C C . HIS B 1 411 ? -33.344 -18.734 0.447 1 23.2 411 HIS B C 1
ATOM 6165 O O . HIS B 1 411 ? -33.25 -19.734 1.151 1 23.2 411 HIS B O 1
#

InterPro domains:
  IPR006153 Cation/H+ exchanger, transmembrane domain [PF00999] (18-390)
  IPR038770 Sodium/solute symporter superfamily [G3DSA:1.20.1530.20] (6-401)

Sequence (822 aa):
MVETVSIDILSLLLVLTVAWVFGAVAERFGYPTMMGELFAGIAFGPPLLGLLEPSTLLSVFAEFGVFLLMVYVGMEVDLRELFKLGPPSLLIAFGAFVVPFGLGYGAGVWLGVSTGAALFLGLAMAATSLATKSRILADLDLLDTRIANVLLGGALASDVGVLVVFAGVDSYVTAGTLDPVEVVAILGKALGFFVVTLLLGYLFLPRAWALIETLRERYGFVDQTTGLTFALLVSLLFAQLATLADLHMIIGGFVAGMFLRQSDVEPGLHEHIHTVIYTLAMGVFAPVFFVTVGFDITFDVFADSFGILVVLVAIAFLGKILGSWLFALPTSLTSREGLVIGFGMNGRGTVEIIIASVALSAGVIDTELFSILVFIAIFTTALVPVTVTWGVRMLERADELVYVERAGSGHMVETVSIDILSLLLVLTVAWVFGAVAERFGYPTMMGELFAGIAFGPPLLGLLEPSTLLSVFAEFGVFLLMVYVGMEVDLRELFKLGPPSLLIAFGAFVVPFGLGYGAGVWLGVSTGAALFLGLAMAATSLATKSRILADLDLLDTRIANVLLGGALASDVGVLVVFAGVDSYVTAGTLDPVEVVAILGKALGFFVVTLLLGYLFLPRAWALIETLRERYGFVDQTTGLTFALLVSLLFAQLATLADLHMIIGGFVAGMFLRQSDVEPGLHEHIHTVIYTLAMGVFAPVFFVTVGFDITFDVFADSFGILVVLVAIAFLGKILGSWLFALPTSLTSREGLVIGFGMNGRGTVEIIIASVALSAGVIDTELFSILVFIAIFTTALVPVTVTWGVRMLERADELVYVERAGSGH

Organism: NCBI:txid1227490

pLDDT: mean 87.1, std 12.54, range [23.2, 98.0]

Foldseek 3Di:
DPPPPPPPVVLQVVLLVQLVVQLVVCVVVPHHSLLRLLVSLQCCPDQHVNVHYDDPVLVVLLVVLLLLVLLLLLLPQAVVLLVVDDQLLQLLLVLLQPQQLVLQLVLCVVVVADSLLSNLSSLLLSAFDLVLLVSLCVVVVNCQFPLNSSLNSSNSNNVVVSLLSLQLSQLVVLLVDPPVVSSVLLVVLSVVLCVVLVCCLVPVQQVVLVVLVVCCVVVVPCPLVNLQVVLVVQLQVQLVSCVVSVHHSSSSSSSSSNSLNVHPHDPVSSVSNSVVSCCSNVVRRVSSNSSNLSNLAHPVCVVPPVVVLVVSLCSSLVSLQCSQLVSSVVDPADSLSSNLSSLSRLQHDDVSLSSLVVCPVSVSDDSNSSNSSVVSNSVSNVCSSVSNVVSVVVCVVVVNTGGHPDPDPPD/DPPPPPPPVVLQVVLLVQLVVQLVVCVVVPAHSLLRLLVSLQCCPDQHVNVHYDDPVLVVLLVVLLLLVLLLLLLPQAVVLLVVDDQLLQLLLVLLQPQQLVLQLVLCVVVVADSLLSNLSSLLLSAFDLVLLVSLCVVVVNCQFPLNSSLNSSNSNNVVVSLLSLQLSQLVVLLVDPPVVSSVLLVVLSVVLVVVLVCCLVPVQQVVLVVLVVCCVVVVPCPLVNLQVVLVVQLQVQLVSCVVSVHHSSSSSSSSSNSLNVHPHDPVSSVSNSVVSCCSNVVRRVSSNSSNLSNLAHPVCVVPPVVVLVVSLCSSLVSLQCSQLVSSVVDPADSLSSNLSSLSRLQHDDVSLSSLVVCPVSVSDDSNSSNSSVVSNSVSNVCSSVSNVVSVVVCVVVVNTGGHDDPDPPD

Solvent-accessible surface area (backbone atoms only — not comparable to full-atom values): 39465 Å² total; per-residue (Å²): 125,83,74,55,86,61,76,61,52,60,59,52,41,51,48,52,49,41,19,50,53,32,13,48,52,24,40,75,73,72,40,63,39,59,59,16,6,26,48,36,11,29,53,36,9,58,61,58,64,45,77,41,72,92,45,72,58,54,52,52,41,17,54,53,9,51,33,41,41,27,21,48,57,16,39,68,43,52,67,74,56,59,74,62,54,49,66,55,15,53,35,24,19,46,21,26,28,52,42,8,20,49,52,26,25,50,49,22,55,72,71,65,52,55,71,58,30,10,50,50,42,4,49,42,39,25,37,48,25,48,68,56,39,54,53,54,33,51,77,67,70,36,65,52,23,50,62,40,50,35,42,52,45,9,32,53,50,33,50,54,48,48,50,57,53,45,46,53,51,44,26,47,52,69,63,70,50,84,45,66,69,51,47,51,52,35,52,46,30,47,49,47,44,52,52,50,48,49,49,42,45,67,58,43,45,58,52,50,51,50,50,51,51,49,46,23,68,68,60,63,65,58,47,84,34,47,60,44,36,49,55,49,47,49,24,37,50,34,15,43,51,22,43,74,44,52,30,61,42,44,58,14,11,22,54,32,15,31,42,61,52,65,46,86,52,59,66,69,55,47,50,47,39,51,48,50,49,44,35,45,15,66,36,51,23,33,38,45,26,33,20,54,54,16,40,58,38,49,71,56,37,66,74,77,35,38,68,58,44,53,52,51,37,48,46,37,48,48,21,16,25,49,16,14,26,63,36,23,56,85,38,94,49,49,73,66,52,15,44,30,37,6,34,48,51,34,19,31,42,67,61,30,49,48,52,44,47,50,35,38,61,68,62,55,37,51,50,54,61,39,28,44,52,49,50,36,38,50,55,36,28,65,43,18,67,59,47,30,51,54,35,48,52,53,27,51,75,67,71,62,68,51,73,45,80,71,79,72,80,68,132,128,83,75,52,86,61,75,62,52,61,58,53,42,50,49,51,49,42,20,51,55,32,14,51,52,26,40,73,74,72,39,62,38,63,60,18,8,26,48,37,11,30,52,36,8,55,60,60,64,45,76,41,73,91,44,73,60,56,51,52,42,17,55,51,8,52,33,42,40,27,20,48,56,16,40,70,43,52,67,75,56,59,74,63,54,50,68,56,16,52,35,23,20,47,22,26,28,52,41,8,21,50,52,27,27,50,48,22,54,70,72,66,51,55,69,58,32,10,49,51,41,5,50,42,39,24,35,49,26,50,69,58,40,54,52,53,32,51,76,67,70,35,65,53,22,50,61,39,49,35,43,50,47,10,34,52,49,33,50,54,49,49,50,55,52,45,46,53,52,46,24,46,53,69,64,70,48,85,44,65,69,49,45,51,52,35,50,46,29,48,49,46,43,54,52,50,49,49,48,40,46,68,58,44,45,56,53,51,50,50,50,50,50,49,47,22,67,70,60,65,66,58,48,86,34,47,59,46,37,49,54,49,47,49,24,38,49,32,15,44,51,22,43,75,44,52,28,61,42,44,59,14,10,22,55,31,15,31,42,62,50,65,46,86,52,59,66,69,56,47,51,48,38,50,49,50,49,45,35,45,17,65,36,51,22,34,39,45,28,34,20,52,56,15,39,57,37,49,70,58,37,66,74,76,35,40,69,58,43,53,51,50,37,46,48,38,49,48,22,17,26,49,17,14,26,63,36,22,56,85,37,96,49,49,71,66,52,15,44,30,39,6,31,46,50,33,19,30,41,68,62,28,50,49,52,43,50,50,36,38,62,69,62,55,37,52,53,57,61,39,29,45,54,48,48,36,37,50,55,37,28,66,43,19,67,59,45,31,52,54,35,49,52,53,26,52,74,67,72,62,68,48,73,46,79,68,83,68,80,70,132

Nearest PDB structures (foldseek):
  5bz2-assembly1_A-2  TM=8.602E-01  e=8.099E-19  Thermus thermophilus
  4bwz-assembly1_A  TM=7.149E-01  e=2.807E-18  Thermus thermophilus
  9emb-assembly1_A  TM=8.284E-01  e=2.097E-11  Escherichia coli
  8by2-assembly1_A  TM=8.132E-01  e=1.505E-11  Escherichia coli
  9emb-assembly1_B  TM=8.338E-01  e=3.745E-11  Escherichia coli

Secondary structure (DSSP, 8-state):
--------HHHHHHHHHHHHHHHHHHHHTTS-HHHHHHHHHHHHSTTTT--S---HHHHHHHHHHHHHHHHHHHHT--HHHHTT--HHHHHHHHHHHHHHHHHHHHHHHHHT--HHHHHHHHHHHH---HHHHHHHHHHTT-TTBHHHHHHHHHHHHHHHHHHHHHHHHHHHHHH----HHHHHHHHHHHHHHHHHHHHIIIIIHHHHHHHHHHHHHHHS---HHHHHHHHHHHHHHHHHHHHHTT--HHHHHHHHHHHHHH----HHHHHHHHHHHHHHIIIIIHHHHHHHHHHT--THHHHHSHHHHHHHHHHHHHHHHHHHHHHHTTSSS-HHHHHHHHHHTT---HHHHHHHHHHHHTTSS-HHHHHHHHHHHHHHHHHHHHHHHHHHHHHHHTT---B--------/--------HHHHHHHHHHHHHHHHHHHHTTS-HHHHHHHHHHHHSTTTT--S---HHHHHHHHHHHHHHHHHHHHT--HHHHTT--HHHHHHHHHHHHHHHHHHHHHHHHHT--HHHHHHHHHHHH---HHHHHHHHHHTT-TTBHHHHHHHHHHHHHHHHHHHHHHHHHHHHHH----HHHHHHHHHHHHHHHHHHHHIIIIIHHHHHHHHHHHHHHHS---HHHHHHHHHHHHHHHHHHHHHTT--HHHHHHHHHHHHHH----HHHHHHHHHHHHHHIIIIIHHHHHHHHHHT--THHHHHSHHHHHHHHHHHHHHHHHHHHHHHTTSSS-HHHHHHHHHHHT---HHHHHHHHHHHHTTSS-HHHHHHHHHHHHHHHHTHHHHHHHHHHHHHHTT---B--------